Protein 4Z24 (pdb70)

Structure (mmCIF, N/CA/C/O backbone):
data_4Z24
#
_entry.id   4Z24
#
_cell.length_a   64.760
_cell.length_b   77.500
_cell.length_c   94.340
_cell.angle_alpha   111.22
_cell.angle_beta   109.64
_cell.angle_gamma   94.56
#
_symmetry.space_group_name_H-M   'P 1'
#
loop_
_entity.id
_entity.type
_entity.pdbx_description
1 polymer 'GMC-type oxidoreductase R135'
2 non-polymer 'FLAVIN-ADENINE DINUCLEOTIDE'
3 water water
#
loop_
_atom_site.group_PDB
_atom_site.id
_atom_site.type_symbol
_atom_site.label_atom_id
_atom_site.label_alt_id
_atom_site.label_comp_id
_atom_site.label_asym_id
_atom_site.label_entity_id
_atom_site.label_seq_id
_atom_site.pdbx_PDB_ins_code
_atom_site.Cartn_x
_atom_site.Cartn_y
_atom_site.Cartn_z
_atom_site.occupancy
_atom_site.B_iso_or_equiv
_atom_site.auth_seq_id
_atom_site.auth_comp_id
_atom_site.auth_asym_id
_atom_site.auth_atom_id
_atom_site.pdbx_PDB_model_num
ATOM 1 N N . ASN A 1 4 ? -5.771 2.256 49.404 1.00 35.20 4 ASN A N 1
ATOM 2 C CA . ASN A 1 4 ? -4.582 3.073 49.156 1.00 39.18 4 ASN A CA 1
ATOM 3 C C . ASN A 1 4 ? -4.499 3.617 47.738 1.00 37.39 4 ASN A C 1
ATOM 4 O O . ASN A 1 4 ? -5.008 3.012 46.794 1.00 43.72 4 ASN A O 1
ATOM 9 N N . LEU A 1 5 ? -3.870 4.782 47.615 1.00 43.75 5 LEU A N 1
ATOM 10 C CA . LEU A 1 5 ? -3.534 5.356 46.323 1.00 33.82 5 LEU A CA 1
ATOM 11 C C . LEU A 1 5 ? -2.550 4.429 45.611 1.00 29.35 5 LEU A C 1
ATOM 12 O O . LEU A 1 5 ? -1.626 3.908 46.233 1.00 29.45 5 LEU A O 1
ATOM 17 N N . THR A 1 6 ? -2.742 4.225 44.314 1.00 25.96 6 THR A N 1
ATOM 18 C CA . THR A 1 6 ? -1.843 3.383 43.542 1.00 27.99 6 THR A CA 1
ATOM 19 C C . THR A 1 6 ? -1.486 4.051 42.227 1.00 24.82 6 THR A C 1
ATOM 20 O O . THR A 1 6 ? -2.371 4.443 41.477 1.00 29.64 6 THR A O 1
ATOM 24 N N . GLY A 1 7 ? -0.194 4.172 41.947 1.00 21.30 7 GLY A N 1
ATOM 25 C CA . GLY A 1 7 ? 0.253 4.783 40.712 1.00 23.84 7 GLY A CA 1
ATOM 26 C C . GLY A 1 7 ? 1.358 4.002 40.034 1.00 27.44 7 GLY A C 1
ATOM 27 O O . GLY A 1 7 ? 2.053 3.203 40.668 1.00 25.06 7 GLY A O 1
ATOM 28 N N . ASP A 1 8 ? 1.509 4.225 38.731 1.00 18.70 8 ASP A N 1
ATOM 29 C CA . ASP A 1 8 ? 2.616 3.651 37.975 1.00 19.08 8 ASP A CA 1
ATOM 30 C C . ASP A 1 8 ? 3.903 4.443 38.225 1.00 18.13 8 ASP A C 1
ATOM 31 O O . ASP A 1 8 ? 4.924 3.892 38.613 1.00 23.90 8 ASP A O 1
ATOM 36 N N . ILE A 1 9 ? 3.839 5.745 37.994 1.00 17.73 9 ILE A N 1
ATOM 37 C CA . ILE A 1 9 ? 4.947 6.629 38.295 1.00 16.37 9 ILE A CA 1
ATOM 38 C C . ILE A 1 9 ? 4.501 7.521 39.440 1.00 19.10 9 ILE A C 1
ATOM 39 O O . ILE A 1 9 ? 3.473 8.202 39.348 1.00 17.08 9 ILE A O 1
ATOM 44 N N . VAL A 1 10 ? 5.251 7.507 40.529 1.00 15.15 10 VAL A N 1
ATOM 45 C CA . VAL A 1 10 ? 4.928 8.376 41.659 1.00 14.42 10 VAL A CA 1
ATOM 46 C C . VAL A 1 10 ? 6.023 9.403 41.742 1.00 14.32 10 VAL A C 1
ATOM 47 O O . VAL A 1 10 ? 7.200 9.050 41.794 1.00 14.72 10 VAL A O 1
ATOM 51 N N . ILE A 1 11 ? 5.633 10.675 41.692 1.00 12.99 11 ILE A N 1
ATOM 52 C CA . ILE A 1 11 ? 6.575 11.787 41.642 1.00 12.27 11 ILE A CA 1
ATOM 53 C C . ILE A 1 11 ? 6.510 12.570 42.952 1.00 13.61 11 ILE A C 1
ATOM 54 O O . ILE A 1 11 ? 5.404 12.907 43.401 1.00 12.57 11 ILE A O 1
ATOM 59 N N . ILE A 1 12 ? 7.667 12.828 43.571 1.00 11.77 12 ILE A N 1
ATOM 60 C CA . ILE A 1 12 ? 7.717 13.555 44.854 1.00 10.78 12 ILE A CA 1
ATOM 61 C C . ILE A 1 12 ? 8.253 14.999 44.726 1.00 13.97 12 ILE A C 1
ATOM 62 O O . ILE A 1 12 ? 9.475 15.236 44.621 1.00 12.48 12 ILE A O 1
ATOM 67 N N . GLY A 1 13 ? 7.343 15.966 44.759 1.00 9.92 13 GLY A N 1
ATOM 68 C CA . GLY A 1 13 ? 7.719 17.372 44.681 1.00 9.41 13 GLY A CA 1
ATOM 69 C C . GLY A 1 13 ? 7.257 18.008 43.378 1.00 19.29 13 GLY A C 1
ATOM 70 O O . GLY A 1 13 ? 7.762 17.668 42.292 1.00 11.79 13 GLY A O 1
ATOM 71 N N . ALA A 1 14 ? 6.280 18.908 43.481 1.00 15.86 14 ALA A N 1
ATOM 72 C CA . ALA A 1 14 ? 5.718 19.575 42.313 1.00 15.14 14 ALA A CA 1
ATOM 73 C C . ALA A 1 14 ? 6.432 20.890 41.996 1.00 18.50 14 ALA A C 1
ATOM 74 O O . ALA A 1 14 ? 5.781 21.918 41.842 1.00 9.05 14 ALA A O 1
ATOM 76 N N . GLY A 1 15 ? 7.752 20.852 41.857 1.00 8.88 15 GLY A N 1
ATOM 77 C CA . GLY A 1 15 ? 8.508 22.065 41.634 1.00 11.78 15 GLY A CA 1
ATOM 78 C C . GLY A 1 15 ? 8.711 22.329 40.148 1.00 16.94 15 GLY A C 1
ATOM 79 O O . GLY A 1 15 ? 7.879 21.952 39.314 1.00 9.08 15 GLY A O 1
ATOM 80 N N . ALA A 1 16 ? 9.799 23.010 39.822 1.00 13.59 16 ALA A N 1
ATOM 81 C CA . ALA A 1 16 ? 10.111 23.308 38.419 1.00 13.11 16 ALA A CA 1
ATOM 82 C C . ALA A 1 16 ? 10.136 22.052 37.565 1.00 12.80 16 ALA A C 1
ATOM 83 O O . ALA A 1 16 ? 9.662 22.037 36.416 1.00 11.25 16 ALA A O 1
ATOM 85 N N . ALA A 1 17 ? 10.693 20.994 38.129 1.00 13.88 17 ALA A N 1
ATOM 86 C CA . ALA A 1 17 ? 10.835 19.755 37.398 1.00 9.63 17 ALA A CA 1
ATOM 87 C C . ALA A 1 17 ? 9.605 18.880 37.532 1.00 14.06 17 ALA A C 1
ATOM 88 O O . ALA A 1 17 ? 9.103 18.357 36.541 1.00 10.54 17 ALA A O 1
ATOM 90 N N . GLY A 1 18 ? 9.127 18.701 38.757 1.00 16.81 18 GLY A N 1
ATOM 91 C CA . GLY A 1 18 ? 8.045 17.763 39.002 1.00 14.60 18 GLY A CA 1
ATOM 92 C C . GLY A 1 18 ? 6.738 18.133 38.328 1.00 15.58 18 GLY A C 1
ATOM 93 O O . GLY A 1 18 ? 6.004 17.256 37.869 1.00 15.23 18 GLY A O 1
ATOM 94 N N . SER A 1 19 ? 6.435 19.432 38.280 1.00 12.31 19 SER A N 1
ATOM 95 C CA . SER A 1 19 ? 5.196 19.886 37.681 1.00 11.75 19 SER A CA 1
ATOM 96 C C . SER A 1 19 ? 5.206 19.555 36.201 1.00 16.32 19 SER A C 1
ATOM 97 O O . SER A 1 19 ? 4.256 18.973 35.672 1.00 12.27 19 SER A O 1
ATOM 100 N N . LEU A 1 20 ? 6.309 19.894 35.545 1.00 15.65 20 LEU A N 1
ATOM 101 C CA . LEU A 1 20 ? 6.444 19.645 34.117 1.00 15.67 20 LEU A CA 1
ATOM 102 C C . LEU A 1 20 ? 6.370 18.158 33.841 1.00 18.21 20 LEU A C 1
ATOM 103 O O . LEU A 1 20 ? 5.636 17.716 32.942 1.00 12.33 20 LEU A O 1
ATOM 108 N N . LEU A 1 21 ? 7.135 17.394 34.614 1.00 11.61 21 LEU A N 1
ATOM 109 C CA . LEU A 1 21 ? 7.237 15.957 34.405 1.00 14.21 21 LEU A CA 1
ATOM 110 C C . LEU A 1 21 ? 5.870 15.287 34.491 1.00 15.85 21 LEU A C 1
ATOM 111 O O . LEU A 1 21 ? 5.518 14.464 33.642 1.00 14.66 21 LEU A O 1
ATOM 116 N N . ALA A 1 22 ? 5.105 15.649 35.518 1.00 16.17 22 ALA A N 1
ATOM 117 C CA . ALA A 1 22 ? 3.799 15.018 35.770 1.00 15.50 22 ALA A CA 1
ATOM 118 C C . ALA A 1 22 ? 2.834 15.236 34.621 1.00 15.92 22 ALA A C 1
ATOM 119 O O . ALA A 1 22 ? 2.163 14.315 34.152 1.00 14.33 22 ALA A O 1
ATOM 121 N N . HIS A 1 23 ? 2.791 16.490 34.190 1.00 17.38 23 HIS A N 1
ATOM 122 C CA . HIS A 1 23 ? 1.916 16.977 33.149 1.00 17.23 23 HIS A CA 1
ATOM 123 C C . HIS A 1 23 ? 2.133 16.199 31.843 1.00 14.11 23 HIS A C 1
ATOM 124 O O . HIS A 1 23 ? 1.195 15.666 31.265 1.00 14.80 23 HIS A O 1
ATOM 131 N N . TYR A 1 24 ? 3.379 16.133 31.393 1.00 16.57 24 TYR A N 1
ATOM 132 C CA . TYR A 1 24 ? 3.658 15.496 30.113 1.00 20.81 24 TYR A CA 1
ATOM 133 C C . TYR A 1 24 ? 3.632 13.958 30.169 1.00 19.71 24 TYR A C 1
ATOM 134 O O . TYR A 1 24 ? 3.320 13.306 29.172 1.00 16.19 24 TYR A O 1
ATOM 143 N N . LEU A 1 25 ? 3.928 13.372 31.326 1.00 17.25 25 LEU A N 1
ATOM 144 C CA . LEU A 1 25 ? 3.810 11.923 31.454 1.00 15.81 25 LEU A CA 1
ATOM 145 C C . LEU A 1 25 ? 2.357 11.509 31.285 1.00 24.44 25 LEU A C 1
ATOM 146 O O . LEU A 1 25 ? 2.039 10.512 30.618 1.00 20.29 25 LEU A O 1
ATOM 151 N N . ALA A 1 26 ? 1.472 12.311 31.856 1.00 19.32 26 ALA A N 1
ATOM 152 C CA . ALA A 1 26 ? 0.055 12.037 31.766 1.00 16.62 26 ALA A CA 1
ATOM 153 C C . ALA A 1 26 ? -0.425 12.209 30.330 1.00 17.28 26 ALA A C 1
ATOM 154 O O . ALA A 1 26 ? -1.199 11.394 29.825 1.00 24.76 26 ALA A O 1
ATOM 156 N N . ARG A 1 27 ? 0.053 13.260 29.671 1.00 19.00 27 ARG A N 1
ATOM 157 C CA . ARG A 1 27 ? -0.405 13.573 28.322 1.00 17.62 27 ARG A CA 1
ATOM 158 C C . ARG A 1 27 ? -0.002 12.490 27.337 1.00 18.79 27 ARG A C 1
ATOM 159 O O . ARG A 1 27 ? -0.788 12.111 26.464 1.00 19.41 27 ARG A O 1
ATOM 167 N N . PHE A 1 28 ? 1.228 12.007 27.491 1.00 18.20 28 PHE A N 1
ATOM 168 C CA . PHE A 1 28 ? 1.861 11.116 26.511 1.00 21.03 28 PHE A CA 1
ATOM 169 C C . PHE A 1 28 ? 1.792 9.619 26.865 1.00 25.70 28 PHE A C 1
ATOM 170 O O . PHE A 1 28 ? 2.366 8.797 26.150 1.00 20.94 28 PHE A O 1
ATOM 178 N N . SER A 1 29 ? 1.125 9.253 27.961 1.00 19.61 29 SER A N 1
ATOM 179 C CA . SER A 1 29 ? 1.025 7.835 28.323 1.00 20.37 29 SER A CA 1
ATOM 180 C C . SER A 1 29 ? -0.384 7.458 28.748 1.00 21.76 29 SER A C 1
ATOM 181 O O . SER A 1 29 ? -1.224 8.326 28.959 1.00 20.94 29 SER A O 1
ATOM 184 N N . ASN A 1 30 ? -0.643 6.166 28.905 1.00 21.73 30 ASN A N 1
ATOM 185 C CA . ASN A 1 30 ? -1.929 5.731 29.440 1.00 22.20 30 ASN A CA 1
ATOM 186 C C . ASN A 1 30 ? -1.761 5.308 30.883 1.00 24.04 30 ASN A C 1
ATOM 187 O O . ASN A 1 30 ? -2.610 4.600 31.430 1.00 26.86 30 ASN A O 1
ATOM 192 N N . MET A 1 31 ? -0.657 5.742 31.487 1.00 20.85 31 MET A N 1
ATOM 193 C CA . MET A 1 31 ? -0.318 5.354 32.856 1.00 23.21 31 MET A CA 1
ATOM 194 C C . MET A 1 31 ? -0.976 6.222 33.922 1.00 22.04 31 MET A C 1
ATOM 195 O O . MET A 1 31 ? -1.384 7.363 33.672 1.00 19.48 31 MET A O 1
ATOM 200 N N . LYS A 1 32 ? -1.070 5.652 35.118 1.00 19.60 32 LYS A N 1
ATOM 201 C CA . LYS A 1 32 ? -1.499 6.379 36.296 1.00 18.83 32 LYS A CA 1
ATOM 202 C C . LYS A 1 32 ? -0.293 7.125 36.845 1.00 23.58 32 LYS A C 1
ATOM 203 O O . LYS A 1 32 ? 0.687 6.504 37.252 1.00 19.26 32 LYS A O 1
ATOM 209 N N . ILE A 1 33 ? -0.367 8.453 36.835 1.00 23.27 33 ILE A N 1
ATOM 210 C CA . ILE A 1 33 ? 0.690 9.301 37.353 1.00 16.00 33 ILE A CA 1
ATOM 211 C C . ILE A 1 33 ? 0.236 9.957 38.654 1.00 15.40 33 ILE A C 1
ATOM 212 O O . ILE A 1 33 ? -0.830 10.572 38.698 1.00 17.16 33 ILE A O 1
ATOM 217 N N . ILE A 1 34 ? 1.040 9.823 39.707 1.00 18.54 34 ILE A N 1
ATOM 218 C CA . ILE A 1 34 ? 0.744 10.457 40.996 1.00 17.38 34 ILE A CA 1
ATOM 219 C C . ILE A 1 34 ? 1.831 11.453 41.388 1.00 20.16 34 ILE A C 1
ATOM 220 O O . ILE A 1 34 ? 3.028 11.121 41.471 1.00 15.89 34 ILE A O 1
ATOM 225 N N . LEU A 1 35 ? 1.405 12.696 41.583 1.00 13.75 35 LEU A N 1
ATOM 226 C CA . LEU A 1 35 ? 2.309 13.749 42.005 1.00 12.24 35 LEU A CA 1
ATOM 227 C C . LEU A 1 35 ? 1.986 14.148 43.448 1.00 13.31 35 LEU A C 1
ATOM 228 O O . LEU A 1 35 ? 0.861 14.557 43.748 1.00 12.06 35 LEU A O 1
ATOM 233 N N . LEU A 1 36 ? 2.969 13.996 44.331 1.00 15.79 36 LEU A N 1
ATOM 234 C CA . LEU A 1 36 ? 2.830 14.348 45.753 1.00 14.23 36 LEU A CA 1
ATOM 235 C C . LEU A 1 36 ? 3.580 15.634 46.032 1.00 15.81 36 LEU A C 1
ATOM 236 O O . LEU A 1 36 ? 4.770 15.717 45.762 1.00 16.66 36 LEU A O 1
ATOM 241 N N . GLU A 1 37 ? 2.873 16.631 46.567 1.00 10.50 37 GLU A N 1
ATOM 242 C CA . GLU A 1 37 ? 3.449 17.938 46.841 1.00 11.32 37 GLU A CA 1
ATOM 243 C C . GLU A 1 37 ? 3.164 18.365 48.289 1.00 13.88 37 GLU A C 1
ATOM 244 O O . GLU A 1 37 ? 2.027 18.277 48.743 1.00 12.57 37 GLU A O 1
ATOM 250 N N . ALA A 1 38 ? 4.189 18.849 48.988 1.00 13.47 38 ALA A N 1
ATOM 251 C CA . ALA A 1 38 ? 4.073 19.223 50.411 1.00 13.99 38 ALA A CA 1
ATOM 252 C C . ALA A 1 38 ? 3.142 20.406 50.626 1.00 18.40 38 ALA A C 1
ATOM 253 O O . ALA A 1 38 ? 2.426 20.460 51.617 1.00 12.63 38 ALA A O 1
ATOM 255 N N . GLY A 1 39 ? 3.155 21.357 49.698 1.00 9.32 39 GLY A N 1
ATOM 256 C CA . GLY A 1 39 ? 2.256 22.492 49.781 1.00 12.63 39 GLY A CA 1
ATOM 257 C C . GLY A 1 39 ? 1.032 22.311 48.882 1.00 15.02 39 GLY A C 1
ATOM 258 O O . GLY A 1 39 ? 0.642 21.192 48.549 1.00 11.59 39 GLY A O 1
ATOM 259 N N . HIS A 1 40 ? 0.421 23.424 48.494 1.00 16.04 40 HIS A N 1
ATOM 260 C CA . HIS A 1 40 ? -0.787 23.396 47.691 1.00 20.47 40 HIS A CA 1
ATOM 261 C C . HIS A 1 40 ? -0.746 24.490 46.629 1.00 19.07 40 HIS A C 1
ATOM 262 O O . HIS A 1 40 ? 0.272 25.173 46.478 1.00 12.27 40 HIS A O 1
ATOM 269 N N . SER A 1 41 ? -1.824 24.637 45.871 1.00 10.68 41 SER A N 1
ATOM 270 C CA . SER A 1 41 ? -1.863 25.644 44.812 1.00 11.45 41 SER A CA 1
ATOM 271 C C . SER A 1 41 ? -2.174 27.039 45.377 1.00 19.63 41 SER A C 1
ATOM 272 O O . SER A 1 41 ? -2.883 27.179 46.384 1.00 17.04 41 SER A O 1
ATOM 275 N N . HIS A 1 42 ? -1.625 28.060 44.726 1.00 12.36 42 HIS A N 1
ATOM 276 C CA . HIS A 1 42 ? -1.854 29.447 45.101 1.00 13.84 42 HIS A CA 1
ATOM 277 C C . HIS A 1 42 ? -2.416 30.252 43.931 1.00 15.06 42 HIS A C 1
ATOM 278 O O . HIS A 1 42 ? -1.946 31.359 43.644 1.00 16.61 42 HIS A O 1
ATOM 285 N N . PHE A 1 43 ? -3.418 29.689 43.261 1.00 13.67 43 PHE A N 1
ATOM 286 C CA . PHE A 1 43 ? -3.953 30.271 42.039 1.00 15.89 43 PHE A CA 1
ATOM 287 C C . PHE A 1 43 ? -4.797 31.512 42.302 1.00 18.31 43 PHE A C 1
ATOM 288 O O . PHE A 1 43 ? -5.101 32.263 41.368 1.00 15.63 43 PHE A O 1
ATOM 296 N N . ASN A 1 44 ? -5.199 31.715 43.556 1.00 12.74 44 ASN A N 1
ATOM 297 C CA . ASN A 1 44 ? -5.959 32.911 43.933 1.00 13.33 44 ASN A CA 1
ATOM 298 C C . ASN A 1 44 ? -5.238 33.789 44.960 1.00 21.17 44 ASN A C 1
ATOM 299 O O . ASN A 1 44 ? -5.844 34.631 45.635 1.00 16.90 44 ASN A O 1
ATOM 304 N N . ASP A 1 45 ? -3.928 33.605 45.058 1.00 22.58 45 ASP A N 1
ATOM 305 C CA . ASP A 1 45 ? -3.110 34.294 46.053 1.00 13.12 45 ASP A CA 1
ATOM 306 C C . ASP A 1 45 ? -2.256 35.367 45.378 1.00 15.47 45 ASP A C 1
ATOM 307 O O . ASP A 1 45 ? -1.238 35.049 44.768 1.00 12.76 45 ASP A O 1
ATOM 312 N N . PRO A 1 46 ? -2.644 36.647 45.531 1.00 12.82 46 PRO A N 1
ATOM 313 C CA . PRO A 1 46 ? -1.980 37.761 44.841 1.00 12.92 46 PRO A CA 1
ATOM 314 C C . PRO A 1 46 ? -0.486 37.868 45.172 1.00 12.36 46 PRO A C 1
ATOM 315 O O . PRO A 1 46 ? 0.272 38.412 44.372 1.00 16.60 46 PRO A O 1
ATOM 319 N N . VAL A 1 47 ? -0.091 37.362 46.334 1.00 12.05 47 VAL A N 1
ATOM 320 C CA . VAL A 1 47 ? 1.308 37.294 46.742 1.00 11.53 47 VAL A CA 1
ATOM 321 C C . VAL A 1 47 ? 2.090 36.506 45.706 1.00 10.96 47 VAL A C 1
ATOM 322 O O . VAL A 1 47 ? 3.244 36.820 45.427 1.00 10.97 47 VAL A O 1
ATOM 326 N N . VAL A 1 48 ? 1.444 35.479 45.154 1.00 10.86 48 VAL A N 1
ATOM 327 C CA . VAL A 1 48 ? 2.020 34.630 44.102 1.00 13.12 48 VAL A CA 1
ATOM 328 C C . VAL A 1 48 ? 1.641 35.085 42.675 1.00 18.76 48 VAL A C 1
ATOM 329 O O . VAL A 1 48 ? 2.494 35.175 41.792 1.00 10.55 48 VAL A O 1
ATOM 333 N N . THR A 1 49 ? 0.359 35.360 42.444 1.00 11.29 49 THR A N 1
ATOM 334 C CA . THR A 1 49 ? -0.130 35.578 41.088 1.00 14.65 49 THR A CA 1
ATOM 335 C C . THR A 1 49 ? 0.305 36.923 40.524 1.00 16.55 49 THR A C 1
ATOM 336 O O . THR A 1 49 ? 0.505 37.051 39.326 1.00 13.97 49 THR A O 1
ATOM 340 N N . ASP A 1 50 ? 0.426 37.933 41.381 1.00 16.80 50 ASP A N 1
ATOM 341 C CA . ASP A 1 50 ? 0.979 39.202 40.938 1.00 14.26 50 ASP A CA 1
ATOM 342 C C . ASP A 1 50 ? 2.493 39.123 41.091 1.00 12.46 50 ASP A C 1
ATOM 343 O O . ASP A 1 50 ? 3.000 38.946 42.196 1.00 16.50 50 ASP A O 1
ATOM 348 N N . PRO A 1 51 ? 3.225 39.249 39.974 1.00 13.29 51 PRO A N 1
ATOM 349 C CA . PRO A 1 51 ? 4.688 39.170 40.036 1.00 13.62 51 PRO A CA 1
ATOM 350 C C . PRO A 1 51 ? 5.281 40.141 41.058 1.00 11.47 51 PRO A C 1
ATOM 351 O O . PRO A 1 51 ? 6.309 39.835 41.637 1.00 13.54 51 PRO A O 1
ATOM 355 N N . MET A 1 52 ? 4.639 41.283 41.274 1.00 12.13 52 MET A N 1
ATOM 356 C CA . MET A 1 52 ? 5.139 42.254 42.222 1.00 17.30 52 MET A CA 1
ATOM 357 C C . MET A 1 52 ? 4.967 41.779 43.681 1.00 19.23 52 MET A C 1
ATOM 358 O O . MET A 1 52 ? 5.595 42.324 44.587 1.00 14.09 52 MET A O 1
ATOM 363 N N . GLY A 1 53 ? 4.152 40.744 43.898 1.00 15.46 53 GLY A N 1
ATOM 364 C CA . GLY A 1 53 ? 3.989 40.168 45.225 1.00 16.91 53 GLY A CA 1
ATOM 365 C C . GLY A 1 53 ? 5.314 39.681 45.782 1.00 19.47 53 GLY A C 1
ATOM 366 O O . GLY A 1 53 ? 5.548 39.650 47.003 1.00 15.37 53 GLY A O 1
ATOM 367 N N . PHE A 1 54 ? 6.190 39.297 44.866 1.00 16.67 54 PHE A N 1
ATOM 368 C CA . PHE A 1 54 ? 7.552 38.915 45.212 1.00 16.90 54 PHE A CA 1
ATOM 369 C C . PHE A 1 54 ? 8.258 40.013 46.022 1.00 16.01 54 PHE A C 1
ATOM 370 O O . PHE A 1 54 ? 8.937 39.722 47.000 1.00 20.61 54 PHE A O 1
ATOM 378 N N . PHE A 1 55 ? 8.069 41.273 45.634 1.00 14.42 55 PHE A N 1
ATOM 379 C CA . PHE A 1 55 ? 8.727 42.380 46.311 1.00 13.69 55 PHE A CA 1
ATOM 380 C C . PHE A 1 55 ? 8.009 42.867 47.575 1.00 22.83 55 PHE A C 1
ATOM 381 O O . PHE A 1 55 ? 8.442 43.837 48.198 1.00 23.56 55 PHE A O 1
ATOM 389 N N . GLY A 1 56 ? 6.923 42.202 47.959 1.00 19.26 56 GLY A N 1
ATOM 390 C CA . GLY A 1 56 ? 6.296 42.495 49.233 1.00 16.27 56 GLY A CA 1
ATOM 391 C C . GLY A 1 56 ? 5.041 43.324 49.110 1.00 17.90 56 GLY A C 1
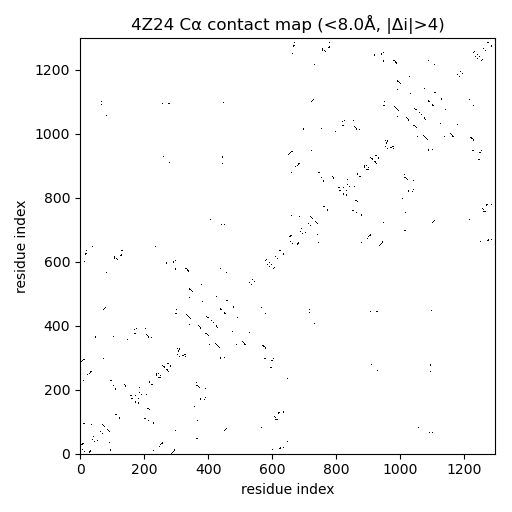ATOM 392 O O . GLY A 1 56 ? 4.540 43.844 50.101 1.00 18.53 56 GLY A O 1
ATOM 393 N N . LYS A 1 57 ? 4.526 43.434 47.889 1.00 23.00 57 LYS A N 1
ATOM 394 C CA . LYS A 1 57 ? 3.353 44.260 47.598 1.00 22.54 57 LYS A CA 1
ATOM 395 C C . LYS A 1 57 ? 2.153 43.934 48.490 1.00 21.84 57 LYS A C 1
ATOM 396 O O . LYS A 1 57 ? 1.395 44.830 48.879 1.00 16.81 57 LYS A O 1
ATOM 402 N N . TYR A 1 58 ? 1.989 42.661 48.838 1.00 19.37 58 TYR A N 1
ATOM 403 C CA . TYR A 1 58 ? 0.808 42.278 49.603 1.00 22.54 58 TYR A CA 1
ATOM 404 C C . TYR A 1 58 ? 1.167 41.774 50.984 1.00 24.57 58 TYR A C 1
ATOM 405 O O . TYR A 1 58 ? 0.363 41.115 51.641 1.00 26.22 58 TYR A O 1
ATOM 414 N N . ASN A 1 59 ? 2.377 42.099 51.425 1.00 21.29 59 ASN A N 1
ATOM 415 C CA . ASN A 1 59 ? 2.794 41.755 52.776 1.00 23.34 59 ASN A CA 1
ATOM 416 C C . ASN A 1 59 ? 2.005 42.538 53.826 1.00 25.26 59 ASN A C 1
ATOM 417 O O . ASN A 1 59 ? 1.852 43.753 53.716 1.00 24.03 59 ASN A O 1
ATOM 422 N N . PRO A 1 60 ? 1.468 41.842 54.834 1.00 29.94 60 PRO A N 1
ATOM 423 C CA . PRO A 1 60 ? 0.950 42.582 55.988 1.00 27.19 60 PRO A CA 1
ATOM 424 C C . PRO A 1 60 ? 2.089 43.345 56.659 1.00 27.49 60 PRO A C 1
ATOM 425 O O . PRO A 1 60 ? 3.184 42.794 56.812 1.00 28.48 60 PRO A O 1
ATOM 429 N N . PRO A 1 61 ? 1.847 44.610 57.016 1.00 28.07 61 PRO A N 1
ATOM 430 C CA . PRO A 1 61 ? 2.863 45.502 57.589 1.00 30.14 61 PRO A CA 1
ATOM 431 C C . PRO A 1 61 ? 3.513 44.969 58.875 1.00 32.09 61 PRO A C 1
ATOM 432 O O . PRO A 1 61 ? 4.690 45.255 59.119 1.00 28.48 61 PRO A O 1
ATOM 436 N N . ASN A 1 62 ? 2.780 44.179 59.655 1.00 29.26 62 ASN A N 1
ATOM 437 C CA . ASN A 1 62 ? 3.305 43.670 60.923 1.00 30.60 62 ASN A CA 1
ATOM 438 C C . ASN A 1 62 ? 4.048 42.356 60.756 1.00 26.97 62 ASN A C 1
ATOM 439 O O . ASN A 1 62 ? 4.782 41.940 61.656 1.00 22.43 62 ASN A O 1
ATOM 444 N N . GLU A 1 63 ? 3.849 41.708 59.606 1.00 21.90 63 GLU A N 1
ATOM 445 C CA . GLU A 1 63 ? 4.590 40.494 59.255 1.00 21.74 63 GLU A CA 1
ATOM 446 C C . GLU A 1 63 ? 5.156 40.644 57.847 1.00 20.55 63 GLU A C 1
ATOM 447 O O . GLU A 1 63 ? 4.793 39.922 56.920 1.00 19.40 63 GLU A O 1
ATOM 453 N N . ASN A 1 64 ? 6.061 41.606 57.712 1.00 23.44 64 ASN A N 1
ATOM 454 C CA . ASN A 1 64 ? 6.592 41.995 56.425 1.00 18.10 64 ASN A CA 1
ATOM 455 C C . ASN A 1 64 ? 7.785 41.137 56.064 1.00 12.75 64 ASN A C 1
ATOM 456 O O . ASN A 1 64 ? 8.935 41.539 56.265 1.00 17.02 64 ASN A O 1
ATOM 461 N N . ILE A 1 65 ? 7.498 39.931 55.583 1.00 15.41 65 ILE A N 1
ATOM 462 C CA . ILE A 1 65 ? 8.522 38.954 55.227 1.00 11.36 65 ILE A CA 1
ATOM 463 C C . ILE A 1 65 ? 8.232 38.431 53.838 1.00 10.90 65 ILE A C 1
ATOM 464 O O . ILE A 1 65 ? 7.081 38.354 53.427 1.00 15.19 65 ILE A O 1
ATOM 469 N N . SER A 1 66 ? 9.285 38.095 53.110 1.00 15.35 66 SER A N 1
ATOM 470 C CA . SER A 1 66 ? 9.149 37.583 51.754 1.00 13.56 66 SER A CA 1
ATOM 471 C C . SER A 1 66 ? 8.707 36.128 51.805 1.00 17.09 66 SER A C 1
ATOM 472 O O . SER A 1 66 ? 8.816 35.487 52.857 1.00 12.59 66 SER A O 1
ATOM 475 N N . MET A 1 67 ? 8.214 35.617 50.676 1.00 15.91 67 MET A N 1
ATOM 476 C CA . MET A 1 67 ? 7.826 34.211 50.549 1.00 14.12 67 MET A CA 1
ATOM 477 C C . MET A 1 67 ? 8.976 33.292 50.909 1.00 15.25 67 MET A C 1
ATOM 478 O O . MET A 1 67 ? 8.775 32.238 51.522 1.00 12.33 67 MET A O 1
ATOM 483 N N . SER A 1 68 ? 10.190 33.681 50.520 1.00 9.43 68 SER A N 1
ATOM 484 C CA . SER A 1 68 ? 11.343 32.841 50.807 1.00 8.21 68 SER A CA 1
ATOM 485 C C . SER A 1 68 ? 11.710 32.874 52.314 1.00 12.29 68 SER A C 1
ATOM 486 O O . SER A 1 68 ? 12.532 32.086 52.781 1.00 15.24 68 SER A O 1
ATOM 489 N N . GLN A 1 69 ? 11.097 33.777 53.069 1.00 14.74 69 GLN A N 1
ATOM 490 C CA . GLN A 1 69 ? 11.309 33.818 54.526 1.00 17.32 69 GLN A CA 1
ATOM 491 C C . GLN A 1 69 ? 10.111 33.254 55.298 1.00 13.86 69 GLN A C 1
ATOM 492 O O . GLN A 1 69 ? 10.117 33.217 56.528 1.00 12.78 69 GLN A O 1
ATOM 498 N N . ASN A 1 70 ? 9.082 32.831 54.569 1.00 13.28 70 ASN A N 1
ATOM 499 C CA . ASN A 1 70 ? 7.797 32.470 55.169 1.00 9.33 70 ASN A CA 1
ATOM 500 C C . ASN A 1 70 ? 7.514 30.964 55.037 1.00 11.07 70 ASN A C 1
ATOM 501 O O . ASN A 1 70 ? 7.321 30.451 53.933 1.00 17.20 70 ASN A O 1
ATOM 506 N N . PRO A 1 71 ? 7.476 30.261 56.175 1.00 11.19 71 PRO A N 1
ATOM 507 C CA . PRO A 1 71 ? 7.320 28.807 56.307 1.00 9.01 71 PRO A CA 1
ATOM 508 C C . PRO A 1 71 ? 6.016 28.272 55.724 1.00 11.75 71 PRO A C 1
ATOM 509 O O . PRO A 1 71 ? 5.947 27.090 55.440 1.00 18.44 71 PRO A O 1
ATOM 513 N N . SER A 1 72 ? 5.006 29.122 55.578 1.00 9.43 72 SER A N 1
ATOM 514 C CA . SER A 1 72 ? 3.780 28.760 54.897 1.00 9.59 72 SER A CA 1
ATOM 515 C C . SER A 1 72 ? 3.993 28.690 53.378 1.00 15.40 72 SER A C 1
ATOM 516 O O . SER A 1 72 ? 3.178 28.104 52.676 1.00 17.16 72 SER A O 1
ATOM 519 N N . TYR A 1 73 ? 5.065 29.315 52.879 1.00 9.01 73 TYR A N 1
ATOM 520 C CA . TYR A 1 73 ? 5.336 29.383 51.437 1.00 17.29 73 TYR A CA 1
ATOM 521 C C . TYR A 1 73 ? 6.581 28.567 51.050 1.00 9.98 73 TYR A C 1
ATOM 522 O O . TYR A 1 73 ? 6.827 28.285 49.880 1.00 8.22 73 TYR A O 1
ATOM 531 N N . SER A 1 74 ? 7.360 28.168 52.042 1.00 12.05 74 SER A N 1
ATOM 532 C CA . SER A 1 74 ? 8.635 27.539 51.720 1.00 9.53 74 SER A CA 1
ATOM 533 C C . SER A 1 74 ? 9.210 26.725 52.837 1.00 17.22 74 SER A C 1
ATOM 534 O O . SER A 1 74 ? 8.897 26.915 54.022 1.00 18.89 74 SER A O 1
ATOM 537 N N . TRP A 1 75 ? 10.109 25.847 52.422 1.00 15.32 75 TRP A N 1
ATOM 538 C CA . TRP A 1 75 ? 11.020 25.176 53.310 1.00 13.03 75 TRP A CA 1
ATOM 539 C C . TRP A 1 75 ? 12.087 26.178 53.723 1.00 15.21 75 TRP A C 1
ATOM 540 O O . TRP A 1 75 ? 12.495 26.986 52.900 1.00 12.40 75 TRP A O 1
ATOM 551 N N . GLN A 1 76 ? 12.522 26.140 54.989 1.00 11.66 76 GLN A N 1
ATOM 552 C CA . GLN A 1 76 ? 13.526 27.065 55.511 1.00 12.11 76 GLN A CA 1
ATOM 553 C C . GLN A 1 76 ? 14.846 26.339 55.734 1.00 10.60 76 GLN A C 1
ATOM 554 O O . GLN A 1 76 ? 15.136 25.835 56.836 1.00 10.72 76 GLN A O 1
ATOM 560 N N . GLY A 1 77 ? 15.636 26.276 54.675 1.00 9.87 77 GLY A N 1
ATOM 561 C CA . GLY A 1 77 ? 16.896 25.570 54.685 1.00 7.71 77 GLY A CA 1
ATOM 562 C C . GLY A 1 77 ? 17.995 26.348 55.361 1.00 16.91 77 GLY A C 1
ATOM 563 O O . GLY A 1 77 ? 18.823 26.956 54.690 1.00 12.94 77 GLY A O 1
ATOM 564 N N . ALA A 1 78 ? 18.010 26.313 56.693 1.00 16.56 78 ALA A N 1
ATOM 565 C CA . ALA A 1 78 ? 19.060 26.964 57.479 1.00 13.84 78 ALA A CA 1
ATOM 566 C C . ALA A 1 78 ? 20.362 26.176 57.424 1.00 16.43 78 ALA A C 1
ATOM 567 O O . ALA A 1 78 ? 20.427 25.061 57.926 1.00 20.24 78 ALA A O 1
ATOM 569 N N . GLN A 1 79 ? 21.409 26.745 56.829 1.00 14.16 79 GLN A N 1
ATOM 570 C CA . GLN A 1 79 ? 22.664 26.003 56.729 1.00 10.79 79 GLN A CA 1
ATOM 571 C C . GLN A 1 79 ? 23.536 26.124 57.972 1.00 11.22 79 GLN A C 1
ATOM 572 O O . GLN A 1 79 ? 23.278 26.915 58.879 1.00 9.75 79 GLN A O 1
ATOM 578 N N . GLU A 1 80 ? 24.559 25.283 58.013 1.00 11.37 80 GLU A N 1
ATOM 579 C CA . GLU A 1 80 ? 25.515 25.287 59.098 1.00 9.56 80 GLU A CA 1
ATOM 580 C C . GLU A 1 80 ? 26.409 26.516 58.966 1.00 11.68 80 GLU A C 1
ATOM 581 O O . GLU A 1 80 ? 26.525 27.071 57.867 1.00 9.52 80 GLU A O 1
ATOM 587 N N . PRO A 1 81 ? 27.024 26.944 60.087 1.00 11.63 81 PRO A N 1
ATOM 588 C CA . PRO A 1 81 ? 27.926 28.099 60.118 1.00 14.15 81 PRO A CA 1
ATOM 589 C C . PRO A 1 81 ? 28.891 28.116 58.938 1.00 13.68 81 PRO A C 1
ATOM 590 O O . PRO A 1 81 ? 29.566 27.128 58.652 1.00 10.50 81 PRO A O 1
ATOM 594 N N . ASN A 1 82 ? 28.935 29.252 58.255 1.00 17.62 82 ASN A N 1
ATOM 595 C CA . ASN A 1 82 ? 29.791 29.392 57.096 1.00 11.75 82 ASN A CA 1
ATOM 596 C C . ASN A 1 82 ? 31.160 29.843 57.545 1.00 10.93 82 ASN A C 1
ATOM 597 O O . ASN A 1 82 ? 31.354 30.997 57.938 1.00 14.16 82 ASN A O 1
ATOM 602 N N . THR A 1 83 ? 32.117 28.930 57.469 1.00 11.16 83 THR A N 1
ATOM 603 C CA . THR A 1 83 ? 33.475 29.224 57.909 1.00 11.78 83 THR A CA 1
ATOM 604 C C . THR A 1 83 ? 34.141 30.271 57.013 1.00 11.94 83 THR A C 1
ATOM 605 O O . THR A 1 83 ? 35.193 30.832 57.372 1.00 16.85 83 THR A O 1
ATOM 609 N N . GLY A 1 84 ? 33.557 30.495 55.837 1.00 14.79 84 GLY A N 1
ATOM 610 C CA . GLY A 1 84 ? 34.062 31.477 54.891 1.00 11.66 84 GLY A CA 1
ATOM 611 C C . GLY A 1 84 ? 33.408 32.838 55.008 1.00 19.63 84 GLY A C 1
ATOM 612 O O . GLY A 1 84 ? 33.736 33.763 54.251 1.00 20.08 84 GLY A O 1
ATOM 613 N N . ALA A 1 85 ? 32.473 32.961 55.953 1.00 13.70 85 ALA A N 1
ATOM 614 C CA . ALA A 1 85 ? 31.769 34.222 56.183 1.00 14.52 85 ALA A CA 1
ATOM 615 C C . ALA A 1 85 ? 31.388 34.405 57.651 1.00 13.28 85 ALA A C 1
ATOM 616 O O . ALA A 1 85 ? 30.204 34.562 57.969 1.00 13.86 85 ALA A O 1
ATOM 618 N N . TYR A 1 86 ? 32.398 34.366 58.525 1.00 12.93 86 TYR A N 1
ATOM 619 C CA . TYR A 1 86 ? 32.275 34.721 59.944 1.00 15.32 86 TYR A CA 1
ATOM 620 C C . TYR A 1 86 ? 31.242 33.883 60.701 1.00 18.50 86 TYR A C 1
ATOM 621 O O . TYR A 1 86 ? 30.713 34.328 61.722 1.00 17.00 86 TYR A O 1
ATOM 630 N N . GLY A 1 87 ? 30.983 32.669 60.220 1.00 19.19 87 GLY A N 1
ATOM 631 C CA . GLY A 1 87 ? 30.084 31.750 60.909 1.00 14.70 87 GLY A CA 1
ATOM 632 C C . GLY A 1 87 ? 28.620 32.001 60.606 1.00 15.39 87 GLY A C 1
ATOM 633 O O . GLY A 1 87 ? 27.748 31.373 61.198 1.00 13.94 87 GLY A O 1
ATOM 634 N N . ASN A 1 88 ? 28.345 32.911 59.671 1.00 17.31 88 ASN A N 1
ATOM 635 C CA . ASN A 1 88 ? 26.972 33.208 59.254 1.00 12.97 88 ASN A CA 1
ATOM 636 C C . ASN A 1 88 ? 26.193 31.979 58.821 1.00 13.24 88 ASN A C 1
ATOM 637 O O . ASN A 1 88 ? 26.769 31.015 58.320 1.00 13.96 88 ASN A O 1
ATOM 642 N N . ARG A 1 89 ? 24.878 32.024 59.008 1.00 9.99 89 ARG A N 1
ATOM 643 C CA . ARG A 1 89 ? 24.043 30.880 58.691 1.00 9.56 89 ARG A CA 1
ATOM 644 C C . ARG A 1 89 ? 22.888 31.314 57.822 1.00 11.43 89 ARG A C 1
ATOM 645 O O . ARG A 1 89 ? 21.762 31.489 58.311 1.00 11.06 89 ARG A O 1
ATOM 653 N N . PRO A 1 90 ? 23.160 31.527 56.531 1.00 10.36 90 PRO A N 1
ATOM 654 C CA . PRO A 1 90 ? 22.047 31.951 55.676 1.00 9.88 90 PRO A CA 1
ATOM 655 C C . PRO A 1 90 ? 20.967 30.874 55.571 1.00 8.47 90 PRO A C 1
ATOM 656 O O . PRO A 1 90 ? 21.248 29.679 55.547 1.00 13.72 90 PRO A O 1
ATOM 660 N N . ILE A 1 91 ? 19.726 31.328 55.535 1.00 10.97 91 ILE A N 1
ATOM 661 C CA . ILE A 1 91 ? 18.584 30.442 55.419 1.00 11.51 91 ILE A CA 1
ATOM 662 C C . ILE A 1 91 ? 18.036 30.564 53.995 1.00 10.92 91 ILE A C 1
ATOM 663 O O . ILE A 1 91 ? 17.482 31.602 53.617 1.00 8.98 91 ILE A O 1
ATOM 668 N N . ILE A 1 92 ? 18.211 29.495 53.219 1.00 12.97 92 ILE A N 1
ATOM 669 C CA . ILE A 1 92 ? 17.840 29.452 51.805 1.00 7.54 92 ILE A CA 1
ATOM 670 C C . ILE A 1 92 ? 16.589 28.593 51.594 1.00 7.42 92 ILE A C 1
ATOM 671 O O . ILE A 1 92 ? 16.471 27.512 52.161 1.00 13.81 92 ILE A O 1
ATOM 676 N N . ALA A 1 93 ? 15.667 29.073 50.764 1.00 9.92 93 ALA A N 1
ATOM 677 C CA . ALA A 1 93 ? 14.368 28.416 50.591 1.00 11.94 93 ALA A CA 1
ATOM 678 C C . ALA A 1 93 ? 14.282 27.481 49.405 1.00 14.30 93 ALA A C 1
ATOM 679 O O . ALA A 1 93 ? 14.969 27.645 48.391 1.00 8.15 93 ALA A O 1
ATOM 681 N N . HIS A 1 94 ? 13.403 26.504 49.545 1.00 15.73 94 HIS A N 1
ATOM 682 C CA . HIS A 1 94 ? 12.744 25.898 48.402 1.00 14.01 94 HIS A CA 1
ATOM 683 C C . HIS A 1 94 ? 11.280 26.303 48.548 1.00 10.35 94 HIS A C 1
ATOM 684 O O . HIS A 1 94 ? 10.733 26.182 49.646 1.00 10.97 94 HIS A O 1
ATOM 691 N N . GLY A 1 95 ? 10.656 26.792 47.478 1.00 8.38 95 GLY A N 1
ATOM 692 C CA . GLY A 1 95 ? 9.224 27.061 47.487 1.00 7.66 95 GLY A CA 1
ATOM 693 C C . GLY A 1 95 ? 8.422 25.823 47.869 1.00 9.13 95 GLY A C 1
ATOM 694 O O . GLY A 1 95 ? 8.837 24.701 47.611 1.00 7.77 95 GLY A O 1
ATOM 695 N N . MET A 1 96 ? 7.263 26.015 48.492 1.00 9.44 96 MET A N 1
ATOM 696 C CA . MET A 1 96 ? 6.464 24.891 48.939 1.00 8.19 96 MET A CA 1
ATOM 697 C C . MET A 1 96 ? 5.034 25.046 48.427 1.00 8.49 96 MET A C 1
ATOM 698 O O . MET A 1 96 ? 4.213 25.713 49.065 1.00 11.91 96 MET A O 1
ATOM 703 N N . GLY A 1 97 ? 4.731 24.430 47.289 1.00 8.59 97 GLY A N 1
ATOM 704 C CA . GLY A 1 97 ? 3.409 24.537 46.709 1.00 16.44 97 GLY A CA 1
ATOM 705 C C . GLY A 1 97 ? 3.472 24.092 45.262 1.00 12.04 97 GLY A C 1
ATOM 706 O O . GLY A 1 97 ? 4.499 23.570 44.820 1.00 10.58 97 GLY A O 1
ATOM 707 N N . PHE A 1 98 ? 2.368 24.236 44.543 1.00 10.03 98 PHE A N 1
ATOM 708 C CA . PHE A 1 98 ? 2.360 23.903 43.115 1.00 13.61 98 PHE A CA 1
ATOM 709 C C . PHE A 1 98 ? 3.376 24.801 42.437 1.00 12.96 98 PHE A C 1
ATOM 710 O O . PHE A 1 98 ? 3.259 26.027 42.515 1.00 12.43 98 PHE A O 1
ATOM 718 N N . GLY A 1 99 ? 4.401 24.203 41.831 1.00 10.61 99 GLY A N 1
ATOM 719 C CA . GLY A 1 99 ? 5.423 24.975 41.145 1.00 8.86 99 GLY A CA 1
ATOM 720 C C . GLY A 1 99 ? 6.716 25.115 41.923 1.00 11.28 99 GLY A C 1
ATOM 721 O O . GLY A 1 99 ? 7.713 25.598 41.390 1.00 8.33 99 GLY A O 1
ATOM 722 N N . GLY A 1 100 ? 6.701 24.701 43.189 1.00 10.16 100 GLY A N 1
ATOM 723 C CA . GLY A 1 100 ? 7.882 24.778 44.024 1.00 8.07 100 GLY A CA 1
ATOM 724 C C . GLY A 1 100 ? 8.506 26.154 44.094 1.00 7.90 100 GLY A C 1
ATOM 725 O O . GLY A 1 100 ? 7.850 27.165 44.357 1.00 7.98 100 GLY A O 1
ATOM 726 N N . SER A 1 101 ? 9.797 26.211 43.836 1.00 7.73 101 SER A N 1
ATOM 727 C CA . SER A 1 101 ? 10.475 27.481 43.942 1.00 8.94 101 SER A CA 1
ATOM 728 C C . SER A 1 101 ? 10.065 28.473 42.852 1.00 7.78 101 SER A C 1
ATOM 729 O O . SER A 1 101 ? 10.167 29.677 43.082 1.00 11.35 101 SER A O 1
ATOM 732 N N . THR A 1 102 ? 9.533 27.999 41.714 1.00 13.08 102 THR A N 1
ATOM 733 C CA . THR A 1 102 ? 9.084 28.938 40.670 1.00 8.18 102 THR A CA 1
ATOM 734 C C . THR A 1 102 ? 7.823 29.676 41.126 1.00 15.97 102 THR A C 1
ATOM 735 O O . THR A 1 102 ? 7.476 30.709 40.571 1.00 14.55 102 THR A O 1
ATOM 739 N N . MET A 1 103 ? 7.168 29.160 42.163 1.00 13.64 103 MET A N 1
ATOM 740 C CA . MET A 1 103 ? 6.054 29.858 42.804 1.00 8.58 103 MET A CA 1
ATOM 741 C C . MET A 1 103 ? 6.490 31.149 43.516 1.00 8.58 103 MET A C 1
ATOM 742 O O . MET A 1 103 ? 5.704 32.092 43.649 1.00 8.89 103 MET A O 1
ATOM 747 N N . ILE A 1 104 ? 7.745 31.187 43.965 1.00 8.30 104 ILE A N 1
ATOM 748 C CA . ILE A 1 104 ? 8.211 32.244 44.843 1.00 15.08 104 ILE A CA 1
ATOM 749 C C . ILE A 1 104 ? 9.480 32.936 44.348 1.00 16.01 104 ILE A C 1
ATOM 750 O O . ILE A 1 104 ? 9.994 33.822 45.035 1.00 8.36 104 ILE A O 1
ATOM 755 N N . ASN A 1 105 ? 9.968 32.555 43.163 1.00 12.35 105 ASN A N 1
ATOM 756 C CA . ASN A 1 105 ? 11.259 33.058 42.702 1.00 16.46 105 ASN A CA 1
ATOM 757 C C . ASN A 1 105 ? 11.125 34.406 41.997 1.00 15.71 105 ASN A C 1
ATOM 758 O O . ASN A 1 105 ? 10.015 34.953 41.902 1.00 16.59 105 ASN A O 1
ATOM 763 N N . ARG A 1 106 ? 12.248 34.945 41.521 1.00 11.61 106 ARG A N 1
ATOM 764 C CA . ARG A 1 106 ? 12.248 36.270 40.900 1.00 8.91 106 ARG A CA 1
ATOM 765 C C . ARG A 1 106 ? 12.030 36.177 39.363 1.00 11.99 106 ARG A C 1
ATOM 766 O O . ARG A 1 106 ? 12.080 37.192 38.646 1.00 11.73 106 ARG A O 1
ATOM 774 N N . LEU A 1 107 ? 11.806 34.959 38.876 1.00 9.28 107 LEU A N 1
ATOM 775 C CA . LEU A 1 107 ? 11.271 34.718 37.516 1.00 9.80 107 LEU A CA 1
ATOM 776 C C . LEU A 1 107 ? 12.213 35.074 36.352 1.00 13.90 107 LEU A C 1
ATOM 777 O O . LEU A 1 107 ? 11.773 35.181 35.203 1.00 15.17 107 LEU A O 1
ATOM 782 N N . ASN A 1 108 ? 13.496 35.276 36.635 1.00 12.94 108 ASN A N 1
ATOM 783 C CA . ASN A 1 108 ? 14.460 35.519 35.570 1.00 9.38 108 ASN A CA 1
ATOM 784 C C . ASN A 1 108 ? 14.770 34.200 34.867 1.00 15.85 108 ASN A C 1
ATOM 785 O O . ASN A 1 108 ? 15.406 33.310 35.433 1.00 17.12 108 ASN A O 1
ATOM 790 N N . LEU A 1 109 ? 14.332 34.075 33.619 1.00 18.16 109 LEU A N 1
ATOM 791 C CA . LEU A 1 109 ? 14.409 32.789 32.945 1.00 9.58 109 LEU A CA 1
ATOM 792 C C . LEU A 1 109 ? 15.591 32.732 31.998 1.00 18.19 109 LEU A C 1
ATOM 793 O O . LEU A 1 109 ? 15.584 33.348 30.914 1.00 14.02 109 LEU A O 1
ATOM 798 N N . VAL A 1 110 ? 16.597 31.964 32.413 1.00 17.40 110 VAL A N 1
ATOM 799 C CA . VAL A 1 110 ? 17.877 31.864 31.714 1.00 17.96 110 VAL A CA 1
ATOM 800 C C . VAL A 1 110 ? 18.239 30.400 31.430 1.00 15.81 110 VAL A C 1
ATOM 801 O O . VAL A 1 110 ? 18.250 29.565 32.331 1.00 11.67 110 VAL A O 1
ATOM 805 N N . VAL A 1 111 ? 18.523 30.088 30.174 1.00 10.35 111 VAL A N 1
ATOM 806 C CA . VAL A 1 111 ? 18.902 28.730 29.801 1.00 13.14 111 VAL A CA 1
ATOM 807 C C . VAL A 1 111 ? 20.241 28.311 30.412 1.00 17.08 111 VAL A C 1
ATOM 808 O O . VAL A 1 111 ? 20.327 27.264 31.060 1.00 13.05 111 VAL A O 1
ATOM 812 N N . GLY A 1 112 ? 21.282 29.123 30.214 1.00 14.24 112 GLY A N 1
ATOM 813 C CA . GLY A 1 112 ? 22.556 28.855 30.855 1.00 10.58 112 GLY A CA 1
ATOM 814 C C . GLY A 1 112 ? 23.738 28.663 29.926 1.00 16.14 112 GLY A C 1
ATOM 815 O O . GLY A 1 112 ? 24.868 28.457 30.383 1.00 18.31 112 GLY A O 1
ATOM 816 N N . GLY A 1 113 ? 23.474 28.710 28.622 1.00 11.58 113 GLY A N 1
ATOM 817 C CA . GLY A 1 113 ? 24.519 28.673 27.628 1.00 12.19 113 GLY A CA 1
ATOM 818 C C . GLY A 1 113 ? 24.939 27.302 27.145 1.00 17.32 113 GLY A C 1
ATOM 819 O O . GLY A 1 113 ? 24.854 26.303 27.864 1.00 14.31 113 GLY A O 1
ATOM 820 N N . ARG A 1 114 ? 25.390 27.269 25.899 1.00 18.08 114 ARG A N 1
ATOM 821 C CA . ARG A 1 114 ? 25.909 26.064 25.273 1.00 15.97 114 ARG A CA 1
ATOM 822 C C . ARG A 1 114 ? 27.172 25.524 25.919 1.00 16.70 114 ARG A C 1
ATOM 823 O O . ARG A 1 114 ? 27.332 24.306 26.053 1.00 18.48 114 ARG A O 1
ATOM 831 N N . THR A 1 115 ? 28.089 26.418 26.279 1.00 13.91 115 THR A N 1
ATOM 832 C CA . THR A 1 115 ? 29.446 25.991 26.653 1.00 14.22 115 THR A CA 1
ATOM 833 C C . THR A 1 115 ? 29.468 25.045 27.856 1.00 13.86 115 THR A C 1
ATOM 834 O O . THR A 1 115 ? 30.149 24.020 27.847 1.00 18.53 115 THR A O 1
ATOM 838 N N . VAL A 1 116 ? 28.690 25.379 28.876 1.00 13.12 116 VAL A N 1
ATOM 839 C CA . VAL A 1 116 ? 28.687 24.604 30.113 1.00 12.77 116 VAL A CA 1
ATOM 840 C C . VAL A 1 116 ? 28.176 23.180 29.864 1.00 13.02 116 VAL A C 1
ATOM 841 O O . VAL A 1 116 ? 28.772 22.228 30.328 1.00 13.26 116 VAL A O 1
ATOM 845 N N . PHE A 1 117 ? 27.132 23.020 29.056 1.00 18.14 117 PHE A N 1
ATOM 846 C CA . PHE A 1 117 ? 26.645 21.684 28.735 1.00 13.45 117 PHE A CA 1
ATOM 847 C C . PHE A 1 117 ? 27.614 20.908 27.840 1.00 16.21 117 PHE A C 1
ATOM 848 O O . PHE A 1 117 ? 27.793 19.704 28.012 1.00 18.23 117 PHE A O 1
ATOM 856 N N . ASP A 1 118 ? 28.262 21.600 26.912 1.00 14.77 118 ASP A N 1
ATOM 857 C CA . ASP A 1 118 ? 29.221 20.943 26.036 1.00 17.70 118 ASP A CA 1
ATOM 858 C C . ASP A 1 118 ? 30.460 20.459 26.774 1.00 18.88 118 ASP A C 1
ATOM 859 O O . ASP A 1 118 ? 31.092 19.482 26.370 1.00 21.45 118 ASP A O 1
ATOM 864 N N . ASN A 1 119 ? 30.829 21.148 27.846 1.00 20.39 119 ASN A N 1
ATOM 865 C CA . ASN A 1 119 ? 32.094 20.839 28.513 1.00 15.61 119 ASN A CA 1
ATOM 866 C C . ASN A 1 119 ? 31.962 20.210 29.904 1.00 15.17 119 ASN A C 1
ATOM 867 O O . ASN A 1 119 ? 32.737 19.331 30.261 1.00 17.66 119 ASN A O 1
ATOM 872 N N . ASP A 1 120 ? 30.982 20.652 30.681 1.00 14.33 120 ASP A N 1
ATOM 873 C CA . ASP A 1 120 ? 30.918 20.275 32.096 1.00 14.93 120 ASP A CA 1
ATOM 874 C C . ASP A 1 120 ? 29.869 19.201 32.374 1.00 20.65 120 ASP A C 1
ATOM 875 O O . ASP A 1 120 ? 29.759 18.704 33.490 1.00 17.73 120 ASP A O 1
ATOM 880 N N . TRP A 1 121 ? 29.076 18.882 31.359 1.00 18.15 121 TRP A N 1
ATOM 881 C CA . TRP A 1 121 ? 28.099 17.815 31.456 1.00 20.22 121 TRP A CA 1
ATOM 882 C C . TRP A 1 121 ? 28.575 16.639 30.598 1.00 27.56 121 TRP A C 1
ATOM 883 O O . TRP A 1 121 ? 29.286 16.851 29.617 1.00 25.46 121 TRP A O 1
ATOM 894 N N . PRO A 1 122 ? 28.205 15.399 30.979 1.00 15.38 122 PRO A N 1
ATOM 895 C CA . PRO A 1 122 ? 28.692 14.181 30.323 1.00 16.43 122 PRO A CA 1
ATOM 896 C C . PRO A 1 122 ? 28.085 13.931 28.930 1.00 24.25 122 PRO A C 1
ATOM 897 O O . PRO A 1 122 ? 27.158 14.628 28.502 1.00 16.54 122 PRO A O 1
ATOM 901 N N . VAL A 1 123 ? 28.606 12.921 28.243 1.00 20.85 123 VAL A N 1
ATOM 902 C CA . VAL A 1 123 ? 28.019 12.466 26.987 1.00 27.79 123 VAL A CA 1
ATOM 903 C C . VAL A 1 123 ? 26.519 12.203 27.176 1.00 26.94 123 VAL A C 1
ATOM 904 O O . VAL A 1 123 ? 26.097 11.680 28.223 1.00 18.03 123 VAL A O 1
ATOM 908 N N . GLY A 1 124 ? 25.724 12.602 26.181 1.00 21.61 124 GLY A N 1
ATOM 909 C CA . GLY A 1 124 ? 24.276 12.458 26.226 1.00 24.02 124 GLY A CA 1
ATOM 910 C C . GLY A 1 124 ? 23.581 13.664 26.838 1.00 24.68 124 GLY A C 1
ATOM 911 O O . GLY A 1 124 ? 22.350 13.802 26.743 1.00 19.25 124 GLY A O 1
ATOM 912 N N . TRP A 1 125 ? 24.369 14.539 27.465 1.00 22.61 125 TRP A N 1
ATOM 913 C CA . TRP A 1 125 ? 23.836 15.738 28.124 1.00 18.19 125 TRP A CA 1
ATOM 914 C C . TRP A 1 125 ? 24.540 16.984 27.580 1.00 18.37 125 TRP A C 1
ATOM 915 O O . TRP A 1 125 ? 24.537 18.038 28.224 1.00 17.24 125 TRP A O 1
ATOM 926 N N . LYS A 1 126 ? 25.134 16.864 26.390 1.00 23.59 126 LYS A N 1
ATOM 927 C CA . LYS A 1 126 ? 25.783 18.003 25.733 1.00 15.95 126 LYS A CA 1
ATOM 928 C C . LYS A 1 126 ? 24.722 18.974 25.267 1.00 22.17 126 LYS A C 1
ATOM 929 O O . LYS A 1 126 ? 23.531 18.648 25.295 1.00 22.43 126 LYS A O 1
ATOM 935 N N . TYR A 1 127 ? 25.128 20.160 24.823 1.00 15.43 127 TYR A N 1
ATOM 936 C CA . TYR A 1 127 ? 24.126 21.178 24.529 1.00 22.64 127 TYR A CA 1
ATOM 937 C C . TYR A 1 127 ? 23.171 20.750 23.393 1.00 22.06 127 TYR A C 1
ATOM 938 O O . TYR A 1 127 ? 21.961 20.976 23.480 1.00 15.22 127 TYR A O 1
ATOM 947 N N . ASP A 1 128 ? 23.691 20.125 22.342 1.00 17.69 128 ASP A N 1
ATOM 948 C CA . ASP A 1 128 ? 22.809 19.674 21.259 1.00 17.11 128 ASP A CA 1
ATOM 949 C C . ASP A 1 128 ? 21.835 18.582 21.713 1.00 19.26 128 ASP A C 1
ATOM 950 O O . ASP A 1 128 ? 20.797 18.375 21.087 1.00 17.43 128 ASP A O 1
ATOM 955 N N . ASP A 1 129 ? 22.157 17.902 22.811 1.00 16.79 129 ASP A N 1
ATOM 956 C CA . ASP A 1 129 ? 21.236 16.932 23.400 1.00 19.52 129 ASP A CA 1
ATOM 957 C C . ASP A 1 129 ? 20.089 17.622 24.153 1.00 21.64 129 ASP A C 1
ATOM 958 O O . ASP A 1 129 ? 18.981 17.096 24.231 1.00 21.25 129 ASP A O 1
ATOM 963 N N . VAL A 1 130 ? 20.337 18.802 24.706 1.00 19.17 130 VAL A N 1
ATOM 964 C CA . VAL A 1 130 ? 19.320 19.397 25.563 1.00 14.30 130 VAL A CA 1
ATOM 965 C C . VAL A 1 130 ? 18.631 20.631 25.007 1.00 14.10 130 VAL A C 1
ATOM 966 O O . VAL A 1 130 ? 17.605 21.044 25.549 1.00 19.36 130 VAL A O 1
ATOM 970 N N . LYS A 1 131 ? 19.157 21.207 23.922 1.00 19.36 131 LYS A N 1
ATOM 971 C CA . LYS A 1 131 ? 18.655 22.493 23.445 1.00 19.31 131 LYS A CA 1
ATOM 972 C C . LYS A 1 131 ? 17.154 22.464 23.111 1.00 16.92 131 LYS A C 1
ATOM 973 O O . LYS A 1 131 ? 16.459 23.460 23.301 1.00 17.82 131 LYS A O 1
ATOM 979 N N . ASN A 1 132 ? 16.640 21.341 22.625 1.00 16.28 132 ASN A N 1
ATOM 980 C CA . ASN A 1 132 ? 15.204 21.281 22.324 1.00 16.42 132 ASN A CA 1
ATOM 981 C C . ASN A 1 132 ? 14.335 21.163 23.579 1.00 20.33 132 ASN A C 1
ATOM 982 O O . ASN A 1 132 ? 13.185 21.604 23.599 1.00 22.21 132 ASN A O 1
ATOM 987 N N . TYR A 1 133 ? 14.881 20.572 24.630 1.00 14.12 133 TYR A N 1
ATOM 988 C CA . TYR A 1 133 ? 14.166 20.537 25.899 1.00 13.49 133 TYR A CA 1
ATOM 989 C C . TYR A 1 133 ? 14.150 21.942 26.512 1.00 16.45 133 TYR A C 1
ATOM 990 O O . TYR A 1 133 ? 13.124 22.394 27.029 1.00 13.10 133 TYR A O 1
ATOM 999 N N . PHE A 1 134 ? 15.275 22.649 26.427 1.00 14.01 134 PHE A N 1
ATOM 1000 C CA . PHE A 1 134 ? 15.306 24.050 26.821 1.00 12.17 134 PHE A CA 1
ATOM 1001 C C . PHE A 1 134 ? 14.316 24.892 26.033 1.00 14.99 134 PHE A C 1
ATOM 1002 O O . PHE A 1 134 ? 13.603 25.719 26.602 1.00 15.37 134 PHE A O 1
ATOM 1010 N N . ARG A 1 135 ? 14.257 24.674 24.722 1.00 15.00 135 ARG A N 1
ATOM 1011 C CA . ARG A 1 135 ? 13.317 25.396 23.891 1.00 15.06 135 ARG A CA 1
ATOM 1012 C C . ARG A 1 135 ? 11.892 25.141 24.369 1.00 15.40 135 ARG A C 1
ATOM 1013 O O . ARG A 1 135 ? 11.085 26.067 24.498 1.00 15.30 135 ARG A O 1
ATOM 1021 N N . ARG A 1 136 ? 11.598 23.876 24.639 1.00 13.37 136 ARG A N 1
ATOM 1022 C CA . ARG A 1 136 ? 10.310 23.491 25.192 1.00 16.54 136 ARG A CA 1
ATOM 1023 C C . ARG A 1 136 ? 10.009 24.216 26.497 1.00 12.56 136 ARG A C 1
ATOM 1024 O O . ARG A 1 136 ? 8.922 24.769 26.660 1.00 18.08 136 ARG A O 1
ATOM 1032 N N . VAL A 1 137 ? 10.971 24.238 27.410 1.00 12.05 137 VAL A N 1
ATOM 1033 C CA . VAL A 1 137 ? 10.772 24.907 28.685 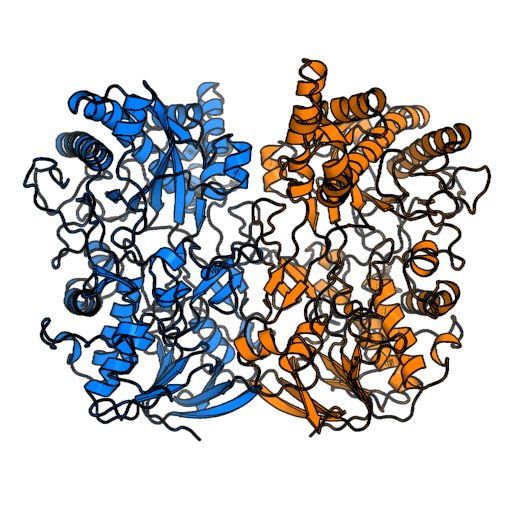1.00 11.42 137 VAL A CA 1
ATOM 1034 C C . VAL A 1 137 ? 10.410 26.374 28.485 1.00 21.65 137 VAL A C 1
ATOM 1035 O O . VAL A 1 137 ? 9.463 26.866 29.098 1.00 16.04 137 VAL A O 1
ATOM 1039 N N . LEU A 1 138 ? 11.142 27.058 27.606 1.00 18.69 138 LEU A N 1
ATOM 1040 C CA . LEU A 1 138 ? 10.910 28.477 27.349 1.00 16.75 138 LEU A CA 1
ATOM 1041 C C . LEU A 1 138 ? 9.552 28.774 26.681 1.00 19.84 138 LEU A C 1
ATOM 1042 O O . LEU A 1 138 ? 8.853 29.706 27.098 1.00 15.52 138 LEU A O 1
ATOM 1047 N N . VAL A 1 139 ? 9.186 28.018 25.637 1.00 12.60 139 VAL A N 1
ATOM 1048 C CA . VAL A 1 139 ? 7.957 28.323 24.911 1.00 16.48 139 VAL A CA 1
ATOM 1049 C C . VAL A 1 139 ? 6.710 28.038 25.767 1.00 14.91 139 VAL A C 1
ATOM 1050 O O . VAL A 1 139 ? 5.669 28.681 25.588 1.00 13.48 139 VAL A O 1
ATOM 1054 N N . ASP A 1 140 ? 6.806 27.076 26.683 1.00 16.89 140 ASP A N 1
ATOM 1055 C CA . ASP A 1 140 ? 5.699 26.775 27.595 1.00 20.06 140 ASP A CA 1
ATOM 1056 C C . ASP A 1 140 ? 5.406 27.976 28.496 1.00 15.86 140 ASP A C 1
ATOM 1057 O O . ASP A 1 140 ? 4.253 28.283 28.786 1.00 12.86 140 ASP A O 1
ATOM 1062 N N . ILE A 1 141 ? 6.463 28.658 28.917 1.00 13.68 141 ILE A N 1
ATOM 1063 C CA . ILE A 1 141 ? 6.328 29.848 29.751 1.00 16.39 141 ILE A CA 1
ATOM 1064 C C . ILE A 1 141 ? 5.990 31.053 28.872 1.00 17.55 141 ILE A C 1
ATOM 1065 O O . ILE A 1 141 ? 5.012 31.765 29.125 1.00 14.69 141 ILE A O 1
ATOM 1070 N N . ASN A 1 142 ? 6.789 31.245 27.821 1.00 12.07 142 ASN A N 1
ATOM 1071 C CA . ASN A 1 142 ? 6.691 32.399 26.909 1.00 14.78 142 ASN A CA 1
ATOM 1072 C C . ASN A 1 142 ? 6.972 33.706 27.659 1.00 14.05 142 ASN A C 1
ATOM 1073 O O . ASN A 1 142 ? 6.082 34.537 27.850 1.00 13.29 142 ASN A O 1
ATOM 1078 N N . PRO A 1 143 ? 8.223 33.877 28.096 1.00 11.96 143 PRO A N 1
ATOM 1079 C CA . PRO A 1 143 ? 8.607 35.021 28.921 1.00 13.76 143 PRO A CA 1
ATOM 1080 C C . PRO A 1 143 ? 8.654 36.298 28.097 1.00 15.06 143 PRO A C 1
ATOM 1081 O O . PRO A 1 143 ? 8.668 36.243 26.877 1.00 12.76 143 PRO A O 1
ATOM 1085 N N . VAL A 1 144 ? 8.655 37.438 28.770 1.00 18.95 144 VAL A N 1
ATOM 1086 C CA . VAL A 1 144 ? 8.606 38.719 28.081 1.00 12.95 144 VAL A CA 1
ATOM 1087 C C . VAL A 1 144 ? 9.879 39.514 28.329 1.00 14.94 144 VAL A C 1
ATOM 1088 O O . VAL A 1 144 ? 10.619 39.248 29.277 1.00 14.23 144 VAL A O 1
ATOM 1092 N N . ARG A 1 145 ? 10.136 40.490 27.470 1.00 14.58 145 ARG A N 1
ATOM 1093 C CA . ARG A 1 145 ? 11.246 41.401 27.673 1.00 15.90 145 ARG A CA 1
ATOM 1094 C C . ARG A 1 145 ? 10.792 42.615 28.475 1.00 16.14 145 ARG A C 1
ATOM 1095 O O . ARG A 1 145 ? 9.606 42.891 28.579 1.00 15.25 145 ARG A O 1
ATOM 1103 N N . ASP A 1 146 ? 11.758 43.336 29.028 1.00 19.54 146 ASP A N 1
ATOM 1104 C CA . ASP A 1 146 ? 11.513 44.591 29.732 1.00 18.98 146 ASP A CA 1
ATOM 1105 C C . ASP A 1 146 ? 10.682 45.524 28.848 1.00 23.14 146 ASP A C 1
ATOM 1106 O O . ASP A 1 146 ? 11.020 45.730 27.685 1.00 15.52 146 ASP A O 1
ATOM 1111 N N . ASN A 1 147 ? 9.582 46.058 29.382 1.00 22.35 147 ASN A N 1
ATOM 1112 C CA . ASN A 1 147 ? 8.722 46.945 28.607 1.00 16.26 147 ASN A CA 1
ATOM 1113 C C . ASN A 1 147 ? 9.150 48.416 28.646 1.00 20.12 147 ASN A C 1
ATOM 1114 O O . ASN A 1 147 ? 8.456 49.277 28.112 1.00 22.71 147 ASN A O 1
ATOM 1119 N N . THR A 1 148 ? 10.270 48.707 29.301 1.00 22.41 148 THR A N 1
ATOM 1120 C CA . THR A 1 148 ? 10.676 50.095 29.530 1.00 22.60 148 THR A CA 1
ATOM 1121 C C . THR A 1 148 ? 12.165 50.326 29.312 1.00 23.48 148 THR A C 1
ATOM 1122 O O . THR A 1 148 ? 13.002 49.801 30.050 1.00 22.77 148 THR A O 1
ATOM 1126 N N . LYS A 1 149 ? 12.488 51.131 28.304 1.00 18.56 149 LYS A N 1
ATOM 1127 C CA . LYS A 1 149 ? 13.876 51.443 28.003 1.00 25.32 149 LYS A CA 1
ATOM 1128 C C . LYS A 1 149 ? 14.385 52.525 28.930 1.00 22.87 149 LYS A C 1
ATOM 1129 O O . LYS A 1 149 ? 13.746 53.557 29.097 1.00 26.51 149 LYS A O 1
ATOM 1135 N N . ALA A 1 150 ? 15.546 52.282 29.529 1.00 25.48 150 ALA A N 1
ATOM 1136 C CA . ALA A 1 150 ? 16.191 53.263 30.390 1.00 28.21 150 ALA A CA 1
ATOM 1137 C C . ALA A 1 150 ? 17.492 53.725 29.758 1.00 31.33 150 ALA A C 1
ATOM 1138 O O . ALA A 1 150 ? 18.247 52.911 29.229 1.00 31.45 150 ALA A O 1
ATOM 1140 N N . SER A 1 151 ? 17.743 55.031 29.799 1.00 20.53 151 SER A N 1
ATOM 1141 C CA . SER A 1 151 ? 18.944 55.590 29.195 1.00 29.78 151 SER A CA 1
ATOM 1142 C C . SER A 1 151 ? 20.206 54.952 29.775 1.00 29.90 151 SER A C 1
ATOM 1143 O O . SER A 1 151 ? 21.172 54.687 29.039 1.00 21.24 151 SER A O 1
ATOM 1146 N N . ILE A 1 152 ? 20.186 54.694 31.086 1.00 30.21 152 ILE A N 1
ATOM 1147 C CA . ILE A 1 152 ? 21.371 54.188 31.757 1.00 20.40 152 ILE A CA 1
ATOM 1148 C C . ILE A 1 152 ? 21.782 52.846 31.172 1.00 24.58 152 ILE A C 1
ATOM 1149 O O . ILE A 1 152 ? 22.974 52.532 31.111 1.00 27.73 152 ILE A O 1
ATOM 1154 N N . THR A 1 153 ? 20.802 52.067 30.726 1.00 22.26 153 THR A N 1
ATOM 1155 C CA . THR A 1 153 ? 21.074 50.794 30.062 1.00 23.50 153 THR A CA 1
ATOM 1156 C C . THR A 1 153 ? 21.873 50.996 28.767 1.00 23.73 153 THR A C 1
ATOM 1157 O O . THR A 1 153 ? 22.773 50.219 28.455 1.00 23.78 153 THR A O 1
ATOM 1161 N N . SER A 1 154 ? 21.528 52.019 27.999 1.00 20.16 154 SER A N 1
ATOM 1162 C CA . SER A 1 154 ? 22.252 52.294 26.760 1.00 24.46 154 SER A CA 1
ATOM 1163 C C . SER A 1 154 ? 23.646 52.826 27.057 1.00 28.19 154 SER A C 1
ATOM 1164 O O . SER A 1 154 ? 24.606 52.484 26.367 1.00 23.27 154 SER A O 1
ATOM 1167 N N . VAL A 1 155 ? 23.753 53.642 28.103 1.00 27.18 155 VAL A N 1
ATOM 1168 C CA . VAL A 1 155 ? 25.046 54.162 28.531 1.00 30.90 155 VAL A CA 1
ATOM 1169 C C . VAL A 1 155 ? 25.969 53.015 28.950 1.00 31.75 155 VAL A C 1
ATOM 1170 O O . VAL A 1 155 ? 27.164 53.005 28.616 1.00 29.74 155 VAL A O 1
ATOM 1174 N N . ALA A 1 156 ? 25.409 52.049 29.679 1.00 26.81 156 ALA A N 1
ATOM 1175 C CA . ALA A 1 156 ? 26.174 50.898 30.137 1.00 20.44 156 ALA A CA 1
ATOM 1176 C C . ALA A 1 156 ? 26.596 50.018 28.964 1.00 20.46 156 ALA A C 1
ATOM 1177 O O . ALA A 1 156 ? 27.729 49.551 28.907 1.00 20.65 156 ALA A O 1
ATOM 1179 N N . LEU A 1 157 ? 25.669 49.761 28.050 1.00 25.56 157 LEU A N 1
ATOM 1180 C CA . LEU A 1 157 ? 25.972 48.959 26.870 1.00 26.69 157 LEU A CA 1
ATOM 1181 C C . LEU A 1 157 ? 27.098 49.586 26.052 1.00 23.68 157 LEU A C 1
ATOM 1182 O O . LEU A 1 157 ? 28.070 48.914 25.699 1.00 22.76 157 LEU A O 1
ATOM 1187 N N . ASP A 1 158 ? 26.998 50.882 25.805 1.00 21.98 158 ASP A N 1
ATOM 1188 C CA . ASP A 1 158 ? 28.024 51.562 25.015 1.00 23.36 158 ASP A CA 1
ATOM 1189 C C . ASP A 1 158 ? 29.381 51.509 25.730 1.00 25.77 158 ASP A C 1
ATOM 1190 O O . ASP A 1 158 ? 30.429 51.455 25.083 1.00 26.63 158 ASP A O 1
ATOM 1195 N N . ALA A 1 159 ? 29.361 51.501 27.063 1.00 24.29 159 ALA A N 1
ATOM 1196 C CA . ALA A 1 159 ? 30.598 51.388 27.839 1.00 22.96 159 ALA A CA 1
ATOM 1197 C C . ALA A 1 159 ? 31.228 50.005 27.674 1.00 22.60 159 ALA A C 1
ATOM 1198 O O . ALA A 1 159 ? 32.445 49.870 27.507 1.00 23.11 159 ALA A O 1
ATOM 1200 N N . LEU A 1 160 ? 30.385 48.981 27.726 1.00 21.76 160 LEU A N 1
ATOM 1201 C CA . LEU A 1 160 ? 30.811 47.604 27.517 1.00 24.83 160 LEU A CA 1
ATOM 1202 C C . LEU A 1 160 ? 31.287 47.388 26.069 1.00 21.97 160 LEU A C 1
ATOM 1203 O O . LEU A 1 160 ? 32.221 46.619 25.820 1.00 22.97 160 LEU A O 1
ATOM 1208 N N . ARG A 1 161 ? 30.649 48.066 25.122 1.00 22.48 161 ARG A N 1
ATOM 1209 C CA . ARG A 1 161 ? 31.089 48.017 23.716 1.00 24.36 161 ARG A CA 1
ATOM 1210 C C . ARG A 1 161 ? 32.550 48.439 23.623 1.00 25.54 161 ARG A C 1
ATOM 1211 O O . ARG A 1 161 ? 33.362 47.761 22.991 1.00 24.22 161 ARG A O 1
ATOM 1219 N N . ILE A 1 162 ? 32.878 49.551 24.275 1.00 24.30 162 ILE A N 1
ATOM 1220 C CA . ILE A 1 162 ? 34.250 50.075 24.280 1.00 25.19 162 ILE A CA 1
ATOM 1221 C C . ILE A 1 162 ? 35.264 49.087 24.859 1.00 24.99 162 ILE A C 1
ATOM 1222 O O . ILE A 1 162 ? 36.304 48.817 24.246 1.00 25.63 162 ILE A O 1
ATOM 1227 N N . ILE A 1 163 ? 34.953 48.551 26.045 1.00 24.16 163 ILE A N 1
ATOM 1228 C CA . ILE A 1 163 ? 35.832 47.603 26.714 1.00 23.93 163 ILE A CA 1
ATOM 1229 C C . ILE A 1 163 ? 36.001 46.343 25.861 1.00 26.90 163 ILE A C 1
ATOM 1230 O O . ILE A 1 163 ? 37.118 45.849 25.676 1.00 27.08 163 ILE A O 1
ATOM 1235 N N . ALA A 1 164 ? 34.882 45.831 25.351 1.00 23.21 164 ALA A N 1
ATOM 1236 C CA . ALA A 1 164 ? 34.894 44.673 24.461 1.00 26.25 164 ALA A CA 1
ATOM 1237 C C . ALA A 1 164 ? 35.834 44.929 23.280 1.00 25.00 164 ALA A C 1
ATOM 1238 O O . ALA A 1 164 ? 36.646 44.071 22.909 1.00 24.36 164 ALA A O 1
ATOM 1240 N N . GLU A 1 165 ? 35.721 46.118 22.701 1.00 24.79 165 GLU A N 1
ATOM 1241 C CA . GLU A 1 165 ? 36.594 46.508 21.613 1.00 25.88 165 GLU A CA 1
ATOM 1242 C C . GLU A 1 165 ? 38.061 46.468 22.061 1.00 26.51 165 GLU A C 1
ATOM 1243 O O . GLU A 1 165 ? 38.910 45.926 21.352 1.00 27.00 165 GLU A O 1
ATOM 1249 N N . GLN A 1 166 ? 38.333 46.975 23.268 1.00 26.27 166 GLN A N 1
ATOM 1250 C CA . GLN A 1 166 ? 39.692 46.997 23.819 1.00 26.80 166 GLN A CA 1
ATOM 1251 C C . GLN A 1 166 ? 40.245 45.583 23.923 1.00 32.80 166 GLN A C 1
ATOM 1252 O O . GLN A 1 166 ? 41.355 45.305 23.474 1.00 29.18 166 GLN A O 1
ATOM 1258 N N . GLN A 1 167 ? 39.440 44.685 24.488 1.00 25.44 167 GLN A N 1
ATOM 1259 C CA . GLN A 1 167 ? 39.814 43.287 24.659 1.00 31.89 167 GLN A CA 1
ATOM 1260 C C . GLN A 1 167 ? 40.028 42.552 23.331 1.00 25.45 167 GLN A C 1
ATOM 1261 O O . GLN A 1 167 ? 41.030 41.868 23.154 1.00 25.85 167 GLN A O 1
ATOM 1267 N N . ILE A 1 168 ? 39.059 42.652 22.426 1.00 25.33 168 ILE A N 1
ATOM 1268 C CA . ILE A 1 168 ? 39.208 42.067 21.084 1.00 30.37 168 ILE A CA 1
ATOM 1269 C C . ILE A 1 168 ? 40.497 42.536 20.396 1.00 27.03 168 ILE A C 1
ATOM 1270 O O . ILE A 1 168 ? 41.304 41.723 19.943 1.00 29.37 168 ILE A O 1
ATOM 1275 N N . ALA A 1 169 ? 40.706 43.845 20.370 1.00 27.66 169 ALA A N 1
ATOM 1276 C CA . ALA A 1 169 ? 41.874 44.429 19.702 1.00 28.91 169 ALA A CA 1
ATOM 1277 C C . ALA A 1 169 ? 43.202 43.950 20.283 1.00 29.25 169 ALA A C 1
ATOM 1278 O O . ALA A 1 169 ? 44.191 43.821 19.564 1.00 30.18 169 ALA A O 1
ATOM 1280 N N . SER A 1 170 ? 43.219 43.685 21.587 1.00 33.80 170 SER A N 1
ATOM 1281 C CA . SER A 1 170 ? 44.448 43.349 22.289 1.00 28.84 170 SER A CA 1
ATOM 1282 C C . SER A 1 170 ? 44.980 41.966 21.923 1.00 33.06 170 SER A C 1
ATOM 1283 O O . SER A 1 170 ? 46.144 41.657 22.173 1.00 29.38 170 SER A O 1
ATOM 1286 N N . GLY A 1 171 ? 44.114 41.116 21.381 1.00 30.25 171 GLY A N 1
ATOM 1287 C CA . GLY A 1 171 ? 44.495 39.764 21.009 1.00 28.23 171 GLY A CA 1
ATOM 1288 C C . GLY A 1 171 ? 44.644 38.824 22.198 1.00 29.87 171 GLY A C 1
ATOM 1289 O O . GLY A 1 171 ? 45.021 37.658 22.038 1.00 28.55 171 GLY A O 1
ATOM 1290 N N . GLU A 1 172 ? 44.327 39.327 23.387 1.00 26.91 172 GLU A N 1
ATOM 1291 C CA . GLU A 1 172 ? 44.362 38.528 24.609 1.00 28.76 172 GLU A CA 1
ATOM 1292 C C . GLU A 1 172 ? 43.383 37.378 24.487 1.00 27.96 172 GLU A C 1
ATOM 1293 O O . GLU A 1 172 ? 42.249 37.586 24.095 1.00 33.36 172 GLU A O 1
ATOM 1299 N N . PRO A 1 173 ? 43.829 36.159 24.804 1.00 26.94 173 PRO A N 1
ATOM 1300 C CA . PRO A 1 173 ? 43.049 34.932 24.577 1.00 24.47 173 PRO A CA 1
ATOM 1301 C C . PRO A 1 173 ? 41.756 34.838 25.391 1.00 23.39 173 PRO A C 1
ATOM 1302 O O . PRO A 1 173 ? 40.746 34.330 24.887 1.00 23.03 173 PRO A O 1
ATOM 1306 N N . VAL A 1 174 ? 41.795 35.264 26.651 1.00 25.40 174 VAL A N 1
ATOM 1307 C CA . VAL A 1 174 ? 40.610 35.225 27.502 1.00 22.10 174 VAL A CA 1
ATOM 1308 C C . VAL A 1 174 ? 40.447 36.512 28.310 1.00 23.63 174 VAL A C 1
ATOM 1309 O O . VAL A 1 174 ? 41.374 36.952 28.982 1.00 26.25 174 VAL A O 1
ATOM 1313 N N . ASP A 1 175 ? 39.260 37.106 28.234 1.00 21.59 175 ASP A N 1
ATOM 1314 C CA . ASP A 1 175 ? 38.906 38.268 29.041 1.00 21.46 175 ASP A CA 1
ATOM 1315 C C . ASP A 1 175 ? 37.380 38.378 29.032 1.00 20.71 175 ASP A C 1
ATOM 1316 O O . ASP A 1 175 ? 36.717 37.709 28.236 1.00 20.44 175 ASP A O 1
ATOM 1321 N N . PHE A 1 176 ? 36.818 39.181 29.930 1.00 26.31 176 PHE A N 1
ATOM 1322 C CA . PHE A 1 176 ? 35.427 38.954 30.325 1.00 22.06 176 PHE A CA 1
ATOM 1323 C C . PHE A 1 176 ? 34.359 39.371 29.324 1.00 24.75 176 PHE A C 1
ATOM 1324 O O . PHE A 1 176 ? 33.179 39.039 29.523 1.00 18.78 176 PHE A O 1
ATOM 1332 N N . LEU A 1 177 ? 34.745 40.038 28.239 1.00 20.14 177 LEU A N 1
ATOM 1333 C CA . LEU A 1 177 ? 33.756 40.422 27.223 1.00 20.10 177 LEU A CA 1
ATOM 1334 C C . LEU A 1 177 ? 34.001 39.759 25.870 1.00 20.45 177 LEU A C 1
ATOM 1335 O O . LEU A 1 177 ? 33.318 40.066 24.898 1.00 20.57 177 LEU A O 1
ATOM 1340 N N . LEU A 1 178 ? 34.948 38.828 25.822 1.00 23.74 178 LEU A N 1
ATOM 1341 C CA . LEU A 1 178 ? 35.258 38.092 24.597 1.00 21.77 178 LEU A CA 1
ATOM 1342 C C . LEU A 1 178 ? 34.233 36.983 24.336 1.00 20.33 178 LEU A C 1
ATOM 1343 O O . LEU A 1 178 ? 33.820 36.290 25.257 1.00 19.63 178 LEU A O 1
ATOM 1348 N N . ASN A 1 179 ? 33.821 36.823 23.079 1.00 18.38 179 ASN A N 1
ATOM 1349 C CA . ASN A 1 179 ? 32.903 35.748 22.715 1.00 17.98 179 ASN A CA 1
ATOM 1350 C C . ASN A 1 179 ? 33.302 35.098 21.405 1.00 20.06 179 ASN A C 1
ATOM 1351 O O . ASN A 1 179 ? 33.274 35.741 20.354 1.00 24.73 179 ASN A O 1
ATOM 1356 N N . LYS A 1 180 ? 33.673 33.822 21.466 1.00 19.10 180 LYS A N 1
ATOM 1357 C CA . LYS A 1 180 ? 34.313 33.169 20.331 1.00 22.53 180 LYS A CA 1
ATOM 1358 C C . LYS A 1 180 ? 33.434 33.143 19.095 1.00 21.83 180 LYS A C 1
ATOM 1359 O O . LYS A 1 180 ? 33.916 33.379 17.984 1.00 21.46 180 LYS A O 1
ATOM 1361 N N . ALA A 1 181 ? 32.143 32.909 19.281 1.00 19.66 181 ALA A N 1
ATOM 1362 C CA . ALA A 1 181 ? 31.275 32.638 18.141 1.00 24.23 181 ALA A CA 1
ATOM 1363 C C . ALA A 1 181 ? 30.904 33.868 17.311 1.00 24.15 181 ALA A C 1
ATOM 1364 O O . ALA A 1 181 ? 30.335 33.727 16.232 1.00 24.49 181 ALA A O 1
ATOM 1366 N N . THR A 1 182 ? 31.218 35.069 17.786 1.00 21.12 182 THR A N 1
ATOM 1367 C CA . THR A 1 182 ? 30.746 36.251 17.070 1.00 20.41 182 THR A CA 1
ATOM 1368 C C . THR A 1 182 ? 31.872 37.033 16.369 1.00 26.15 182 THR A C 1
ATOM 1369 O O . THR A 1 182 ? 31.716 38.206 16.031 1.00 24.31 182 THR A O 1
ATOM 1373 N N . GLY A 1 183 ? 33.008 36.377 16.162 1.00 22.15 183 GLY A N 1
ATOM 1374 C CA . GLY A 1 183 ? 34.054 36.915 15.312 1.00 31.25 183 GLY A CA 1
ATOM 1375 C C . GLY A 1 183 ? 34.676 38.220 15.774 1.00 23.44 183 GLY A C 1
ATOM 1376 O O . GLY A 1 183 ? 35.016 38.340 16.940 1.00 22.79 183 GLY A O 1
ATOM 1377 N N . ASN A 1 184 ? 34.793 39.195 14.861 1.00 24.34 184 ASN A N 1
ATOM 1378 C CA . ASN A 1 184 ? 35.538 40.451 15.106 1.00 24.77 184 ASN A CA 1
ATOM 1379 C C . ASN A 1 184 ? 34.785 41.539 15.883 1.00 28.69 184 ASN A C 1
ATOM 1380 O O . ASN A 1 184 ? 35.372 42.545 16.278 1.00 28.85 184 ASN A O 1
ATOM 1385 N N . VAL A 1 185 ? 33.484 41.357 16.066 1.00 23.21 185 VAL A N 1
ATOM 1386 C CA . VAL A 1 185 ? 32.623 42.424 16.559 1.00 26.90 185 VAL A CA 1
ATOM 1387 C C . VAL A 1 185 ? 32.282 42.222 18.052 1.00 21.56 185 VAL A C 1
ATOM 1388 O O . VAL A 1 185 ? 32.065 41.094 18.500 1.00 25.93 185 VAL A O 1
ATOM 1392 N N . PRO A 1 186 ? 32.280 43.315 18.835 1.00 21.48 186 PRO A N 1
ATOM 1393 C CA . PRO A 1 186 ? 31.841 43.189 20.234 1.00 24.86 186 PRO A CA 1
ATOM 1394 C C . PRO A 1 186 ? 30.437 42.596 20.297 1.00 22.79 186 PRO A C 1
ATOM 1395 O O . PRO A 1 186 ? 29.563 43.057 19.576 1.00 22.11 186 PRO A O 1
ATOM 1399 N N . ASN A 1 187 ? 30.220 41.576 21.118 1.00 18.70 187 ASN A N 1
ATOM 1400 C CA . ASN A 1 187 ? 28.894 40.989 21.166 1.00 22.11 187 ASN A CA 1
ATOM 1401 C C . ASN A 1 187 ? 28.044 41.755 22.167 1.00 20.11 187 ASN A C 1
ATOM 1402 O O . ASN A 1 187 ? 27.588 41.203 23.166 1.00 22.41 187 ASN A O 1
ATOM 1407 N N . VAL A 1 188 ? 27.867 43.040 21.883 1.00 20.19 188 VAL A N 1
ATOM 1408 C CA . VAL A 1 188 ? 27.128 43.971 22.724 1.00 17.98 188 VAL A CA 1
ATOM 1409 C C . VAL A 1 188 ? 25.984 44.565 21.916 1.00 27.74 188 VAL A C 1
ATOM 1410 O O . VAL A 1 188 ? 26.186 44.994 20.766 1.00 23.54 188 VAL A O 1
ATOM 1414 N N . GLU A 1 189 ? 24.786 44.563 22.501 1.00 27.24 189 GLU A N 1
ATOM 1415 C CA . GLU A 1 189 ? 23.589 45.080 21.837 1.00 21.82 189 GLU A CA 1
ATOM 1416 C C . GLU A 1 189 ? 23.772 46.542 21.484 1.00 22.82 189 GLU A C 1
ATOM 1417 O O . GLU A 1 189 ? 24.318 47.318 22.278 1.00 19.76 189 GLU A O 1
ATOM 1423 N N . LYS A 1 190 ? 23.313 46.911 20.293 1.00 20.42 190 LYS A N 1
ATOM 1424 C CA . LYS A 1 190 ? 23.453 48.278 19.813 1.00 23.49 190 LYS A CA 1
ATOM 1425 C C . LYS A 1 190 ? 22.426 49.169 20.478 1.00 22.00 190 LYS A C 1
ATOM 1426 O O . LYS A 1 190 ? 21.436 48.682 21.018 1.00 21.31 190 LYS A O 1
ATOM 1432 N N . THR A 1 191 ? 22.681 50.471 20.463 1.00 23.12 191 THR A N 1
ATOM 1433 C CA . THR A 1 191 ? 21.835 51.409 21.185 1.00 31.55 191 THR A CA 1
ATOM 1434 C C . THR A 1 191 ? 21.188 52.442 20.250 1.00 35.14 191 THR A C 1
ATOM 1435 O O . THR A 1 191 ? 20.614 53.436 20.690 1.00 37.79 191 THR A O 1
ATOM 1439 N N . THR A 1 192 ? 21.271 52.174 18.953 1.00 39.24 192 THR A N 1
ATOM 1440 C CA . THR A 1 192 ? 20.603 52.972 17.931 1.00 41.83 192 THR A CA 1
ATOM 1441 C C . THR A 1 192 ? 19.078 52.779 18.049 1.00 43.93 192 THR A C 1
ATOM 1442 O O . THR A 1 192 ? 18.635 51.828 18.694 1.00 41.50 192 THR A O 1
ATOM 1446 N N . PRO A 1 193 ? 18.271 53.672 17.432 1.00 47.83 193 PRO A N 1
ATOM 1447 C CA . PRO A 1 193 ? 16.804 53.631 17.557 1.00 50.22 193 PRO A CA 1
ATOM 1448 C C . PRO A 1 193 ? 16.142 52.263 17.340 1.00 54.78 193 PRO A C 1
ATOM 1449 O O . PRO A 1 193 ? 15.390 51.799 18.206 1.00 53.75 193 PRO A O 1
ATOM 1453 N N . ASP A 1 194 ? 16.412 51.631 16.205 1.00 53.81 194 ASP A N 1
ATOM 1454 C CA . ASP A 1 194 ? 15.754 50.373 15.879 1.00 57.40 194 ASP A CA 1
ATOM 1455 C C . ASP A 1 194 ? 16.642 49.169 16.170 1.00 55.87 194 ASP A C 1
ATOM 1456 O O . ASP A 1 194 ? 16.656 48.205 15.399 1.00 54.30 194 ASP A O 1
ATOM 1461 N N . ALA A 1 195 ? 17.383 49.229 17.275 1.00 46.57 195 ALA A N 1
ATOM 1462 C CA . ALA A 1 195 ? 18.359 48.189 17.585 1.00 36.38 195 ALA A CA 1
ATOM 1463 C C . ALA A 1 195 ? 17.659 46.854 17.789 1.00 31.47 195 ALA A C 1
ATOM 1464 O O . ALA A 1 195 ? 16.592 46.792 18.388 1.00 35.82 195 ALA A O 1
ATOM 1466 N N . VAL A 1 196 ? 18.268 45.788 17.288 1.00 24.43 196 VAL A N 1
ATOM 1467 C CA . VAL A 1 196 ? 17.751 44.441 17.493 1.00 25.34 196 VAL A CA 1
ATOM 1468 C C . VAL A 1 196 ? 18.238 43.881 18.835 1.00 25.68 196 VAL A C 1
ATOM 1469 O O . VAL A 1 196 ? 19.431 43.961 19.150 1.00 26.23 196 VAL A O 1
ATOM 1473 N N . PRO A 1 197 ? 17.320 43.326 19.641 1.00 23.33 197 PRO A N 1
ATOM 1474 C CA . PRO A 1 197 ? 17.749 42.774 20.931 1.00 21.67 197 PRO A CA 1
ATOM 1475 C C . PRO A 1 197 ? 18.688 41.594 20.757 1.00 20.58 197 PRO A C 1
ATOM 1476 O O . PRO A 1 197 ? 18.480 40.784 19.854 1.00 18.01 197 PRO A O 1
ATOM 1480 N N . LEU A 1 198 ? 19.722 41.511 21.584 1.00 16.45 198 LEU A N 1
ATOM 1481 C CA . LEU A 1 198 ? 20.508 40.290 21.637 1.00 22.66 198 LEU A CA 1
ATOM 1482 C C . LEU A 1 198 ? 19.865 39.391 22.696 1.00 17.78 198 LEU A C 1
ATOM 1483 O O . LEU A 1 198 ? 19.422 39.870 23.738 1.00 18.60 198 LEU A O 1
ATOM 1488 N N . ASN A 1 199 ? 19.794 38.101 22.391 1.00 16.41 199 ASN A N 1
ATOM 1489 C CA . ASN A 1 199 ? 19.056 37.128 23.179 1.00 16.05 199 ASN A CA 1
ATOM 1490 C C . ASN A 1 199 ? 20.024 36.173 23.853 1.00 16.63 199 ASN A C 1
ATOM 1491 O O . ASN A 1 199 ? 20.609 35.292 23.198 1.00 13.73 199 ASN A O 1
ATOM 1496 N N . LEU A 1 200 ? 20.183 36.318 25.165 1.00 13.58 200 LEU A N 1
ATOM 1497 C CA . LEU A 1 200 ? 21.146 35.487 25.859 1.00 12.56 200 LEU A CA 1
ATOM 1498 C C . LEU A 1 200 ? 20.723 34.015 25.798 1.00 14.98 200 LEU A C 1
ATOM 1499 O O . LEU A 1 200 ? 21.556 33.125 25.952 1.00 12.89 200 LEU A O 1
ATOM 1504 N N . ASN A 1 201 ? 19.443 33.765 25.527 1.00 14.35 201 ASN A N 1
ATOM 1505 C CA . ASN A 1 201 ? 18.930 32.398 25.403 1.00 18.69 201 ASN A CA 1
ATOM 1506 C C . ASN A 1 201 ? 18.843 31.902 23.949 1.00 16.96 201 ASN A C 1
ATOM 1507 O O . ASN A 1 201 ? 18.050 31.007 23.647 1.00 19.60 201 ASN A O 1
ATOM 1512 N N . ASP A 1 202 ? 19.643 32.480 23.052 1.00 18.04 202 ASP A N 1
ATOM 1513 C CA . ASP A 1 202 ? 19.560 32.127 21.629 1.00 18.95 202 ASP A CA 1
ATOM 1514 C C . ASP A 1 202 ? 19.702 30.612 21.437 1.00 16.23 202 ASP A C 1
ATOM 1515 O O . ASP A 1 202 ? 20.543 29.970 22.066 1.00 18.22 202 ASP A O 1
ATOM 1520 N N . TYR A 1 203 ? 18.851 30.054 20.584 1.00 18.98 203 TYR A N 1
ATOM 1521 C CA . TYR A 1 203 ? 18.689 28.601 20.449 1.00 20.12 203 TYR A CA 1
ATOM 1522 C C . TYR A 1 203 ? 20.004 27.824 20.259 1.00 23.04 203 TYR A C 1
ATOM 1523 O O . TYR A 1 203 ? 20.229 26.814 20.931 1.00 21.97 203 TYR A O 1
ATOM 1532 N N . GLU A 1 204 ? 20.879 28.292 19.370 1.00 21.23 204 GLU A N 1
ATOM 1533 C CA . GLU A 1 204 ? 22.114 27.551 19.091 1.00 22.39 204 GLU A CA 1
ATOM 1534 C C . GLU A 1 204 ? 23.265 27.879 20.033 1.00 18.80 204 GLU A C 1
ATOM 1535 O O . GLU A 1 204 ? 24.354 27.321 19.883 1.00 21.50 204 GLU A O 1
ATOM 1541 N N . GLY A 1 205 ? 23.017 28.745 21.015 1.00 15.73 205 GLY A N 1
ATOM 1542 C CA . GLY A 1 205 ? 24.012 29.103 22.013 1.00 21.12 205 GLY A CA 1
ATOM 1543 C C . GLY A 1 205 ? 25.176 29.967 21.539 1.00 22.34 205 GLY A C 1
ATOM 1544 O O . GLY A 1 205 ? 26.253 29.935 22.128 1.00 17.52 205 GLY A O 1
ATOM 1545 N N . VAL A 1 206 ? 24.965 30.731 20.469 1.00 25.85 206 VAL A N 1
ATOM 1546 C CA . VAL A 1 206 ? 25.979 31.659 19.966 1.00 23.01 206 VAL A CA 1
ATOM 1547 C C . VAL A 1 206 ? 26.396 32.670 21.017 1.00 19.49 206 VAL A C 1
ATOM 1548 O O . VAL A 1 206 ? 27.576 32.974 21.195 1.00 19.29 206 VAL A O 1
ATOM 1552 N N . ASN A 1 207 ? 25.411 33.185 21.730 1.00 15.36 207 ASN A N 1
ATOM 1553 C CA . ASN A 1 207 ? 25.667 34.228 22.697 1.00 15.55 207 ASN A CA 1
ATOM 1554 C C . ASN A 1 207 ? 26.090 33.699 24.073 1.00 19.35 207 ASN A C 1
ATOM 1555 O O . ASN A 1 207 ? 25.352 33.828 25.032 1.00 15.47 207 ASN A O 1
ATOM 1560 N N . SER A 1 208 ? 27.276 33.104 24.151 1.00 22.29 208 SER A N 1
ATOM 1561 C CA . SER A 1 208 ? 27.854 32.666 25.421 1.00 16.99 208 SER A CA 1
ATOM 1562 C C . SER A 1 208 ? 28.174 33.878 26.289 1.00 15.23 208 SER A C 1
ATOM 1563 O O . SER A 1 208 ? 27.642 34.033 27.386 1.00 23.47 208 SER A O 1
ATOM 1566 N N . VAL A 1 209 ? 29.068 34.727 25.803 1.00 16.47 209 VAL A N 1
ATOM 1567 C CA . VAL A 1 209 ? 29.277 36.029 26.421 1.00 16.38 209 VAL A CA 1
ATOM 1568 C C . VAL A 1 209 ? 28.570 37.077 25.573 1.00 17.72 209 VAL A C 1
ATOM 1569 O O . VAL A 1 209 ? 28.701 37.096 24.343 1.00 18.51 209 VAL A O 1
ATOM 1573 N N . VAL A 1 210 ? 27.791 37.936 26.221 1.00 14.52 210 VAL A N 1
ATOM 1574 C CA . VAL A 1 210 ? 26.886 38.823 25.492 1.00 14.70 210 VAL A CA 1
ATOM 1575 C C . VAL A 1 210 ? 26.346 39.937 26.396 1.00 19.08 210 VAL A C 1
ATOM 1576 O O . VAL A 1 210 ? 26.061 39.717 27.579 1.00 15.12 210 VAL A O 1
ATOM 1580 N N . ALA A 1 211 ? 26.232 41.149 25.864 1.00 16.66 211 ALA A N 1
ATOM 1581 C CA . ALA A 1 211 ? 25.581 42.201 26.636 1.00 16.37 211 ALA A CA 1
ATOM 1582 C C . ALA A 1 211 ? 24.305 42.609 25.917 1.00 20.74 211 ALA A C 1
ATOM 1583 O O . ALA A 1 211 ? 24.257 42.670 24.678 1.00 17.40 211 ALA A O 1
ATOM 1585 N N . PHE A 1 212 ? 23.272 42.872 26.712 1.00 17.49 212 PHE A N 1
ATOM 1586 C CA . PHE A 1 212 ? 21.911 43.029 26.220 1.00 15.20 212 PHE A CA 1
ATOM 1587 C C . PHE A 1 212 ? 21.165 44.025 27.102 1.00 15.44 212 PHE A C 1
ATOM 1588 O O . PHE A 1 212 ? 21.572 44.262 28.243 1.00 15.35 212 PHE A O 1
ATOM 1596 N N . SER A 1 213 ? 20.058 44.573 26.608 1.00 23.59 213 SER A N 1
ATOM 1597 C CA . SER A 1 213 ? 19.284 45.524 27.401 1.00 16.32 213 SER A CA 1
ATOM 1598 C C . SER A 1 213 ? 18.268 44.828 28.317 1.00 23.22 213 SER A C 1
ATOM 1599 O O . SER A 1 213 ? 17.824 45.424 29.307 1.00 18.15 213 SER A O 1
ATOM 1602 N N . SER A 1 214 ? 17.899 43.584 27.983 1.00 16.07 214 SER A N 1
ATOM 1603 C CA . SER A 1 214 ? 16.822 42.894 28.685 1.00 14.37 214 SER A CA 1
ATOM 1604 C C . SER A 1 214 ? 17.007 41.382 28.879 1.00 13.44 214 SER A C 1
ATOM 1605 O O . SER A 1 214 ? 17.368 40.657 27.955 1.00 16.89 214 SER A O 1
ATOM 1608 N N . PHE A 1 215 ? 16.748 40.922 30.102 1.00 14.44 215 PHE A N 1
ATOM 1609 C CA . PHE A 1 215 ? 16.521 39.506 30.397 1.00 12.19 215 PHE A CA 1
ATOM 1610 C C . PHE A 1 215 ? 15.087 39.150 29.987 1.00 12.24 215 PHE A C 1
ATOM 1611 O O . PHE A 1 215 ? 14.348 40.000 29.479 1.00 12.85 215 PHE A O 1
ATOM 1619 N N . TYR A 1 216 ? 14.697 37.894 30.199 1.00 22.41 216 TYR A N 1
ATOM 1620 C CA . TYR A 1 216 ? 13.327 37.450 29.940 1.00 16.12 216 TYR A CA 1
ATOM 1621 C C . TYR A 1 216 ? 12.646 37.032 31.248 1.00 14.96 216 TYR A C 1
ATOM 1622 O O . TYR A 1 216 ? 13.153 36.177 31.957 1.00 12.31 216 TYR A O 1
ATOM 1631 N N . MET A 1 217 ? 11.507 37.639 31.562 1.00 13.86 217 MET A N 1
ATOM 1632 C CA . MET A 1 217 ? 10.813 37.341 32.813 1.00 18.95 217 MET A CA 1
ATOM 1633 C C . MET A 1 217 ? 9.672 36.347 32.597 1.00 15.96 217 MET A C 1
ATOM 1634 O O . MET A 1 217 ? 8.935 36.467 31.631 1.00 14.89 217 MET A O 1
ATOM 1639 N N . GLY A 1 218 ? 9.525 35.388 33.506 1.00 12.90 218 GLY A N 1
ATOM 1640 C CA . GLY A 1 218 ? 8.414 34.449 33.460 1.00 14.91 218 GLY A CA 1
ATOM 1641 C C . GLY A 1 218 ? 7.092 35.074 33.902 1.00 18.67 218 GLY A C 1
ATOM 1642 O O . GLY A 1 218 ? 6.540 34.728 34.953 1.00 15.08 218 GLY A O 1
ATOM 1643 N N . VAL A 1 219 ? 6.605 36.026 33.114 1.00 12.27 219 VAL A N 1
ATOM 1644 C CA . VAL A 1 219 ? 5.285 36.599 33.306 1.00 19.64 219 VAL A CA 1
ATOM 1645 C C . VAL A 1 219 ? 4.536 36.615 31.970 1.00 23.66 219 VAL A C 1
ATOM 1646 O O . VAL A 1 219 ? 5.152 36.594 30.909 1.00 22.27 219 VAL A O 1
ATOM 1650 N N . ASN A 1 220 ? 3.207 36.606 32.025 1.00 14.20 220 ASN A N 1
ATOM 1651 C CA . ASN A 1 220 ? 2.406 36.830 30.835 1.00 15.02 220 ASN A CA 1
ATOM 1652 C C . ASN A 1 220 ? 1.493 38.015 31.087 1.00 28.15 220 ASN A C 1
ATOM 1653 O O . ASN A 1 220 ? 1.033 38.226 32.216 1.00 29.18 220 ASN A O 1
ATOM 1658 N N . GLN A 1 221 ? 1.201 38.771 30.037 1.00 19.40 221 GLN A N 1
ATOM 1659 C CA . GLN A 1 221 ? 0.248 39.856 30.147 1.00 19.57 221 GLN A CA 1
ATOM 1660 C C . GLN A 1 221 ? -1.135 39.305 29.841 1.00 24.57 221 GLN A C 1
ATOM 1661 O O . GLN A 1 221 ? -1.299 38.495 28.937 1.00 30.58 221 GLN A O 1
ATOM 1667 N N . LEU A 1 222 ? -2.109 39.680 30.657 1.00 25.94 222 LEU A N 1
ATOM 1668 C CA . LEU A 1 222 ? -3.490 39.251 30.467 1.00 25.71 222 LEU A CA 1
ATOM 1669 C C . LEU A 1 222 ? -4.228 40.251 29.586 1.00 29.81 222 LEU A C 1
ATOM 1670 O O . LEU A 1 222 ? -3.730 41.347 29.349 1.00 29.40 222 LEU A O 1
ATOM 1675 N N . SER A 1 223 ? -5.426 39.894 29.127 1.00 34.41 223 SER A N 1
ATOM 1676 C CA . SER A 1 223 ? -6.146 40.732 28.170 1.00 37.92 223 SER A CA 1
ATOM 1677 C C . SER A 1 223 ? -6.571 42.069 28.778 1.00 40.19 223 SER A C 1
ATOM 1678 O O . SER A 1 223 ? -6.867 43.015 28.050 1.00 38.87 223 SER A O 1
ATOM 1681 N N . ASP A 1 224 ? -6.600 42.154 30.106 1.00 37.05 224 ASP A N 1
ATOM 1682 C CA . ASP A 1 224 ? -6.945 43.417 30.755 1.00 37.96 224 ASP A CA 1
ATOM 1683 C C . ASP A 1 224 ? -5.707 44.288 30.948 1.00 33.29 224 ASP A C 1
ATOM 1684 O O . ASP A 1 224 ? -5.798 45.409 31.442 1.00 34.12 224 ASP A O 1
ATOM 1689 N N . GLY A 1 225 ? -4.549 43.765 30.563 1.00 26.30 225 GLY A N 1
ATOM 1690 C CA . GLY A 1 225 ? -3.320 44.534 30.634 1.00 27.67 225 GLY A CA 1
ATOM 1691 C C . GLY A 1 225 ? -2.489 44.229 31.867 1.00 33.40 225 GLY A C 1
ATOM 1692 O O . GLY A 1 225 ? -1.336 44.645 31.961 1.00 38.55 225 GLY A O 1
ATOM 1693 N N . ASN A 1 226 ? -3.081 43.511 32.819 1.00 30.22 226 ASN A N 1
ATOM 1694 C CA . ASN A 1 226 ? -2.363 43.074 34.013 1.00 30.08 226 ASN A CA 1
ATOM 1695 C C . ASN A 1 226 ? -1.400 41.940 33.707 1.00 29.25 226 ASN A C 1
ATOM 1696 O O . ASN A 1 226 ? -1.523 41.245 32.693 1.00 26.14 226 ASN A O 1
ATOM 1701 N N . TYR A 1 227 ? -0.432 41.761 34.590 1.00 19.03 227 TYR A N 1
ATOM 1702 C CA . TYR A 1 227 ? 0.532 40.699 34.425 1.00 19.25 227 TYR A CA 1
ATOM 1703 C C . TYR A 1 227 ? 0.310 39.589 35.448 1.00 22.53 227 TYR A C 1
ATOM 1704 O O . TYR A 1 227 ? -0.098 39.850 36.577 1.00 21.66 227 TYR A O 1
ATOM 1713 N N . ILE A 1 228 ? 0.595 38.353 35.053 1.00 16.03 228 ILE A N 1
ATOM 1714 C CA . ILE A 1 228 ? 0.508 37.231 35.959 1.00 17.70 228 ILE A CA 1
ATOM 1715 C C . ILE A 1 228 ? 1.852 36.511 35.950 1.00 15.07 228 ILE A C 1
ATOM 1716 O O . ILE A 1 228 ? 2.528 36.440 34.917 1.00 13.97 228 ILE A O 1
ATOM 1721 N N . ARG A 1 229 ? 2.253 36.022 37.117 1.00 13.78 229 ARG A N 1
ATOM 1722 C CA . ARG A 1 229 ? 3.385 35.126 37.237 1.00 12.85 229 ARG A CA 1
ATOM 1723 C C . ARG A 1 229 ? 3.073 33.901 36.387 1.00 20.80 229 ARG A C 1
ATOM 1724 O O . ARG A 1 229 ? 2.003 33.308 36.524 1.00 12.86 229 ARG A O 1
ATOM 1732 N N . LYS A 1 230 ? 3.994 33.554 35.491 1.00 13.68 230 LYS A N 1
ATOM 1733 C CA . LYS A 1 230 ? 3.849 32.388 34.627 1.00 11.97 230 LYS A CA 1
ATOM 1734 C C . LYS A 1 230 ? 4.938 31.424 35.030 1.00 16.93 230 LYS A C 1
ATOM 1735 O O . LYS A 1 230 ? 6.117 31.616 34.698 1.00 10.95 230 LYS A O 1
ATOM 1741 N N . TYR A 1 231 ? 4.556 30.404 35.795 1.00 12.85 231 TYR A N 1
ATOM 1742 C CA . TYR A 1 231 ? 5.548 29.575 36.464 1.00 12.25 231 TYR A CA 1
ATOM 1743 C C . TYR A 1 231 ? 5.140 28.124 36.325 1.00 10.74 231 TYR A C 1
ATOM 1744 O O . TYR A 1 231 ? 4.125 27.830 35.688 1.00 13.49 231 TYR A O 1
ATOM 1753 N N . ALA A 1 232 ? 5.914 27.209 36.887 1.00 10.47 232 ALA A N 1
ATOM 1754 C CA . ALA A 1 232 ? 5.670 25.804 36.575 1.00 13.51 232 ALA A CA 1
ATOM 1755 C C . ALA A 1 232 ? 4.319 25.339 37.117 1.00 17.18 232 ALA A C 1
ATOM 1756 O O . ALA A 1 232 ? 3.680 24.466 36.524 1.00 14.65 232 ALA A O 1
ATOM 1758 N N . GLY A 1 233 ? 3.875 25.964 38.211 1.00 16.00 233 GLY A N 1
ATOM 1759 C CA . GLY A 1 233 ? 2.629 25.609 38.874 1.00 14.15 233 GLY A CA 1
ATOM 1760 C C . GLY A 1 233 ? 1.387 25.879 38.043 1.00 14.66 233 GLY A C 1
ATOM 1761 O O . GLY A 1 233 ? 0.596 24.976 37.791 1.00 17.81 233 GLY A O 1
ATOM 1762 N N . ASN A 1 234 ? 1.194 27.123 37.618 1.00 13.38 234 ASN A N 1
ATOM 1763 C CA . ASN A 1 234 ? -0.006 27.441 36.883 1.00 12.76 234 ASN A CA 1
ATOM 1764 C C . ASN A 1 234 ? 0.134 27.050 35.402 1.00 12.88 234 ASN A C 1
ATOM 1765 O O . ASN A 1 234 ? -0.856 26.883 34.717 1.00 13.51 234 ASN A O 1
ATOM 1770 N N . THR A 1 235 ? 1.359 26.866 34.924 1.00 13.13 235 THR A N 1
ATOM 1771 C CA . THR A 1 235 ? 1.548 26.451 33.529 1.00 15.16 235 THR A CA 1
ATOM 1772 C C . THR A 1 235 ? 1.121 24.992 33.377 1.00 18.25 235 THR A C 1
ATOM 1773 O O . THR A 1 235 ? 0.470 24.630 32.396 1.00 13.93 235 THR A O 1
ATOM 1777 N N . TYR A 1 236 ? 1.477 24.148 34.347 1.00 18.14 236 TYR A N 1
ATOM 1778 C CA . TYR A 1 236 ? 1.266 22.713 34.151 1.00 18.63 236 TYR A CA 1
ATOM 1779 C C . TYR A 1 236 ? 0.124 22.091 34.955 1.00 16.97 236 TYR A C 1
ATOM 1780 O O . TYR A 1 236 ? -0.411 21.047 34.571 1.00 15.56 236 TYR A O 1
ATOM 1789 N N . LEU A 1 237 ? -0.279 22.747 36.036 1.00 13.84 237 LEU A N 1
ATOM 1790 C CA . LEU A 1 237 ? -1.217 22.132 36.969 1.00 13.82 237 LEU A CA 1
ATOM 1791 C C . LEU A 1 237 ? -2.459 22.987 37.163 1.00 16.56 237 LEU A C 1
ATOM 1792 O O . LEU A 1 237 ? -3.139 22.864 38.176 1.00 14.79 237 LEU A O 1
ATOM 1797 N N . ASN A 1 238 ? -2.746 23.851 36.193 1.00 14.84 238 ASN A N 1
ATOM 1798 C CA . ASN A 1 238 ? -3.920 24.711 36.254 1.00 15.05 238 ASN A CA 1
ATOM 1799 C C . ASN A 1 238 ? -5.211 23.936 35.994 1.00 15.97 238 ASN A C 1
ATOM 1800 O O . ASN A 1 238 ? -5.179 22.751 35.664 1.00 16.16 238 ASN A O 1
ATOM 1805 N N . ARG A 1 239 ? -6.341 24.628 36.110 1.00 19.95 239 ARG A N 1
ATOM 1806 C CA . ARG A 1 239 ? -7.655 23.986 36.060 1.00 17.66 239 ARG A CA 1
ATOM 1807 C C . ARG A 1 239 ? -8.089 23.435 34.704 1.00 22.37 239 ARG A C 1
ATOM 1808 O O . ARG A 1 239 ? -9.157 22.816 34.621 1.00 22.40 239 ARG A O 1
ATOM 1816 N N . ASN A 1 240 ? -7.318 23.668 33.642 1.00 18.15 240 ASN A N 1
ATOM 1817 C CA . ASN A 1 240 ? -7.611 23.000 32.377 1.00 19.27 240 ASN A CA 1
ATOM 1818 C C . ASN A 1 240 ? -7.139 21.555 32.437 1.00 22.64 240 ASN A C 1
ATOM 1819 O O . ASN A 1 240 ? -7.626 20.716 31.682 1.00 19.47 240 ASN A O 1
ATOM 1824 N N . TYR A 1 241 ? -6.182 21.281 33.329 1.00 17.72 241 TYR A N 1
ATOM 1825 C CA . TYR A 1 241 ? -5.491 19.988 33.376 1.00 20.30 241 TYR A CA 1
ATOM 1826 C C . TYR A 1 241 ? -5.771 19.205 34.660 1.00 19.80 241 TYR A C 1
ATOM 1827 O O . TYR A 1 241 ? -5.855 17.981 34.632 1.00 18.16 241 TYR A O 1
ATOM 1836 N N . VAL A 1 242 ? -5.892 19.913 35.779 1.00 17.42 242 VAL A N 1
ATOM 1837 C CA . VAL A 1 242 ? -6.119 19.286 37.084 1.00 17.76 242 VAL A CA 1
ATOM 1838 C C . VAL A 1 242 ? -7.264 20.012 37.792 1.00 21.19 242 VAL A C 1
ATOM 1839 O O . VAL A 1 242 ? -7.240 21.240 37.887 1.00 17.42 242 VAL A O 1
ATOM 1843 N N . ASP A 1 243 ? -8.266 19.290 38.294 1.00 18.56 243 ASP A N 1
ATOM 1844 C CA . ASP A 1 243 ? -9.384 19.996 38.924 1.00 19.11 243 ASP A CA 1
ATOM 1845 C C . ASP A 1 243 ? -9.016 20.402 40.363 1.00 18.65 243 ASP A C 1
ATOM 1846 O O . ASP A 1 243 ? -7.912 20.117 40.831 1.00 17.92 243 ASP A O 1
ATOM 1851 N N . GLU A 1 244 ? -9.934 21.067 41.051 1.00 19.20 244 GLU A N 1
ATOM 1852 C CA . GLU A 1 244 ? -9.652 21.617 42.376 1.00 19.19 244 GLU A CA 1
ATOM 1853 C C . GLU A 1 244 ? -9.407 20.549 43.444 1.00 19.00 244 GLU A C 1
ATOM 1854 O O . GLU A 1 244 ? -8.893 20.851 44.520 1.00 29.18 244 GLU A O 1
ATOM 1860 N N . ASN A 1 245 ? -9.806 19.317 43.147 1.00 19.52 245 ASN A N 1
ATOM 1861 C CA . ASN A 1 245 ? -9.601 18.174 44.035 1.00 22.60 245 ASN A CA 1
ATOM 1862 C C . ASN A 1 245 ? -8.395 17.343 43.635 1.00 22.96 245 ASN A C 1
ATOM 1863 O O . ASN A 1 245 ? -8.153 16.264 44.194 1.00 20.79 245 ASN A O 1
ATOM 1868 N N . GLY A 1 246 ? -7.663 17.827 42.641 1.00 18.44 246 GLY A N 1
ATOM 1869 C CA . GLY A 1 246 ? -6.422 17.187 42.245 1.00 20.08 246 GLY A CA 1
ATOM 1870 C C . GLY A 1 246 ? -6.518 16.099 41.197 1.00 21.27 246 GLY A C 1
ATOM 1871 O O . GLY A 1 246 ? -5.511 15.472 40.857 1.00 18.11 246 GLY A O 1
ATOM 1872 N N . ARG A 1 247 ? -7.716 15.886 40.662 1.00 19.23 247 ARG A N 1
ATOM 1873 C CA . ARG A 1 247 ? -7.903 14.848 39.657 1.00 27.38 247 ARG A CA 1
ATOM 1874 C C . ARG A 1 247 ? -7.736 15.433 38.265 1.00 23.17 247 ARG A C 1
ATOM 1875 O O . ARG A 1 247 ? -8.378 16.417 37.926 1.00 20.53 247 ARG A O 1
ATOM 1883 N N . GLY A 1 248 ? -6.842 14.832 37.488 1.00 19.57 248 GLY A N 1
ATOM 1884 C CA . GLY A 1 248 ? -6.625 15.214 36.105 1.00 26.39 248 GLY A CA 1
ATOM 1885 C C . GLY A 1 248 ? -7.876 15.154 35.252 1.00 25.78 248 GLY A C 1
ATOM 1886 O O . GLY A 1 248 ? -8.778 14.351 35.503 1.00 26.47 248 GLY A O 1
ATOM 1887 N N . ILE A 1 249 ? -7.894 15.993 34.222 1.00 25.78 249 ILE A N 1
ATOM 1888 C CA . ILE A 1 249 ? -9.046 16.212 33.364 1.00 26.21 249 ILE A CA 1
ATOM 1889 C C . ILE A 1 249 ? -8.798 15.707 31.935 1.00 22.96 249 ILE A C 1
ATOM 1890 O O . ILE A 1 249 ? -7.709 15.888 31.384 1.00 21.51 249 ILE A O 1
ATOM 1895 N N . GLY A 1 250 ? -9.809 15.040 31.376 1.00 23.47 250 GLY A N 1
ATOM 1896 C CA . GLY A 1 250 ? -9.792 14.545 30.006 1.00 31.76 250 GLY A CA 1
ATOM 1897 C C . GLY A 1 250 ? -8.608 13.659 29.675 1.00 28.38 250 GLY A C 1
ATOM 1898 O O . GLY A 1 250 ? -8.393 12.607 30.278 1.00 28.83 250 GLY A O 1
ATOM 1899 N N . LYS A 1 251 ? -7.834 14.113 28.703 1.00 26.25 251 LYS A N 1
ATOM 1900 C CA . LYS A 1 251 ? -6.602 13.463 28.270 1.00 30.29 251 LYS A CA 1
ATOM 1901 C C . LYS A 1 251 ? -5.584 13.323 29.420 1.00 29.87 251 LYS A C 1
ATOM 1902 O O . LYS A 1 251 ? -4.669 12.494 29.370 1.00 26.38 251 LYS A O 1
ATOM 1908 N N . PHE A 1 252 ? -5.755 14.135 30.460 1.00 26.97 252 PHE A N 1
ATOM 1909 C CA . PHE A 1 252 ? -4.852 14.125 31.611 1.00 21.46 252 PHE A CA 1
ATOM 1910 C C . PHE A 1 252 ? -5.473 13.379 32.806 1.00 20.97 252 PHE A C 1
ATOM 1911 O O . PHE A 1 252 ? -5.007 13.512 33.942 1.00 23.76 252 PHE A O 1
ATOM 1919 N N . SER A 1 253 ? -6.530 12.608 32.559 1.00 22.21 253 SER A N 1
ATOM 1920 C CA . SER A 1 253 ? -7.290 12.003 33.658 1.00 28.52 253 SER A CA 1
ATOM 1921 C C . SER A 1 253 ? -6.479 10.919 34.396 1.00 23.74 253 SER A C 1
ATOM 1922 O O . SER A 1 253 ? -6.847 10.493 35.494 1.00 22.89 253 SER A O 1
ATOM 1925 N N . GLY A 1 254 ? -5.378 10.487 33.781 1.00 24.69 254 GLY A N 1
ATOM 1926 C CA . GLY A 1 254 ? -4.434 9.580 34.406 1.00 24.31 254 GLY A CA 1
ATOM 1927 C C . GLY A 1 254 ? -3.603 10.240 35.499 1.00 23.08 254 GLY A C 1
ATOM 1928 O O . GLY A 1 254 ? -2.898 9.561 36.243 1.00 21.47 254 GLY A O 1
ATOM 1929 N N . LEU A 1 255 ? -3.652 11.568 35.565 1.00 21.03 255 LEU A N 1
ATOM 1930 C CA . LEU A 1 255 ? -2.920 12.327 36.573 1.00 21.74 255 LEU A CA 1
ATOM 1931 C C . LEU A 1 255 ? -3.699 12.536 37.877 1.00 19.20 255 LEU A C 1
ATOM 1932 O O . LEU A 1 255 ? -4.874 12.898 37.852 1.00 20.30 255 LEU A O 1
ATOM 1937 N N . ARG A 1 256 ? -3.019 12.356 39.007 1.00 21.74 256 ARG A N 1
ATOM 1938 C CA . ARG A 1 256 ? -3.569 12.720 40.319 1.00 20.23 256 ARG A CA 1
ATOM 1939 C C . ARG A 1 256 ? -2.554 13.551 41.103 1.00 18.45 256 ARG A C 1
ATOM 1940 O O . ARG A 1 256 ? -1.429 13.105 41.336 1.00 17.98 256 ARG A O 1
ATOM 1942 N N . VAL A 1 257 ? -2.936 14.767 41.483 1.00 13.80 257 VAL A N 1
ATOM 1943 C CA . VAL A 1 257 ? -2.047 15.624 42.263 1.00 13.02 257 VAL A CA 1
ATOM 1944 C C . VAL A 1 257 ? -2.559 15.692 43.702 1.00 17.33 257 VAL A C 1
ATOM 1945 O O . VAL A 1 257 ? -3.667 16.162 43.949 1.00 13.32 257 VAL A O 1
ATOM 1949 N N . VAL A 1 258 ? -1.741 15.256 44.651 1.00 17.82 258 VAL A N 1
ATOM 1950 C CA . VAL A 1 258 ? -2.140 15.302 46.059 1.00 12.80 258 VAL A CA 1
ATOM 1951 C C . VAL A 1 258 ? -1.526 16.508 46.741 1.00 14.42 258 VAL A C 1
ATOM 1952 O O . VAL A 1 258 ? -0.301 16.647 46.832 1.00 13.84 258 VAL A O 1
ATOM 1956 N N . SER A 1 259 ? -2.390 17.413 47.178 1.00 13.87 259 SER A N 1
ATOM 1957 C CA . SER A 1 259 ? -1.932 18.631 47.818 1.00 11.70 259 SER A CA 1
ATOM 1958 C C . SER A 1 259 ? -1.634 18.360 49.282 1.00 13.16 259 SER A C 1
ATOM 1959 O O . SER A 1 259 ? -2.195 17.424 49.857 1.00 12.11 259 SER A O 1
ATOM 1962 N N . ASP A 1 260 ? -0.730 19.161 49.844 1.00 15.84 260 ASP A N 1
ATOM 1963 C CA . ASP A 1 260 ? -0.359 19.120 51.265 1.00 15.57 260 ASP A CA 1
ATOM 1964 C C . ASP A 1 260 ? -0.030 17.708 51.717 1.00 18.21 260 ASP A C 1
ATOM 1965 O O . ASP A 1 260 ? -0.508 17.247 52.751 1.00 17.71 260 ASP A O 1
ATOM 1970 N N . ALA A 1 261 ? 0.810 17.046 50.924 1.00 14.13 261 ALA A N 1
ATOM 1971 C CA . ALA A 1 261 ? 1.227 15.669 51.161 1.00 12.42 261 ALA A CA 1
ATOM 1972 C C . ALA A 1 261 ? 2.723 15.686 51.420 1.00 14.33 261 ALA A C 1
ATOM 1973 O O . ALA A 1 261 ? 3.511 15.800 50.479 1.00 13.20 261 ALA A O 1
ATOM 1975 N N . VAL A 1 262 ? 3.114 15.635 52.694 1.00 10.97 262 VAL A N 1
ATOM 1976 C CA . VAL A 1 262 ? 4.521 15.725 53.052 1.00 10.62 262 VAL A CA 1
ATOM 1977 C C . VAL A 1 262 ? 5.122 14.336 53.030 1.00 12.42 262 VAL A C 1
ATOM 1978 O O . VAL A 1 262 ? 4.883 13.519 53.936 1.00 11.53 262 VAL A O 1
ATOM 1982 N N . 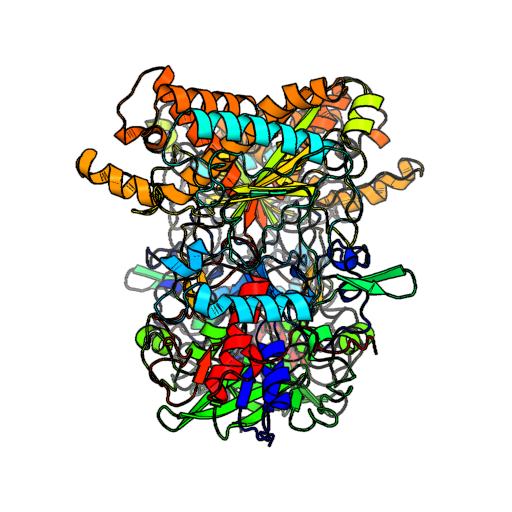VAL A 1 263 ? 5.892 14.049 51.990 1.00 10.84 263 VAL A N 1
ATOM 1983 C CA . VAL A 1 263 ? 6.474 12.716 51.843 1.00 16.12 263 VAL A CA 1
ATOM 1984 C C . VAL A 1 263 ? 7.624 12.508 52.817 1.00 18.22 263 VAL A C 1
ATOM 1985 O O . VAL A 1 263 ? 8.468 13.383 52.997 1.00 10.74 263 VAL A O 1
ATOM 1989 N N . ASP A 1 264 ? 7.645 11.331 53.438 1.00 11.76 264 ASP A N 1
ATOM 1990 C CA . ASP A 1 264 ? 8.707 10.950 54.340 1.00 16.01 264 ASP A CA 1
ATOM 1991 C C . ASP A 1 264 ? 9.783 10.166 53.585 1.00 18.81 264 ASP A C 1
ATOM 1992 O O . ASP A 1 264 ? 10.890 10.653 53.384 1.00 24.11 264 ASP A O 1
ATOM 1997 N N . ARG A 1 265 ? 9.463 8.952 53.170 1.00 21.82 265 ARG A N 1
ATOM 1998 C CA . ARG A 1 265 ? 10.470 8.099 52.546 1.00 20.65 265 ARG A CA 1
ATOM 1999 C C . ARG A 1 265 ? 9.894 7.198 51.472 1.00 22.89 265 ARG A C 1
ATOM 2000 O O . ARG A 1 265 ? 8.675 7.150 51.265 1.00 13.77 265 ARG A O 1
ATOM 2008 N N . ILE A 1 266 ? 10.798 6.499 50.788 1.00 18.21 266 ILE A N 1
ATOM 2009 C CA . ILE A 1 266 ? 10.437 5.509 49.794 1.00 14.68 266 ILE A CA 1
ATOM 2010 C C . ILE A 1 266 ? 10.587 4.112 50.404 1.00 15.61 266 ILE A C 1
ATOM 2011 O O . ILE A 1 266 ? 11.599 3.809 51.027 1.00 15.77 266 ILE A O 1
ATOM 2016 N N . ILE A 1 267 ? 9.578 3.272 50.221 1.00 16.29 267 ILE A N 1
ATOM 2017 C CA . ILE A 1 267 ? 9.608 1.904 50.726 1.00 17.30 267 ILE A CA 1
ATOM 2018 C C . ILE A 1 267 ? 10.084 0.931 49.643 1.00 21.36 267 ILE A C 1
ATOM 2019 O O . ILE A 1 267 ? 9.617 0.988 48.496 1.00 22.26 267 ILE A O 1
ATOM 2024 N N . PHE A 1 268 ? 10.997 0.038 50.032 1.00 22.73 268 PHE A N 1
ATOM 2025 C CA . PHE A 1 268 ? 11.671 -0.888 49.126 1.00 20.89 268 PHE A CA 1
ATOM 2026 C C . PHE A 1 268 ? 11.403 -2.358 49.442 1.00 28.17 268 PHE A C 1
ATOM 2027 O O . PHE A 1 268 ? 11.202 -2.744 50.598 1.00 26.59 268 PHE A O 1
ATOM 2035 N N . LYS A 1 269 ? 11.412 -3.169 48.388 1.00 22.68 269 LYS A N 1
ATOM 2036 C CA . LYS A 1 269 ? 11.541 -4.606 48.499 1.00 23.10 269 LYS A CA 1
ATOM 2037 C C . LYS A 1 269 ? 12.830 -4.948 47.777 1.00 28.16 269 LYS A C 1
ATOM 2038 O O . LYS A 1 269 ? 12.899 -4.840 46.555 1.00 31.22 269 LYS A O 1
ATOM 2044 N N . GLY A 1 270 ? 13.860 -5.327 48.527 1.00 26.55 270 GLY A N 1
ATOM 2045 C CA . GLY A 1 270 ? 15.202 -5.404 47.975 1.00 28.65 270 GLY A CA 1
ATOM 2046 C C . GLY A 1 270 ? 15.597 -4.025 47.472 1.00 28.13 270 GLY A C 1
ATOM 2047 O O . GLY A 1 270 ? 15.497 -3.047 48.212 1.00 26.67 270 GLY A O 1
ATOM 2048 N N . ASN A 1 271 ? 16.026 -3.930 46.213 1.00 28.02 271 ASN A N 1
ATOM 2049 C CA . ASN A 1 271 ? 16.404 -2.623 45.668 1.00 31.73 271 ASN A CA 1
ATOM 2050 C C . ASN A 1 271 ? 15.354 -2.068 44.703 1.00 30.63 271 ASN A C 1
ATOM 2051 O O . ASN A 1 271 ? 15.637 -1.188 43.889 1.00 20.62 271 ASN A O 1
ATOM 2056 N N . ARG A 1 272 ? 14.130 -2.567 44.836 1.00 28.99 272 ARG A N 1
ATOM 2057 C CA . ARG A 1 272 ? 13.001 -2.072 44.069 1.00 21.27 272 ARG A CA 1
ATOM 2058 C C . ARG A 1 272 ? 12.066 -1.254 44.956 1.00 23.55 272 ARG A C 1
ATOM 2059 O O . ARG A 1 272 ? 11.590 -1.736 45.982 1.00 22.43 272 ARG A O 1
ATOM 2067 N N . ALA A 1 273 ? 11.801 -0.021 44.552 1.00 19.34 273 ALA A N 1
ATOM 2068 C CA . ALA A 1 273 ? 10.844 0.822 45.249 1.00 19.87 273 ALA A CA 1
ATOM 2069 C C . ALA A 1 273 ? 9.425 0.289 45.021 1.00 26.50 273 ALA A C 1
ATOM 2070 O O . ALA A 1 273 ? 9.028 0.049 43.875 1.00 19.53 273 ALA A O 1
ATOM 2072 N N . VAL A 1 274 ? 8.654 0.104 46.093 1.00 19.19 274 VAL A N 1
ATOM 2073 C CA . VAL A 1 274 ? 7.298 -0.425 45.932 1.00 19.82 274 VAL A CA 1
ATOM 2074 C C . VAL A 1 274 ? 6.231 0.504 46.503 1.00 20.99 274 VAL A C 1
ATOM 2075 O O . VAL A 1 274 ? 5.035 0.350 46.247 1.00 20.23 274 VAL A O 1
ATOM 2079 N N . GLY A 1 275 ? 6.666 1.489 47.267 1.00 18.34 275 GLY A N 1
ATOM 2080 C CA . GLY A 1 275 ? 5.726 2.386 47.903 1.00 18.67 275 GLY A CA 1
ATOM 2081 C C . GLY A 1 275 ? 6.379 3.674 48.337 1.00 16.47 275 GLY A C 1
ATOM 2082 O O . GLY A 1 275 ? 7.598 3.759 48.414 1.00 17.97 275 GLY A O 1
ATOM 2083 N N . VAL A 1 276 ? 5.542 4.667 48.616 1.00 15.90 276 VAL A N 1
ATOM 2084 C CA . VAL A 1 276 ? 5.952 5.959 49.144 1.00 14.94 276 VAL A CA 1
ATOM 2085 C C . VAL A 1 276 ? 5.012 6.322 50.297 1.00 20.22 276 VAL A C 1
ATOM 2086 O O . VAL A 1 276 ? 3.800 6.184 50.164 1.00 21.08 276 VAL A O 1
ATOM 2090 N N . ASN A 1 277 ? 5.571 6.760 51.425 1.00 18.68 277 ASN A N 1
ATOM 2091 C CA . ASN A 1 277 ? 4.781 7.246 52.562 1.00 19.56 277 ASN A CA 1
ATOM 2092 C C . ASN A 1 277 ? 4.668 8.759 52.602 1.00 16.41 277 ASN A C 1
ATOM 2093 O O . ASN A 1 277 ? 5.641 9.462 52.352 1.00 13.98 277 ASN A O 1
ATOM 2098 N N . TYR A 1 278 ? 3.503 9.275 52.967 1.00 17.14 278 TYR A N 1
ATOM 2099 C CA . TYR A 1 278 ? 3.408 10.708 53.239 1.00 19.17 278 TYR A CA 1
ATOM 2100 C C . TYR A 1 278 ? 2.409 10.957 54.378 1.00 17.75 278 TYR A C 1
ATOM 2101 O O . TYR A 1 278 ? 1.628 10.072 54.740 1.00 23.39 278 TYR A O 1
ATOM 2110 N N . ILE A 1 279 ? 2.429 12.170 54.925 1.00 17.50 279 ILE A N 1
ATOM 2111 C CA . ILE A 1 279 ? 1.541 12.559 56.020 1.00 12.83 279 ILE A CA 1
ATOM 2112 C C . ILE A 1 279 ? 0.672 13.728 55.590 1.00 18.72 279 ILE A C 1
ATOM 2113 O O . ILE A 1 279 ? 1.200 14.748 55.139 1.00 15.34 279 ILE A O 1
ATOM 2118 N N . ASP A 1 280 ? -0.648 13.601 55.732 1.00 14.83 280 ASP A N 1
ATOM 2119 C CA . ASP A 1 280 ? -1.554 14.634 55.230 1.00 13.04 280 ASP A CA 1
ATOM 2120 C C . ASP A 1 280 ? -1.692 15.756 56.249 1.00 15.65 280 ASP A C 1
ATOM 2121 O O . ASP A 1 280 ? -1.022 15.755 57.282 1.00 13.66 280 ASP A O 1
ATOM 2126 N N . ARG A 1 281 ? -2.536 16.737 55.976 1.00 18.85 281 ARG A N 1
ATOM 2127 C CA . ARG A 1 281 ? -2.548 17.898 56.868 1.00 21.09 281 ARG A CA 1
ATOM 2128 C C . ARG A 1 281 ? -3.234 17.621 58.212 1.00 19.76 281 ARG A C 1
ATOM 2129 O O . ARG A 1 281 ? -3.158 18.428 59.142 1.00 14.70 281 ARG A O 1
ATOM 2137 N N . GLU A 1 282 ? -3.862 16.456 58.321 1.00 19.10 282 GLU A N 1
ATOM 2138 C CA . GLU A 1 282 ? -4.503 16.026 59.558 1.00 20.85 282 GLU A CA 1
ATOM 2139 C C . GLU A 1 282 ? -3.536 15.207 60.413 1.00 17.42 282 GLU A C 1
ATOM 2140 O O . GLU A 1 282 ? -3.873 14.742 61.496 1.00 21.35 282 GLU A O 1
ATOM 2146 N N . GLY A 1 283 ? -2.318 15.044 59.917 1.00 20.73 283 GLY A N 1
ATOM 2147 C CA . GLY A 1 283 ? -1.297 14.289 60.619 1.00 13.94 283 GLY A CA 1
ATOM 2148 C C . GLY A 1 283 ? -1.487 12.800 60.414 1.00 19.30 283 GLY A C 1
ATOM 2149 O O . GLY A 1 283 ? -0.943 11.988 61.155 1.00 18.04 283 GLY A O 1
ATOM 2150 N N . ILE A 1 284 ? -2.258 12.431 59.396 1.00 20.11 284 ILE A N 1
ATOM 2151 C CA . ILE A 1 284 ? -2.544 11.023 59.140 1.00 23.08 284 ILE A CA 1
ATOM 2152 C C . ILE A 1 284 ? -1.611 10.513 58.061 1.00 21.50 284 ILE A C 1
ATOM 2153 O O . ILE A 1 284 ? -1.412 11.177 57.029 1.00 16.41 284 ILE A O 1
ATOM 2158 N N . MET A 1 285 ? -1.015 9.349 58.313 1.00 16.62 285 MET A N 1
ATOM 2159 C CA . MET A 1 285 ? -0.040 8.781 57.383 1.00 21.21 285 MET A CA 1
ATOM 2160 C C . MET A 1 285 ? -0.698 7.916 56.323 1.00 18.98 285 MET A C 1
ATOM 2161 O O . MET A 1 285 ? -1.629 7.163 56.612 1.00 18.60 285 MET A O 1
ATOM 2166 N N . HIS A 1 286 ? -0.208 8.037 55.095 1.00 16.38 286 HIS A N 1
ATOM 2167 C CA . HIS A 1 286 ? -0.740 7.271 53.976 1.00 20.26 286 HIS A CA 1
ATOM 2168 C C . HIS A 1 286 ? 0.362 6.558 53.206 1.00 23.63 286 HIS A C 1
ATOM 2169 O O . HIS A 1 286 ? 1.498 7.032 53.133 1.00 21.46 286 HIS A O 1
ATOM 2176 N N . TYR A 1 287 ? 0.023 5.407 52.639 1.00 19.20 287 TYR A N 1
ATOM 2177 C CA . TYR A 1 287 ? 0.958 4.679 51.800 1.00 19.82 287 TYR A CA 1
ATOM 2178 C C . TYR A 1 287 ? 0.487 4.733 50.353 1.00 20.61 287 TYR A C 1
ATOM 2179 O O . TYR A 1 287 ? -0.682 4.453 50.057 1.00 19.14 287 TYR A O 1
ATOM 2188 N N . VAL A 1 288 ? 1.382 5.128 49.450 1.00 20.31 288 VAL A N 1
ATOM 2189 C CA . VAL A 1 288 ? 1.069 5.108 48.021 1.00 16.70 288 VAL A CA 1
ATOM 2190 C C . VAL A 1 288 ? 1.807 3.952 47.349 1.00 17.34 288 VAL A C 1
ATOM 2191 O O . VAL A 1 288 ? 3.032 3.898 47.377 1.00 17.65 288 VAL A O 1
ATOM 2195 N N . LYS A 1 289 ? 1.060 3.022 46.763 1.00 18.27 289 LYS A N 1
ATOM 2196 C CA . LYS A 1 289 ? 1.668 1.878 46.078 1.00 24.24 289 LYS A CA 1
ATOM 2197 C C . LYS A 1 289 ? 2.240 2.328 44.742 1.00 25.46 289 LYS A C 1
ATOM 2198 O O . LYS A 1 289 ? 1.627 3.120 44.021 1.00 21.51 289 LYS A O 1
ATOM 2200 N N . VAL A 1 290 ? 3.430 1.826 44.437 1.00 23.84 290 VAL A N 1
ATOM 2201 C CA . VAL A 1 290 ? 4.124 2.154 43.204 1.00 24.76 290 VAL A CA 1
ATOM 2202 C C . VAL A 1 290 ? 4.210 0.931 42.307 1.00 26.12 290 VAL A C 1
ATOM 2203 O O . VAL A 1 290 ? 4.784 -0.083 42.707 1.00 22.76 290 VAL A O 1
ATOM 2207 N N . ASN A 1 291 ? 3.653 1.024 41.099 1.00 25.65 291 ASN A N 1
ATOM 2208 C CA . ASN A 1 291 ? 3.700 -0.081 40.147 1.00 24.93 291 ASN A CA 1
ATOM 2209 C C . ASN A 1 291 ? 5.009 -0.113 39.365 1.00 25.10 291 ASN A C 1
ATOM 2210 O O . ASN A 1 291 ? 5.545 -1.183 39.109 1.00 24.34 291 ASN A O 1
ATOM 2215 N N . LYS A 1 292 ? 5.530 1.051 38.990 1.00 21.48 292 LYS A N 1
ATOM 2216 C CA . LYS A 1 292 ? 6.694 1.081 38.100 1.00 28.01 292 LYS A CA 1
ATOM 2217 C C . LYS A 1 292 ? 7.908 1.842 38.630 1.00 26.07 292 LYS A C 1
ATOM 2218 O O . LYS A 1 292 ? 8.979 1.258 38.754 1.00 19.61 292 LYS A O 1
ATOM 2224 N N . GLU A 1 293 ? 7.758 3.140 38.898 1.00 18.18 293 GLU A N 1
ATOM 2225 C CA . GLU A 1 293 ? 8.908 3.976 39.251 1.00 17.33 293 GLU A CA 1
ATOM 2226 C C . GLU A 1 293 ? 8.562 5.061 40.245 1.00 19.42 293 GLU A C 1
ATOM 2227 O O . GLU A 1 293 ? 7.451 5.588 40.239 1.00 16.10 293 GLU A O 1
ATOM 2233 N N . VAL A 1 294 ? 9.543 5.435 41.059 1.00 18.21 294 VAL A N 1
ATOM 2234 C CA . VAL A 1 294 ? 9.432 6.627 41.872 1.00 14.86 294 VAL A CA 1
ATOM 2235 C C . VAL A 1 294 ? 10.368 7.679 41.282 1.00 14.21 294 VAL A C 1
ATOM 2236 O O . VAL A 1 294 ? 11.489 7.370 40.893 1.00 14.43 294 V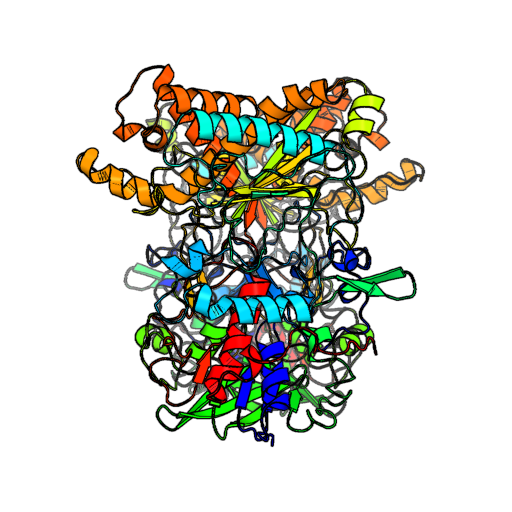AL A O 1
ATOM 2240 N N . VAL A 1 295 ? 9.906 8.914 41.179 1.00 13.51 295 VAL A N 1
ATOM 2241 C CA . VAL A 1 295 ? 10.795 9.983 40.738 1.00 15.15 295 VAL A CA 1
ATOM 2242 C C . VAL A 1 295 ? 10.872 11.072 41.798 1.00 17.26 295 VAL A C 1
ATOM 2243 O O . VAL A 1 295 ? 9.853 11.621 42.215 1.00 18.59 295 VAL A O 1
ATOM 2247 N N . VAL A 1 296 ? 12.083 11.373 42.248 1.00 16.01 296 VAL A N 1
ATOM 2248 C CA . VAL A 1 296 ? 12.233 12.349 43.318 1.00 15.83 296 VAL A CA 1
ATOM 2249 C C . VAL A 1 296 ? 12.586 13.697 42.724 1.00 18.68 296 VAL A C 1
ATOM 2250 O O . VAL A 1 296 ? 13.565 13.820 41.992 1.00 16.15 296 VAL A O 1
ATOM 2254 N N . THR A 1 297 ? 11.756 14.697 43.009 1.00 17.70 297 THR A N 1
ATOM 2255 C CA . THR A 1 297 ? 11.966 16.043 42.487 1.00 9.78 297 THR A CA 1
ATOM 2256 C C . THR A 1 297 ? 11.681 17.066 43.599 1.00 9.32 297 THR A C 1
ATOM 2257 O O . THR A 1 297 ? 10.899 18.003 43.428 1.00 10.91 297 THR A O 1
ATOM 2261 N N . SER A 1 298 ? 12.314 16.871 44.754 1.00 13.17 298 SER A N 1
ATOM 2262 C CA . SER A 1 298 ? 12.034 17.704 45.928 1.00 11.35 298 SER A CA 1
ATOM 2263 C C . SER A 1 298 ? 13.056 18.821 46.162 1.00 16.42 298 SER A C 1
ATOM 2264 O O . SER A 1 298 ? 13.056 19.448 47.242 1.00 8.79 298 SER A O 1
ATOM 2267 N N . GLY A 1 299 ? 13.909 19.070 45.163 1.00 8.53 299 GLY A N 1
ATOM 2268 C CA . GLY A 1 299 ? 14.859 20.172 45.223 1.00 8.27 299 GLY A CA 1
ATOM 2269 C C . GLY A 1 299 ? 16.220 19.756 45.768 1.00 9.61 299 GLY A C 1
ATOM 2270 O O . GLY A 1 299 ? 16.340 18.738 46.441 1.00 9.90 299 GLY A O 1
ATOM 2271 N N . ALA A 1 300 ? 17.246 20.552 45.486 1.00 9.07 300 ALA A N 1
ATOM 2272 C CA . ALA A 1 300 ? 18.618 20.201 45.844 1.00 8.47 300 ALA A CA 1
ATOM 2273 C C . ALA A 1 300 ? 18.831 19.892 47.343 1.00 9.44 300 ALA A C 1
ATOM 2274 O O . ALA A 1 300 ? 19.649 19.038 47.681 1.00 8.83 300 ALA A O 1
ATOM 2276 N N . PHE A 1 301 ? 18.143 20.608 48.228 1.00 8.80 301 PHE A N 1
ATOM 2277 C CA . PHE A 1 301 ? 18.310 20.367 49.660 1.00 13.27 301 PHE A CA 1
ATOM 2278 C C . PHE A 1 301 ? 17.617 19.075 50.114 1.00 15.99 301 PHE A C 1
ATOM 2279 O O . PHE A 1 301 ? 18.089 18.419 51.039 1.00 11.79 301 PHE A O 1
ATOM 2287 N N . TYR A 1 302 ? 16.478 18.735 49.502 1.00 13.17 302 TYR A N 1
ATOM 2288 C CA . TYR A 1 302 ? 15.581 17.749 50.132 1.00 8.82 302 TYR A CA 1
ATOM 2289 C C . TYR A 1 302 ? 15.536 16.411 49.416 1.00 10.22 302 TYR A C 1
ATOM 2290 O O . TYR A 1 302 ? 15.367 15.368 50.062 1.00 13.31 302 TYR A O 1
ATOM 2299 N N . THR A 1 303 ? 15.718 16.421 48.100 1.00 10.91 303 THR A N 1
ATOM 2300 C CA . THR A 1 303 ? 15.835 15.160 47.375 1.00 9.71 303 THR A CA 1
ATOM 2301 C C . THR A 1 303 ? 16.880 14.229 48.025 1.00 14.18 303 THR A C 1
ATOM 2302 O O . THR A 1 303 ? 16.575 13.063 48.270 1.00 12.52 303 THR A O 1
ATOM 2306 N N . PRO A 1 304 ? 18.101 14.732 48.339 1.00 14.98 304 PRO A N 1
ATOM 2307 C CA . PRO A 1 304 ? 19.028 13.817 49.018 1.00 10.50 304 PRO A CA 1
ATOM 2308 C C . PRO A 1 304 ? 18.561 13.362 50.411 1.00 10.63 304 PRO A C 1
ATOM 2309 O O . PRO A 1 304 ? 18.912 12.257 50.829 1.00 12.69 304 PRO A O 1
ATOM 2313 N N . THR A 1 305 ? 17.785 14.186 51.115 1.00 10.22 305 THR A N 1
ATOM 2314 C CA . THR A 1 305 ? 17.325 13.796 52.449 1.00 10.38 305 THR A CA 1
ATOM 2315 C C . THR A 1 305 ? 16.257 12.696 52.381 1.00 12.15 305 THR A C 1
ATOM 2316 O O . THR A 1 305 ? 16.175 11.859 53.265 1.00 11.22 305 THR A O 1
ATOM 2320 N N . ILE A 1 306 ? 15.458 12.681 51.315 1.00 13.60 306 ILE A N 1
ATOM 2321 C CA . ILE A 1 306 ? 14.484 11.618 51.124 1.00 14.94 306 ILE A CA 1
ATOM 2322 C C . ILE A 1 306 ? 15.212 10.297 50.840 1.00 22.94 306 ILE A C 1
ATOM 2323 O O . ILE A 1 306 ? 14.883 9.242 51.416 1.00 12.36 306 ILE A O 1
ATOM 2328 N N . LEU A 1 307 ? 16.218 10.361 49.971 1.00 19.37 307 LEU A N 1
ATOM 2329 C CA . LEU A 1 307 ? 16.998 9.175 49.640 1.00 17.02 307 LEU A CA 1
ATOM 2330 C C . LEU A 1 307 ? 17.699 8.633 50.905 1.00 15.23 307 LEU A C 1
ATOM 2331 O O . LEU A 1 307 ? 17.665 7.435 51.182 1.00 15.32 307 LEU A O 1
ATOM 2336 N N . GLN A 1 308 ? 18.305 9.526 51.677 1.00 15.33 308 GLN A N 1
ATOM 2337 C CA . GLN A 1 308 ? 18.992 9.133 52.914 1.00 18.69 308 GLN A CA 1
ATOM 2338 C C . GLN A 1 308 ? 18.068 8.475 53.928 1.00 16.42 308 GLN A C 1
ATOM 2339 O O . GLN A 1 308 ? 18.374 7.400 54.409 1.00 15.73 308 GLN A O 1
ATOM 2345 N N . ARG A 1 309 ? 16.932 9.089 54.241 1.00 17.00 309 ARG A N 1
ATOM 2346 C CA . ARG A 1 309 ? 15.997 8.466 55.188 1.00 20.85 309 ARG A CA 1
ATOM 2347 C C . ARG A 1 309 ? 15.510 7.123 54.671 1.00 21.20 309 ARG A C 1
ATOM 2348 O O . ARG A 1 309 ? 15.198 6.219 55.456 1.00 19.33 309 ARG A O 1
ATOM 2356 N N . SER A 1 310 ? 15.437 7.007 53.347 1.00 19.86 310 SER A N 1
ATOM 2357 C CA . SER A 1 310 ? 14.999 5.777 52.683 1.00 14.47 310 SER A CA 1
ATOM 2358 C C . SER A 1 310 ? 16.082 4.704 52.662 1.00 22.19 310 SER A C 1
ATOM 2359 O O . SER A 1 310 ? 15.833 3.605 52.205 1.00 21.84 310 SER A O 1
ATOM 2362 N N . GLY A 1 311 ? 17.287 5.016 53.126 1.00 15.17 311 GLY A N 1
ATOM 2363 C CA . GLY A 1 311 ? 18.316 3.992 53.198 1.00 16.01 311 GLY A CA 1
ATOM 2364 C C . GLY A 1 311 ? 19.322 3.992 52.063 1.00 18.13 311 GLY A C 1
ATOM 2365 O O . GLY A 1 311 ? 20.053 3.017 51.879 1.00 22.45 311 GLY A O 1
ATOM 2366 N N . ILE A 1 312 ? 19.362 5.092 51.315 1.00 17.40 312 ILE A N 1
ATOM 2367 C CA . ILE A 1 312 ? 20.302 5.256 50.214 1.00 24.19 312 ILE A CA 1
ATOM 2368 C C . ILE A 1 312 ? 21.261 6.404 50.519 1.00 14.85 312 ILE A C 1
ATOM 2369 O O . ILE A 1 312 ? 20.864 7.569 50.575 1.00 14.03 312 ILE A O 1
ATOM 2374 N N . GLY A 1 313 ? 22.522 6.062 50.745 1.00 15.95 313 GLY A N 1
ATOM 2375 C CA . GLY A 1 313 ? 23.503 7.044 51.160 1.00 20.34 313 GLY A CA 1
ATOM 2376 C C . GLY A 1 313 ? 24.658 6.407 51.900 1.00 18.29 313 GLY A C 1
ATOM 2377 O O . GLY A 1 313 ? 24.954 5.229 51.714 1.00 21.38 313 GLY A O 1
ATOM 2378 N N . ASP A 1 314 ? 25.312 7.187 52.751 1.00 15.39 314 ASP A N 1
ATOM 2379 C CA . ASP A 1 314 ? 26.438 6.686 53.532 1.00 22.43 314 ASP A CA 1
ATOM 2380 C C . ASP A 1 314 ? 25.955 5.796 54.685 1.00 19.72 314 ASP A C 1
ATOM 2381 O O . ASP A 1 314 ? 25.527 6.308 55.722 1.00 22.44 314 ASP A O 1
ATOM 2386 N N . PHE A 1 315 ? 26.068 4.474 54.514 1.00 17.52 315 PHE A N 1
ATOM 2387 C CA . PHE A 1 315 ? 25.569 3.515 55.507 1.00 18.12 315 PHE A CA 1
ATOM 2388 C C . PHE A 1 315 ? 26.094 3.771 56.924 1.00 31.04 315 PHE A C 1
ATOM 2389 O O . PHE A 1 315 ? 25.331 3.710 57.895 1.00 29.62 315 PHE A O 1
ATOM 2397 N N . THR A 1 316 ? 27.388 4.065 57.039 1.00 24.95 316 THR A N 1
ATOM 2398 C CA . THR A 1 316 ? 28.001 4.277 58.339 1.00 26.94 316 THR A CA 1
ATOM 2399 C C . THR A 1 316 ? 27.384 5.474 59.054 1.00 23.64 316 THR A C 1
ATOM 2400 O O . THR A 1 316 ? 27.091 5.399 60.246 1.00 28.29 316 THR A O 1
ATOM 2404 N N . TYR A 1 317 ? 27.168 6.564 58.321 1.00 18.30 317 TYR A N 1
ATOM 2405 C CA . TYR A 1 317 ? 26.542 7.739 58.903 1.00 17.98 317 TYR A CA 1
ATOM 2406 C C . TYR A 1 317 ? 25.069 7.489 59.200 1.00 27.34 317 TYR A C 1
ATOM 2407 O O . TYR A 1 317 ? 24.585 7.836 60.277 1.00 30.07 317 TYR A O 1
ATOM 2416 N N . LEU A 1 318 ? 24.347 6.937 58.236 1.00 15.72 318 LEU A N 1
ATOM 2417 C CA . LEU A 1 318 ? 22.921 6.684 58.427 1.00 18.90 318 LEU A CA 1
ATOM 2418 C C . LEU A 1 318 ? 22.677 5.773 59.633 1.00 21.17 318 LEU A C 1
ATOM 2419 O O . LEU A 1 318 ? 21.777 6.014 60.445 1.00 18.13 318 LEU A O 1
ATOM 2424 N N . SER A 1 319 ? 23.486 4.730 59.756 1.00 17.13 319 SER A N 1
ATOM 2425 C CA . SER A 1 319 ? 23.337 3.827 60.890 1.00 26.27 319 SER A CA 1
ATOM 2426 C C . SER A 1 319 ? 23.587 4.578 62.185 1.00 22.54 319 SER A C 1
ATOM 2427 O O . SER A 1 319 ? 22.868 4.384 63.158 1.00 20.89 319 SER A O 1
ATOM 2430 N N . SER A 1 320 ? 24.569 5.478 62.164 1.00 20.70 320 SER A N 1
ATOM 2431 C CA . SER A 1 320 ? 25.001 6.163 63.373 1.00 20.79 320 SER A CA 1
ATOM 2432 C C . SER A 1 320 ? 23.915 7.068 63.933 1.00 22.33 320 SER A C 1
ATOM 2433 O O . SER A 1 320 ? 23.935 7.397 65.115 1.00 19.38 320 SER A O 1
ATOM 2436 N N . ILE A 1 321 ? 22.959 7.462 63.100 1.00 15.94 321 ILE A N 1
ATOM 2437 C CA . ILE A 1 321 ? 21.877 8.302 63.588 1.00 15.34 321 ILE A CA 1
ATOM 2438 C C . ILE A 1 321 ? 20.576 7.531 63.650 1.00 27.71 321 ILE A C 1
ATOM 2439 O O . ILE A 1 321 ? 19.503 8.109 63.845 1.00 25.01 321 ILE A O 1
ATOM 2444 N N . GLY A 1 322 ? 20.668 6.220 63.483 1.00 16.27 322 GLY A N 1
ATOM 2445 C CA . GLY A 1 322 ? 19.513 5.374 63.706 1.00 20.83 322 GLY A CA 1
ATOM 2446 C C . GLY A 1 322 ? 18.619 5.096 62.515 1.00 23.01 322 GLY A C 1
ATOM 2447 O O . GLY A 1 322 ? 17.470 4.703 62.710 1.00 20.06 322 GLY A O 1
ATOM 2448 N N . VAL A 1 323 ? 19.104 5.300 61.286 1.00 20.87 323 VAL A N 1
ATOM 2449 C CA . VAL A 1 323 ? 18.328 4.841 60.136 1.00 21.98 323 VAL A CA 1
ATOM 2450 C C . VAL A 1 323 ? 18.414 3.321 60.121 1.00 25.71 323 VAL A C 1
ATOM 2451 O O . VAL A 1 323 ? 19.509 2.763 60.060 1.00 25.26 323 VAL A O 1
ATOM 2455 N N . LYS A 1 324 ? 17.269 2.652 60.229 1.00 27.10 324 LYS A N 1
ATOM 2456 C CA . LYS A 1 324 ? 17.258 1.200 60.403 1.00 29.32 324 LYS A CA 1
ATOM 2457 C C . LYS A 1 324 ? 17.286 0.434 59.073 1.00 30.28 324 LYS A C 1
ATOM 2458 O O . LYS A 1 324 ? 18.061 -0.508 58.923 1.00 32.82 324 LYS A O 1
ATOM 2460 N N . ASN A 1 325 ? 16.469 0.834 58.102 1.00 28.15 325 ASN A N 1
ATOM 2461 C CA . ASN A 1 325 ? 16.389 0.067 56.860 1.00 27.28 325 ASN A CA 1
ATOM 2462 C C . ASN A 1 325 ? 17.300 0.647 55.783 1.00 30.21 325 ASN A C 1
ATOM 2463 O O . ASN A 1 325 ? 17.004 1.675 55.171 1.00 29.08 325 ASN A O 1
ATOM 2468 N N . LEU A 1 326 ? 18.417 -0.035 55.563 1.00 26.21 326 LEU A N 1
ATOM 2469 C CA . LEU A 1 326 ? 19.436 0.419 54.635 1.00 23.74 326 LEU A CA 1
ATOM 2470 C C . LEU A 1 326 ? 19.278 -0.299 53.288 1.00 28.05 326 LEU A C 1
ATOM 2471 O O . LEU A 1 326 ? 19.079 -1.517 53.241 1.00 20.55 326 LEU A O 1
ATOM 2476 N N . VAL A 1 327 ? 19.344 0.449 52.192 1.00 18.90 327 VAL A N 1
ATOM 2477 C CA . VAL A 1 327 ? 19.050 -0.144 50.885 1.00 22.40 327 VAL A CA 1
ATOM 2478 C C . VAL A 1 327 ? 20.276 -0.200 49.989 1.00 21.73 327 VAL A C 1
ATOM 2479 O O . VAL A 1 327 ? 20.621 -1.258 49.472 1.00 21.91 327 VAL A O 1
ATOM 2483 N N . TYR A 1 328 ? 20.929 0.935 49.800 1.00 18.87 328 TYR A N 1
ATOM 2484 C CA . TYR A 1 328 ? 22.131 0.960 48.984 1.00 21.08 328 TYR A CA 1
ATOM 2485 C C . TYR A 1 328 ? 23.128 1.979 49.514 1.00 18.55 328 TYR A C 1
ATOM 2486 O O . TYR A 1 328 ? 22.783 3.138 49.755 1.00 17.54 328 TYR A O 1
ATOM 2495 N N . ASN A 1 329 ? 24.362 1.528 49.699 1.00 19.24 329 ASN A N 1
ATOM 2496 C CA . ASN A 1 329 ? 25.445 2.376 50.183 1.00 22.24 329 ASN A CA 1
ATOM 2497 C C . ASN A 1 329 ? 26.041 3.230 49.067 1.00 21.43 329 ASN A C 1
ATOM 2498 O O . ASN A 1 329 ? 26.713 2.721 48.178 1.00 19.43 329 ASN A O 1
ATOM 2503 N N . ASN A 1 330 ? 25.756 4.520 49.097 1.00 20.36 330 ASN A N 1
ATOM 2504 C CA . ASN A 1 330 ? 26.407 5.470 48.207 1.00 23.49 330 ASN A CA 1
ATOM 2505 C C . ASN A 1 330 ? 26.711 6.747 48.965 1.00 16.16 330 ASN A C 1
ATOM 2506 O O . ASN A 1 330 ? 25.841 7.607 49.113 1.00 15.31 330 ASN A O 1
ATOM 2511 N N . PRO A 1 331 ? 27.957 6.883 49.433 1.00 20.44 331 PRO A N 1
ATOM 2512 C CA . PRO A 1 331 ? 28.360 8.035 50.252 1.00 18.45 331 PRO A CA 1
ATOM 2513 C C . PRO A 1 331 ? 28.335 9.367 49.494 1.00 21.85 331 PRO A C 1
ATOM 2514 O O . PRO A 1 331 ? 28.530 10.406 50.126 1.00 22.43 331 PRO A O 1
ATOM 2518 N N . LEU A 1 332 ? 28.108 9.345 48.177 1.00 15.07 332 LEU A N 1
ATOM 2519 C CA . LEU A 1 332 ? 28.061 10.592 47.405 1.00 14.53 332 LEU A CA 1
ATOM 2520 C C . LEU A 1 332 ? 26.688 11.267 47.495 1.00 16.20 332 LEU A C 1
ATOM 2521 O O . LEU A 1 332 ? 26.541 12.441 47.130 1.00 14.25 332 LEU A O 1
ATOM 2526 N N . VAL A 1 333 ? 25.680 10.527 47.957 1.00 13.59 333 VAL A N 1
ATOM 2527 C CA . VAL A 1 333 ? 24.328 11.073 48.021 1.00 12.91 333 VAL A CA 1
ATOM 2528 C C . VAL A 1 333 ? 24.331 12.334 48.873 1.00 15.63 333 VAL A C 1
ATOM 2529 O O . VAL A 1 333 ? 24.765 12.304 50.026 1.00 15.33 333 VAL A O 1
ATOM 2533 N N . GLY A 1 334 ? 23.897 13.448 48.284 1.00 15.12 334 GLY A N 1
ATOM 2534 C CA . GLY A 1 334 ? 23.824 14.716 48.993 1.00 16.33 334 GLY A CA 1
ATOM 2535 C C . GLY A 1 334 ? 25.102 15.535 48.916 1.00 15.52 334 GLY A C 1
ATOM 2536 O O . GLY A 1 334 ? 25.146 16.659 49.391 1.00 12.59 334 GLY A O 1
ATOM 2537 N N . THR A 1 335 ? 26.155 14.981 48.329 1.00 11.62 335 THR A N 1
ATOM 2538 C CA . THR A 1 335 ? 27.390 15.731 48.196 1.00 11.81 335 THR A CA 1
ATOM 2539 C C . THR A 1 335 ? 27.411 16.505 46.862 1.00 12.82 335 THR A C 1
ATOM 2540 O O . THR A 1 335 ? 26.535 16.328 46.024 1.00 12.25 335 THR A O 1
ATOM 2544 N N . GLY A 1 336 ? 28.391 17.385 46.683 1.00 14.02 336 GLY A N 1
ATOM 2545 C CA . GLY A 1 336 ? 28.510 18.122 45.432 1.00 13.13 336 GLY A CA 1
ATOM 2546 C C . GLY A 1 336 ? 27.527 19.265 45.284 1.00 14.82 336 GLY A C 1
ATOM 2547 O O . GLY A 1 336 ? 27.270 19.745 44.176 1.00 18.01 336 GLY A O 1
ATOM 2548 N N . LEU A 1 337 ? 26.982 19.708 46.414 1.00 11.69 337 LEU A N 1
ATOM 2549 C CA . LEU A 1 337 ? 26.089 20.862 46.464 1.00 9.82 337 LEU A CA 1
ATOM 2550 C C . LEU A 1 337 ? 26.780 22.096 45.886 1.00 10.48 337 LEU A C 1
ATOM 2551 O O . LEU A 1 337 ? 27.910 22.416 46.271 1.00 11.14 337 LEU A O 1
ATOM 2556 N N . LYS A 1 338 ? 26.101 22.773 44.967 1.00 11.56 338 LYS A N 1
ATOM 2557 C CA . LYS A 1 338 ? 26.627 23.958 44.300 1.00 9.54 338 LYS A CA 1
ATOM 2558 C C . LYS A 1 338 ? 25.612 25.077 44.375 1.00 15.81 338 LYS A C 1
ATOM 2559 O O . LYS A 1 338 ? 24.432 24.827 44.597 1.00 14.52 338 LYS A O 1
ATOM 2565 N N . ASN A 1 339 ? 26.055 26.309 44.153 1.00 9.16 339 ASN A N 1
ATOM 2566 C CA . ASN A 1 339 ? 25.126 27.430 44.098 1.00 8.86 339 ASN A CA 1
ATOM 2567 C C . ASN A 1 339 ? 25.794 28.529 43.283 1.00 9.08 339 ASN A C 1
ATOM 2568 O O . ASN A 1 339 ? 26.950 28.379 42.881 1.00 9.44 339 ASN A O 1
ATOM 2573 N N . HIS A 1 340 ? 25.081 29.617 43.025 1.00 8.94 340 HIS A N 1
ATOM 2574 C CA . HIS A 1 340 ? 25.725 30.822 42.500 1.00 12.42 340 HIS A CA 1
ATOM 2575 C C . HIS A 1 340 ? 25.867 31.819 43.661 1.00 15.50 340 HIS A C 1
ATOM 2576 O O . HIS A 1 340 ? 25.331 31.590 44.735 1.00 11.08 340 HIS A O 1
ATOM 2583 N N . TYR A 1 341 ? 26.567 32.929 43.452 1.00 16.39 341 TYR A N 1
ATOM 2584 C CA . TYR A 1 341 ? 26.785 33.863 44.541 1.00 15.39 341 TYR A CA 1
ATOM 2585 C C . TYR A 1 341 ? 26.959 35.294 44.049 1.00 18.74 341 TYR A C 1
ATOM 2586 O O . TYR A 1 341 ? 27.729 35.552 43.117 1.00 13.24 341 TYR A O 1
ATOM 2595 N N . SER A 1 342 ? 26.258 36.213 44.711 1.00 11.17 342 SER A N 1
ATOM 2596 C CA . SER A 1 342 ? 26.107 37.581 44.245 1.00 12.45 342 SER A CA 1
ATOM 2597 C C . SER A 1 342 ? 26.630 38.655 45.191 1.00 15.29 342 SER A C 1
ATOM 2598 O O . SER A 1 342 ? 25.879 39.180 46.012 1.00 20.33 342 SER A O 1
ATOM 2601 N N . PRO A 1 343 ? 27.917 39.012 45.068 1.00 16.87 343 PRO A N 1
ATOM 2602 C CA . PRO A 1 343 ? 28.372 40.232 45.737 1.00 12.09 343 PRO A CA 1
ATOM 2603 C C . PRO A 1 343 ? 27.711 41.458 45.134 1.00 17.55 343 PRO A C 1
ATOM 2604 O O . PRO A 1 343 ? 27.458 41.489 43.930 1.00 17.24 343 PRO A O 1
ATOM 2608 N N . VAL A 1 344 ? 27.475 42.472 45.951 1.00 12.78 344 VAL A N 1
ATOM 2609 C CA . VAL A 1 344 ? 26.776 43.673 45.511 1.00 13.14 344 VAL A CA 1
ATOM 2610 C C . VAL A 1 344 ? 27.721 44.882 45.448 1.00 14.02 344 VAL A C 1
ATOM 2611 O O . VAL A 1 344 ? 28.593 45.034 46.303 1.00 18.48 344 VAL A O 1
ATOM 2615 N N . THR A 1 345 ? 27.573 45.718 44.423 1.00 14.40 345 THR A N 1
ATOM 2616 C CA . THR A 1 345 ? 28.250 47.009 44.406 1.00 15.34 345 THR A CA 1
ATOM 2617 C C . THR A 1 345 ? 27.260 48.150 44.280 1.00 15.76 345 THR A C 1
ATOM 2618 O O . THR A 1 345 ? 26.216 48.006 43.673 1.00 17.36 345 THR A O 1
ATOM 2622 N N . ILE A 1 346 ? 27.610 49.295 44.846 1.00 16.73 346 ILE A N 1
ATOM 2623 C CA . ILE A 1 346 ? 26.759 50.479 44.791 1.00 17.21 346 ILE A CA 1
ATOM 2624 C C . ILE A 1 346 ? 27.487 51.645 44.128 1.00 19.01 346 ILE A C 1
ATOM 2625 O O . ILE A 1 346 ? 28.661 51.916 44.417 1.00 21.12 346 ILE A O 1
ATOM 2630 N N . THR A 1 347 ? 26.796 52.351 43.239 1.00 20.63 347 THR A N 1
ATOM 2631 C CA . THR A 1 347 ? 27.421 53.495 42.573 1.00 19.57 347 THR A CA 1
ATOM 2632 C C . THR A 1 347 ? 26.691 54.785 42.918 1.00 25.20 347 THR A C 1
ATOM 2633 O O . THR A 1 347 ? 25.459 54.803 42.987 1.00 20.28 347 THR A O 1
ATOM 2637 N N . ARG A 1 348 ? 27.442 55.860 43.143 1.00 21.57 348 ARG A N 1
ATOM 2638 C CA . ARG A 1 348 ? 26.822 57.173 43.291 1.00 26.97 348 ARG A CA 1
ATOM 2639 C C . ARG A 1 348 ? 26.964 57.981 42.005 1.00 27.63 348 ARG A C 1
ATOM 2640 O O . ARG A 1 348 ? 28.040 58.042 41.403 1.00 30.47 348 ARG A O 1
ATOM 2648 N N . VAL A 1 349 ? 25.861 58.583 41.583 1.00 26.27 349 VAL A N 1
ATOM 2649 C CA . VAL A 1 349 ? 25.864 59.424 40.398 1.00 26.65 349 VAL A CA 1
ATOM 2650 C C . VAL A 1 349 ? 25.918 60.893 40.821 1.00 32.12 349 VAL A C 1
ATOM 2651 O O . VAL A 1 349 ? 25.026 61.395 41.508 1.00 31.59 349 VAL A O 1
ATOM 2655 N N . HIS A 1 350 ? 27.006 61.556 40.439 1.00 34.20 350 HIS A N 1
ATOM 2656 C CA . HIS A 1 350 ? 27.229 62.959 40.749 1.00 29.00 350 HIS A CA 1
ATOM 2657 C C . HIS A 1 350 ? 26.753 63.859 39.609 1.00 31.25 350 HIS A C 1
ATOM 2658 O O . HIS A 1 350 ? 26.732 63.446 38.452 1.00 30.29 350 HIS A O 1
ATOM 2665 N N . GLY A 1 351 ? 26.412 65.100 39.941 1.00 30.60 351 GLY A N 1
ATOM 2666 C CA . GLY A 1 351 ? 25.954 66.075 38.965 1.00 38.26 351 GLY A CA 1
ATOM 2667 C C . GLY A 1 351 ? 24.782 66.864 39.515 1.00 40.17 351 GLY A C 1
ATOM 2668 O O . GLY A 1 351 ? 24.409 66.693 40.679 1.00 37.65 351 GLY A O 1
ATOM 2669 N N . GLU A 1 352 ? 24.216 67.745 38.696 1.00 42.53 352 GLU A N 1
ATOM 2670 C CA . GLU A 1 352 ? 22.998 68.460 39.072 1.00 45.40 352 GLU A CA 1
ATOM 2671 C C . GLU A 1 352 ? 21.860 67.464 39.285 1.00 40.45 352 GLU A C 1
ATOM 2672 O O . GLU A 1 352 ? 21.755 66.490 38.548 1.00 41.50 352 GLU A O 1
ATOM 2678 N N . PRO A 1 353 ? 21.016 67.702 40.304 1.00 42.14 353 PRO A N 1
ATOM 2679 C CA . PRO A 1 353 ? 19.896 66.826 40.674 1.00 41.14 353 PRO A CA 1
ATOM 2680 C C . PRO A 1 353 ? 19.002 66.454 39.494 1.00 42.93 353 PRO A C 1
ATOM 2681 O O . PRO A 1 353 ? 18.688 65.280 39.328 1.00 42.98 353 PRO A O 1
ATOM 2685 N N . SER A 1 354 ? 18.590 67.440 38.703 1.00 37.93 354 SER A N 1
ATOM 2686 C CA . SER A 1 354 ? 17.731 67.182 37.554 1.00 40.95 354 SER A CA 1
ATOM 2687 C C . SER A 1 354 ? 18.408 66.264 36.543 1.00 43.92 354 SER A C 1
ATOM 2688 O O . SER A 1 354 ? 17.753 65.468 35.859 1.00 45.27 354 SER A O 1
ATOM 2691 N N . GLU A 1 355 ? 19.730 66.383 36.462 1.00 37.07 355 GLU A N 1
ATOM 2692 C CA . GLU A 1 355 ? 20.527 65.611 35.519 1.00 32.36 355 GLU A CA 1
ATOM 2693 C C . GLU A 1 355 ? 20.766 64.197 36.047 1.00 34.21 355 GLU A C 1
ATOM 2694 O O . GLU A 1 355 ? 20.717 63.229 35.292 1.00 32.52 355 GLU A O 1
ATOM 2700 N N . VAL A 1 356 ? 21.033 64.089 37.347 1.00 31.61 356 VAL A N 1
ATOM 2701 C CA . VAL A 1 356 ? 21.117 62.788 38.001 1.00 29.11 356 VAL A CA 1
ATOM 2702 C C . VAL A 1 356 ? 19.788 62.066 37.867 1.00 27.35 356 VAL A C 1
ATOM 2703 O O . VAL A 1 356 ? 19.736 60.880 37.548 1.00 30.45 356 VAL A O 1
ATOM 2707 N N . SER A 1 357 ? 18.709 62.795 38.109 1.00 29.58 357 SER A N 1
ATOM 2708 C CA . SER A 1 357 ? 17.374 62.222 38.033 1.00 32.07 357 SER A CA 1
ATOM 2709 C C . SER A 1 357 ? 17.069 61.682 36.641 1.00 32.03 357 SER A C 1
ATOM 2710 O O . SER A 1 357 ? 16.568 60.566 36.490 1.00 28.87 357 SER A O 1
ATOM 2713 N N . ARG A 1 358 ? 17.382 62.482 35.625 1.00 28.36 358 ARG A N 1
ATOM 2714 C CA . ARG A 1 358 ? 17.155 62.100 34.239 1.00 26.58 358 ARG A CA 1
ATOM 2715 C C . ARG A 1 358 ? 17.964 60.851 33.907 1.00 26.81 358 ARG A C 1
ATOM 2716 O O . ARG A 1 358 ? 17.484 59.930 33.243 1.00 24.49 358 ARG A O 1
ATOM 2724 N N . PHE A 1 359 ? 19.193 60.819 34.403 1.00 26.53 359 PHE A N 1
ATOM 2725 C CA . PHE A 1 359 ? 20.103 59.720 34.120 1.00 24.27 359 PHE A CA 1
ATOM 2726 C C . PHE A 1 359 ? 19.637 58.414 34.777 1.00 29.30 359 PHE A C 1
ATOM 2727 O O . PHE A 1 359 ? 19.858 57.321 34.239 1.00 31.59 359 PHE A O 1
ATOM 2735 N N . LEU A 1 360 ? 18.985 58.525 35.931 1.00 26.75 360 LEU A N 1
ATOM 2736 C CA . LEU A 1 360 ? 18.525 57.344 36.655 1.00 28.17 360 LEU A CA 1
ATOM 2737 C C . LEU A 1 360 ? 17.045 57.058 36.413 1.00 27.22 360 LEU A C 1
ATOM 2738 O O . LEU A 1 360 ? 16.441 56.272 37.130 1.00 24.85 360 LEU A O 1
ATOM 2743 N N . SER A 1 361 ? 16.457 57.693 35.406 1.00 29.34 361 SER A N 1
ATOM 2744 C CA . SER A 1 361 ? 15.032 57.516 35.166 1.00 25.51 361 SER A CA 1
ATOM 2745 C C . SER A 1 361 ? 14.730 56.162 34.523 1.00 24.54 361 SER A C 1
ATOM 2746 O O . SER A 1 361 ? 15.626 55.489 33.990 1.00 21.37 361 SER A O 1
ATOM 2749 N N . ASN A 1 362 ? 13.464 55.762 34.627 1.00 22.76 362 ASN A N 1
ATOM 2750 C CA . ASN A 1 362 ? 12.942 54.559 33.988 1.00 21.70 362 ASN A CA 1
ATOM 2751 C C . ASN A 1 362 ? 13.596 53.253 34.445 1.00 21.76 362 ASN A C 1
ATOM 2752 O O . ASN A 1 362 ? 13.704 52.319 33.664 1.00 25.49 362 ASN A O 1
ATOM 2757 N N . MET A 1 363 ? 14.003 53.181 35.714 1.00 21.73 363 MET A N 1
ATOM 2758 C CA . MET A 1 363 ? 14.632 51.980 36.262 1.00 17.49 363 MET A CA 1
ATOM 2759 C C . MET A 1 363 ? 13.723 51.181 37.195 1.00 17.92 363 MET A C 1
ATOM 2760 O O . MET A 1 363 ? 14.075 50.087 37.595 1.00 15.86 363 MET A O 1
ATOM 2765 N N . ALA A 1 364 ? 12.572 51.735 37.553 1.00 21.18 364 ALA A N 1
ATOM 2766 C CA . ALA A 1 364 ? 11.691 51.093 38.530 1.00 24.80 364 ALA A CA 1
ATOM 2767 C C . ALA A 1 364 ? 11.256 49.681 38.133 1.00 23.25 364 ALA A C 1
ATOM 2768 O O . ALA A 1 364 ? 10.961 49.406 36.968 1.00 26.44 364 ALA A O 1
ATOM 2770 N N . ALA A 1 365 ? 11.202 48.796 39.123 1.00 17.25 365 ALA A N 1
ATOM 2771 C CA . ALA A 1 365 ? 10.792 47.416 38.900 1.00 16.90 365 ALA A CA 1
ATOM 2772 C C . ALA A 1 365 ? 9.327 47.342 38.481 1.00 18.02 365 ALA A C 1
ATOM 2773 O O . ALA A 1 365 ? 8.481 48.066 39.011 1.00 16.36 365 ALA A O 1
ATOM 2775 N N . ASN A 1 366 ? 9.048 46.522 37.472 1.00 17.07 366 ASN A N 1
ATOM 2776 C CA . ASN A 1 366 ? 7.676 46.159 37.141 1.00 16.20 366 ASN A CA 1
ATOM 2777 C C . ASN A 1 366 ? 7.726 44.691 36.701 1.00 13.50 366 ASN A C 1
ATOM 2778 O O . ASN A 1 366 ? 8.818 44.127 36.624 1.00 18.14 366 ASN A O 1
ATOM 2783 N N . PRO A 1 367 ? 6.561 44.045 36.491 1.00 14.15 367 PRO A N 1
ATOM 2784 C CA . PRO A 1 367 ? 6.574 42.620 36.147 1.00 12.79 367 PRO A CA 1
ATOM 2785 C C . PRO A 1 367 ? 7.444 42.235 34.930 1.00 20.64 367 PRO A C 1
ATOM 2786 O O . PRO A 1 367 ? 8.001 41.132 34.910 1.00 16.09 367 PRO A O 1
ATOM 2790 N N . THR A 1 368 ? 7.576 43.116 33.942 1.00 18.91 368 THR A N 1
ATOM 2791 C CA . THR A 1 368 ? 8.251 42.708 32.708 1.00 16.65 368 THR A CA 1
ATOM 2792 C C . THR A 1 368 ? 9.768 42.674 32.864 1.00 19.49 368 THR A C 1
ATOM 2793 O O . THR A 1 368 ? 10.478 42.226 31.954 1.00 19.54 368 THR A O 1
ATOM 2797 N N . ASN A 1 369 ? 10.277 43.179 33.987 1.00 12.72 369 ASN A N 1
ATOM 2798 C CA . ASN A 1 369 ? 11.722 43.189 34.170 1.00 12.51 369 ASN A CA 1
ATOM 2799 C C . ASN A 1 369 ? 12.181 42.737 35.560 1.00 17.71 369 ASN A C 1
ATOM 2800 O O . ASN A 1 369 ? 13.358 42.440 35.751 1.00 14.88 369 ASN A O 1
ATOM 2805 N N . MET A 1 370 ? 11.246 42.666 36.505 1.00 17.49 370 MET A N 1
ATOM 2806 C CA . MET A 1 370 ? 11.535 42.333 37.908 1.00 18.06 370 MET A CA 1
ATOM 2807 C C . MET A 1 370 ? 12.760 43.098 38.455 1.00 11.77 370 MET A C 1
ATOM 2808 O O . MET A 1 370 ? 13.560 42.555 39.217 1.00 15.65 370 MET A O 1
ATOM 2813 N N . GLY A 1 371 ? 12.897 44.354 38.043 1.00 14.47 371 GLY A N 1
ATOM 2814 C CA . GLY A 1 371 ? 13.948 45.213 38.542 1.00 12.76 371 GLY A CA 1
ATOM 2815 C C . GLY A 1 371 ? 15.221 45.220 37.726 1.00 21.16 371 GLY A C 1
ATOM 2816 O O . GLY A 1 371 ? 16.090 46.060 37.956 1.00 18.98 371 GLY A O 1
ATOM 2817 N N . PHE A 1 372 ? 15.355 44.277 36.794 1.00 19.51 372 PHE A N 1
ATOM 2818 C CA . PHE A 1 372 ? 16.597 44.144 36.030 1.00 22.32 372 PHE A CA 1
ATOM 2819 C C . PHE A 1 372 ? 16.620 45.016 34.778 1.00 18.24 372 PHE A C 1
ATOM 2820 O O . PHE A 1 372 ? 15.770 44.870 33.903 1.00 18.01 372 PHE A O 1
ATOM 2828 N N . LYS A 1 373 ? 17.622 45.887 34.671 1.00 15.00 373 LYS A N 1
ATOM 2829 C CA . LYS A 1 373 ? 17.728 46.783 33.522 1.00 15.47 373 LYS A CA 1
ATOM 2830 C C . LYS A 1 373 ? 18.932 46.430 32.632 1.00 14.31 373 LYS A C 1
ATOM 2831 O O . LYS A 1 373 ? 19.558 47.314 32.050 1.00 15.43 373 LYS A O 1
ATOM 2837 N N . GLY A 1 374 ? 19.255 45.141 32.543 1.00 20.14 374 GLY A N 1
ATOM 2838 C CA . GLY A 1 374 ? 20.482 44.679 31.902 1.00 18.21 374 GLY A CA 1
ATOM 2839 C C . GLY A 1 374 ? 21.237 43.789 32.879 1.00 21.06 374 GLY A C 1
ATOM 2840 O O . GLY A 1 374 ? 20.786 43.619 34.022 1.00 16.46 374 GLY A O 1
ATOM 2841 N N . LEU A 1 375 ? 22.412 43.285 32.492 1.00 13.19 375 LEU A N 1
ATOM 2842 C CA . LEU A 1 375 ? 23.160 43.789 31.345 1.00 16.06 375 LEU A CA 1
ATOM 2843 C C . LEU A 1 375 ? 23.871 42.700 30.533 1.00 19.07 375 LEU A C 1
ATOM 2844 O O . LEU A 1 375 ? 23.975 42.804 29.314 1.00 24.04 375 LEU A O 1
ATOM 2849 N N . ALA A 1 376 ? 24.387 41.671 31.193 1.00 16.36 376 ALA A N 1
ATOM 2850 C CA . ALA A 1 376 ? 25.276 40.757 30.481 1.00 16.13 376 ALA A CA 1
ATOM 2851 C C . ALA A 1 376 ? 25.484 39.378 31.110 1.00 14.73 376 ALA A C 1
ATOM 2852 O O . ALA A 1 376 ? 25.252 39.165 32.307 1.00 16.70 376 ALA A O 1
ATOM 2854 N N . GLU A 1 377 ? 25.915 38.449 30.264 1.00 15.23 377 GLU A N 1
ATOM 2855 C CA . GLU A 1 377 ? 26.618 37.250 30.693 1.00 12.53 377 GLU A CA 1
ATOM 2856 C C . GLU A 1 377 ? 28.091 37.443 30.305 1.00 13.12 377 GLU A C 1
ATOM 2857 O O . GLU A 1 377 ? 28.425 37.591 29.112 1.00 13.61 377 GLU A O 1
ATOM 2863 N N . LEU A 1 378 ? 28.962 37.489 31.309 1.00 20.35 378 LEU A N 1
ATOM 2864 C CA . LEU A 1 378 ? 30.373 37.800 31.086 1.00 14.89 378 LEU A CA 1
ATOM 2865 C C . LEU A 1 378 ? 31.260 36.573 31.240 1.00 17.47 378 LEU A C 1
ATOM 2866 O O . LEU A 1 378 ? 30.849 35.570 31.835 1.00 13.28 378 LEU A O 1
ATOM 2871 N N . GLY A 1 379 ? 32.465 36.653 30.679 1.00 18.90 379 GLY A N 1
ATOM 2872 C CA . GLY A 1 379 ? 33.440 35.586 30.789 1.00 15.97 379 GLY A CA 1
ATOM 2873 C C . GLY A 1 379 ? 34.426 35.785 31.928 1.00 16.49 379 GLY A C 1
ATOM 2874 O O . GLY A 1 379 ? 34.245 36.637 32.806 1.00 14.70 379 GLY A O 1
ATOM 2875 N N . PHE A 1 380 ? 35.473 34.975 31.920 1.00 17.35 380 PHE A N 1
ATOM 2876 C CA . PHE A 1 380 ? 36.552 35.105 32.882 1.00 15.56 380 PHE A CA 1
ATOM 2877 C C . PHE A 1 380 ? 37.302 36.418 32.708 1.00 16.23 380 PHE A C 1
ATOM 2878 O O . PHE A 1 380 ? 37.586 36.847 31.575 1.00 16.76 380 PHE A O 1
ATOM 2886 N N . HIS A 1 381 ? 37.617 37.050 33.838 1.00 16.27 381 HIS A N 1
ATOM 2887 C CA . HIS A 1 381 ? 38.566 38.157 33.880 1.00 17.06 381 HIS A CA 1
ATOM 2888 C C . HIS A 1 381 ? 39.933 37.625 33.463 1.00 29.68 381 HIS A C 1
ATOM 2889 O O . HIS A 1 381 ? 40.295 36.494 33.814 1.00 17.73 381 HIS A O 1
ATOM 2896 N N . ARG A 1 382 ? 40.687 38.410 32.692 1.00 26.21 382 ARG A N 1
ATOM 2897 C CA . ARG A 1 382 ? 41.988 37.932 32.226 1.00 24.90 382 ARG A CA 1
ATOM 2898 C C . ARG A 1 382 ? 42.899 37.524 33.392 1.00 24.35 382 ARG A C 1
ATOM 2899 O O . ARG A 1 382 ? 43.736 36.633 33.240 1.00 20.94 382 ARG A O 1
ATOM 2907 N N . LEU A 1 383 ? 42.740 38.152 34.555 1.00 19.53 383 LEU A N 1
ATOM 2908 C CA . LEU A 1 383 ? 43.636 37.851 35.664 1.00 19.86 383 LEU A CA 1
ATOM 2909 C C . LEU A 1 383 ? 43.097 36.796 36.639 1.00 21.40 383 LEU A C 1
ATOM 2910 O O . LEU A 1 383 ? 43.634 36.637 37.741 1.00 19.70 383 LEU A O 1
ATOM 2915 N N . ASP A 1 384 ? 42.054 36.069 36.238 1.00 20.43 384 ASP A N 1
ATOM 2916 C CA . ASP A 1 384 ? 41.605 34.917 37.020 1.00 19.55 384 ASP A CA 1
ATOM 2917 C C . ASP A 1 384 ? 42.466 33.693 36.686 1.00 20.05 384 ASP A C 1
ATOM 2918 O O . ASP A 1 384 ? 42.458 33.201 35.551 1.00 18.31 384 ASP A O 1
ATOM 2923 N N . PRO A 1 385 ? 43.216 33.196 37.674 1.00 19.27 385 PRO A N 1
ATOM 2924 C CA . PRO A 1 385 ? 44.119 32.073 37.410 1.00 21.19 385 PRO A CA 1
ATOM 2925 C C . PRO A 1 385 ? 43.398 30.733 37.259 1.00 20.18 385 PRO A C 1
ATOM 2926 O O . PRO A 1 385 ? 44.034 29.770 36.847 1.00 19.48 385 PRO A O 1
ATOM 2930 N N . ASN A 1 386 ? 42.102 30.672 37.557 1.00 17.55 386 ASN A N 1
ATOM 2931 C CA . ASN A 1 386 ? 41.404 29.388 37.570 1.00 23.23 386 ASN A CA 1
ATOM 2932 C C . ASN A 1 386 ? 40.458 29.182 36.392 1.00 22.09 386 ASN A C 1
ATOM 2933 O O . ASN A 1 386 ? 39.310 28.828 36.577 1.00 27.11 386 ASN A O 1
ATOM 2938 N N . LYS A 1 387 ? 40.946 29.392 35.176 1.00 24.66 387 LYS A N 1
ATOM 2939 C CA . LYS A 1 387 ? 40.143 29.133 33.986 1.00 19.37 387 LYS A CA 1
ATOM 2940 C C . LYS A 1 387 ? 40.266 27.656 33.612 1.00 23.81 387 LYS A C 1
ATOM 2941 O O . LYS A 1 387 ? 41.312 27.040 33.865 1.00 22.44 387 LYS A O 1
ATOM 2947 N N . PRO A 1 388 ? 39.208 27.075 33.009 1.00 19.65 388 PRO A N 1
ATOM 2948 C CA . PRO A 1 388 ? 39.323 25.731 32.427 1.00 23.28 388 PRO A CA 1
ATOM 2949 C C . PRO A 1 388 ? 40.468 25.637 31.413 1.00 25.92 388 PRO A C 1
ATOM 2950 O O . PRO A 1 388 ? 40.859 26.644 30.822 1.00 21.43 388 PRO A O 1
ATOM 2954 N N . ALA A 1 389 ? 40.966 24.427 31.195 1.00 21.99 389 ALA A N 1
ATOM 2955 C CA . ALA A 1 389 ? 42.120 24.218 30.335 1.00 23.04 389 ALA A CA 1
ATOM 2956 C C . ALA A 1 389 ? 41.863 24.703 28.914 1.00 28.68 389 ALA A C 1
ATOM 2957 O O . ALA A 1 389 ? 42.775 25.193 28.250 1.00 21.04 389 ALA A O 1
ATOM 2959 N N . ASN A 1 390 ? 40.626 24.573 28.443 1.00 19.63 390 ASN A N 1
ATOM 2960 C CA . ASN A 1 390 ? 40.331 24.943 27.071 1.00 22.20 390 ASN A CA 1
ATOM 2961 C C . ASN A 1 390 ? 39.590 26.275 26.973 1.00 24.25 390 ASN A C 1
ATOM 2962 O O . ASN A 1 390 ? 38.915 26.546 25.980 1.00 24.96 390 ASN A O 1
ATOM 2967 N N . ALA A 1 391 ? 39.723 27.111 27.995 1.00 18.80 391 ALA A N 1
ATOM 2968 C CA . ALA A 1 391 ? 38.977 28.367 28.033 1.00 23.46 391 ALA A CA 1
ATOM 2969 C C . ALA A 1 391 ? 39.358 29.322 26.898 1.00 25.41 391 ALA A C 1
ATOM 2970 O O . ALA A 1 391 ? 38.599 30.236 26.578 1.00 18.40 391 ALA A O 1
ATOM 2972 N N . ASN A 1 392 ? 40.529 29.122 26.299 1.00 23.51 392 ASN A N 1
ATOM 2973 C CA . ASN A 1 392 ? 40.964 29.990 25.200 1.00 22.87 392 ASN A CA 1
ATOM 2974 C C . ASN A 1 392 ? 40.409 29.574 23.833 1.00 22.86 392 ASN A C 1
ATOM 2975 O O . ASN A 1 392 ? 40.558 30.298 22.846 1.00 31.45 392 ASN A O 1
ATOM 2980 N N . THR A 1 393 ? 39.780 28.405 23.771 1.00 23.42 393 THR A N 1
ATOM 2981 C CA . THR A 1 393 ? 39.269 27.873 22.512 1.00 23.58 393 THR A CA 1
ATOM 2982 C C . THR A 1 393 ? 37.742 27.772 22.514 1.00 23.48 393 THR A C 1
ATOM 2983 O O . THR A 1 393 ? 37.134 27.557 21.474 1.00 24.76 393 THR A O 1
ATOM 2987 N N . VAL A 1 394 ? 37.130 27.910 23.687 1.00 21.97 394 VAL A N 1
ATOM 2988 C CA . VAL A 1 394 ? 35.669 27.964 23.794 1.00 18.09 394 VAL A CA 1
ATOM 2989 C C . VAL A 1 394 ? 35.324 28.962 24.897 1.00 19.63 394 VAL A C 1
ATOM 2990 O O . VAL A 1 394 ? 36.072 29.094 25.862 1.00 21.74 394 VAL A O 1
ATOM 2994 N N . THR A 1 395 ? 34.213 29.678 24.753 1.00 18.29 395 THR A N 1
ATOM 2995 C CA . THR A 1 395 ? 33.931 30.780 25.670 1.00 19.85 395 THR A CA 1
ATOM 2996 C C . THR A 1 395 ? 33.027 30.405 26.852 1.00 17.82 395 THR A C 1
ATOM 2997 O O . THR A 1 395 ? 31.836 30.139 26.667 1.00 19.90 395 THR A O 1
ATOM 3001 N N . TYR A 1 396 ? 33.600 30.409 28.056 1.00 19.57 396 TYR A N 1
ATOM 3002 C CA . TYR A 1 396 ? 32.859 30.104 29.289 1.00 18.79 396 TYR A CA 1
ATOM 3003 C C . TYR A 1 396 ? 32.181 31.331 29.879 1.00 15.92 396 TYR A C 1
ATOM 3004 O O . TYR A 1 396 ? 32.746 32.432 29.872 1.00 14.34 396 TYR A O 1
ATOM 3013 N N . ARG A 1 397 ? 30.967 31.130 30.383 1.00 13.29 397 ARG A N 1
ATOM 3014 C CA . ARG A 1 397 ? 30.283 32.109 31.214 1.00 17.29 397 ARG A CA 1
ATOM 3015 C C . ARG A 1 397 ? 30.796 32.037 32.646 1.00 18.15 397 ARG A C 1
ATOM 3016 O O . ARG A 1 397 ? 30.916 30.939 33.205 1.00 12.47 397 ARG A O 1
ATOM 3024 N N . LYS A 1 398 ? 31.100 33.206 33.219 1.00 12.70 398 LYS A N 1
ATOM 3025 C CA . LYS A 1 398 ? 31.642 33.313 34.576 1.00 12.62 398 LYS A CA 1
ATOM 3026 C C . LYS A 1 398 ? 30.825 34.233 35.489 1.00 12.22 398 LYS A C 1
ATOM 3027 O O . LYS A 1 398 ? 30.694 33.969 36.705 1.00 12.83 398 LYS A O 1
ATOM 3033 N N . TYR A 1 399 ? 30.283 35.311 34.925 1.00 13.59 399 TYR A N 1
ATOM 3034 C CA . TYR A 1 399 ? 29.448 36.228 35.714 1.00 12.03 399 TYR A CA 1
ATOM 3035 C C . TYR A 1 399 ? 28.153 36.565 35.003 1.00 13.79 399 TYR A C 1
ATOM 3036 O O . TYR A 1 399 ? 28.128 36.742 33.781 1.00 17.49 399 TYR A O 1
ATOM 3045 N N . GLN A 1 400 ? 27.084 36.706 35.776 1.00 11.37 400 GLN A N 1
ATOM 3046 C CA . GLN A 1 400 ? 25.869 37.297 35.254 1.00 11.28 400 GLN A CA 1
ATOM 3047 C C . GLN A 1 400 ? 25.809 38.720 35.790 1.00 11.56 400 GLN A C 1
ATOM 3048 O O . GLN A 1 400 ? 25.731 38.932 36.995 1.00 14.83 400 GLN A O 1
ATOM 3054 N N . LEU A 1 401 ? 25.910 39.702 34.894 1.00 12.06 401 LEU A N 1
ATOM 3055 C CA . LEU A 1 401 ? 25.969 41.100 35.310 1.00 14.20 401 LEU A CA 1
ATOM 3056 C C . LEU A 1 401 ? 24.588 41.718 35.321 1.00 12.40 401 LEU A C 1
ATOM 3057 O O . LEU A 1 401 ? 23.960 41.855 34.270 1.00 13.96 401 LEU A O 1
ATOM 3062 N N . MET A 1 402 ? 24.140 42.137 36.498 1.00 12.29 402 MET A N 1
ATOM 3063 C CA . MET A 1 402 ? 22.806 42.717 36.646 1.00 16.30 402 MET A CA 1
ATOM 3064 C C . MET A 1 402 ? 22.851 44.153 37.155 1.00 14.79 402 MET A C 1
ATOM 3065 O O . MET A 1 402 ? 23.642 44.498 38.035 1.00 16.81 402 MET A O 1
ATOM 3070 N N . MET A 1 403 ? 21.988 44.981 36.585 1.00 15.60 403 MET A N 1
ATOM 3071 C CA . MET A 1 403 ? 21.826 46.367 37.005 1.00 16.93 403 MET A CA 1
ATOM 3072 C C . MET A 1 403 ? 20.429 46.584 37.544 1.00 19.72 403 MET A C 1
ATOM 3073 O O . MET A 1 403 ? 19.458 46.237 36.884 1.00 19.60 403 MET A O 1
ATOM 3078 N N . THR A 1 404 ? 20.320 47.130 38.752 1.00 18.91 404 THR A N 1
ATOM 3079 C CA . THR A 1 404 ? 19.007 47.481 39.286 1.00 15.66 404 THR A CA 1
ATOM 3080 C C . THR A 1 404 ? 19.026 48.847 39.913 1.00 14.87 404 THR A C 1
ATOM 3081 O O . THR A 1 404 ? 20.084 49.366 40.251 1.00 15.28 404 THR A O 1
ATOM 3085 N N . ALA A 1 405 ? 17.847 49.434 40.059 1.00 15.19 405 ALA A N 1
ATOM 3086 C CA . ALA A 1 405 ? 17.695 50.618 40.870 1.00 15.99 405 ALA A CA 1
ATOM 3087 C C . ALA A 1 405 ? 17.947 50.265 42.333 1.00 22.34 405 ALA A C 1
ATOM 3088 O O . ALA A 1 405 ? 17.983 49.087 42.703 1.00 17.72 405 ALA A O 1
ATOM 3090 N N . GLY A 1 406 ? 18.120 51.288 43.159 1.00 22.89 406 GLY A N 1
ATOM 3091 C CA . GLY A 1 406 ? 18.216 51.099 44.592 1.00 23.05 406 GLY A CA 1
ATOM 3092 C C . GLY A 1 406 ? 19.563 50.644 45.112 1.00 25.64 406 GLY A C 1
ATOM 3093 O O . GLY A 1 406 ? 20.579 50.700 44.417 1.00 25.11 406 GLY A O 1
ATOM 3094 N N . VAL A 1 407 ? 19.552 50.176 46.355 1.00 23.21 407 VAL A N 1
ATOM 3095 C CA . VAL A 1 407 ? 20.758 49.876 47.104 1.00 22.48 407 VAL A CA 1
ATOM 3096 C C . VAL A 1 407 ? 20.635 48.452 47.620 1.00 26.37 407 VAL A C 1
ATOM 3097 O O . VAL A 1 407 ? 20.101 48.219 48.709 1.00 28.12 407 VAL A O 1
ATOM 3101 N N . GLY A 1 408 ? 21.140 47.501 46.835 1.00 14.30 408 GLY A N 1
ATOM 3102 C CA . GLY A 1 408 ? 20.841 46.092 47.048 1.00 13.42 408 GLY A CA 1
ATOM 3103 C C . GLY A 1 408 ? 21.658 45.388 48.118 1.00 21.15 408 GLY A C 1
ATOM 3104 O O . GLY A 1 408 ? 21.606 44.176 48.218 1.00 25.97 408 GLY A O 1
ATOM 3105 N N . ILE A 1 409 ? 22.418 46.141 48.911 1.00 16.13 409 ILE A N 1
ATOM 3106 C CA . ILE A 1 409 ? 23.168 45.562 50.024 1.00 16.70 409 ILE A CA 1
ATOM 3107 C C . ILE A 1 409 ? 22.283 45.381 51.259 1.00 18.79 409 ILE A C 1
ATOM 3108 O O . ILE A 1 409 ? 21.280 46.084 51.418 1.00 14.79 409 ILE A O 1
ATOM 3113 N N . PRO A 1 410 ? 22.653 44.433 52.133 1.00 17.87 410 PRO A N 1
ATOM 3114 C CA . PRO A 1 410 ? 21.920 44.190 53.386 1.00 15.93 410 PRO A CA 1
ATOM 3115 C C . PRO A 1 410 ? 21.814 45.419 54.267 1.00 14.20 410 PRO A C 1
ATOM 3116 O O . PRO A 1 410 ? 22.654 46.310 54.190 1.00 17.67 410 PRO A O 1
ATOM 3120 N N . ALA A 1 411 ? 20.772 45.472 55.084 1.00 18.86 411 ALA A N 1
ATOM 3121 C CA . ALA A 1 411 ? 20.524 46.632 55.937 1.00 19.01 411 ALA A CA 1
ATOM 3122 C C . ALA A 1 411 ? 21.703 46.989 56.839 1.00 19.37 411 ALA A C 1
ATOM 3123 O O . ALA A 1 411 ? 21.945 48.172 57.091 1.00 17.17 411 ALA A O 1
ATOM 3125 N N . GLU A 1 412 ? 22.422 45.993 57.349 1.00 17.94 412 GLU A N 1
ATOM 3126 C CA . GLU A 1 412 ? 23.540 46.315 58.232 1.00 24.63 412 GLU A CA 1
ATOM 3127 C C . GLU A 1 412 ? 24.627 47.035 57.440 1.00 16.48 412 GLU A C 1
ATOM 3128 O O . GLU A 1 412 ? 25.301 47.928 57.958 1.00 21.07 412 GLU A O 1
ATOM 3134 N N . GLN A 1 413 ? 24.794 46.631 56.186 1.00 15.92 413 GLN A N 1
ATOM 3135 C CA . GLN A 1 413 ? 25.795 47.247 55.320 1.00 16.32 413 GLN A CA 1
ATOM 3136 C C . GLN A 1 413 ? 25.365 48.641 54.866 1.00 20.29 413 GLN A C 1
ATOM 3137 O O . GLN A 1 413 ? 26.203 49.512 54.657 1.00 17.81 413 GLN A O 1
ATOM 3143 N N . GLN A 1 414 ? 24.066 48.858 54.700 1.00 17.71 414 GLN A N 1
ATOM 3144 C CA . GLN A 1 414 ? 23.574 50.209 54.443 1.00 17.65 414 GLN A CA 1
ATOM 3145 C C . GLN A 1 414 ? 23.950 51.108 55.615 1.00 21.97 414 GLN A C 1
ATOM 3146 O O . GLN A 1 414 ? 24.401 52.241 55.434 1.00 24.50 414 GLN A O 1
ATOM 3152 N N . TYR A 1 415 ? 23.787 50.598 56.828 1.00 16.51 415 TYR A N 1
ATOM 3153 C CA . TYR A 1 415 ? 24.124 51.411 57.987 1.00 17.47 415 TYR A CA 1
ATOM 3154 C C . TYR A 1 415 ? 25.625 51.693 58.070 1.00 20.39 415 TYR A C 1
ATOM 3155 O O . TYR A 1 415 ? 26.046 52.851 58.196 1.00 23.02 415 TYR A O 1
ATOM 3164 N N . LEU A 1 416 ? 26.424 50.632 58.020 1.00 18.15 416 LEU A N 1
ATOM 3165 C CA . LEU A 1 416 ? 27.875 50.767 58.115 1.00 19.71 416 LEU A CA 1
ATOM 3166 C C . LEU A 1 416 ? 28.454 51.666 57.014 1.00 20.28 416 LEU A C 1
ATOM 3167 O O . LEU A 1 416 ? 29.385 52.434 57.262 1.00 25.23 416 LEU A O 1
ATOM 3172 N N . SER A 1 417 ? 27.895 51.577 55.807 1.00 20.37 417 SER A N 1
ATOM 3173 C CA . SER A 1 417 ? 28.392 52.342 54.652 1.00 21.79 417 SER A CA 1
ATOM 3174 C C . SER A 1 417 ? 27.831 53.770 54.556 1.00 27.31 417 SER A C 1
ATOM 3175 O O . SER A 1 417 ? 28.386 54.619 53.844 1.00 27.43 417 SER A O 1
ATOM 3178 N N . GLY A 1 418 ? 26.722 54.024 55.247 1.00 26.11 418 GLY A N 1
ATOM 3179 C CA . GLY A 1 418 ? 26.035 55.300 55.149 1.00 21.42 418 GLY A CA 1
ATOM 3180 C C . GLY A 1 418 ? 25.303 55.450 53.822 1.00 22.65 418 GLY A C 1
ATOM 3181 O O . GLY A 1 418 ? 24.923 56.557 53.430 1.00 27.20 418 GLY A O 1
ATOM 3182 N N . LEU A 1 419 ? 25.083 54.332 53.135 1.00 20.21 419 LEU A N 1
ATOM 3183 C CA . LEU A 1 419 ? 24.400 54.356 51.840 1.00 22.49 419 LEU A CA 1
ATOM 3184 C C . LEU A 1 419 ? 22.928 53.982 51.997 1.00 24.98 419 LEU A C 1
ATOM 3185 O O . LEU A 1 419 ? 22.588 52.821 52.217 1.00 25.69 419 LEU A O 1
ATOM 3190 N N . SER A 1 420 ? 22.062 54.979 51.878 1.00 26.14 420 SER A N 1
ATOM 3191 C CA . SER A 1 420 ? 20.651 54.810 52.195 1.00 27.42 420 SER A CA 1
ATOM 3192 C C . SER A 1 420 ? 19.823 54.390 50.995 1.00 31.65 420 SER A C 1
ATOM 3193 O O . SER A 1 420 ? 20.019 54.895 49.886 1.00 25.75 420 SER A O 1
ATOM 3196 N N . PRO A 1 421 ? 18.883 53.463 51.217 1.00 35.20 421 PRO A N 1
ATOM 3197 C CA . PRO A 1 421 ? 17.967 53.042 50.149 1.00 33.76 421 PRO A CA 1
ATOM 3198 C C . PRO A 1 421 ? 17.067 54.181 49.678 1.00 35.22 421 PRO A C 1
ATOM 3199 O O . PRO A 1 421 ? 16.443 54.069 48.625 1.00 40.40 421 PRO A O 1
ATOM 3203 N N . SER A 1 422 ? 17.014 55.269 50.440 1.00 31.52 422 SER A N 1
ATOM 3204 C CA . SER A 1 422 ? 16.169 56.403 50.093 1.00 38.57 422 SER A CA 1
ATOM 3205 C C . SER A 1 422 ? 16.947 57.491 49.364 1.00 43.90 422 SER A C 1
ATOM 3206 O O . SER A 1 422 ? 16.420 58.573 49.109 1.00 47.93 422 SER A O 1
ATOM 3209 N N . SER A 1 423 ? 18.201 57.205 49.028 1.00 48.10 423 SER A N 1
ATOM 3210 C CA . SER A 1 423 ? 19.019 58.155 48.275 1.00 45.76 423 SER A CA 1
ATOM 3211 C C . SER A 1 423 ? 18.838 57.924 46.780 1.00 42.74 423 SER A C 1
ATOM 3212 O O . SER A 1 423 ? 19.218 56.873 46.251 1.00 40.05 423 SER A O 1
ATOM 3215 N N . ASN A 1 424 ? 18.270 58.909 46.095 1.00 37.66 424 ASN A N 1
ATOM 3216 C CA . ASN A 1 424 ? 17.909 58.725 44.697 1.00 39.60 424 ASN A CA 1
ATOM 3217 C C . ASN A 1 424 ? 19.054 59.003 43.728 1.00 40.09 424 ASN A C 1
ATOM 3218 O O . ASN A 1 424 ? 18.822 59.260 42.547 1.00 44.20 424 ASN A O 1
ATOM 3223 N N . ASN A 1 425 ? 20.287 58.974 44.224 1.00 22.28 425 ASN A N 1
ATOM 3224 C CA . ASN A 1 425 ? 21.444 59.104 43.341 1.00 24.23 425 ASN A CA 1
ATOM 3225 C C . ASN A 1 425 ? 22.318 57.848 43.384 1.00 23.18 425 ASN A C 1
ATOM 3226 O O . ASN A 1 425 ? 23.488 57.874 43.006 1.00 30.05 425 ASN A O 1
ATOM 3231 N N . LEU A 1 426 ? 21.741 56.750 43.860 1.00 21.46 426 LEU A N 1
ATOM 3232 C CA . LEU A 1 426 ? 22.470 55.492 44.004 1.00 18.80 426 LEU A CA 1
ATOM 3233 C C . LEU A 1 426 ? 21.809 54.398 43.188 1.00 24.09 426 LEU A C 1
ATOM 3234 O O . LEU A 1 426 ? 20.588 54.393 43.043 1.00 18.04 426 LEU A O 1
ATOM 3239 N N . PHE A 1 427 ? 22.612 53.471 42.662 1.00 20.78 427 PHE A N 1
ATOM 3240 C CA . PHE A 1 427 ? 22.072 52.275 42.028 1.00 17.70 427 PHE A CA 1
ATOM 3241 C C . PHE A 1 427 ? 23.032 51.105 42.178 1.00 18.47 427 PHE A C 1
ATOM 3242 O O . PHE A 1 427 ? 24.187 51.270 42.599 1.00 19.78 427 PHE A O 1
ATOM 3250 N N . THR A 1 428 ? 22.540 49.921 41.824 1.00 14.62 428 THR A N 1
ATOM 3251 C CA . THR A 1 428 ? 23.218 48.668 42.125 1.00 18.21 428 THR A CA 1
ATOM 3252 C C . THR A 1 428 ? 23.717 47.960 40.872 1.00 13.47 428 THR A C 1
ATOM 3253 O O . THR A 1 428 ? 23.008 47.892 39.880 1.00 16.01 428 THR A O 1
ATOM 3257 N N . LEU A 1 429 ? 24.938 47.440 40.930 1.00 15.12 429 LEU A N 1
ATOM 3258 C CA . LEU A 1 429 ? 25.433 46.513 39.920 1.00 17.67 429 LEU A CA 1
ATOM 3259 C C . LEU A 1 429 ? 25.937 45.271 40.641 1.00 17.76 429 LEU A C 1
ATOM 3260 O O . LEU A 1 429 ? 26.615 45.376 41.665 1.00 18.83 429 LEU A O 1
ATOM 3265 N N . ILE A 1 430 ? 25.593 44.108 40.103 1.00 16.85 430 ILE A N 1
ATOM 3266 C CA . ILE A 1 430 ? 25.972 42.820 40.666 1.00 13.48 430 ILE A CA 1
ATOM 3267 C C . ILE A 1 430 ? 26.647 41.928 39.630 1.00 12.27 430 ILE A C 1
ATOM 3268 O O . ILE A 1 430 ? 26.051 41.603 38.620 1.00 12.95 430 ILE A O 1
ATOM 3273 N N . ALA A 1 431 ? 27.886 41.528 39.883 1.00 16.03 431 ALA A N 1
ATOM 3274 C CA . ALA A 1 431 ? 28.528 40.487 39.086 1.00 17.00 431 ALA A CA 1
ATOM 3275 C C . ALA A 1 431 ? 28.391 39.149 39.813 1.00 17.36 431 ALA A C 1
ATOM 3276 O O . ALA A 1 431 ? 29.227 38.805 40.646 1.00 14.20 431 ALA A O 1
ATOM 3278 N N . ASP A 1 432 ? 27.333 38.414 39.484 1.00 15.05 432 ASP A N 1
ATOM 3279 C CA . ASP A 1 432 ? 27.005 37.134 40.106 1.00 15.32 432 ASP A CA 1
ATOM 3280 C C . ASP A 1 432 ? 27.989 36.092 39.623 1.00 15.79 432 ASP A C 1
ATOM 3281 O O . ASP A 1 432 ? 28.120 35.916 38.420 1.00 18.70 432 ASP A O 1
ATOM 3286 N N . ASP A 1 433 ? 28.719 35.440 40.531 1.00 12.34 433 ASP A N 1
ATOM 3287 C CA . ASP A 1 433 ? 29.631 34.363 40.113 1.00 12.52 433 ASP A CA 1
ATOM 3288 C C . ASP A 1 433 ? 28.791 33.113 39.795 1.00 12.75 433 ASP A C 1
ATOM 3289 O O . ASP A 1 433 ? 28.232 32.466 40.696 1.00 9.53 433 ASP A O 1
ATOM 3294 N N . ILE A 1 434 ? 28.691 32.779 38.508 1.00 11.36 434 ILE A N 1
ATOM 3295 C CA . ILE A 1 434 ? 27.870 31.650 38.095 1.00 9.95 434 ILE A CA 1
ATOM 3296 C C . ILE A 1 434 ? 28.694 30.407 37.740 1.00 10.32 434 ILE A C 1
ATOM 3297 O O . ILE A 1 434 ? 28.139 29.412 37.254 1.00 17.07 434 ILE A O 1
ATOM 3302 N N . ARG A 1 435 ? 30.005 30.483 37.973 1.00 10.65 435 ARG A N 1
ATOM 3303 C CA . ARG A 1 435 ? 30.872 29.303 38.109 1.00 11.04 435 ARG A CA 1
ATOM 3304 C C . ARG A 1 435 ? 31.489 29.319 39.497 1.00 13.15 435 ARG A C 1
ATOM 3305 O O . ARG A 1 435 ? 32.721 29.226 39.642 1.00 14.46 435 ARG A O 1
ATOM 3313 N N . PHE A 1 436 ? 30.633 29.448 40.503 1.00 11.39 436 PHE A N 1
ATOM 3314 C CA . PHE A 1 436 ? 31.056 29.590 41.912 1.00 14.86 436 PHE A CA 1
ATOM 3315 C C . PHE A 1 436 ? 31.746 28.328 42.434 1.00 10.72 436 PHE A C 1
ATOM 3316 O O . PHE A 1 436 ? 31.132 27.276 42.516 1.00 10.63 436 PHE A O 1
ATOM 3324 N N . ALA A 1 437 ? 33.025 28.436 42.785 1.00 11.20 437 ALA A N 1
ATOM 3325 C CA . ALA A 1 437 ? 33.831 27.267 43.106 1.00 11.73 437 ALA A CA 1
ATOM 3326 C C . ALA A 1 437 ? 33.421 26.431 44.344 1.00 11.57 437 ALA A C 1
ATOM 3327 O O . ALA A 1 437 ? 33.618 25.209 44.323 1.00 11.95 437 ALA A O 1
ATOM 3329 N N . PRO A 1 438 ? 32.917 27.063 45.434 1.00 12.22 438 PRO A N 1
ATOM 3330 C CA . PRO A 1 438 ? 32.607 26.228 46.612 1.00 11.05 438 PRO A CA 1
ATOM 3331 C C . PRO A 1 438 ? 31.687 25.053 46.344 1.00 17.13 438 PRO A C 1
ATOM 3332 O O . PRO A 1 438 ? 30.831 25.074 45.448 1.00 19.46 438 PRO A O 1
ATOM 3336 N N . GLU A 1 439 ? 31.916 24.013 47.124 1.00 13.39 439 GLU A N 1
ATOM 3337 C CA . GLU A 1 439 ? 31.145 22.786 47.090 1.00 13.16 439 GLU A CA 1
ATOM 3338 C C . GLU A 1 439 ? 30.756 22.405 48.510 1.00 11.05 439 GLU A C 1
ATOM 3339 O O . GLU A 1 439 ? 31.567 22.512 49.427 1.00 15.64 439 GLU A O 1
ATOM 3345 N N . GLY A 1 440 ? 29.517 21.984 48.708 1.00 13.25 440 GLY A N 1
ATOM 3346 C CA . GLY A 1 440 ? 29.094 21.597 50.038 1.00 10.51 440 GLY A CA 1
ATOM 3347 C C . GLY A 1 440 ? 28.436 20.237 50.023 1.00 18.26 440 GLY A C 1
ATOM 3348 O O . GLY A 1 440 ? 28.604 19.487 49.060 1.00 12.19 440 GLY A O 1
ATOM 3349 N N . TYR A 1 441 ? 27.691 19.930 51.088 1.00 16.68 441 TYR A N 1
ATOM 3350 C CA . TYR A 1 441 ? 26.975 18.665 51.201 1.00 14.04 441 TYR A CA 1
ATOM 3351 C C . TYR A 1 441 ? 25.849 18.747 52.216 1.00 18.68 441 TYR A C 1
ATOM 3352 O O . TYR A 1 441 ? 25.834 19.626 53.091 1.00 15.33 441 TYR A O 1
ATOM 3361 N N . ILE A 1 442 ? 24.908 17.816 52.070 1.00 17.39 442 ILE A N 1
ATOM 3362 C CA . ILE A 1 442 ? 23.680 17.762 52.862 1.00 14.51 442 ILE A CA 1
ATOM 3363 C C . ILE A 1 442 ? 23.553 16.402 53.542 1.00 15.09 442 ILE A C 1
ATOM 3364 O O . ILE A 1 442 ? 23.739 15.358 52.886 1.00 14.79 442 ILE A O 1
ATOM 3369 N N . LYS A 1 443 ? 23.249 16.409 54.841 1.00 11.36 443 LYS A N 1
ATOM 3370 C CA . LYS A 1 443 ? 23.032 15.175 55.619 1.00 15.18 443 LYS A CA 1
ATOM 3371 C C . LYS A 1 443 ? 21.859 15.319 56.578 1.00 12.75 443 LYS A C 1
ATOM 3372 O O . LYS A 1 443 ? 21.843 16.254 57.371 1.00 18.46 443 LYS A O 1
ATOM 3378 N N . ILE A 1 444 ? 20.892 14.393 56.534 1.00 13.99 444 ILE A N 1
ATOM 3379 C CA . ILE A 1 444 ? 19.820 14.406 57.525 1.00 19.13 444 ILE A CA 1
ATOM 3380 C C . ILE A 1 444 ? 20.458 14.324 58.905 1.00 10.33 444 ILE A C 1
ATOM 3381 O O . ILE A 1 444 ? 21.464 13.633 59.087 1.00 12.43 444 ILE A O 1
ATOM 3386 N N . GLY A 1 445 ? 19.899 15.054 59.863 1.00 9.96 445 GLY A N 1
ATOM 3387 C CA . GLY A 1 445 ? 20.412 15.002 61.224 1.00 10.28 445 GLY A CA 1
ATOM 3388 C C . GLY A 1 445 ? 19.758 13.903 62.049 1.00 10.65 445 GLY A C 1
ATOM 3389 O O . GLY A 1 445 ? 20.348 13.418 63.012 1.00 11.18 445 GLY A O 1
ATOM 3390 N N . THR A 1 446 ? 18.527 13.543 61.675 1.00 10.85 446 THR A N 1
ATOM 3391 C CA . THR A 1 446 ? 17.717 12.553 62.378 1.00 10.73 446 THR A CA 1
ATOM 3392 C C . THR A 1 446 ? 16.957 11.679 61.377 1.00 10.84 446 THR A C 1
ATOM 3393 O O . THR A 1 446 ? 16.740 12.084 60.239 1.00 13.77 446 THR A O 1
ATOM 3397 N N . PRO A 1 447 ? 16.516 10.485 61.802 1.00 16.42 447 PRO A N 1
ATOM 3398 C CA . PRO A 1 447 ? 15.920 9.550 60.842 1.00 11.65 447 PRO A CA 1
ATOM 3399 C C . PRO A 1 447 ? 14.383 9.620 60.675 1.00 20.55 447 PRO A C 1
ATOM 3400 O O . PRO A 1 447 ? 13.868 9.068 59.698 1.00 16.10 447 PRO A O 1
ATOM 3404 N N . ASN A 1 448 ? 13.669 10.264 61.594 1.00 13.11 448 ASN A N 1
ATOM 3405 C CA . ASN A 1 448 ? 12.211 10.066 61.689 1.00 14.36 448 ASN A CA 1
ATOM 3406 C C . ASN A 1 448 ? 11.366 10.652 60.566 1.00 16.67 448 ASN A C 1
ATOM 3407 O O . ASN A 1 448 ? 10.481 9.982 60.033 1.00 17.99 448 ASN A O 1
ATOM 3412 N N . ILE A 1 449 ? 11.610 11.923 60.255 1.00 16.88 449 ILE A N 1
ATOM 3413 C CA . ILE A 1 449 ? 10.720 12.717 59.423 1.00 12.50 449 ILE A CA 1
ATOM 3414 C C . ILE A 1 449 ? 11.493 13.726 58.585 1.00 12.74 449 ILE A C 1
ATOM 3415 O O . ILE A 1 449 ? 12.636 14.084 58.928 1.00 13.98 449 ILE A O 1
ATOM 3420 N N . PRO A 1 450 ? 10.878 14.205 57.486 1.00 16.22 450 PRO A N 1
ATOM 3421 C CA . PRO A 1 450 ? 11.501 15.338 56.796 1.00 15.57 450 PRO A CA 1
ATOM 3422 C C . PRO A 1 450 ? 11.628 16.526 57.746 1.00 19.30 450 PRO A C 1
ATOM 3423 O O . PRO A 1 450 ? 10.704 16.750 58.528 1.00 12.67 450 PRO A O 1
ATOM 3427 N N . ARG A 1 451 ? 12.741 17.253 57.668 1.00 13.91 451 ARG A N 1
ATOM 3428 C CA . ARG A 1 451 ? 12.963 18.464 58.453 1.00 7.65 451 ARG A CA 1
ATOM 3429 C C . ARG A 1 451 ? 13.413 19.601 57.524 1.00 7.38 451 ARG A C 1
ATOM 3430 O O . ARG A 1 451 ? 14.077 19.361 56.514 1.00 10.35 451 ARG A O 1
ATOM 3438 N N . ASP A 1 452 ? 13.003 20.821 57.848 1.00 8.35 452 ASP A N 1
ATOM 3439 C CA . ASP A 1 452 ? 13.514 22.025 57.192 1.00 11.44 452 ASP A CA 1
ATOM 3440 C C . ASP A 1 452 ? 15.025 22.040 57.204 1.00 13.87 452 ASP A C 1
ATOM 3441 O O . ASP A 1 452 ? 15.658 22.529 56.274 1.00 10.45 452 ASP A O 1
ATOM 3446 N N . VAL A 1 453 ? 15.596 21.538 58.298 1.00 9.81 453 VAL A N 1
ATOM 3447 C CA . VAL A 1 453 ? 17.010 21.730 58.564 1.00 7.58 453 VAL A CA 1
ATOM 3448 C C . VAL A 1 453 ? 17.749 20.405 58.694 1.00 7.77 453 VAL A C 1
ATOM 3449 O O . VAL A 1 453 ? 18.054 19.962 59.806 1.00 11.86 453 VAL A O 1
ATOM 3453 N N . PRO A 1 454 ? 18.064 19.777 57.560 1.00 7.86 454 PRO A N 1
ATOM 3454 C CA . PRO A 1 454 ? 19.111 18.761 57.582 1.00 9.09 454 PRO A CA 1
ATOM 3455 C C . PRO A 1 454 ? 20.433 19.480 57.856 1.00 11.28 454 PRO A C 1
ATOM 3456 O O . PRO A 1 454 ? 20.435 20.708 57.941 1.00 13.06 454 PRO A O 1
ATOM 3460 N N . LYS A 1 455 ? 21.537 18.763 57.977 1.00 8.97 455 LYS A N 1
ATOM 3461 C CA . LYS A 1 455 ? 22.834 19.445 57.985 1.00 9.13 455 LYS A CA 1
ATOM 3462 C C . LYS A 1 455 ? 23.165 19.942 56.579 1.00 10.46 455 LYS A C 1
ATOM 3463 O O . LYS A 1 455 ? 23.266 19.142 55.665 1.00 11.63 455 LYS A O 1
ATOM 3469 N N . ILE A 1 456 ? 23.345 21.244 56.409 1.00 14.04 456 ILE A N 1
ATOM 3470 C CA . ILE A 1 456 ? 23.776 21.787 55.111 1.00 10.57 456 ILE A CA 1
ATOM 3471 C C . ILE A 1 456 ? 25.090 22.509 55.323 1.00 11.46 456 ILE A C 1
ATOM 3472 O O . ILE A 1 456 ? 25.140 23.575 55.941 1.00 8.73 456 ILE A O 1
ATOM 3477 N N . PHE A 1 457 ? 26.164 21.893 54.867 1.00 9.35 457 PHE A N 1
ATOM 3478 C CA . PHE A 1 457 ? 27.466 22.519 54.948 1.00 9.70 457 PHE A CA 1
ATOM 3479 C C . PHE A 1 457 ? 27.809 23.176 53.610 1.00 16.38 457 PHE A C 1
ATOM 3480 O O . PHE A 1 457 ? 27.828 22.506 52.584 1.00 16.29 457 PHE A O 1
ATOM 3488 N N . PHE A 1 458 ? 28.045 24.484 53.630 1.00 13.46 458 PHE A N 1
ATOM 3489 C CA . PHE A 1 458 ? 28.401 25.229 52.418 1.00 13.76 458 PHE A CA 1
ATOM 3490 C C . PHE A 1 458 ? 29.262 26.432 52.793 1.00 10.38 458 PHE A C 1
ATOM 3491 O O . PHE A 1 458 ? 28.757 27.520 53.068 1.00 12.12 458 PHE A O 1
ATOM 3499 N N . ASN A 1 459 ? 30.571 26.207 52.814 1.00 10.51 459 ASN A N 1
ATOM 3500 C CA . ASN A 1 459 ? 31.542 27.234 53.181 1.00 13.04 459 ASN A CA 1
ATOM 3501 C C . ASN A 1 459 ? 32.082 27.974 51.955 1.00 16.51 459 ASN A C 1
ATOM 3502 O O . ASN A 1 459 ? 32.505 27.352 50.981 1.00 15.09 459 ASN A O 1
ATOM 3507 N N . THR A 1 460 ? 32.070 29.303 51.998 1.00 14.03 460 THR A N 1
ATOM 3508 C CA . THR A 1 460 ? 32.415 30.063 50.791 1.00 16.51 460 THR A CA 1
ATOM 3509 C C . THR A 1 460 ? 33.837 30.630 50.826 1.00 14.74 460 THR A C 1
ATOM 3510 O O . THR A 1 460 ? 34.800 29.931 50.465 1.00 11.60 460 THR A O 1
ATOM 3514 N N . PHE A 1 461 ? 33.962 31.886 51.260 1.00 11.18 461 PHE A N 1
ATOM 3515 C CA . PHE A 1 461 ? 35.221 32.640 51.126 1.00 19.47 461 PHE A CA 1
ATOM 3516 C C . PHE A 1 461 ? 36.205 32.341 52.228 1.00 21.53 461 PHE A C 1
ATOM 3517 O O . PHE A 1 461 ? 36.554 33.218 53.025 1.00 22.83 461 PHE A O 1
ATOM 3525 N N . VAL A 1 462 ? 36.641 31.089 52.268 1.00 12.67 462 VAL A N 1
ATOM 3526 C CA . VAL A 1 462 ? 37.550 30.629 53.292 1.00 16.66 462 VAL A CA 1
ATOM 3527 C C . VAL A 1 462 ? 38.942 31.228 53.097 1.00 19.88 462 VAL A C 1
ATOM 3528 O O . VAL A 1 462 ? 39.290 31.693 52.003 1.00 16.85 462 VAL A O 1
ATOM 3532 N N . THR A 1 463 ? 39.721 31.239 54.173 1.00 21.63 463 THR A N 1
ATOM 3533 C CA . THR A 1 463 ? 41.091 31.738 54.131 1.00 21.82 463 THR A CA 1
ATOM 3534 C C . THR A 1 463 ? 42.010 30.584 53.774 1.00 23.60 463 THR A C 1
ATOM 3535 O O . THR A 1 463 ? 41.663 29.417 53.983 1.00 16.55 463 THR A O 1
ATOM 3539 N N . TYR A 1 464 ? 43.185 30.906 53.248 1.00 22.06 464 TYR A N 1
ATOM 3540 C CA . TYR A 1 464 ? 44.217 29.898 53.097 1.00 23.57 464 TYR A CA 1
ATOM 3541 C C . TYR A 1 464 ? 45.202 30.014 54.258 1.00 22.39 464 TYR A C 1
ATOM 3542 O O . TYR A 1 464 ? 45.774 31.079 54.500 1.00 24.47 464 TYR A O 1
ATOM 3551 N N . THR A 1 465 ? 45.401 28.915 54.976 1.00 21.27 465 THR A N 1
ATOM 3552 C CA . THR A 1 465 ? 46.351 28.898 56.071 1.00 20.70 465 THR A CA 1
ATOM 3553 C C . THR A 1 465 ? 47.648 28.254 55.605 1.00 23.29 465 THR A C 1
ATOM 3554 O O . THR A 1 465 ? 47.667 27.069 55.277 1.00 25.19 465 THR A O 1
ATOM 3558 N N . PRO A 1 466 ? 48.741 29.030 55.593 1.00 22.84 466 PRO A N 1
ATOM 3559 C CA . PRO A 1 466 ? 50.019 28.496 55.117 1.00 24.04 466 PRO A CA 1
ATOM 3560 C C . PRO A 1 466 ? 50.476 27.307 55.948 1.00 31.06 466 PRO A C 1
ATOM 3561 O O . PRO A 1 466 ? 50.228 27.247 57.156 1.00 26.41 466 PRO A O 1
ATOM 3565 N N . THR A 1 467 ? 51.116 26.358 55.275 1.00 30.73 467 THR A N 1
ATOM 3566 C CA . THR A 1 467 ? 51.709 25.209 55.920 1.00 22.93 467 THR A CA 1
ATOM 3567 C C . THR A 1 467 ? 53.214 25.463 56.006 1.00 24.59 467 THR A C 1
ATOM 3568 O O . THR A 1 467 ? 53.677 26.588 55.823 1.00 23.47 467 THR A O 1
ATOM 3572 N N . SER A 1 468 ? 53.972 24.414 56.284 1.00 24.52 468 SER A N 1
ATOM 3573 C CA . SER A 1 468 ? 55.405 24.546 56.439 1.00 26.58 468 SER A CA 1
ATOM 3574 C C . SER A 1 468 ? 56.103 24.111 55.153 1.00 20.60 468 SER A C 1
ATOM 3575 O O . SER A 1 468 ? 57.327 24.114 55.065 1.00 22.39 468 SER A O 1
ATOM 3578 N N . ALA A 1 469 ? 55.321 23.715 54.162 1.00 20.03 469 ALA A N 1
ATOM 3579 C CA . ALA A 1 469 ? 55.876 23.322 52.868 1.00 19.87 469 ALA A CA 1
ATOM 3580 C C . ALA A 1 469 ? 56.467 24.529 52.115 1.00 24.05 469 ALA A C 1
ATOM 3581 O O . ALA A 1 469 ? 56.055 25.670 52.341 1.00 19.54 469 ALA A O 1
ATOM 3583 N N . PRO A 1 470 ? 57.450 24.278 51.230 1.00 21.42 470 PRO A N 1
ATOM 3584 C CA . PRO A 1 470 ? 57.972 25.364 50.392 1.00 23.20 470 PRO A CA 1
ATOM 3585 C C . PRO A 1 470 ? 56.846 26.148 49.731 1.00 19.22 470 PRO A C 1
ATOM 3586 O O . PRO A 1 470 ? 55.846 25.566 49.335 1.00 18.79 470 PRO A O 1
ATOM 3590 N N . ALA A 1 471 ? 57.019 27.460 49.650 1.00 20.18 471 ALA A N 1
ATOM 3591 C CA . ALA A 1 471 ? 56.050 28.351 49.032 1.00 18.79 471 ALA A CA 1
ATOM 3592 C C . ALA A 1 471 ? 55.619 27.827 47.672 1.00 19.28 471 ALA A C 1
ATOM 3593 O O . ALA A 1 471 ? 54.439 27.771 47.377 1.00 17.91 471 ALA A O 1
ATOM 3595 N N . ASP A 1 472 ? 56.594 27.457 46.844 1.00 20.93 472 ASP A N 1
ATOM 3596 C CA . ASP A 1 472 ? 56.307 27.040 45.465 1.00 18.48 472 ASP A CA 1
ATOM 3597 C C . ASP A 1 472 ? 55.343 25.859 45.425 1.00 18.12 472 ASP A C 1
ATOM 3598 O O . ASP A 1 472 ? 54.581 25.706 44.481 1.00 22.77 472 ASP A O 1
ATOM 3603 N N . GLN A 1 473 ? 55.389 25.021 46.455 1.00 18.27 473 GLN A N 1
ATOM 3604 C CA . GLN A 1 473 ? 54.510 23.857 46.521 1.00 18.09 473 GLN A CA 1
ATOM 3605 C C . GLN A 1 473 ? 53.136 24.282 47.001 1.00 17.63 473 GLN A C 1
ATOM 3606 O O . GLN A 1 473 ? 52.128 23.681 46.640 1.00 30.78 473 GLN A O 1
ATOM 3612 N N . GLN A 1 474 ? 53.092 25.367 47.766 1.00 23.71 474 GLN A N 1
ATOM 3613 C CA . GLN A 1 474 ? 51.837 25.817 48.360 1.00 21.39 474 GLN A CA 1
ATOM 3614 C C . GLN A 1 474 ? 50.976 26.645 47.412 1.00 22.93 474 GLN A C 1
ATOM 3615 O O . GLN A 1 474 ? 49.746 26.538 47.442 1.00 21.82 474 GLN A O 1
ATOM 3621 N N . TRP A 1 475 ? 51.603 27.461 46.566 1.00 22.96 475 TRP A N 1
ATOM 3622 C CA . TRP A 1 475 ? 50.833 28.372 45.719 1.00 18.10 475 TRP A CA 1
ATOM 3623 C C . TRP A 1 475 ? 49.703 27.713 44.913 1.00 17.89 475 TRP A C 1
ATOM 3624 O O . TRP A 1 475 ? 48.612 28.274 44.856 1.00 15.78 475 TRP A O 1
ATOM 3635 N N . PRO A 1 476 ? 49.943 26.532 44.307 1.00 16.22 476 PRO A N 1
ATOM 3636 C CA . PRO A 1 476 ? 48.797 25.918 43.628 1.00 19.78 476 PRO A CA 1
ATOM 3637 C C . PRO A 1 476 ? 47.666 25.508 44.569 1.00 21.42 476 PRO A C 1
ATOM 3638 O O . PRO A 1 476 ? 46.527 25.466 44.116 1.00 15.78 476 PRO A O 1
ATOM 3642 N N . ILE A 1 477 ? 47.962 25.212 45.834 1.00 21.40 477 ILE A N 1
ATOM 3643 C CA . ILE A 1 477 ? 46.911 24.908 46.795 1.00 18.03 477 ILE A CA 1
ATOM 3644 C C . ILE A 1 477 ? 46.144 26.184 47.128 1.00 18.27 477 ILE A C 1
ATOM 3645 O O . ILE A 1 477 ? 44.912 26.208 47.102 1.00 17.00 477 ILE A O 1
ATOM 3650 N N . ALA A 1 478 ? 46.873 27.248 47.459 1.00 19.55 478 ALA A N 1
ATOM 3651 C CA . ALA A 1 478 ? 46.222 28.523 47.783 1.00 15.46 478 ALA A CA 1
ATOM 3652 C C . ALA A 1 478 ? 45.368 29.015 46.619 1.00 22.09 478 ALA A C 1
ATOM 3653 O O . ALA A 1 478 ? 44.284 29.573 46.821 1.00 20.75 478 ALA A O 1
ATOM 3655 N N . GLN A 1 479 ? 45.835 28.761 45.399 1.00 20.82 479 GLN A N 1
ATOM 3656 C CA . GLN A 1 479 ? 45.122 29.192 44.198 1.00 14.84 479 GLN A CA 1
ATOM 3657 C C . GLN A 1 479 ? 43.710 28.631 44.172 1.00 15.81 479 GLN A C 1
ATOM 3658 O O . GLN A 1 479 ? 42.763 29.347 43.873 1.00 19.99 479 GLN A O 1
ATOM 3664 N N . LYS A 1 480 ? 43.575 27.356 44.515 1.00 18.39 480 LYS A N 1
ATOM 3665 C CA . LYS A 1 480 ? 42.270 26.707 44.545 1.00 14.52 480 LYS A CA 1
ATOM 3666 C C . LYS A 1 480 ? 41.446 27.193 45.735 1.00 17.76 480 LYS A C 1
ATOM 3667 O O . LYS A 1 480 ? 40.258 27.494 45.602 1.00 15.10 480 LYS A O 1
ATOM 3669 N N . THR A 1 481 ? 42.075 27.251 46.903 1.00 14.65 481 THR A N 1
ATOM 3670 C CA . THR A 1 481 ? 41.367 27.652 48.117 1.00 18.43 481 THR A CA 1
ATOM 3671 C C . THR A 1 481 ? 40.773 29.037 47.954 1.00 19.12 481 THR A C 1
ATOM 3672 O O . THR A 1 481 ? 39.619 29.269 48.306 1.00 14.75 481 THR A O 1
ATOM 3676 N N . LEU A 1 482 ? 41.563 29.942 47.382 1.00 19.26 482 LEU A N 1
ATOM 3677 C CA . LEU A 1 482 ? 41.175 31.341 47.241 1.00 18.18 482 LEU A CA 1
ATOM 3678 C C . LEU A 1 482 ? 40.305 31.619 46.016 1.00 15.45 482 LEU A C 1
ATOM 3679 O O . LEU A 1 482 ? 39.881 32.754 45.822 1.00 15.52 482 LEU A O 1
ATOM 3684 N N . ALA A 1 483 ? 40.013 30.592 45.217 1.00 17.79 483 ALA A N 1
ATOM 3685 C CA . ALA A 1 483 ? 39.230 30.772 43.981 1.00 18.52 483 ALA A CA 1
ATOM 3686 C C . ALA A 1 483 ? 37.978 31.645 44.169 1.00 17.08 483 ALA A C 1
ATOM 3687 O O . ALA A 1 483 ? 37.746 32.553 43.376 1.00 13.75 483 ALA A O 1
ATOM 3689 N N . PRO A 1 484 ? 37.192 31.414 45.231 1.00 14.39 484 PRO A N 1
ATOM 3690 C CA . PRO A 1 484 ? 36.007 32.279 45.261 1.00 13.65 484 PRO A CA 1
ATOM 3691 C C . PRO A 1 484 ? 36.309 33.747 45.558 1.00 13.58 484 PRO A C 1
ATOM 3692 O O . PRO A 1 484 ? 35.655 34.624 44.979 1.00 14.88 484 PRO A O 1
ATOM 3696 N N . LEU A 1 485 ? 37.292 34.010 46.411 1.00 14.47 485 LEU A N 1
ATOM 3697 C CA . LEU A 1 485 ? 37.705 35.384 46.715 1.00 14.25 485 LEU A CA 1
ATOM 3698 C C . LEU A 1 485 ? 38.325 36.045 45.490 1.00 14.12 485 LEU A C 1
ATOM 3699 O O . LEU A 1 485 ? 38.058 37.202 45.190 1.00 16.04 485 LEU A O 1
ATOM 3704 N N . ILE A 1 486 ? 39.169 35.298 44.797 1.00 14.92 486 ILE A N 1
ATOM 3705 C CA . ILE A 1 486 ? 39.778 35.787 43.575 1.00 18.48 486 ILE A CA 1
ATOM 3706 C C . ILE A 1 486 ? 38.718 36.244 42.579 1.00 16.67 486 ILE A C 1
ATOM 3707 O O . ILE A 1 486 ? 38.772 37.370 42.086 1.00 14.34 486 ILE A O 1
ATOM 3712 N N . SER A 1 487 ? 37.739 35.383 42.320 1.00 14.33 487 SER A N 1
ATOM 3713 C CA . SER A 1 487 ? 36.710 35.674 41.316 1.00 17.16 487 SER A CA 1
ATOM 3714 C C . SER A 1 487 ? 35.813 36.826 41.705 1.00 13.75 487 SER A C 1
ATOM 3715 O O . SER A 1 487 ? 35.417 37.607 40.847 1.00 14.23 487 SER A O 1
ATOM 3718 N N . ALA A 1 488 ? 35.505 36.943 42.997 1.00 13.73 488 ALA A N 1
ATOM 3719 C CA . ALA A 1 488 ? 34.613 37.999 43.465 1.00 13.84 488 ALA A CA 1
ATOM 3720 C C . ALA A 1 488 ? 35.285 39.355 43.365 1.00 14.25 488 ALA A C 1
ATOM 3721 O O . ALA A 1 488 ? 34.656 40.342 43.006 1.00 21.76 488 ALA A O 1
ATOM 3723 N N . LEU A 1 489 ? 36.568 39.421 43.695 1.00 14.48 489 LEU A N 1
ATOM 3724 C CA . LEU A 1 489 ? 37.257 40.697 43.597 1.00 14.99 489 LEU A CA 1
ATOM 3725 C C . LEU A 1 489 ? 37.426 41.108 42.136 1.00 19.67 489 LEU A C 1
ATOM 3726 O O . LEU A 1 489 ? 37.352 42.295 41.793 1.00 16.56 489 LEU A O 1
ATOM 3731 N N . LEU A 1 490 ? 37.636 40.127 41.270 1.00 14.90 490 LEU A N 1
ATOM 3732 C CA . LEU A 1 490 ? 37.742 40.415 39.847 1.00 18.31 490 LEU A CA 1
ATOM 3733 C C . LEU A 1 490 ? 36.406 40.893 39.307 1.00 16.89 490 LEU A C 1
ATOM 3734 O O . LEU A 1 490 ? 36.356 41.717 38.397 1.00 20.80 490 LEU A O 1
ATOM 3739 N N . GLY A 1 491 ? 35.323 40.391 39.893 1.00 14.65 491 GLY A N 1
ATOM 3740 C CA . GLY A 1 491 ? 33.991 40.886 39.588 1.00 14.63 491 GLY A CA 1
ATOM 3741 C C . GLY A 1 491 ? 33.864 42.372 39.892 1.00 18.96 491 GLY A C 1
ATOM 3742 O O . GLY A 1 491 ? 33.293 43.125 39.094 1.00 21.08 491 GLY A O 1
ATOM 3743 N N . TYR A 1 492 ? 34.394 42.794 41.039 1.00 15.27 492 TYR A N 1
ATOM 3744 C CA . TYR A 1 492 ? 34.446 44.210 41.405 1.00 15.85 492 TYR A CA 1
ATOM 3745 C C . TYR A 1 492 ? 35.192 45.031 40.362 1.00 18.27 492 TYR A C 1
ATOM 3746 O O . TYR A 1 492 ? 34.788 46.143 40.044 1.00 19.85 492 TYR A O 1
ATOM 3755 N N . ASP A 1 493 ? 36.312 44.498 39.871 1.00 19.18 493 ASP A N 1
ATOM 3756 C CA . ASP A 1 493 ? 37.138 45.223 38.917 1.00 20.59 493 ASP A CA 1
ATOM 3757 C C . ASP A 1 493 ? 36.438 45.351 37.568 1.00 21.25 493 ASP A C 1
ATOM 3758 O O . ASP A 1 493 ? 36.552 46.378 36.887 1.00 17.88 493 ASP A O 1
ATOM 3763 N N . ILE A 1 494 ? 35.744 44.289 37.175 1.00 21.56 494 ILE A N 1
ATOM 3764 C CA . ILE A 1 494 ? 34.898 44.314 35.986 1.00 22.60 494 ILE A CA 1
ATOM 3765 C C . ILE A 1 494 ? 33.927 45.489 36.068 1.00 21.87 494 ILE A C 1
ATOM 3766 O O . ILE A 1 494 ? 33.796 46.270 35.128 1.00 17.58 494 ILE A O 1
ATOM 3771 N N . ILE A 1 495 ? 33.285 45.626 37.222 1.00 16.73 495 ILE A N 1
ATOM 3772 C CA . ILE A 1 495 ? 32.295 46.673 37.442 1.00 19.13 495 ILE A CA 1
ATOM 3773 C C . ILE A 1 495 ? 32.994 48.038 37.485 1.00 20.62 495 ILE A C 1
ATOM 3774 O O . ILE A 1 495 ? 32.512 49.004 36.894 1.00 18.49 495 ILE A O 1
ATOM 3779 N N . TYR A 1 496 ? 34.151 48.095 38.140 1.00 18.09 496 TYR A N 1
ATOM 3780 C CA . TYR A 1 496 ? 34.965 49.311 38.168 1.00 19.02 496 TYR A CA 1
ATOM 3781 C C . TYR A 1 496 ? 35.305 49.785 36.748 1.00 19.65 496 TYR A C 1
ATOM 3782 O O . TYR A 1 496 ? 35.082 50.941 36.404 1.00 20.45 496 TYR A O 1
ATOM 3791 N N . GLN A 1 497 ? 35.841 48.877 35.939 1.00 19.37 497 GLN A N 1
ATOM 3792 C CA . GLN A 1 497 ? 36.091 49.132 34.519 1.00 23.94 497 GLN A CA 1
ATOM 3793 C C . GLN A 1 497 ? 34.857 49.638 33.790 1.00 22.67 497 GLN A C 1
ATOM 3794 O O . GLN A 1 497 ? 34.924 50.623 33.057 1.00 21.05 497 GLN A O 1
ATOM 3800 N N . THR A 1 498 ? 33.733 48.958 33.977 1.00 19.39 498 THR A N 1
ATOM 3801 C CA . THR A 1 498 ? 32.499 49.357 33.308 1.00 19.56 498 THR A CA 1
ATOM 3802 C C . THR A 1 498 ? 32.105 50.792 33.654 1.00 20.31 498 THR A C 1
ATOM 3803 O O . THR A 1 498 ? 31.800 51.597 32.767 1.00 22.93 498 THR A O 1
ATOM 3807 N N . LEU A 1 499 ? 32.165 51.127 34.939 1.00 20.21 499 LEU A N 1
ATOM 3808 C CA . LEU A 1 499 ? 31.772 52.460 35.400 1.00 20.96 499 LEU A CA 1
ATOM 3809 C C . LEU A 1 499 ? 32.692 53.541 34.841 1.00 22.13 499 LEU A C 1
ATOM 3810 O O . LEU A 1 499 ? 32.239 54.629 34.477 1.00 23.59 499 LEU A O 1
ATOM 3815 N N . MET A 1 500 ? 33.985 53.239 34.779 1.00 22.24 500 MET A N 1
ATOM 3816 C CA . MET A 1 500 ? 34.953 54.183 34.244 1.00 23.64 500 MET A CA 1
ATOM 3817 C C . MET A 1 500 ? 34.603 54.533 32.789 1.00 26.11 500 MET A C 1
ATOM 3818 O O . MET A 1 500 ? 34.620 55.704 32.414 1.00 27.33 500 MET A O 1
ATOM 3823 N N . SER A 1 501 ? 34.258 53.528 31.988 1.00 23.38 501 SER A N 1
ATOM 3824 C CA . SER A 1 501 ? 33.832 53.772 30.609 1.00 29.37 501 SER A CA 1
ATOM 3825 C C . SER A 1 501 ? 32.475 54.453 30.563 1.00 25.71 501 SER A C 1
ATOM 3826 O O . SER A 1 501 ? 32.196 55.215 29.645 1.00 25.08 501 SER A O 1
ATOM 3829 N N . MET A 1 502 ? 31.623 54.178 31.545 1.00 23.36 502 MET A N 1
ATOM 3830 C CA . MET A 1 502 ? 30.319 54.840 31.574 1.00 23.57 502 MET A CA 1
ATOM 3831 C C . MET A 1 502 ? 30.507 56.329 31.825 1.00 24.78 502 MET A C 1
ATOM 3832 O O . MET A 1 502 ? 29.696 57.141 31.403 1.00 30.45 502 MET A O 1
ATOM 3837 N N . ASN A 1 503 ? 31.591 56.693 32.501 1.00 30.28 503 ASN A N 1
ATOM 3838 C CA . ASN A 1 503 ? 31.867 58.101 32.718 1.00 26.44 503 ASN A CA 1
ATOM 3839 C C . ASN A 1 503 ? 32.060 58.819 31.384 1.00 27.64 503 ASN A C 1
ATOM 3840 O O . ASN A 1 503 ? 31.686 59.979 31.238 1.00 28.85 503 ASN A O 1
ATOM 3845 N N . GLN A 1 504 ? 32.606 58.107 30.406 1.00 27.49 504 GLN A N 1
ATOM 3846 C CA . GLN A 1 504 ? 32.754 58.651 29.066 1.00 28.85 504 GLN A CA 1
ATOM 3847 C C . GLN A 1 504 ? 31.443 58.568 28.280 1.00 31.34 504 GLN A C 1
ATOM 3848 O O . GLN A 1 504 ? 31.024 59.558 27.681 1.00 33.67 504 GLN A O 1
ATOM 3854 N N . THR A 1 505 ? 30.778 57.408 28.296 1.00 28.05 505 THR A N 1
ATOM 3855 C CA . THR A 1 505 ? 29.606 57.234 27.433 1.00 27.17 505 THR A CA 1
ATOM 3856 C C . THR A 1 505 ? 28.403 58.004 27.947 1.00 27.34 505 THR A C 1
ATOM 3857 O O . THR A 1 505 ? 27.519 58.365 27.172 1.00 40.31 505 THR A O 1
ATOM 3861 N N . ALA A 1 506 ? 28.366 58.282 29.241 1.00 27.01 506 ALA A N 1
ATOM 3862 C CA . ALA A 1 506 ? 27.300 59.132 29.758 1.00 34.03 506 ALA A CA 1
ATOM 3863 C C . ALA A 1 506 ? 27.431 60.545 29.174 1.00 35.22 506 ALA A C 1
ATOM 3864 O O . ALA A 1 506 ? 26.439 61.159 28.760 1.00 29.57 506 ALA A O 1
ATOM 3866 N N . ARG A 1 507 ? 28.666 61.034 29.103 1.00 31.91 507 ARG A N 1
ATOM 3867 C CA . ARG A 1 507 ? 28.913 62.365 28.565 1.00 36.38 507 ARG A CA 1
ATOM 3868 C C . ARG A 1 507 ? 28.572 62.409 27.080 1.00 37.15 507 ARG A C 1
ATOM 3869 O O . ARG A 1 507 ? 27.910 63.338 26.620 1.00 40.82 507 ARG A O 1
ATOM 3877 N N . ASP A 1 508 ? 29.016 61.390 26.347 1.00 32.64 508 ASP A N 1
ATOM 3878 C CA . ASP A 1 508 ? 28.779 61.274 24.909 1.00 33.80 508 ASP A CA 1
ATOM 3879 C C . ASP A 1 508 ? 27.282 61.248 24.587 1.00 39.05 508 ASP A C 1
ATOM 3880 O O . ASP A 1 508 ? 26.866 61.637 23.496 1.00 42.57 508 ASP A O 1
ATOM 3885 N N . SER A 1 509 ? 26.480 60.764 25.531 1.00 36.47 509 SER A N 1
ATOM 3886 C CA . SER A 1 509 ? 25.031 60.699 25.352 1.00 35.45 509 SER A CA 1
ATOM 3887 C C . SER A 1 509 ? 24.330 61.926 25.931 1.00 35.20 509 SER A C 1
ATOM 3888 O O . SER A 1 509 ? 23.107 61.941 26.084 1.00 30.98 509 SER A O 1
ATOM 3891 N N . GLY A 1 510 ? 25.115 62.942 26.274 1.00 35.49 510 GLY A N 1
ATOM 3892 C CA . GLY A 1 510 ? 24.570 64.209 26.720 1.00 40.52 510 GLY A CA 1
ATOM 3893 C C . GLY A 1 510 ? 24.165 64.302 28.180 1.00 42.77 510 GLY A C 1
ATOM 3894 O O . GLY A 1 510 ? 23.443 65.222 28.562 1.00 43.84 510 GLY A O 1
ATOM 3895 N N . PHE A 1 511 ? 24.639 63.375 29.010 1.00 41.19 511 PHE A N 1
ATOM 3896 C CA . PHE A 1 511 ? 24.353 63.451 30.439 1.00 35.62 511 PHE A CA 1
ATOM 3897 C C . PHE A 1 511 ? 25.514 64.111 31.181 1.00 32.42 511 PHE A C 1
ATOM 3898 O O . PHE A 1 511 ? 26.642 63.638 31.126 1.00 33.46 511 PHE A O 1
ATOM 3906 N N . GLN A 1 512 ? 25.217 65.209 31.876 1.00 32.48 512 GLN A N 1
ATOM 3907 C CA . GLN A 1 512 ? 26.210 65.928 32.670 1.00 35.39 512 GLN A CA 1
ATOM 3908 C C . GLN A 1 512 ? 26.365 65.274 34.035 1.00 35.05 512 GLN A C 1
ATOM 3909 O O . GLN A 1 512 ? 26.045 65.876 35.057 1.00 34.69 512 GLN A O 1
ATOM 3915 N N . VAL A 1 513 ? 26.857 64.041 34.055 1.00 32.16 513 VAL A N 1
ATOM 3916 C CA . VAL A 1 513 ? 27.007 63.322 35.313 1.00 29.81 513 VAL A CA 1
ATOM 3917 C C . VAL A 1 513 ? 28.345 62.622 35.385 1.00 30.19 513 VAL A C 1
ATOM 3918 O O . VAL A 1 513 ? 29.021 62.435 34.369 1.00 29.58 513 VAL A O 1
ATOM 3922 N N . SER A 1 514 ? 28.727 62.244 36.597 1.00 28.79 514 SER A N 1
ATOM 3923 C CA . SER A 1 514 ? 29.870 61.372 36.797 1.00 28.12 514 SER A CA 1
ATOM 3924 C C . SER A 1 514 ? 29.446 60.253 37.731 1.00 34.68 514 SER A C 1
ATOM 3925 O O . SER A 1 514 ? 28.526 60.414 38.541 1.00 33.13 514 SER A O 1
ATOM 3928 N N . LEU A 1 515 ? 30.113 59.114 37.601 1.00 31.65 515 LEU A N 1
ATOM 3929 C CA . LEU A 1 515 ? 29.769 57.933 38.370 1.00 31.61 515 LEU A CA 1
ATOM 3930 C C . LEU A 1 515 ? 30.952 57.532 39.247 1.00 33.93 515 LEU A C 1
ATOM 3931 O O . LEU A 1 515 ? 32.109 57.572 38.816 1.00 30.06 515 LEU A O 1
ATOM 3936 N N . GLU A 1 516 ? 30.652 57.185 40.496 1.00 30.96 516 GLU A N 1
ATOM 3937 C CA . GLU A 1 516 ? 31.670 56.775 41.448 1.00 24.14 516 GLU A CA 1
ATOM 3938 C C . GLU A 1 516 ? 31.244 55.507 42.179 1.00 26.02 516 GLU A C 1
ATOM 3939 O O . GLU A 1 516 ? 30.196 55.469 42.827 1.00 24.14 516 GLU A O 1
ATOM 3945 N N . MET A 1 517 ? 32.049 54.461 42.055 1.00 23.07 517 MET A N 1
ATOM 3946 C CA . MET A 1 517 ? 31.821 53.240 42.805 1.00 22.44 517 MET A CA 1
ATOM 3947 C C . MET A 1 517 ? 32.038 53.553 44.286 1.00 27.05 517 MET A C 1
ATOM 3948 O O . MET A 1 517 ? 33.134 53.983 44.661 1.00 25.19 517 MET A O 1
ATOM 3953 N N . VAL A 1 518 ? 31.012 53.373 45.122 1.00 19.97 518 VAL A N 1
ATOM 3954 C CA . VAL A 1 518 ? 31.151 53.720 46.543 1.00 19.84 518 VAL A CA 1
ATOM 3955 C C . VAL A 1 518 ? 30.932 52.545 47.515 1.00 23.06 518 VAL A C 1
ATOM 3956 O O . VAL A 1 518 ? 31.146 52.683 48.721 1.00 21.79 518 VAL A O 1
ATOM 3960 N N . TYR A 1 519 ? 30.517 51.398 46.991 1.00 23.14 519 TYR A N 1
ATOM 3961 C CA . TYR A 1 519 ? 30.492 50.159 47.763 1.00 24.84 519 TYR A CA 1
ATOM 3962 C C . TYR A 1 519 ? 30.907 49.020 46.847 1.00 20.69 519 TYR A C 1
ATOM 3963 O O . TYR A 1 519 ? 30.283 48.808 45.821 1.00 25.67 519 TYR A O 1
ATOM 3972 N N . PRO A 1 520 ? 31.984 48.305 47.189 1.00 20.11 520 PRO A N 1
ATOM 3973 C CA . PRO A 1 520 ? 32.918 48.559 48.298 1.00 21.51 520 PRO A CA 1
ATOM 3974 C C . PRO A 1 520 ? 33.618 49.915 48.153 1.00 25.92 520 PRO A C 1
ATOM 3975 O O . PRO A 1 520 ? 33.531 50.521 47.077 1.00 25.41 520 PRO A O 1
ATOM 3979 N N . LEU A 1 521 ? 34.270 50.370 49.223 1.00 26.44 521 LEU A N 1
ATOM 3980 C CA . LEU A 1 521 ? 34.922 51.676 49.270 1.00 27.14 521 LEU A CA 1
ATOM 3981 C C . LEU A 1 521 ? 35.695 51.993 48.000 1.00 23.22 521 LEU A C 1
ATOM 3982 O O . LEU A 1 521 ? 36.494 51.185 47.520 1.00 22.50 521 LEU A O 1
ATOM 3987 N N . ASN A 1 522 ? 35.441 53.173 47.457 1.00 20.50 522 ASN A N 1
ATOM 3988 C CA . ASN A 1 522 ? 36.096 53.590 46.231 1.00 21.42 522 ASN A CA 1
ATOM 3989 C C . ASN A 1 522 ? 37.618 53.488 46.323 1.00 25.62 522 ASN A C 1
ATOM 3990 O O . ASN A 1 522 ? 38.275 52.988 45.402 1.00 20.87 522 ASN A O 1
ATOM 3995 N N . ASP A 1 523 ? 38.170 53.925 47.451 1.00 22.05 523 ASP A N 1
ATOM 3996 C CA . ASP A 1 523 ? 39.617 53.898 47.642 1.00 21.68 523 ASP A CA 1
ATOM 3997 C C . ASP A 1 523 ? 40.179 52.483 47.505 1.00 20.91 523 ASP A C 1
ATOM 3998 O O . ASP A 1 523 ? 41.230 52.282 46.895 1.00 25.06 523 ASP A O 1
ATOM 4003 N N . LEU A 1 524 ? 39.470 51.501 48.060 1.00 23.84 524 LEU A N 1
ATOM 4004 C CA . LEU A 1 524 ? 39.901 50.102 48.006 1.00 19.24 524 LEU A CA 1
ATOM 4005 C C . LEU A 1 524 ? 39.863 49.508 46.590 1.00 18.97 524 LEU A C 1
ATOM 4006 O O . LEU A 1 524 ? 40.767 48.773 46.189 1.00 25.47 524 LEU A O 1
ATOM 4011 N N . ILE A 1 525 ? 38.810 49.809 45.840 1.00 18.87 525 ILE A N 1
ATOM 4012 C CA . ILE A 1 525 ? 38.682 49.309 44.464 1.00 22.38 525 ILE A CA 1
ATOM 4013 C C . ILE A 1 525 ? 39.729 49.957 43.553 1.00 26.48 525 ILE A C 1
ATOM 4014 O O . ILE A 1 525 ? 40.326 49.310 42.686 1.00 19.78 525 ILE A O 1
ATOM 4019 N N . TYR A 1 526 ? 39.946 51.247 43.765 1.00 30.13 526 TYR A N 1
ATOM 4020 C CA . TYR A 1 526 ? 41.010 51.970 43.082 1.00 27.31 526 TYR A CA 1
ATOM 4021 C C . TYR A 1 526 ? 42.350 51.259 43.305 1.00 27.83 526 TYR A C 1
ATOM 4022 O O . TYR A 1 526 ? 43.103 50.998 42.359 1.00 22.07 526 TYR A O 1
ATOM 4031 N N . LYS A 1 527 ? 42.625 50.927 44.562 1.00 21.30 527 LYS A N 1
ATOM 4032 C CA . LYS A 1 527 ? 43.871 50.269 44.940 1.00 26.57 527 LYS A CA 1
ATOM 4033 C C . LYS A 1 527 ? 43.959 48.870 44.323 1.00 23.88 527 LYS A C 1
ATOM 4034 O O . LYS A 1 527 ? 45.019 48.467 43.834 1.00 21.12 527 LYS A O 1
ATOM 4040 N N . LEU A 1 528 ? 42.839 48.150 44.311 1.00 22.77 528 LEU A N 1
ATOM 4041 C CA . LEU A 1 528 ? 42.768 46.835 43.675 1.00 19.13 528 LEU A CA 1
ATOM 4042 C C . LEU A 1 528 ? 43.117 46.933 42.189 1.00 21.63 528 LEU A C 1
ATOM 4043 O O . LEU A 1 528 ? 43.937 46.168 41.665 1.00 20.17 528 LEU A O 1
ATOM 4048 N N . HIS A 1 529 ? 42.484 47.881 41.511 1.00 20.13 529 HIS A N 1
ATOM 4049 C CA . HIS A 1 529 ? 42.717 48.049 40.071 1.00 23.61 529 HIS A CA 1
ATOM 4050 C C . HIS A 1 529 ? 44.203 48.302 39.803 1.00 29.49 529 HIS A C 1
ATOM 4051 O O . HIS A 1 529 ? 44.801 47.719 3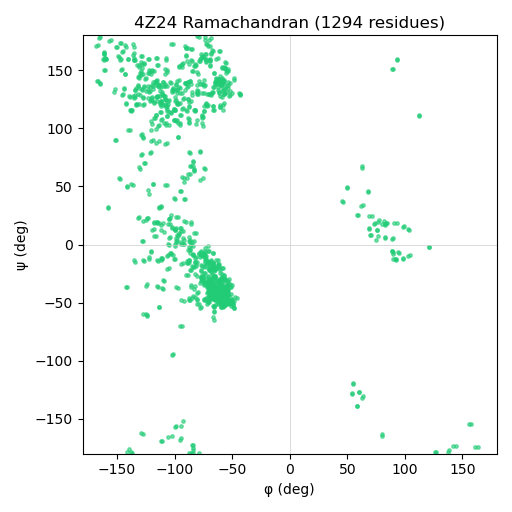8.886 1.00 23.34 529 HIS A O 1
ATOM 4058 N N . ASN A 1 530 ? 44.800 49.152 40.631 1.00 29.58 530 ASN A N 1
ATOM 4059 C CA . ASN A 1 530 ? 46.210 49.480 40.481 1.00 32.20 530 ASN A CA 1
ATOM 4060 C C . ASN A 1 530 ? 47.096 48.262 40.726 1.00 28.47 530 ASN A C 1
ATOM 4061 O O . ASN A 1 530 ? 48.087 48.052 40.014 1.00 27.90 530 ASN A O 1
ATOM 4066 N N . GLY A 1 531 ? 46.736 47.465 41.731 1.00 21.96 531 GLY A N 1
ATOM 4067 C CA . GLY A 1 531 ? 47.461 46.247 42.046 1.00 22.98 531 GLY A CA 1
ATOM 4068 C C . GLY A 1 531 ? 47.426 45.223 40.920 1.00 23.69 531 GLY A C 1
ATOM 4069 O O . GLY A 1 531 ? 48.421 44.554 40.634 1.00 23.50 531 GLY A O 1
ATOM 4070 N N . LEU A 1 532 ? 46.273 45.101 40.274 1.00 24.33 532 LEU A N 1
ATOM 4071 C CA . LEU A 1 532 ? 46.131 44.181 39.150 1.00 27.91 532 LEU A CA 1
ATOM 4072 C C . LEU A 1 532 ? 47.129 44.530 38.056 1.00 25.48 532 LEU A C 1
ATOM 4073 O O . LEU A 1 532 ? 47.759 43.647 37.467 1.00 23.63 532 LEU A O 1
ATOM 4078 N N . ALA A 1 533 ? 47.263 45.824 37.795 1.00 22.70 533 ALA A N 1
ATOM 4079 C CA . ALA A 1 533 ? 48.199 46.312 36.789 1.00 31.15 533 ALA A CA 1
ATOM 4080 C C . ALA A 1 533 ? 49.638 46.109 37.246 1.00 31.73 533 ALA A C 1
ATOM 4081 O O . ALA A 1 533 ? 50.506 45.778 36.440 1.00 26.29 533 ALA A O 1
ATOM 4083 N N . THR A 1 534 ? 49.884 46.300 38.544 1.00 27.81 534 THR A N 1
ATOM 4084 C CA . THR A 1 534 ? 51.243 46.227 39.080 1.00 27.55 534 THR A CA 1
ATOM 4085 C C . THR A 1 534 ? 51.754 44.792 39.165 1.00 27.38 534 THR A C 1
ATOM 4086 O O . THR A 1 534 ? 52.869 44.502 38.731 1.00 26.86 534 THR A O 1
ATOM 4090 N N . TYR A 1 535 ? 50.944 43.891 39.711 1.00 23.41 535 TYR A N 1
ATOM 4091 C CA . TYR A 1 535 ? 51.428 42.542 40.004 1.00 30.51 535 TYR A CA 1
ATOM 4092 C C . TYR A 1 535 ? 51.026 41.511 38.955 1.00 27.18 535 TYR A C 1
ATOM 4093 O O . TYR A 1 535 ? 51.567 40.403 38.936 1.00 26.32 535 TYR A O 1
ATOM 4102 N N . GLY A 1 536 ? 50.102 41.880 38.070 1.00 30.88 536 GLY A N 1
ATOM 4103 C CA . GLY A 1 536 ? 49.667 40.992 36.999 1.00 26.80 536 GLY A CA 1
ATOM 4104 C C . GLY A 1 536 ? 49.091 39.681 37.515 1.00 28.76 536 GLY A C 1
ATOM 4105 O O . GLY A 1 536 ? 48.369 39.675 38.517 1.00 23.59 536 GLY A O 1
ATOM 4106 N N . ALA A 1 537 ? 49.430 38.577 36.842 1.00 25.62 537 ALA A N 1
ATOM 4107 C CA . ALA A 1 537 ? 48.839 37.258 37.118 1.00 23.57 537 ALA A CA 1
ATOM 4108 C C . ALA A 1 537 ? 48.949 36.785 38.570 1.00 22.54 537 ALA A C 1
ATOM 4109 O O . ALA A 1 537 ? 48.012 36.191 39.087 1.00 23.29 537 ALA A O 1
ATOM 4111 N N . ASN A 1 538 ? 50.084 37.009 39.224 1.00 23.86 538 ASN A N 1
ATOM 4112 C CA . ASN A 1 538 ? 50.229 36.500 40.591 1.00 23.41 538 ASN A CA 1
ATOM 4113 C C . ASN A 1 538 ? 49.767 37.506 41.645 1.00 25.14 538 ASN A C 1
ATOM 4114 O O . ASN A 1 538 ? 50.095 37.359 42.819 1.00 26.67 538 ASN A O 1
ATOM 4119 N N . TRP A 1 539 ? 48.957 38.483 41.241 1.00 19.77 539 TRP A N 1
ATOM 4120 C CA . TRP A 1 539 ? 48.429 39.487 42.177 1.00 26.62 539 TRP A CA 1
ATOM 4121 C C . TRP A 1 539 ? 47.795 38.873 43.422 1.00 24.87 539 TRP A C 1
ATOM 4122 O O . TRP A 1 539 ? 47.905 39.420 44.528 1.00 23.14 539 TRP A O 1
ATOM 4133 N N . TRP A 1 540 ? 47.154 37.725 43.228 1.00 18.14 540 TRP A N 1
ATOM 4134 C CA . TRP A 1 540 ? 46.349 37.089 44.265 1.00 20.25 540 TRP A CA 1
ATOM 4135 C C . TRP A 1 540 ? 47.218 36.457 45.354 1.00 26.31 540 TRP A C 1
ATOM 4136 O O . TRP A 1 540 ? 46.714 36.043 46.406 1.00 22.15 540 TRP A O 1
ATOM 4147 N N . HIS A 1 541 ? 48.525 36.397 45.108 1.00 22.66 541 HIS A N 1
ATOM 4148 C CA . HIS A 1 541 ? 49.455 35.926 46.120 1.00 20.02 541 HIS A CA 1
ATOM 4149 C C . HIS A 1 541 ? 49.334 36.786 47.358 1.00 22.26 541 HIS A C 1
ATOM 4150 O O . HIS A 1 541 ? 49.507 36.309 48.480 1.00 19.64 541 HIS A O 1
ATOM 4157 N N . TYR A 1 542 ? 48.990 38.051 47.153 1.00 20.18 542 TYR A N 1
ATOM 4158 C CA . TYR A 1 542 ? 48.932 38.991 48.257 1.00 19.70 542 TYR A CA 1
ATOM 4159 C C . TYR A 1 542 ? 47.747 38.730 49.195 1.00 18.93 542 TYR A C 1
ATOM 4160 O O . TYR A 1 542 ? 47.592 39.436 50.183 1.00 20.62 542 TYR A O 1
ATOM 4169 N N . PHE A 1 543 ? 46.918 37.729 48.879 1.00 18.10 543 PHE A N 1
ATOM 4170 C CA . PHE A 1 543 ? 45.929 37.204 49.834 1.00 19.80 543 PHE A CA 1
ATOM 4171 C C . PHE A 1 543 ? 46.631 36.463 50.960 1.00 22.26 543 PHE A C 1
ATOM 4172 O O . PHE A 1 543 ? 46.045 36.223 52.006 1.00 19.51 543 PHE A O 1
ATOM 4180 N N . VAL A 1 544 ? 47.861 36.021 50.705 1.00 25.70 544 VAL A N 1
ATOM 4181 C CA . VAL A 1 544 ? 48.629 35.281 51.702 1.00 19.66 544 VAL A CA 1
ATOM 4182 C C . VAL A 1 544 ? 50.001 35.914 51.924 1.00 22.14 544 VAL A C 1
ATOM 4183 O O . VAL A 1 544 ? 51.022 35.335 51.552 1.00 22.30 544 VAL A O 1
ATOM 4187 N N . PRO A 1 545 ? 50.025 37.102 52.550 1.00 27.31 545 PRO A N 1
ATOM 4188 C CA . PRO A 1 545 ? 51.246 37.903 52.726 1.00 27.48 545 PRO A CA 1
ATOM 4189 C C . PRO A 1 545 ? 52.410 37.174 53.402 1.00 25.49 545 PRO A C 1
ATOM 4190 O O . PRO A 1 545 ? 53.557 37.436 53.028 1.00 30.70 545 PRO A O 1
ATOM 4194 N N . THR A 1 546 ? 52.149 36.293 54.367 1.00 28.51 546 THR A N 1
ATOM 4195 C CA . THR A 1 546 ? 53.253 35.624 55.063 1.00 29.21 546 THR A CA 1
ATOM 4196 C C . THR A 1 546 ? 54.050 34.699 54.127 1.00 29.32 546 THR A C 1
ATOM 4197 O O . THR A 1 546 ? 55.207 34.399 54.396 1.00 34.19 546 THR A O 1
ATOM 4201 N N . LEU A 1 547 ? 53.431 34.258 53.033 1.00 31.71 547 LEU A N 1
ATOM 4202 C CA . LEU A 1 547 ? 54.122 33.454 52.017 1.00 32.08 547 LEU A CA 1
ATOM 4203 C C . LEU A 1 547 ? 54.789 34.291 50.925 1.00 33.60 547 LEU A C 1
ATOM 4204 O O . LEU A 1 547 ? 55.600 33.769 50.147 1.00 29.97 547 LEU A O 1
ATOM 4209 N N . VAL A 1 548 ? 54.440 35.576 50.851 1.00 34.32 548 VAL A N 1
ATOM 4210 C CA . VAL A 1 548 ? 54.906 36.424 49.753 1.00 34.20 548 VAL A CA 1
ATOM 4211 C C . VAL A 1 548 ? 56.305 36.969 49.988 1.00 41.18 548 VAL A C 1
ATOM 4212 O O . VAL A 1 548 ? 57.148 36.939 49.087 1.00 48.14 548 VAL A O 1
ATOM 4216 N N . GLY A 1 549 ? 56.563 37.462 51.191 1.00 42.13 549 GLY A N 1
ATOM 4217 C CA . GLY A 1 549 ? 57.873 38.009 51.487 1.00 46.61 549 GLY A CA 1
ATOM 4218 C C . GLY A 1 549 ? 58.167 39.287 50.718 1.00 46.49 549 GLY A C 1
ATOM 4219 O O . GLY A 1 549 ? 59.229 39.435 50.114 1.00 51.46 549 GLY A O 1
ATOM 4220 N N . ASP A 1 550 ? 57.192 40.189 50.700 1.00 39.00 550 ASP A N 1
ATOM 4221 C CA . ASP A 1 550 ? 57.377 41.535 50.177 1.00 36.94 550 ASP A CA 1
ATOM 4222 C C . ASP A 1 550 ? 57.172 42.513 51.334 1.00 35.81 550 ASP A C 1
ATOM 4223 O O . ASP A 1 550 ? 56.066 43.006 51.545 1.00 36.78 550 ASP A O 1
ATOM 4228 N N . ASP A 1 551 ? 58.224 42.804 52.087 1.00 35.06 551 ASP A N 1
ATOM 4229 C CA . ASP A 1 551 ? 58.043 43.642 53.269 1.00 44.45 551 ASP A CA 1
ATOM 4230 C C . ASP A 1 551 ? 58.246 45.116 52.938 1.00 45.17 551 ASP A C 1
ATOM 4231 O O . ASP A 1 551 ? 58.815 45.869 53.722 1.00 52.59 551 ASP A O 1
ATOM 4236 N N . THR A 1 552 ? 57.764 45.519 51.769 1.00 41.00 552 THR A N 1
ATOM 4237 C CA . THR A 1 552 ? 57.795 46.910 51.360 1.00 35.57 552 THR A CA 1
ATOM 4238 C C . THR A 1 552 ? 56.502 47.618 51.741 1.00 36.87 552 THR A C 1
ATOM 4239 O O . THR A 1 552 ? 55.457 46.971 51.884 1.00 34.80 552 THR A O 1
ATOM 4243 N N . PRO A 1 553 ? 56.561 48.953 51.890 1.00 31.54 553 PRO A N 1
ATOM 4244 C CA . PRO A 1 553 ? 55.328 49.699 52.161 1.00 33.99 553 PRO A CA 1
ATOM 4245 C C . PRO A 1 553 ? 54.250 49.432 51.109 1.00 36.91 553 PRO A C 1
ATOM 4246 O O . PRO A 1 553 ? 53.074 49.328 51.463 1.00 36.52 553 PRO A O 1
ATOM 4250 N N . ALA A 1 554 ? 54.650 49.314 49.843 1.00 33.36 554 ALA A N 1
ATOM 4251 C CA . ALA A 1 554 ? 53.704 49.039 48.764 1.00 29.70 554 ALA A CA 1
ATOM 4252 C C . ALA A 1 554 ? 53.074 47.639 48.896 1.00 26.94 554 ALA A C 1
ATOM 4253 O O . ALA A 1 554 ? 51.854 47.472 48.794 1.00 25.35 554 ALA A O 1
ATOM 4255 N N . GLY A 1 555 ? 53.919 46.643 49.148 1.00 28.79 555 GLY A N 1
ATOM 4256 C CA . GLY A 1 555 ? 53.462 45.282 49.340 1.00 25.83 555 GLY A CA 1
ATOM 4257 C C . GLY A 1 555 ? 52.498 45.165 50.508 1.00 25.19 555 GLY A C 1
ATOM 4258 O O . GLY A 1 555 ? 51.430 44.572 50.366 1.00 23.95 555 GLY A O 1
ATOM 4259 N N . ARG A 1 556 ? 52.863 45.740 51.655 1.00 26.12 556 ARG A N 1
ATOM 4260 C CA . ARG A 1 556 ? 51.992 45.685 52.828 1.00 33.36 556 ARG A CA 1
ATOM 4261 C C . ARG A 1 556 ? 50.657 46.363 52.541 1.00 29.47 556 ARG A C 1
ATOM 4262 O O . ARG A 1 556 ? 49.598 45.848 52.900 1.00 26.16 556 ARG A O 1
ATOM 4270 N N . GLU A 1 557 ? 50.704 47.498 51.852 1.00 33.57 557 GLU A N 1
ATOM 4271 C CA . GLU A 1 557 ? 49.477 48.212 51.538 1.00 30.32 557 GLU A CA 1
ATOM 4272 C C . GLU A 1 557 ? 48.578 47.386 50.625 1.00 28.55 557 GLU A C 1
ATOM 4273 O O . GLU A 1 557 ? 47.361 47.363 50.815 1.00 22.13 557 GLU A O 1
ATOM 4279 N N . PHE A 1 558 ? 49.158 46.682 49.656 1.00 26.82 558 PHE A N 1
ATOM 4280 C CA . PHE A 1 558 ? 48.318 45.904 48.749 1.00 24.35 558 PHE A CA 1
ATOM 4281 C C . PHE A 1 558 ? 47.747 44.678 49.471 1.00 22.15 558 PHE A C 1
ATOM 4282 O O . PHE A 1 558 ? 46.602 44.295 49.236 1.00 19.93 558 PHE A O 1
ATOM 4290 N N . ALA A 1 559 ? 48.521 44.096 50.382 1.00 21.41 559 ALA A N 1
ATOM 4291 C CA . ALA A 1 559 ? 48.011 42.981 51.182 1.00 25.89 559 ALA A CA 1
ATOM 4292 C C . ALA A 1 559 ? 46.823 43.447 52.015 1.00 25.17 559 ALA A C 1
ATOM 4293 O O . ALA A 1 559 ? 45.765 42.795 52.071 1.00 19.39 559 ALA A O 1
ATOM 4295 N N . ASP A 1 560 ? 47.013 44.605 52.631 1.00 21.10 560 ASP A N 1
ATOM 4296 C CA . ASP A 1 560 ? 45.976 45.261 53.412 1.00 25.25 560 ASP A CA 1
ATOM 4297 C C . ASP A 1 560 ? 44.737 45.538 52.559 1.00 25.45 560 ASP A C 1
ATOM 4298 O O . ASP A 1 560 ? 43.607 45.362 53.012 1.00 26.89 560 ASP A O 1
ATOM 4303 N N . THR A 1 561 ? 44.947 45.968 51.318 1.00 24.48 561 THR A N 1
ATOM 4304 C CA . THR A 1 561 ? 43.823 46.268 50.449 1.00 19.24 561 THR A CA 1
ATOM 4305 C C . THR A 1 561 ? 43.004 44.996 50.186 1.00 18.18 561 THR A C 1
ATOM 4306 O O . THR A 1 561 ? 41.773 45.008 50.305 1.00 21.13 561 THR A O 1
ATOM 4310 N N . LEU A 1 562 ? 43.680 43.899 49.854 1.00 18.06 562 LEU A N 1
ATOM 4311 C CA . LEU A 1 562 ? 42.985 42.626 49.629 1.00 17.17 562 LEU A CA 1
ATOM 4312 C C . LEU A 1 562 ? 42.334 42.080 50.912 1.00 18.27 562 LEU A C 1
ATOM 4313 O O . LEU A 1 562 ? 41.234 41.498 50.877 1.00 19.36 562 LEU A O 1
ATOM 4318 N N . SER A 1 563 ? 43.016 42.261 52.040 1.00 17.50 563 SER A N 1
ATOM 4319 C CA . SER A 1 563 ? 42.482 41.833 53.323 1.00 17.42 563 SER A CA 1
ATOM 4320 C C . SER A 1 563 ? 41.163 42.538 53.603 1.00 20.18 563 SER A C 1
ATOM 4321 O O . SER A 1 563 ? 40.160 41.900 53.921 1.00 18.88 563 SER A O 1
ATOM 4324 N N . LYS A 1 564 ? 41.171 43.861 53.494 1.00 19.69 564 LYS A N 1
ATOM 4325 C CA . LYS A 1 564 ? 39.964 44.649 53.716 1.00 23.16 564 LYS A CA 1
ATOM 4326 C C . LYS A 1 564 ? 38.855 44.340 52.703 1.00 26.88 564 LYS A C 1
ATOM 4327 O O . LYS A 1 564 ? 37.668 44.333 53.051 1.00 21.39 564 LYS A O 1
ATOM 4333 N N . LEU A 1 565 ? 39.237 44.098 51.449 1.00 16.19 565 LEU A N 1
ATOM 4334 C CA . LEU A 1 565 ? 38.245 43.843 50.409 1.00 15.58 565 LEU A CA 1
ATOM 4335 C C . LEU A 1 565 ? 37.583 42.483 50.594 1.00 14.87 565 LEU A C 1
ATOM 4336 O O . LEU A 1 565 ? 36.437 42.295 50.186 1.00 17.77 565 LEU A O 1
ATOM 4341 N N . SER A 1 566 ? 38.295 41.539 51.212 1.00 18.60 566 SER A N 1
ATOM 4342 C CA . SER A 1 566 ? 37.751 40.189 51.411 1.00 14.35 566 SER A CA 1
ATOM 4343 C C . SER A 1 566 ? 36.493 40.175 52.287 1.00 17.17 566 SER A C 1
ATOM 4344 O O . SER A 1 566 ? 35.742 39.200 52.297 1.00 18.15 566 SER A O 1
ATOM 4347 N N . TYR A 1 567 ? 36.283 41.255 53.027 1.00 18.10 567 TYR A N 1
ATOM 4348 C CA . TYR A 1 567 ? 35.118 41.414 53.883 1.00 18.47 567 TYR A CA 1
ATOM 4349 C C . TYR A 1 567 ? 33.840 41.504 53.074 1.00 18.93 567 TYR A C 1
ATOM 4350 O O . TYR A 1 567 ? 32.816 40.948 53.445 1.00 19.66 567 TYR A O 1
ATOM 4359 N N . TYR A 1 568 ? 33.919 42.206 51.952 1.00 19.04 568 TYR A N 1
ATOM 4360 C CA . TYR A 1 568 ? 32.732 42.564 51.193 1.00 13.72 568 TYR A CA 1
ATOM 4361 C C . TYR A 1 568 ? 32.004 41.413 50.503 1.00 13.21 568 TYR A C 1
ATOM 4362 O O . TYR A 1 568 ? 30.782 41.373 50.545 1.00 13.34 568 TYR A O 1
ATOM 4371 N N . PRO A 1 569 ? 32.726 40.471 49.871 1.00 13.03 569 PRO A N 1
ATOM 4372 C CA . PRO A 1 569 ? 31.940 39.391 49.274 1.00 12.65 569 PRO A CA 1
ATOM 4373 C C . PRO A 1 569 ? 31.295 38.502 50.344 1.00 17.49 569 PRO A C 1
ATOM 4374 O O . PRO A 1 569 ? 30.328 37.784 50.071 1.00 17.48 569 PRO A O 1
ATOM 4378 N N . ARG A 1 570 ? 31.838 38.560 51.554 1.00 15.29 570 ARG A N 1
ATOM 4379 C CA . ARG A 1 570 ? 31.322 37.779 52.667 1.00 15.38 570 ARG A CA 1
ATOM 4380 C C . ARG A 1 570 ? 29.970 38.294 53.170 1.00 14.36 570 ARG A C 1
ATOM 4381 O O . ARG A 1 570 ? 29.042 37.501 53.385 1.00 12.35 570 ARG A O 1
ATOM 4389 N N . VAL A 1 571 ? 29.843 39.610 53.333 1.00 14.55 571 VAL A N 1
ATOM 4390 C CA . VAL A 1 571 ? 28.630 40.172 53.932 1.00 15.02 571 VAL A CA 1
ATOM 4391 C C . VAL A 1 571 ? 27.932 41.268 53.107 1.00 17.12 571 VAL A C 1
ATOM 4392 O O . VAL A 1 571 ? 26.786 41.614 53.396 1.00 15.55 571 VAL A O 1
ATOM 4396 N N . GLY A 1 572 ? 28.619 41.812 52.099 1.00 23.34 572 GLY A N 1
ATOM 4397 C CA . GLY A 1 572 ? 28.030 42.775 51.172 1.00 13.43 572 GLY A CA 1
ATOM 4398 C C . GLY A 1 572 ? 27.491 42.037 49.950 1.00 18.86 572 GLY A C 1
ATOM 4399 O O . GLY A 1 572 ? 27.878 42.296 48.804 1.00 16.40 572 GLY A O 1
ATOM 4400 N N . ALA A 1 573 ? 26.587 41.101 50.203 1.00 17.96 573 ALA A N 1
ATOM 4401 C CA . ALA A 1 573 ? 26.273 40.079 49.225 1.00 14.65 573 ALA A CA 1
ATOM 4402 C C . ALA A 1 573 ? 25.026 39.297 49.592 1.00 20.00 573 ALA A C 1
ATOM 4403 O O . ALA A 1 573 ? 24.493 39.420 50.703 1.00 20.98 573 ALA A O 1
ATOM 4405 N N . HIS A 1 574 ? 24.569 38.481 48.655 1.00 25.21 574 HIS A N 1
ATOM 4406 C CA . HIS A 1 574 ? 23.561 37.478 48.965 1.00 24.20 574 HIS A CA 1
ATOM 4407 C C . HIS A 1 574 ? 23.986 36.157 48.347 1.00 22.81 574 HIS A C 1
ATOM 4408 O O . HIS A 1 574 ? 24.415 36.118 47.182 1.00 12.80 574 HIS A O 1
ATOM 4415 N N . LEU A 1 575 ? 23.868 35.081 49.124 1.00 18.94 575 LEU A N 1
ATOM 4416 C CA . LEU A 1 575 ? 23.951 33.732 48.578 1.00 20.13 575 LEU A CA 1
ATOM 4417 C C . LEU A 1 575 ? 22.720 33.565 47.681 1.00 20.96 575 LEU A C 1
ATOM 4418 O O . LEU A 1 575 ? 21.624 33.939 48.084 1.00 12.91 575 LEU A O 1
ATOM 4423 N N . ASP A 1 576 ? 22.901 33.073 46.452 1.00 14.97 576 ASP A N 1
ATOM 4424 C CA . ASP A 1 576 ? 21.778 32.869 45.539 1.00 18.14 576 ASP A CA 1
ATOM 4425 C C . ASP A 1 576 ? 20.895 31.718 46.043 1.00 17.12 576 ASP A C 1
ATOM 4426 O O . ASP A 1 576 ? 21.359 30.857 46.811 1.00 13.01 576 ASP A O 1
ATOM 4431 N N . SER A 1 577 ? 19.640 31.695 45.597 1.00 13.41 577 SER A N 1
ATOM 4432 C CA . SER A 1 577 ? 18.796 30.522 45.813 1.00 12.78 577 SER A CA 1
ATOM 4433 C C . SER A 1 577 ? 18.828 29.571 44.610 1.00 14.45 577 SER A C 1
ATOM 4434 O O . SER A 1 577 ? 17.793 29.062 44.164 1.00 14.06 577 SER A O 1
ATOM 4437 N N . HIS A 1 578 ? 20.027 29.308 44.114 1.00 14.29 578 HIS A N 1
ATOM 4438 C CA . HIS A 1 578 ? 20.202 28.492 42.921 1.00 12.66 578 HIS A CA 1
ATOM 4439 C C . HIS A 1 578 ? 20.863 27.164 43.260 1.00 9.44 578 HIS A C 1
ATOM 4440 O O . HIS A 1 578 ? 21.612 26.598 42.456 1.00 9.45 578 HIS A O 1
ATOM 4447 N N . GLN A 1 579 ? 20.571 26.661 44.459 1.00 11.69 579 GLN A N 1
ATOM 4448 C CA . GLN A 1 579 ? 21.195 25.427 44.927 1.00 9.16 579 GLN A CA 1
ATOM 4449 C C . GLN A 1 579 ? 20.883 24.244 44.008 1.00 10.40 579 GLN A C 1
ATOM 4450 O O . GLN A 1 579 ? 19.748 24.088 43.528 1.00 14.62 579 GLN A O 1
ATOM 4456 N N . GLY A 1 580 ? 21.900 23.417 43.764 1.00 11.90 580 GLY A N 1
ATOM 4457 C CA . GLY A 1 580 ? 21.768 22.283 42.867 1.00 9.64 580 GLY A CA 1
ATOM 4458 C C . GLY A 1 580 ? 22.907 21.295 42.997 1.00 14.12 580 GLY A C 1
ATOM 4459 O O . GLY A 1 580 ? 23.823 21.506 43.795 1.00 11.83 580 GLY A O 1
ATOM 4460 N N . CYS A 1 581 ? 22.817 20.210 42.224 1.00 10.42 581 CYS A N 1
ATOM 4461 C CA . CYS A 1 581 ? 23.906 19.238 42.007 1.00 11.10 581 CYS A CA 1
ATOM 4462 C C . CYS A 1 581 ? 24.170 18.270 43.171 1.00 13.03 581 CYS A C 1
ATOM 4463 O O . CYS A 1 581 ? 25.179 17.562 43.166 1.00 17.95 581 CYS A O 1
ATOM 4466 N N . SER A 1 582 ? 23.265 18.209 44.145 1.00 11.79 582 SER A N 1
ATOM 4467 C CA . SER A 1 582 ? 23.504 17.409 45.339 1.00 14.05 582 SER A CA 1
ATOM 4468 C C . SER A 1 582 ? 23.255 15.911 45.123 1.00 15.65 582 SER A C 1
ATOM 4469 O O . SER A 1 582 ? 23.569 15.101 45.978 1.00 15.12 582 SER A O 1
ATOM 4472 N N . CYS A 1 583 ? 22.710 15.547 43.972 1.00 14.57 583 CYS A N 1
ATOM 4473 C CA . CYS A 1 583 ? 22.481 14.142 43.628 1.00 19.84 583 CYS A CA 1
ATOM 4474 C C . CYS A 1 583 ? 22.778 13.919 42.149 1.00 21.42 583 CYS A C 1
ATOM 4475 O O . CYS A 1 583 ? 21.976 13.342 41.414 1.00 15.24 583 CYS A O 1
ATOM 4478 N N . SER A 1 584 ? 23.937 14.391 41.719 1.00 19.08 584 SER A N 1
ATOM 4479 C CA . SER A 1 584 ? 24.140 14.658 40.308 1.00 20.57 584 SER A CA 1
ATOM 4480 C C . SER A 1 584 ? 24.434 13.419 39.445 1.00 20.27 584 SER A C 1
ATOM 4481 O O . SER A 1 584 ? 24.863 12.366 39.933 1.00 19.71 584 SER A O 1
ATOM 4484 N N . ILE A 1 585 ? 24.168 13.566 38.153 1.00 20.03 585 ILE A N 1
ATOM 4485 C CA . ILE A 1 585 ? 24.526 12.569 37.150 1.00 14.72 585 ILE A CA 1
ATOM 4486 C C . ILE A 1 585 ? 25.990 12.188 37.307 1.00 15.84 585 ILE A C 1
ATOM 4487 O O . ILE A 1 585 ? 26.862 13.060 37.415 1.00 16.03 585 ILE A O 1
ATOM 4492 N N . GLY A 1 586 ? 26.251 10.885 37.342 1.00 16.33 586 GLY A N 1
ATOM 4493 C CA . GLY A 1 586 ? 27.601 10.383 37.493 1.00 17.26 586 GLY A CA 1
ATOM 4494 C C . GLY A 1 586 ? 27.998 10.192 38.951 1.00 27.26 586 GLY A C 1
ATOM 4495 O O . GLY A 1 586 ? 29.064 9.635 39.243 1.00 18.07 586 GLY A O 1
ATOM 4496 N N . ARG A 1 587 ? 27.156 10.644 39.878 1.00 16.31 587 ARG A N 1
ATOM 4497 C CA . ARG A 1 587 ? 27.480 10.486 41.307 1.00 16.32 587 ARG A CA 1
ATOM 4498 C C . ARG A 1 587 ? 26.385 9.776 42.085 1.00 20.95 587 ARG A C 1
ATOM 4499 O O . ARG A 1 587 ? 26.627 8.719 42.650 1.00 27.61 587 ARG A O 1
ATOM 4507 N N . THR A 1 588 ? 25.185 10.340 42.107 1.00 15.15 588 THR A N 1
ATOM 4508 C CA . THR A 1 588 ? 24.056 9.665 42.733 1.00 21.00 588 THR A CA 1
ATOM 4509 C C . THR A 1 588 ? 23.178 8.944 41.701 1.00 20.41 588 THR A C 1
ATOM 4510 O O . THR A 1 588 ? 22.644 7.872 41.977 1.00 22.19 588 THR A O 1
ATOM 4514 N N . VAL A 1 589 ? 23.017 9.538 40.522 1.00 14.94 589 VAL A N 1
ATOM 4515 C CA . VAL A 1 589 ? 22.251 8.912 39.448 1.00 20.41 589 VAL A CA 1
ATOM 4516 C C . VAL A 1 589 ? 23.070 8.737 38.163 1.00 23.18 589 VAL A C 1
ATOM 4517 O O . VAL A 1 589 ? 24.086 9.406 37.967 1.00 21.22 589 VAL A O 1
ATOM 4521 N N . ASP A 1 590 ? 22.636 7.825 37.292 1.00 16.64 590 ASP A N 1
ATOM 4522 C CA . ASP A 1 590 ? 23.308 7.656 36.005 1.00 24.74 590 ASP A CA 1
ATOM 4523 C C . ASP A 1 590 ? 22.762 8.670 34.982 1.00 23.60 590 ASP A C 1
ATOM 4524 O O . ASP A 1 590 ? 21.976 9.562 35.335 1.00 16.00 590 ASP A O 1
ATOM 4529 N N . SER A 1 591 ? 23.180 8.529 33.723 1.00 22.52 591 SER A N 1
ATOM 4530 C CA . SER A 1 591 ? 22.796 9.468 32.661 1.00 20.60 591 SER A CA 1
ATOM 4531 C C . SER A 1 591 ? 21.348 9.277 32.220 1.00 21.99 591 SER A C 1
ATOM 4532 O O . SER A 1 591 ? 20.811 10.078 31.464 1.00 17.66 591 SER A O 1
ATOM 4535 N N . ASN A 1 592 ? 20.722 8.211 32.695 1.00 22.16 592 ASN A N 1
ATOM 4536 C CA . ASN A 1 592 ? 19.295 8.022 32.495 1.00 17.31 592 ASN A CA 1
ATOM 4537 C C . ASN A 1 592 ? 18.511 8.520 33.705 1.00 18.59 592 ASN A C 1
ATOM 4538 O O . ASN A 1 592 ? 17.297 8.300 33.806 1.00 20.01 592 ASN A O 1
ATOM 4543 N N . LEU A 1 593 ? 19.233 9.185 34.608 1.00 17.69 593 LEU A N 1
ATOM 4544 C CA . LEU A 1 593 ? 18.691 9.779 35.838 1.00 18.50 593 LEU A CA 1
ATOM 4545 C C . LEU A 1 593 ? 18.261 8.741 36.876 1.00 18.44 593 LEU A C 1
ATOM 4546 O O . LEU A 1 593 ? 17.661 9.100 37.877 1.00 14.24 593 LEU A O 1
ATOM 4551 N N . LYS A 1 594 ? 18.567 7.468 36.640 1.00 15.87 594 LYS A N 1
ATOM 4552 C CA . LYS A 1 594 ? 18.233 6.412 37.590 1.00 16.25 594 LYS A CA 1
ATOM 4553 C C . LYS A 1 594 ? 19.189 6.415 38.789 1.00 26.57 594 LYS A C 1
ATOM 4554 O O . LYS A 1 594 ? 20.417 6.432 38.626 1.00 20.83 594 LYS A O 1
ATOM 4560 N N . VAL A 1 595 ? 18.623 6.393 39.992 1.00 22.49 595 VAL A N 1
ATOM 4561 C CA . VAL A 1 595 ? 19.432 6.297 41.198 1.00 19.22 595 VAL A CA 1
ATOM 4562 C C . VAL A 1 595 ? 20.252 4.998 41.189 1.00 16.99 595 VAL A C 1
ATOM 4563 O O . VAL A 1 595 ? 19.703 3.887 41.116 1.00 21.61 595 VAL A O 1
ATOM 4567 N N . ILE A 1 596 ? 21.573 5.145 41.229 1.00 17.27 596 ILE A N 1
ATOM 4568 C CA . ILE A 1 596 ? 22.472 3.995 41.244 1.00 18.47 596 ILE A CA 1
ATOM 4569 C C . ILE A 1 596 ? 22.199 3.085 42.454 1.00 21.22 596 ILE A C 1
ATOM 4570 O O . ILE A 1 596 ? 22.072 3.555 43.588 1.00 22.60 596 ILE A O 1
ATOM 4575 N N . GLY A 1 597 ? 22.098 1.785 42.199 1.00 20.06 597 GLY A N 1
ATOM 4576 C CA . GLY A 1 597 ? 21.784 0.817 43.233 1.00 26.25 597 GLY A CA 1
ATOM 4577 C C . GLY A 1 597 ? 20.300 0.488 43.328 1.00 30.13 597 GLY A C 1
ATOM 4578 O O . GLY A 1 597 ? 19.915 -0.425 44.062 1.00 34.48 597 GLY A O 1
ATOM 4579 N N . THR A 1 598 ? 19.462 1.210 42.584 1.00 19.75 598 THR A N 1
ATOM 4580 C CA . THR A 1 598 ? 18.021 0.942 42.593 1.00 23.90 598 THR A CA 1
ATOM 4581 C C . THR A 1 598 ? 17.529 0.444 41.260 1.00 25.26 598 THR A C 1
ATOM 4582 O O . THR A 1 598 ? 18.132 0.736 40.230 1.00 23.70 598 THR A O 1
ATOM 4586 N N . GLN A 1 599 ? 16.421 -0.299 41.284 1.00 24.26 599 GLN A N 1
ATOM 4587 C CA . GLN A 1 599 ? 15.826 -0.804 40.057 1.00 23.56 599 GLN A CA 1
ATOM 4588 C C . GLN A 1 599 ? 15.057 0.281 39.348 1.00 21.57 599 GLN A C 1
ATOM 4589 O O . GLN A 1 599 ? 15.004 0.317 38.123 1.00 22.31 599 GLN A O 1
ATOM 4595 N N . ASN A 1 600 ? 14.459 1.175 40.120 1.00 19.37 600 ASN A N 1
ATOM 4596 C CA . ASN A 1 600 ? 13.363 1.935 39.569 1.00 18.73 600 ASN A CA 1
ATOM 4597 C C . ASN A 1 600 ? 13.088 3.236 40.259 1.00 17.44 600 ASN A C 1
ATOM 4598 O O . ASN A 1 600 ? 11.939 3.661 40.305 1.00 17.06 600 ASN A O 1
ATOM 4603 N N . VAL A 1 601 ? 14.132 3.874 40.786 1.00 16.87 601 VAL A N 1
ATOM 4604 C CA . VAL A 1 601 ? 14.000 5.216 41.326 1.00 15.70 601 VAL A CA 1
ATOM 4605 C C . VAL A 1 601 ? 14.825 6.161 40.473 1.00 19.85 601 VAL A C 1
ATOM 4606 O O . VAL A 1 601 ? 15.940 5.832 40.074 1.00 15.66 601 VAL A O 1
ATOM 4610 N N . ARG A 1 602 ? 14.273 7.332 40.187 1.00 18.44 602 ARG A N 1
ATOM 4611 C CA . ARG A 1 602 ? 15.006 8.348 39.450 1.00 19.67 602 ARG A CA 1
ATOM 4612 C C . ARG A 1 602 ? 14.991 9.658 40.222 1.00 21.07 602 ARG A C 1
ATOM 4613 O O . ARG A 1 602 ? 14.100 9.894 41.045 1.00 18.28 602 ARG A O 1
ATOM 4621 N N . VAL A 1 603 ? 15.994 10.491 39.957 1.00 13.85 603 VAL A N 1
ATOM 4622 C CA . VAL A 1 603 ? 15.991 11.873 40.391 1.00 14.76 603 VAL A CA 1
ATOM 4623 C C . VAL A 1 603 ? 15.957 12.767 39.150 1.00 14.29 603 VAL A C 1
ATOM 4624 O O . VAL A 1 603 ? 16.780 12.614 38.267 1.00 12.89 603 VAL A O 1
ATOM 4628 N N . ALA A 1 604 ? 15.013 13.700 39.083 1.00 13.32 604 ALA A N 1
ATOM 4629 C CA . ALA A 1 604 ? 14.821 14.472 37.859 1.00 21.34 604 ALA A CA 1
ATOM 4630 C C . ALA A 1 604 ? 14.732 15.977 38.090 1.00 17.81 604 ALA A C 1
ATOM 4631 O O . ALA A 1 604 ? 14.183 16.691 37.262 1.00 10.22 604 ALA A O 1
ATOM 4633 N N . ASP A 1 605 ? 15.273 16.455 39.204 1.00 13.59 605 ASP A N 1
ATOM 4634 C CA . ASP A 1 605 ? 15.243 17.885 39.518 1.00 15.06 605 ASP A CA 1
ATOM 4635 C C . ASP A 1 605 ? 16.655 18.446 39.426 1.00 14.68 605 ASP A C 1
ATOM 4636 O O . ASP A 1 605 ? 17.570 17.736 38.991 1.00 12.04 605 ASP A O 1
ATOM 4641 N N . LEU A 1 606 ? 16.854 19.680 39.899 1.00 16.92 606 LEU A N 1
ATOM 4642 C CA . LEU A 1 606 ? 18.173 20.320 39.814 1.00 13.06 606 LEU A CA 1
ATOM 4643 C C . LEU A 1 606 ? 19.247 19.583 40.600 1.00 12.80 606 LEU A C 1
ATOM 4644 O O . LEU A 1 606 ? 20.437 19.803 40.372 1.00 11.16 606 LEU A O 1
ATOM 4649 N N . SER A 1 607 ? 18.858 18.700 41.517 1.00 9.54 607 SER A N 1
ATOM 4650 C CA . SER A 1 607 ? 19.892 17.988 42.272 1.00 9.93 607 SER A CA 1
ATOM 4651 C C . SER A 1 607 ? 20.619 17.008 41.343 1.00 16.30 607 SER A C 1
ATOM 4652 O O . SER A 1 607 ? 21.723 16.556 41.657 1.00 19.27 607 SER A O 1
ATOM 4655 N N . ALA A 1 608 ? 20.013 16.695 40.197 1.00 12.87 608 ALA A N 1
ATOM 4656 C CA . ALA A 1 608 ? 20.643 15.795 39.221 1.00 17.87 608 ALA A CA 1
ATOM 4657 C C . ALA A 1 608 ? 21.652 16.518 38.330 1.00 13.97 608 ALA A C 1
ATOM 4658 O O . ALA A 1 608 ? 22.452 15.880 37.639 1.00 16.46 608 ALA A O 1
ATOM 4660 N N . ALA A 1 609 ? 21.601 17.843 38.329 1.00 12.20 609 ALA A N 1
ATOM 4661 C CA . ALA A 1 609 ? 22.447 18.626 37.425 1.00 17.17 609 ALA A CA 1
ATOM 4662 C C . ALA A 1 609 ? 23.937 18.298 37.612 1.00 12.26 609 ALA A C 1
ATOM 4663 O O . ALA A 1 609 ? 24.423 18.232 38.739 1.00 17.26 609 ALA A O 1
ATOM 4665 N N . ALA A 1 610 ? 24.665 18.099 36.510 1.00 12.88 610 ALA A N 1
ATOM 4666 C CA . ALA A 1 610 ? 26.065 17.700 36.624 1.00 17.88 610 ALA A CA 1
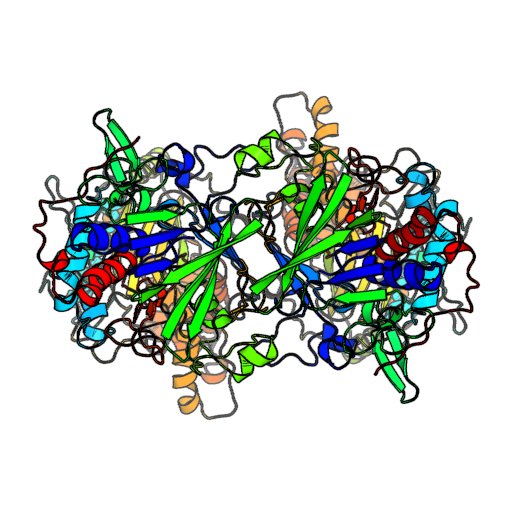ATOM 4667 C C . ALA A 1 610 ? 26.942 18.885 37.010 1.00 17.21 610 ALA A C 1
ATOM 4668 O O . ALA A 1 610 ? 28.008 18.716 37.598 1.00 20.65 610 ALA A O 1
ATOM 4670 N N . PHE A 1 611 ? 26.492 20.083 36.658 1.00 15.44 611 PHE A N 1
ATOM 4671 C CA . PHE A 1 611 ? 27.284 21.294 36.861 1.00 16.73 611 PHE A CA 1
ATOM 4672 C C . PHE A 1 611 ? 26.331 22.469 36.718 1.00 15.01 611 PHE A C 1
ATOM 4673 O O . PHE A 1 611 ? 25.459 22.433 35.863 1.00 17.06 611 PHE A O 1
ATOM 4681 N N . PRO A 1 612 ? 26.451 23.487 37.587 1.00 16.07 612 PRO A N 1
ATOM 4682 C CA . PRO A 1 612 ? 25.473 24.584 37.532 1.00 13.75 612 PRO A CA 1
ATOM 4683 C C . PRO A 1 612 ? 25.487 25.280 36.168 1.00 16.72 612 PRO A C 1
ATOM 4684 O O . PRO A 1 612 ? 26.565 25.527 35.630 1.00 16.36 612 PRO A O 1
ATOM 4688 N N . PRO A 1 613 ? 24.304 25.582 35.618 1.00 11.97 613 PRO A N 1
ATOM 4689 C CA . PRO A 1 613 ? 24.168 26.312 34.359 1.00 13.80 613 PRO A CA 1
ATOM 4690 C C . PRO A 1 613 ? 24.754 27.717 34.486 1.00 15.20 613 PRO A C 1
ATOM 4691 O O . PRO A 1 613 ? 24.922 28.213 35.612 1.00 13.55 613 PRO A O 1
ATOM 4695 N N . GLY A 1 614 ? 25.066 28.337 33.354 1.00 13.30 614 GLY A N 1
ATOM 4696 C CA . GLY A 1 614 ? 25.637 29.670 33.347 1.00 19.19 614 GLY A CA 1
ATOM 4697 C C . GLY A 1 614 ? 24.570 30.741 33.430 1.00 13.38 614 GLY A C 1
ATOM 4698 O O . GLY A 1 614 ? 24.305 31.448 32.448 1.00 19.99 614 GLY A O 1
ATOM 4699 N N . GLY A 1 615 ? 23.960 30.860 34.602 1.00 12.67 615 GLY A N 1
ATOM 4700 C CA . GLY A 1 615 ? 22.831 31.752 34.808 1.00 12.30 615 GLY A CA 1
ATOM 4701 C C . GLY A 1 615 ? 21.798 31.121 35.731 1.00 19.20 615 GLY A C 1
ATOM 4702 O O . GLY A 1 615 ? 22.024 30.040 36.280 1.00 12.99 615 GLY A O 1
ATOM 4703 N N . ASN A 1 616 ? 20.651 31.776 35.896 1.00 17.11 616 ASN A N 1
ATOM 4704 C CA . ASN A 1 616 ? 19.621 31.273 36.806 1.00 16.80 616 ASN A CA 1
ATOM 4705 C C . ASN A 1 616 ? 19.137 29.859 36.447 1.00 11.57 616 ASN A C 1
ATOM 4706 O O . ASN A 1 616 ? 19.152 29.461 35.278 1.00 14.70 616 ASN A O 1
ATOM 4711 N N . THR A 1 617 ? 18.681 29.122 37.454 1.00 9.60 617 THR A N 1
ATOM 4712 C CA . THR A 1 617 ? 18.621 27.669 37.370 1.00 17.30 617 THR A CA 1
ATOM 4713 C C . THR A 1 617 ? 17.247 27.045 37.067 1.00 9.19 617 THR A C 1
ATOM 4714 O O . THR A 1 617 ? 17.166 25.844 36.815 1.00 9.91 617 THR A O 1
ATOM 4718 N N . TRP A 1 618 ? 16.191 27.847 37.088 1.00 9.01 618 TRP A N 1
ATOM 4719 C CA . TRP A 1 618 ? 14.831 27.357 36.816 1.00 8.84 618 TRP A CA 1
ATOM 4720 C C . TRP A 1 618 ? 14.764 26.564 35.510 1.00 11.14 618 TRP A C 1
ATOM 4721 O O . TRP A 1 618 ? 14.237 25.440 35.485 1.00 16.67 618 TRP A O 1
ATOM 4732 N N . ALA A 1 619 ? 15.290 27.151 34.436 1.00 9.70 619 ALA A N 1
ATOM 4733 C CA . ALA A 1 619 ? 15.218 26.549 33.108 1.00 10.20 619 ALA A CA 1
ATOM 4734 C C . ALA A 1 619 ? 15.839 25.170 33.107 1.00 10.31 619 ALA A C 1
ATOM 4735 O O . ALA A 1 619 ? 15.231 24.206 32.648 1.00 10.47 619 ALA A O 1
ATOM 4737 N N . THR A 1 620 ? 17.056 25.083 33.630 1.00 10.32 620 THR A N 1
ATOM 4738 C CA . THR A 1 620 ? 17.753 23.809 33.732 1.00 11.65 620 THR A CA 1
ATOM 4739 C C . THR A 1 620 ? 16.980 22.795 34.589 1.00 12.42 620 THR A C 1
ATOM 4740 O O . THR A 1 620 ? 16.970 21.607 34.290 1.00 11.53 620 THR A O 1
ATOM 4744 N N . ALA A 1 621 ? 16.365 23.254 35.673 1.00 14.49 621 ALA A N 1
ATOM 4745 C CA . ALA A 1 621 ? 15.591 22.338 36.514 1.00 19.55 621 ALA A CA 1
ATOM 4746 C C . ALA A 1 621 ? 14.427 21.751 35.727 1.00 16.58 621 ALA A C 1
ATOM 4747 O O . ALA A 1 621 ? 14.188 20.543 35.762 1.00 12.25 621 ALA A O 1
ATOM 4749 N N . SER A 1 622 ? 13.683 22.604 35.032 1.00 19.22 622 SER A N 1
ATOM 4750 C CA . SER A 1 622 ? 12.581 22.103 34.211 1.00 16.21 622 SER A CA 1
ATOM 4751 C C . SER A 1 622 ? 13.090 21.256 33.045 1.00 17.32 622 SER A C 1
ATOM 4752 O O . SER A 1 622 ? 12.441 20.284 32.641 1.00 13.65 622 SER A O 1
ATOM 4755 N N . MET A 1 623 ? 14.257 21.612 32.516 1.00 10.72 623 MET A N 1
ATOM 4756 C CA . MET A 1 623 ? 14.808 20.872 31.388 1.00 11.46 623 MET A CA 1
ATOM 4757 C C . MET A 1 623 ? 15.061 19.418 31.766 1.00 14.22 623 MET A C 1
ATOM 4758 O O . MET A 1 623 ? 14.802 18.515 30.979 1.00 14.48 623 MET A O 1
ATOM 4763 N N . ILE A 1 624 ? 15.603 19.202 32.963 1.00 13.96 624 ILE A N 1
ATOM 4764 C CA . ILE A 1 624 ? 15.886 17.857 33.443 1.00 11.42 624 ILE A CA 1
ATOM 4765 C C . ILE A 1 624 ? 14.571 17.077 33.591 1.00 14.39 624 ILE A C 1
ATOM 4766 O O . ILE A 1 624 ? 14.468 15.939 33.131 1.00 14.79 624 ILE A O 1
ATOM 4771 N N . GLY A 1 625 ? 13.556 17.704 34.178 1.00 10.90 625 GLY A N 1
ATOM 4772 C CA . GLY A 1 625 ? 12.237 17.092 34.245 1.00 11.01 625 GLY A CA 1
ATOM 4773 C C . GLY A 1 625 ? 11.726 16.750 32.843 1.00 15.21 625 GLY A C 1
ATOM 4774 O O . GLY A 1 625 ? 11.173 15.674 32.637 1.00 18.62 625 GLY A O 1
ATOM 4775 N N . ALA A 1 626 ? 11.923 17.656 31.884 1.00 11.85 626 ALA A N 1
ATOM 4776 C CA . ALA A 1 626 ? 11.483 17.439 30.503 1.00 12.62 626 ALA A CA 1
ATOM 4777 C C . ALA A 1 626 ? 12.119 16.185 29.912 1.00 15.55 626 ALA A C 1
ATOM 4778 O O . ALA A 1 626 ? 11.443 15.343 29.330 1.00 17.53 626 ALA A O 1
ATOM 4780 N N . ARG A 1 627 ? 13.429 16.065 30.067 1.00 13.41 627 ARG A N 1
ATOM 4781 C CA . ARG A 1 627 ? 14.132 14.906 29.548 1.00 20.85 627 ARG A CA 1
ATOM 4782 C C . ARG A 1 627 ? 13.661 13.618 30.219 1.00 18.58 627 ARG A C 1
ATOM 4783 O O . ARG A 1 627 ? 13.570 12.577 29.567 1.00 18.87 627 ARG A O 1
ATOM 4791 N N . ALA A 1 628 ? 13.370 13.695 31.517 1.00 20.80 628 ALA A N 1
ATOM 4792 C CA . ALA A 1 628 ? 12.887 12.544 32.270 1.00 20.48 628 ALA A CA 1
ATOM 4793 C C . ALA A 1 628 ? 11.589 11.977 31.671 1.00 14.39 628 ALA A C 1
ATOM 4794 O O . ALA A 1 628 ? 11.399 10.751 31.630 1.00 15.46 628 ALA A O 1
ATOM 4796 N N . VAL A 1 629 ? 10.705 12.864 31.214 1.00 14.85 629 VAL A N 1
ATOM 4797 C CA . VAL A 1 629 ? 9.499 12.440 30.500 1.00 20.32 629 VAL A CA 1
ATOM 4798 C C . VAL A 1 629 ? 9.862 11.447 29.395 1.00 25.23 629 VAL A C 1
ATOM 4799 O O . VAL A 1 629 ? 9.349 10.323 29.339 1.00 16.69 629 VAL A O 1
ATOM 4803 N N . ASP A 1 630 ? 10.798 11.847 28.548 1.00 16.21 630 ASP A N 1
ATOM 4804 C CA . ASP A 1 630 ? 11.135 11.038 27.388 1.00 22.43 630 ASP A CA 1
ATOM 4805 C C . ASP A 1 630 ? 11.979 9.828 27.777 1.00 20.74 630 ASP A C 1
ATOM 4806 O O . ASP A 1 630 ? 11.890 8.784 27.140 1.00 18.93 630 ASP A O 1
ATOM 4811 N N . LEU A 1 631 ? 12.775 9.956 28.835 1.00 18.57 631 LEU A N 1
ATOM 4812 C CA . LEU A 1 631 ? 13.563 8.819 29.309 1.00 18.51 631 LEU A CA 1
ATOM 4813 C C . LEU A 1 631 ? 12.642 7.727 29.867 1.00 22.31 631 LEU A C 1
ATOM 4814 O O . LEU A 1 631 ? 12.781 6.557 29.537 1.00 24.86 631 LEU A O 1
ATOM 4819 N N . ILE A 1 632 ? 11.670 8.123 30.680 1.00 20.59 632 ILE A N 1
ATOM 4820 C CA . ILE A 1 632 ? 10.744 7.167 31.270 1.00 18.95 632 ILE A CA 1
ATOM 4821 C C . ILE A 1 632 ? 9.860 6.487 30.212 1.00 19.91 632 ILE A C 1
ATOM 4822 O O . ILE A 1 632 ? 9.684 5.261 30.238 1.00 25.21 632 ILE A O 1
ATOM 4827 N N . LEU A 1 633 ? 9.324 7.262 29.273 1.00 19.98 633 LEU A N 1
ATOM 4828 C CA . LEU A 1 633 ? 8.438 6.707 28.239 1.00 19.89 633 LEU A CA 1
ATOM 4829 C C . LEU A 1 633 ? 9.183 5.958 27.129 1.00 26.58 633 LEU A C 1
ATOM 4830 O O . LEU A 1 633 ? 8.576 5.183 26.398 1.00 28.58 633 LEU A O 1
ATOM 4835 N N . GLY A 1 634 ? 10.490 6.187 27.009 1.00 20.90 634 GLY A N 1
ATOM 4836 C CA . GLY A 1 634 ? 11.316 5.414 26.094 1.00 22.09 634 GLY A CA 1
ATOM 4837 C C . GLY A 1 634 ? 11.325 5.911 24.654 1.00 24.67 634 GLY A C 1
ATOM 4838 O O . GLY A 1 634 ? 11.706 5.179 23.745 1.00 31.31 634 GLY A O 1
ATOM 4839 N N . PHE A 1 635 ? 10.918 7.157 24.447 1.00 25.18 635 PHE A N 1
ATOM 4840 C CA . PHE A 1 635 ? 10.878 7.762 23.112 1.00 25.85 635 PHE A CA 1
ATOM 4841 C C . PHE A 1 635 ? 10.837 9.279 23.303 1.00 25.70 635 PHE A C 1
ATOM 4842 O O . PHE A 1 635 ? 10.344 9.742 24.329 1.00 27.37 635 PHE A O 1
ATOM 4850 N N . PRO A 1 636 ? 11.390 10.055 22.343 1.00 23.10 636 PRO A N 1
ATOM 4851 C CA . PRO A 1 636 ? 11.458 11.516 22.503 1.00 22.92 636 PRO A CA 1
ATOM 4852 C C . PRO A 1 636 ? 10.152 12.235 22.241 1.00 21.58 636 PRO A C 1
ATOM 4853 O O . PRO A 1 636 ? 10.132 13.147 21.411 1.00 20.81 636 PRO A O 1
ATOM 4857 N N . TYR A 1 637 ? 9.092 11.851 22.940 1.00 22.39 637 TYR A N 1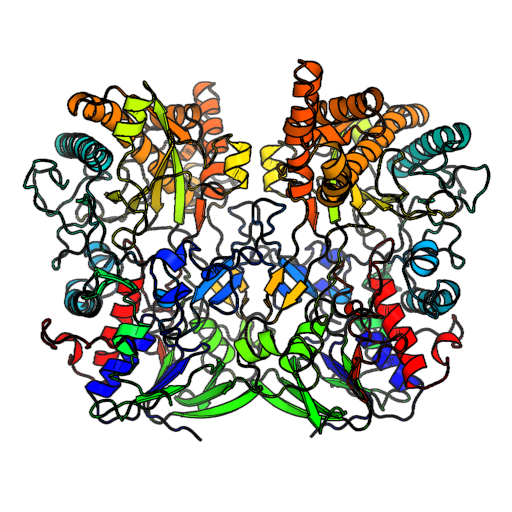
ATOM 4858 C CA . TYR A 1 637 ? 7.778 12.461 22.738 1.00 26.07 637 TYR A CA 1
ATOM 4859 C C . TYR A 1 637 ? 7.814 13.968 22.979 1.00 23.74 637 TYR A C 1
ATOM 4860 O O . TYR A 1 637 ? 7.404 14.746 22.122 1.00 19.72 637 TYR A O 1
ATOM 4869 N N . LEU A 1 638 ? 8.319 14.390 24.131 1.00 18.15 638 LEU A N 1
ATOM 4870 C CA . LEU A 1 638 ? 8.315 15.816 24.440 1.00 19.84 638 LEU A CA 1
ATOM 4871 C C . LEU A 1 638 ? 9.286 16.596 23.544 1.00 21.41 638 LEU A C 1
ATOM 4872 O O . LEU A 1 638 ? 9.006 17.729 23.137 1.00 19.78 638 LEU A O 1
ATOM 4877 N N . ARG A 1 639 ? 10.433 16.000 23.244 1.00 17.98 639 ARG A N 1
ATOM 4878 C CA . ARG A 1 639 ? 11.374 16.639 22.336 1.00 24.98 639 ARG A CA 1
ATOM 4879 C C . ARG A 1 639 ? 10.720 16.829 20.963 1.00 29.71 639 ARG A C 1
ATOM 4880 O O . ARG A 1 639 ? 10.968 17.815 20.279 1.00 35.35 639 ARG A O 1
ATOM 4888 N N . ASP A 1 640 ? 9.854 15.896 20.578 1.00 27.81 640 ASP A N 1
ATOM 4889 C CA . ASP A 1 640 ? 9.240 15.946 19.253 1.00 37.12 640 ASP A CA 1
ATOM 4890 C C . ASP A 1 640 ? 7.972 16.795 19.184 1.00 36.25 640 ASP A C 1
ATOM 4891 O O . ASP A 1 640 ? 7.406 16.973 18.103 1.00 31.85 640 ASP A O 1
ATOM 4896 N N . LEU A 1 641 ? 7.512 17.301 20.323 1.00 24.53 641 LEU A N 1
ATOM 4897 C CA . LEU A 1 641 ? 6.272 18.073 20.333 1.00 22.21 641 LEU A CA 1
ATOM 4898 C C . LEU A 1 641 ? 6.502 19.429 19.672 1.00 23.15 641 LEU A C 1
ATOM 4899 O O . LEU A 1 641 ? 7.462 20.112 20.000 1.00 23.28 641 LEU A O 1
ATOM 4904 N N . PRO A 1 642 ? 5.639 19.802 18.709 1.00 24.76 642 PRO A N 1
ATOM 4905 C CA . PRO A 1 642 ? 5.793 21.083 17.998 1.00 30.05 642 PRO A CA 1
ATOM 4906 C C . PRO A 1 642 ? 5.694 22.282 18.949 1.00 32.49 642 PRO A C 1
ATOM 4907 O O . PRO A 1 642 ? 4.889 22.252 19.888 1.00 19.75 642 PRO A O 1
ATOM 4911 N N . VAL A 1 643 ? 6.507 23.311 18.703 1.00 20.37 643 VAL A N 1
ATOM 4912 C CA . VAL A 1 643 ? 6.642 24.436 19.628 1.00 25.00 643 VAL A CA 1
ATOM 4913 C C . VAL A 1 643 ? 5.412 25.314 19.714 1.00 22.29 643 VAL A C 1
ATOM 4914 O O . VAL A 1 643 ? 5.312 26.150 20.606 1.00 22.99 643 VAL A O 1
ATOM 4918 N N . ASN A 1 644 ? 4.505 25.180 18.762 1.00 20.51 644 ASN A N 1
ATOM 4919 C CA . ASN A 1 644 ? 3.288 25.986 18.808 1.00 32.09 644 ASN A CA 1
ATOM 4920 C C . ASN A 1 644 ? 2.217 25.307 19.662 1.00 27.62 644 ASN A C 1
ATOM 4921 O O . ASN A 1 644 ? 1.159 25.883 19.923 1.00 25.07 644 ASN A O 1
ATOM 4926 N N . ASP A 1 645 ? 2.502 24.075 20.079 1.00 24.94 645 ASP A N 1
ATOM 4927 C CA . ASP A 1 645 ? 1.618 23.359 20.991 1.00 27.04 645 ASP A CA 1
ATOM 4928 C C . ASP A 1 645 ? 2.132 23.570 22.403 1.00 18.11 645 ASP A C 1
ATOM 4929 O O . ASP A 1 645 ? 3.079 22.919 22.823 1.00 20.69 645 ASP A O 1
ATOM 4934 N N . VAL A 1 646 ? 1.471 24.453 23.137 1.00 17.62 646 VAL A N 1
ATOM 4935 C CA . VAL A 1 646 ? 1.887 24.798 24.499 1.00 16.41 646 VAL A CA 1
ATOM 4936 C C . VAL A 1 646 ? 0.710 24.660 25.463 1.00 16.12 646 VAL A C 1
ATOM 4937 O O . VAL A 1 646 ? -0.432 24.764 25.040 1.00 16.84 646 VAL A O 1
ATOM 4941 N N . PRO A 1 647 ? 0.984 24.435 26.768 1.00 17.65 647 PRO A N 1
ATOM 4942 C CA . PRO A 1 647 ? -0.112 24.319 27.737 1.00 19.13 647 PRO A CA 1
ATOM 4943 C C . PRO A 1 647 ? -0.990 25.567 27.735 1.00 18.75 647 PRO A C 1
ATOM 4944 O O . PRO A 1 647 ? -0.470 26.674 27.656 1.00 22.74 647 PRO A O 1
ATOM 4948 N N . ILE A 1 648 ? -2.302 25.382 27.810 1.00 15.71 648 ILE A N 1
ATOM 4949 C CA . ILE A 1 648 ? -3.236 26.495 27.813 1.00 16.09 648 ILE A CA 1
ATOM 4950 C C . ILE A 1 648 ? -3.451 26.956 29.244 1.00 21.68 648 ILE A C 1
ATOM 4951 O O . ILE A 1 648 ? -3.823 26.159 30.114 1.00 17.01 648 ILE A O 1
ATOM 4956 N N . LEU A 1 649 ? -3.219 28.242 29.483 1.00 18.67 649 LEU A N 1
ATOM 4957 C CA . LEU A 1 649 ? -3.307 28.781 30.828 1.00 23.95 649 LEU A CA 1
ATOM 4958 C C . LEU A 1 649 ? -4.743 29.048 31.237 1.00 30.09 649 LEU A C 1
ATOM 4959 O O . LEU A 1 649 ? -5.500 29.709 30.524 1.00 33.15 649 LEU A O 1
ATOM 4964 N N . ASN A 1 650 ? -5.086 28.539 32.416 1.00 30.73 650 ASN A N 1
ATOM 4965 C CA . ASN A 1 650 ? -6.361 28.783 33.064 1.00 30.67 650 ASN A CA 1
ATOM 4966 C C . ASN A 1 650 ? -6.014 29.443 34.389 1.00 33.01 650 ASN A C 1
ATOM 4967 O O . ASN A 1 650 ? -5.232 28.887 35.164 1.00 30.42 650 ASN A O 1
ATOM 4972 N N . VAL A 1 651 ? -6.566 30.628 34.648 1.00 36.21 651 VAL A N 1
ATOM 4973 C CA . VAL A 1 651 ? -6.241 31.355 35.872 1.00 35.28 651 VAL A CA 1
ATOM 4974 C C . VAL A 1 651 ? -7.168 30.927 37.009 1.00 49.00 651 VAL A C 1
ATOM 4975 O O . VAL A 1 651 ? -6.922 31.272 38.176 1.00 42.35 651 VAL A O 1
ATOM 4979 N N . ASN A 1 652 ? -8.240 30.226 36.605 1.00 49.15 652 ASN A N 1
ATOM 4980 C CA . ASN A 1 652 ? -9.257 29.517 37.417 1.00 57.35 652 ASN A CA 1
ATOM 4981 C C . ASN A 1 652 ? -10.652 29.622 36.800 1.00 52.83 652 ASN A C 1
ATOM 4982 O O . ASN A 1 652 ? -11.390 30.573 37.069 1.00 47.59 652 ASN A O 1
ATOM 4987 N N . ASN B 1 4 ? 1.025 -0.140 70.636 1.00 49.28 4 ASN B N 1
ATOM 4988 C CA . ASN B 1 4 ? -0.262 -0.036 71.321 1.00 47.29 4 ASN B CA 1
ATOM 4989 C C . ASN B 1 4 ? -0.114 0.466 72.759 1.00 40.59 4 ASN B C 1
ATOM 4990 O O . ASN B 1 4 ? -0.804 0.002 73.672 1.00 41.81 4 ASN B O 1
ATOM 4995 N N . LEU B 1 5 ? 0.768 1.444 72.935 1.00 40.00 5 LEU B N 1
ATOM 4996 C CA . LEU B 1 5 ? 0.998 2.064 74.231 1.00 36.02 5 LEU B CA 1
ATOM 4997 C C . LEU B 1 5 ? -0.242 2.726 74.833 1.00 31.57 5 LEU B C 1
ATOM 4998 O O . LEU B 1 5 ? -1.008 3.403 74.145 1.00 26.79 5 LEU B O 1
ATOM 5003 N N . THR B 1 6 ? -0.413 2.524 76.136 1.00 23.55 6 THR B N 1
ATOM 5004 C CA . THR B 1 6 ? -1.498 3.129 76.878 1.00 22.61 6 THR B CA 1
ATOM 5005 C C . THR B 1 6 ? -0.947 3.684 78.184 1.00 23.59 6 THR B C 1
ATOM 5006 O O . THR B 1 6 ? -0.301 2.967 78.941 1.00 22.92 6 THR B O 1
ATOM 5010 N N . GLY B 1 7 ? -1.196 4.958 78.453 1.00 22.90 7 GLY B N 1
ATOM 5011 C CA . GLY B 1 7 ? -0.745 5.540 79.704 1.00 15.14 7 GLY B CA 1
ATOM 5012 C C . GLY B 1 7 ? -1.803 6.391 80.384 1.00 19.38 7 GLY B C 1
ATOM 5013 O O . GLY B 1 7 ? -2.733 6.880 79.736 1.00 19.90 7 GLY B O 1
ATOM 5014 N N . ASP B 1 8 ? -1.651 6.584 81.692 1.00 18.45 8 ASP B N 1
ATOM 5015 C CA . ASP B 1 8 ? -2.511 7.503 82.425 1.00 15.92 8 ASP B CA 1
ATOM 5016 C C . ASP B 1 8 ? -2.074 8.934 82.157 1.00 15.38 8 ASP B C 1
ATOM 5017 O O . ASP B 1 8 ? -2.878 9.773 81.736 1.00 22.17 8 ASP B O 1
ATOM 5022 N N . ILE B 1 9 ? -0.791 9.194 82.399 1.00 14.95 9 ILE B N 1
ATOM 5023 C CA . ILE B 1 9 ? -0.181 10.488 82.114 1.00 18.16 9 ILE B CA 1
ATOM 5024 C C . ILE B 1 9 ? 0.813 10.324 80.976 1.00 20.13 9 ILE B C 1
ATOM 5025 O O . ILE B 1 9 ? 1.758 9.549 81.086 1.00 18.02 9 ILE B O 1
ATOM 5030 N N . VAL B 1 10 ? 0.592 11.059 79.892 1.00 19.31 10 VAL B N 1
ATOM 5031 C CA . VAL B 1 10 ? 1.487 11.036 78.742 1.00 12.98 10 VAL B CA 1
ATOM 5032 C C . VAL B 1 10 ? 2.173 12.384 78.658 1.00 12.55 10 VAL B C 1
ATOM 5033 O O . VAL B 1 10 ? 1.514 13.422 78.601 1.00 12.56 10 VAL B O 1
ATOM 5037 N N . ILE B 1 11 ? 3.501 12.363 78.688 1.00 12.25 11 ILE B N 1
ATOM 5038 C CA . ILE B 1 11 ? 4.297 13.584 78.747 1.00 11.92 11 ILE B CA 1
ATOM 5039 C C . ILE B 1 11 ? 5.077 13.771 77.440 1.00 16.29 11 ILE B C 1
ATOM 5040 O O . ILE B 1 11 ? 5.799 12.866 77.009 1.00 16.46 11 ILE B O 1
ATOM 5045 N N . ILE B 1 12 ? 4.966 14.943 76.824 1.00 13.60 12 ILE B N 1
ATOM 5046 C CA . ILE B 1 12 ? 5.629 15.148 75.539 1.00 10.80 12 ILE B CA 1
ATOM 5047 C C . ILE B 1 12 ? 6.873 16.022 75.696 1.00 10.55 12 ILE B C 1
ATOM 5048 O O . ILE B 1 12 ? 6.769 17.245 75.844 1.00 10.47 12 ILE B O 1
ATOM 5053 N N . GLY B 1 13 ? 8.046 15.388 75.668 1.00 14.51 13 GLY B N 1
ATOM 5054 C CA . GLY B 1 13 ? 9.319 16.099 75.798 1.00 10.35 13 GLY B CA 1
ATOM 5055 C C . GLY B 1 13 ? 10.107 15.834 77.083 1.00 10.61 13 GLY B C 1
ATOM 5056 O O . GLY B 1 13 ? 9.693 16.252 78.164 1.00 12.78 13 GLY B O 1
ATOM 5057 N N . ALA B 1 14 ? 11.250 15.155 76.965 1.00 11.06 14 ALA B N 1
ATOM 5058 C CA . ALA B 1 14 ? 12.105 14.832 78.112 1.00 14.61 14 ALA B CA 1
ATOM 5059 C C . ALA B 1 14 ? 13.132 15.930 78.375 1.00 17.88 14 ALA B C 1
ATOM 5060 O O . ALA B 1 14 ? 14.348 15.683 78.345 1.00 11.07 14 ALA B O 1
ATOM 5062 N N . GLY B 1 15 ? 12.642 17.148 78.595 1.00 10.84 15 GLY B N 1
ATOM 5063 C CA . GLY B 1 15 ? 13.536 18.272 78.820 1.00 10.85 15 GLY B CA 1
ATOM 5064 C C . GLY B 1 15 ? 13.769 18.523 80.292 1.00 14.70 15 GLY B C 1
ATOM 5065 O O . GLY B 1 15 ? 13.577 17.622 81.113 1.00 18.44 15 GLY B O 1
ATOM 5066 N N . ALA B 1 16 ? 14.143 19.755 80.627 1.00 13.53 16 ALA B N 1
ATOM 5067 C CA . ALA B 1 16 ? 14.358 20.142 82.026 1.00 13.87 16 ALA B CA 1
ATOM 5068 C C . ALA B 1 16 ? 13.136 19.826 82.885 1.00 14.61 16 ALA B C 1
ATOM 5069 O O . ALA B 1 16 ? 13.251 19.357 84.022 1.00 12.46 16 ALA B O 1
ATOM 5071 N N . ALA B 1 17 ? 11.963 20.078 82.324 1.00 14.12 17 ALA B N 1
ATOM 5072 C CA . ALA B 1 17 ? 10.715 19.874 83.043 1.00 17.18 17 ALA B CA 1
ATOM 5073 C C . ALA B 1 17 ? 10.237 18.442 82.893 1.00 17.22 17 ALA B C 1
ATOM 5074 O O . ALA B 1 17 ? 9.881 17.794 83.870 1.00 12.41 17 ALA B O 1
ATOM 5076 N N . GLY B 1 18 ? 10.239 17.944 81.664 1.00 11.65 18 GLY B N 1
ATOM 5077 C CA . GLY B 1 18 ? 9.641 16.647 81.408 1.00 14.14 18 GLY B CA 1
ATOM 5078 C C . GLY B 1 18 ? 10.312 15.473 82.092 1.00 20.21 18 GLY B C 1
ATOM 5079 O O . GLY B 1 18 ? 9.632 14.540 82.525 1.00 12.22 18 GLY B O 1
ATOM 5080 N N . SER B 1 19 ? 11.640 15.507 82.162 1.00 11.97 19 SER B N 1
ATOM 5081 C CA . SER B 1 19 ? 12.416 14.425 82.767 1.00 12.31 19 SER B CA 1
ATOM 5082 C C . SER B 1 19 ? 12.126 14.329 84.253 1.00 15.78 19 SER B C 1
ATOM 5083 O O . SER B 1 19 ? 11.928 13.238 84.800 1.00 13.88 19 SER B O 1
ATOM 5086 N N . LEU B 1 20 ? 12.144 15.488 84.896 1.00 18.62 20 LEU B N 1
ATOM 5087 C CA . LEU B 1 20 ? 11.874 15.580 86.321 1.00 19.90 20 LEU B CA 1
ATOM 5088 C C . LEU B 1 20 ? 10.442 15.118 86.587 1.00 17.10 20 LEU B C 1
ATOM 5089 O O . LEU B 1 20 ? 10.191 14.334 87.517 1.00 15.99 20 LEU B O 1
ATOM 5094 N N . LEU B 1 21 ? 9.508 15.630 85.791 1.00 14.94 21 LEU B N 1
ATOM 5095 C CA . LEU B 1 21 ? 8.084 15.338 85.998 1.00 17.03 21 LEU B CA 1
ATOM 5096 C C . LEU B 1 21 ? 7.810 13.845 85.904 1.00 13.59 21 LEU B C 1
ATOM 5097 O O . LEU B 1 21 ? 7.144 13.269 86.751 1.00 14.05 21 LEU B O 1
ATOM 5102 N N . ALA B 1 22 ? 8.350 13.228 84.862 1.00 19.54 22 ALA B N 1
ATOM 5103 C CA . ALA B 1 22 ? 8.139 11.810 84.600 1.00 18.25 22 ALA B CA 1
ATOM 5104 C C . ALA B 1 22 ? 8.661 10.969 85.751 1.00 16.83 22 ALA B C 1
ATOM 5105 O O . ALA B 1 22 ? 8.006 10.032 86.208 1.00 15.95 22 ALA B O 1
ATOM 5107 N N . HIS B 1 23 ? 9.864 11.311 86.191 1.00 14.96 23 HIS B N 1
ATOM 5108 C CA . HIS B 1 23 ? 10.568 10.595 87.242 1.00 19.26 23 HIS B CA 1
ATOM 5109 C C . HIS B 1 23 ? 9.780 10.546 88.560 1.00 14.97 23 HIS B C 1
ATOM 5110 O O . HIS B 1 23 ? 9.522 9.476 89.091 1.00 15.39 23 HIS B O 1
ATOM 5117 N N . TYR B 1 24 ? 9.371 11.701 89.064 1.00 15.02 24 TYR B N 1
ATOM 5118 C CA . TYR B 1 24 ? 8.676 11.750 90.352 1.00 17.82 24 TYR B CA 1
ATOM 5119 C C . TYR B 1 24 ? 7.217 11.309 90.293 1.00 20.83 24 TYR B C 1
ATOM 5120 O O . TYR B 1 24 ? 6.693 10.812 91.300 1.00 16.74 24 TYR B O 1
ATOM 5129 N N . LEU B 1 25 ? 6.566 11.477 89.132 1.00 18.78 25 LEU B N 1
ATOM 5130 C CA . LEU B 1 25 ? 5.194 10.982 88.965 1.00 18.81 25 LEU B CA 1
ATOM 5131 C C . LEU B 1 25 ? 5.177 9.461 89.094 1.00 24.93 25 LEU B C 1
ATOM 5132 O O . LEU B 1 25 ? 4.246 8.888 89.671 1.00 16.31 25 LEU B O 1
ATOM 5137 N N . ALA B 1 26 ? 6.208 8.816 88.546 1.00 16.92 26 ALA B N 1
ATOM 5138 C CA . ALA B 1 26 ? 6.357 7.376 88.644 1.00 15.88 26 ALA B CA 1
ATOM 5139 C C . ALA B 1 26 ? 6.676 6.977 90.079 1.00 23.40 26 ALA B C 1
ATOM 5140 O O . ALA B 1 26 ? 6.162 5.968 90.574 1.00 20.60 26 ALA B O 1
ATOM 5142 N N . ARG B 1 27 ? 7.542 7.755 90.735 1.00 17.83 27 ARG B N 1
ATOM 5143 C CA . ARG B 1 27 ? 7.956 7.438 92.096 1.00 18.51 27 ARG B CA 1
ATOM 5144 C C . ARG B 1 27 ? 6.793 7.561 93.068 1.00 17.74 27 ARG B C 1
ATOM 5145 O O . ARG B 1 27 ? 6.614 6.714 93.931 1.00 19.49 27 ARG B O 1
ATOM 5153 N N . PHE B 1 28 ? 6.001 8.617 92.914 1.00 17.56 28 PHE B N 1
ATOM 5154 C CA . PHE B 1 28 ? 4.996 8.968 93.915 1.00 18.16 28 PHE B CA 1
ATOM 5155 C C . PHE B 1 28 ? 3.583 8.474 93.581 1.00 27.10 28 PHE B C 1
ATOM 5156 O O . PHE B 1 28 ? 2.648 8.793 94.304 1.00 26.76 28 PHE B O 1
ATOM 5164 N N . SER B 1 29 ? 3.412 7.721 92.494 1.00 21.78 29 SER B N 1
ATOM 5165 C CA . SER B 1 29 ? 2.082 7.216 92.148 1.00 18.20 29 SER B CA 1
ATOM 5166 C C . SER B 1 29 ? 2.119 5.741 91.725 1.00 24.53 29 SER B C 1
ATOM 5167 O O . SER B 1 29 ? 3.194 5.149 91.589 1.00 22.60 29 SER B O 1
ATOM 5170 N N . ASN B 1 30 ? 0.943 5.146 91.541 1.00 20.70 30 ASN B N 1
ATOM 5171 C CA . ASN B 1 30 ? 0.843 3.798 90.977 1.00 18.78 30 ASN B CA 1
ATOM 5172 C C . ASN B 1 30 ? 0.355 3.853 89.536 1.00 21.72 30 ASN B C 1
ATOM 5173 O O . ASN B 1 30 ? -0.129 2.857 88.999 1.00 26.74 30 ASN B O 1
ATOM 5178 N N . MET B 1 31 ? 0.454 5.028 88.927 1.00 17.73 31 MET B N 1
ATOM 5179 C CA . MET B 1 31 ? -0.061 5.248 87.569 1.00 22.59 31 MET B CA 1
ATOM 5180 C C . MET B 1 31 ? 0.936 4.864 86.494 1.00 20.96 31 MET B C 1
ATOM 5181 O O . MET B 1 31 ? 2.148 4.811 86.742 1.00 21.41 31 MET B O 1
ATOM 5186 N N . LYS B 1 32 ? 0.413 4.616 85.296 1.00 21.27 32 LYS B N 1
ATOM 5187 C CA . LYS B 1 32 ? 1.238 4.409 84.116 1.00 21.66 32 LYS B CA 1
ATOM 5188 C C . LYS B 1 32 ? 1.639 5.768 83.566 1.00 24.81 32 LYS B C 1
ATOM 5189 O O . LYS B 1 32 ? 0.785 6.536 83.104 1.00 19.51 32 LYS B O 1
ATOM 5195 N N . ILE B 1 33 ? 2.940 6.046 83.615 1.00 18.26 33 ILE B N 1
ATOM 5196 C CA . ILE B 1 33 ? 3.506 7.283 83.104 1.00 14.45 33 ILE B CA 1
ATOM 5197 C C . ILE B 1 33 ? 4.293 7.000 81.832 1.00 17.39 33 ILE B C 1
ATOM 5198 O O . ILE B 1 33 ? 5.201 6.162 81.828 1.00 18.79 33 ILE B O 1
ATOM 5203 N N . ILE B 1 34 ? 3.951 7.707 80.757 1.00 23.62 34 ILE B N 1
ATOM 5204 C CA . ILE B 1 34 ? 4.651 7.556 79.483 1.00 21.86 34 ILE B CA 1
ATOM 5205 C C . ILE B 1 34 ? 5.306 8.873 79.089 1.00 23.55 34 ILE B C 1
ATOM 5206 O O . ILE B 1 34 ? 4.630 9.909 78.996 1.00 20.19 34 ILE B O 1
ATOM 5211 N N . LEU B 1 35 ? 6.628 8.834 78.894 1.00 13.49 35 LEU B N 1
ATOM 5212 C CA . LEU B 1 35 ? 7.372 10.001 78.435 1.00 12.08 35 LEU B CA 1
ATOM 5213 C C . LEU B 1 35 ? 7.830 9.796 76.975 1.00 11.81 35 LEU B C 1
ATOM 5214 O O . LEU B 1 35 ? 8.515 8.825 76.650 1.00 14.14 35 LEU B O 1
ATOM 5219 N N . LEU B 1 36 ? 7.407 10.691 76.096 1.00 12.26 36 LEU B N 1
ATOM 5220 C CA . LEU B 1 36 ? 7.781 10.628 74.676 1.00 12.58 36 LEU B CA 1
ATOM 5221 C C . LEU B 1 36 ? 8.822 11.694 74.373 1.00 12.22 36 LEU B C 1
ATOM 5222 O O . LEU B 1 36 ? 8.598 12.876 74.653 1.00 12.97 36 LEU B O 1
ATOM 5227 N N . GLU B 1 37 ? 9.965 11.281 73.831 1.00 10.89 37 GLU B N 1
ATOM 5228 C CA . GLU B 1 37 ? 11.045 12.214 73.537 1.00 10.64 37 GLU B CA 1
ATOM 5229 C C . GLU B 1 37 ? 11.520 12.074 72.079 1.00 10.53 37 GLU B C 1
ATOM 5230 O O . GLU B 1 37 ? 11.751 10.963 71.594 1.00 10.79 37 GLU B O 1
ATOM 5236 N N . ALA B 1 38 ? 11.673 13.211 71.403 1.00 10.22 38 ALA B N 1
ATOM 5237 C CA . ALA B 1 38 ? 12.049 13.227 69.982 1.00 10.94 38 ALA B CA 1
ATOM 5238 C C . ALA B 1 38 ? 13.456 12.679 69.782 1.00 16.56 38 ALA B C 1
ATOM 5239 O O . ALA B 1 38 ? 13.746 12.052 68.767 1.00 11.72 38 ALA B O 1
ATOM 5241 N N . GLY B 1 39 ? 14.333 12.934 70.753 1.00 15.85 39 GLY B N 1
ATOM 5242 C CA . GLY B 1 39 ? 15.690 12.424 70.698 1.00 13.92 39 GLY B CA 1
ATOM 5243 C C . GLY B 1 39 ? 15.882 11.177 71.541 1.00 15.85 39 GLY B C 1
ATOM 5244 O O . GLY B 1 39 ? 14.925 10.459 71.823 1.00 14.21 39 GLY B O 1
ATOM 5245 N N . HIS B 1 40 ? 17.129 10.921 71.928 1.00 13.65 40 HIS B N 1
ATOM 5246 C CA . HIS B 1 40 ? 17.485 9.753 72.724 1.00 15.81 40 HIS B CA 1
ATOM 5247 C C . HIS B 1 40 ? 18.547 10.104 73.770 1.00 14.08 40 HIS B C 1
ATOM 5248 O O . HIS B 1 40 ? 18.971 11.256 73.877 1.00 14.31 40 HIS B O 1
ATOM 5255 N N . SER B 1 41 ? 18.985 9.118 74.539 1.00 15.72 41 SER B N 1
ATOM 5256 C CA . SER B 1 41 ? 19.973 9.389 75.572 1.00 16.94 41 SER B CA 1
ATOM 5257 C C . SER B 1 41 ? 21.372 9.472 74.982 1.00 19.16 41 SER B C 1
ATOM 5258 O O . SER B 1 41 ? 21.689 8.760 74.029 1.00 16.43 41 SER B O 1
ATOM 5261 N N . HIS B 1 42 ? 22.206 10.329 75.571 1.00 19.86 42 HIS B N 1
ATOM 5262 C CA . HIS B 1 42 ? 23.601 10.493 75.157 1.00 13.97 42 HIS B CA 1
ATOM 5263 C C . HIS B 1 42 ? 24.541 10.229 76.333 1.00 22.08 42 HIS B C 1
ATOM 5264 O O . HIS B 1 42 ? 25.529 10.959 76.543 1.00 17.24 42 HIS B O 1
ATOM 5271 N N . PHE B 1 43 ? 24.243 9.162 77.078 1.00 17.93 43 PHE B N 1
ATOM 5272 C CA . PHE B 1 43 ? 24.979 8.826 78.288 1.00 16.26 43 PHE B CA 1
ATOM 5273 C C . PHE B 1 43 ? 26.365 8.303 77.947 1.00 16.36 43 PHE B C 1
ATOM 5274 O O . PHE B 1 43 ? 27.231 8.255 78.810 1.00 17.04 43 PHE B O 1
ATOM 5282 N N . ASN B 1 44 ? 26.573 7.907 76.691 1.00 16.41 44 ASN B N 1
ATOM 5283 C CA . ASN B 1 44 ? 27.881 7.390 76.264 1.00 17.24 44 ASN B CA 1
ATOM 5284 C C . ASN B 1 44 ? 28.528 8.331 75.253 1.00 23.45 44 ASN B C 1
ATOM 5285 O O . ASN B 1 44 ? 29.454 7.959 74.531 1.00 17.71 44 ASN B O 1
ATOM 5290 N N . ASP B 1 45 ? 28.033 9.562 75.232 1.00 19.02 45 ASP B N 1
ATOM 5291 C CA . ASP B 1 45 ? 28.471 10.571 74.276 1.00 20.62 45 ASP B CA 1
ATOM 5292 C C . ASP B 1 45 ? 29.295 11.641 74.982 1.00 19.84 45 ASP B C 1
ATOM 5293 O O . ASP B 1 45 ? 28.745 12.481 75.689 1.00 19.37 45 ASP B O 1
ATOM 5298 N N . PRO B 1 46 ? 30.622 11.611 74.799 1.00 17.14 46 PRO B N 1
ATOM 5299 C CA . PRO B 1 46 ? 31.514 12.553 75.487 1.00 17.50 46 PRO B CA 1
ATOM 5300 C C . PRO B 1 46 ? 31.223 14.015 75.138 1.00 23.21 46 PRO B C 1
ATOM 5301 O O . PRO B 1 46 ? 31.538 14.889 75.939 1.00 16.97 46 PRO B O 1
ATOM 5305 N N . VAL B 1 47 ? 30.631 14.267 73.969 1.00 24.69 47 VAL B N 1
ATOM 5306 C CA . VAL B 1 47 ? 30.222 15.619 73.582 1.00 25.09 47 VAL B CA 1
ATOM 5307 C C . VAL B 1 47 ? 29.269 16.180 74.640 1.00 20.07 47 VAL B C 1
ATOM 5308 O O . VAL B 1 47 ? 29.321 17.354 75.004 1.00 17.93 47 VAL B O 1
ATOM 5312 N N . VAL B 1 48 ? 28.428 15.299 75.159 1.00 17.13 48 VAL B N 1
ATOM 5313 C CA . VAL B 1 48 ? 27.443 15.648 76.181 1.00 17.15 48 VAL B CA 1
ATOM 5314 C C . VAL B 1 48 ? 27.952 15.458 77.609 1.00 19.70 48 VAL B C 1
ATOM 5315 O O . VAL B 1 48 ? 27.846 16.359 78.442 1.00 21.88 48 VAL B O 1
ATOM 5319 N N . THR B 1 49 ? 28.535 14.297 77.874 1.00 17.85 49 THR B N 1
ATOM 5320 C CA . THR B 1 49 ? 28.828 13.895 79.240 1.00 23.24 49 THR B CA 1
ATOM 5321 C C . THR B 1 49 ? 30.003 14.657 79.795 1.00 26.31 49 THR B C 1
ATOM 5322 O O . THR B 1 49 ? 30.066 14.892 80.994 1.00 26.66 49 THR B O 1
ATOM 5326 N N . ASP B 1 50 ? 30.951 15.014 78.930 1.00 17.16 50 ASP B N 1
ATOM 5327 C CA . ASP B 1 50 ? 32.054 15.866 79.351 1.00 18.83 50 ASP B CA 1
ATOM 5328 C C . ASP B 1 50 ? 31.599 17.307 79.178 1.00 17.18 50 ASP B C 1
ATOM 5329 O O . ASP B 1 50 ? 31.246 17.727 78.071 1.00 19.58 50 ASP B O 1
ATOM 5334 N N . PRO B 1 51 ? 31.563 18.059 80.291 1.00 17.33 51 PRO B N 1
ATOM 5335 C CA . PRO B 1 51 ? 31.104 19.451 80.258 1.00 18.73 51 PRO B CA 1
ATOM 5336 C C . PRO B 1 51 ? 31.877 20.297 79.248 1.00 16.97 51 PRO B C 1
ATOM 5337 O O . PRO B 1 51 ? 31.326 21.217 78.665 1.00 18.48 51 PRO B O 1
ATOM 5341 N N . MET B 1 52 ? 33.152 19.985 79.057 1.00 19.28 52 MET B N 1
ATOM 5342 C CA . MET B 1 52 ? 33.964 20.737 78.125 1.00 17.98 52 MET B CA 1
ATOM 5343 C C . MET B 1 52 ? 33.569 20.429 76.680 1.00 25.63 52 MET B C 1
ATOM 5344 O O . MET B 1 52 ? 33.953 21.154 75.768 1.00 23.21 52 MET B O 1
ATOM 5349 N N . GLY B 1 53 ? 32.802 19.360 76.482 1.00 23.91 53 GLY B N 1
ATOM 5350 C CA . GLY B 1 53 ? 32.274 19.018 75.171 1.00 16.48 53 GLY B CA 1
ATOM 5351 C C . GLY B 1 53 ? 31.417 20.134 74.604 1.00 20.95 53 GLY B C 1
ATOM 5352 O O . GLY B 1 53 ? 31.315 20.312 73.385 1.00 15.42 53 GLY B O 1
ATOM 5353 N N . PHE B 1 54 ? 30.803 20.890 75.503 1.00 15.42 54 PHE B N 1
ATOM 5354 C CA . PHE B 1 54 ? 30.041 22.078 75.140 1.00 14.81 54 PHE B CA 1
ATOM 5355 C C . PHE B 1 54 ? 30.873 23.050 74.305 1.00 15.05 54 PHE B C 1
ATOM 5356 O O . PHE B 1 54 ? 30.368 23.655 73.362 1.00 23.78 54 PHE B O 1
ATOM 5364 N N . PHE B 1 55 ? 32.141 23.216 74.687 1.00 17.92 55 PHE B N 1
ATOM 5365 C CA . PHE B 1 55 ? 33.049 24.144 74.011 1.00 23.04 55 PHE B CA 1
ATOM 5366 C C . PHE B 1 55 ? 33.736 23.557 72.770 1.00 23.83 55 PHE B C 1
ATOM 5367 O O . PHE B 1 55 ? 34.552 24.220 72.131 1.00 20.36 55 PHE B O 1
ATOM 5375 N N . GLY B 1 56 ? 33.406 22.318 72.430 1.00 21.62 56 GLY B N 1
ATOM 5376 C CA . GLY B 1 56 ? 33.852 21.745 71.175 1.00 21.82 56 GLY B CA 1
ATOM 5377 C C . GLY B 1 56 ? 34.989 20.762 71.288 1.00 23.36 56 GLY B C 1
ATOM 5378 O O . GLY B 1 56 ? 35.549 20.360 70.272 1.00 19.37 56 GLY B O 1
ATOM 5379 N N . LYS B 1 57 ? 35.284 20.343 72.522 1.00 22.59 57 LYS B N 1
ATOM 5380 C CA . LYS B 1 57 ? 36.400 19.450 72.837 1.00 26.13 57 LYS B CA 1
ATOM 5381 C C . LYS B 1 57 ? 36.408 18.176 71.997 1.00 29.01 57 LYS B C 1
ATOM 5382 O O . LYS B 1 57 ? 37.476 17.656 71.664 1.00 28.02 57 LYS B O 1
ATOM 5388 N N . TYR B 1 58 ? 35.220 17.670 71.669 1.00 22.31 58 TYR B N 1
ATOM 5389 C CA . TYR B 1 58 ? 35.109 16.433 70.906 1.00 28.14 58 TYR B CA 1
ATOM 5390 C C . TYR B 1 58 ? 34.480 16.651 69.530 1.00 34.58 58 TYR B C 1
ATOM 5391 O O . TYR B 1 58 ? 33.978 15.707 68.925 1.00 39.25 58 TYR B O 1
ATOM 5400 N N . ASN B 1 59 ? 34.491 17.889 69.045 1.00 30.19 59 ASN B N 1
ATOM 5401 C CA . ASN B 1 59 ? 34.005 18.165 67.693 1.00 31.37 59 ASN B CA 1
ATOM 5402 C C . ASN B 1 59 ? 34.914 17.579 66.620 1.00 26.01 59 ASN B C 1
ATOM 5403 O O . ASN B 1 59 ? 36.113 17.828 66.627 1.00 26.59 59 ASN B O 1
ATOM 5408 N N . PRO B 1 60 ? 34.350 16.825 65.671 1.00 30.31 60 PRO B N 1
ATOM 5409 C CA . PRO B 1 60 ? 35.223 16.501 64.542 1.00 32.07 60 PRO B CA 1
ATOM 5410 C C . PRO B 1 60 ? 35.628 17.790 63.842 1.00 31.22 60 PRO B C 1
ATOM 5411 O O . PRO B 1 60 ? 34.771 18.630 63.604 1.00 37.51 60 PRO B O 1
ATOM 5415 N N . PRO B 1 61 ? 36.924 17.951 63.543 1.00 30.73 61 PRO B N 1
ATOM 5416 C CA . PRO B 1 61 ? 37.541 19.153 62.960 1.00 30.07 61 PRO B CA 1
ATOM 5417 C C . PRO B 1 61 ? 36.943 19.589 61.623 1.00 34.42 61 PRO B C 1
ATOM 5418 O O . PRO B 1 61 ? 37.031 20.769 61.270 1.00 29.36 61 PRO B O 1
ATOM 5422 N N . ASN B 1 62 ? 36.379 18.646 60.875 1.00 35.61 62 ASN B N 1
ATOM 5423 C CA . ASN B 1 62 ? 35.777 18.962 59.579 1.00 39.90 62 ASN B CA 1
ATOM 5424 C C . ASN B 1 62 ? 34.302 19.336 59.733 1.00 31.39 62 ASN B C 1
ATOM 5425 O O . ASN B 1 62 ? 33.701 19.900 58.829 1.00 23.53 62 ASN B O 1
ATOM 5430 N N . GLU B 1 63 ? 33.721 19.014 60.884 1.00 27.02 63 GLU B N 1
ATOM 5431 C CA . GLU B 1 63 ? 32.365 19.457 61.188 1.00 22.54 63 GLU B CA 1
ATOM 5432 C C . GLU B 1 63 ? 32.339 20.068 62.575 1.00 22.20 63 GLU B C 1
ATOM 5433 O O . GLU B 1 63 ? 31.712 19.539 63.506 1.00 23.22 63 GLU B O 1
ATOM 5439 N N . ASN B 1 64 ? 33.030 21.197 62.691 1.00 17.56 64 ASN B N 1
ATOM 5440 C CA . ASN B 1 64 ? 33.254 21.855 63.967 1.00 17.01 64 ASN B CA 1
ATOM 5441 C C . ASN B 1 64 ? 32.114 22.795 64.305 1.00 18.31 64 ASN B C 1
ATOM 5442 O O . ASN B 1 64 ? 32.202 24.017 64.127 1.00 17.93 64 ASN B O 1
ATOM 5447 N N . ILE B 1 65 ? 31.027 22.198 64.787 1.00 14.40 65 ILE B N 1
ATOM 5448 C CA . ILE B 1 65 ? 29.831 22.929 65.141 1.00 14.48 65 ILE B CA 1
ATOM 5449 C C . ILE B 1 65 ? 29.408 22.529 66.548 1.00 14.92 65 ILE B C 1
ATOM 5450 O O . ILE B 1 65 ? 29.617 21.394 66.991 1.00 15.75 65 ILE B O 1
ATOM 5455 N N . SER B 1 66 ? 28.817 23.475 67.254 1.00 13.09 66 SER B N 1
ATOM 5456 C CA . SER B 1 66 ? 28.343 23.217 68.605 1.00 12.95 66 SER B CA 1
ATOM 5457 C C . SER B 1 66 ? 27.053 22.404 68.554 1.00 21.85 66 SER B C 1
ATOM 5458 O O . SER B 1 66 ? 26.371 22.357 67.513 1.00 12.03 66 SER B O 1
ATOM 5461 N N . MET B 1 67 ? 26.710 21.783 69.680 1.00 14.08 67 MET B N 1
ATOM 5462 C CA . MET B 1 67 ? 25.477 21.031 69.796 1.00 12.13 67 MET B CA 1
ATOM 5463 C C . MET B 1 67 ? 24.275 21.870 69.428 1.00 13.10 67 MET B C 1
ATOM 5464 O O . MET B 1 67 ? 23.350 21.371 68.788 1.00 11.37 67 MET B O 1
ATOM 5469 N N . SER B 1 68 ? 24.290 23.141 69.816 1.00 11.29 68 SER B N 1
ATOM 5470 C CA . SER B 1 68 ? 23.156 24.011 69.536 1.00 10.81 68 SER B CA 1
ATOM 5471 C C . SER B 1 68 ? 23.109 24.399 68.042 1.00 17.86 68 SER B C 1
ATOM 5472 O O . SER B 1 68 ? 22.168 25.049 67.595 1.00 10.29 68 SER B O 1
ATOM 5475 N N . GLN B 1 69 ? 24.141 24.040 67.285 1.00 14.49 69 GLN B N 1
ATOM 5476 C CA . GLN B 1 69 ? 24.125 24.271 65.835 1.00 18.54 69 GLN B CA 1
ATOM 5477 C C . GLN B 1 69 ? 23.913 22.974 65.058 1.00 18.75 69 GLN B C 1
ATOM 5478 O O . GLN B 1 69 ? 23.890 22.974 63.830 1.00 15.77 69 GLN B O 1
ATOM 5484 N N . ASN B 1 70 ? 23.775 21.868 65.782 1.00 16.98 70 ASN B N 1
ATOM 5485 C CA . ASN B 1 70 ? 23.786 20.543 65.182 1.00 11.14 70 ASN B CA 1
ATOM 5486 C C . ASN B 1 70 ? 22.418 19.887 65.268 1.00 16.15 70 ASN B C 1
ATOM 5487 O O . ASN B 1 70 ? 21.960 19.565 66.357 1.00 20.01 70 ASN B O 1
ATOM 5492 N N . PRO B 1 71 ? 21.778 19.659 64.109 1.00 14.24 71 PRO B N 1
ATOM 5493 C CA . PRO B 1 71 ? 20.415 19.119 64.013 1.00 10.32 71 PRO B CA 1
ATOM 5494 C C . PRO B 1 71 ? 20.278 17.726 64.622 1.00 14.50 71 PRO B C 1
ATOM 5495 O O . PRO B 1 71 ? 19.155 17.320 64.912 1.00 15.30 71 PRO B O 1
ATOM 5499 N N . SER B 1 72 ? 21.381 16.992 64.790 1.00 12.10 72 SER B N 1
ATOM 5500 C CA . SER B 1 72 ? 21.309 15.705 65.472 1.00 11.20 72 SER B CA 1
ATOM 5501 C C . SER B 1 72 ? 21.144 15.872 66.981 1.00 16.95 72 SER B C 1
ATOM 5502 O O . SER B 1 72 ? 20.704 14.939 67.670 1.00 17.35 72 SER B O 1
ATOM 5505 N N . TYR B 1 73 ? 21.480 17.057 67.481 1.00 10.95 73 TYR B N 1
ATOM 5506 C CA . TYR B 1 73 ? 21.491 17.325 68.929 1.00 17.51 73 TYR B CA 1
ATOM 5507 C C . TYR B 1 73 ? 20.397 18.300 69.346 1.00 13.44 73 TYR B C 1
ATOM 5508 O O . TYR B 1 73 ? 20.144 18.509 70.531 1.00 12.78 73 TYR B O 1
ATOM 5517 N N . SER B 1 74 ? 19.765 18.931 68.375 1.00 12.69 74 SER B N 1
ATOM 5518 C CA . SER B 1 74 ? 18.864 20.013 68.721 1.00 11.34 74 SER B CA 1
ATOM 5519 C C . SER B 1 74 ? 17.862 20.315 67.638 1.00 16.27 74 SER B C 1
ATOM 5520 O O . SER B 1 74 ? 18.049 19.958 66.475 1.00 19.36 74 SER B O 1
ATOM 5523 N N . TRP B 1 75 ? 16.783 20.963 68.052 1.00 14.41 75 TRP B N 1
ATOM 5524 C CA . TRP B 1 75 ? 15.862 21.604 67.153 1.00 9.05 75 TRP B CA 1
ATOM 5525 C C . TRP B 1 75 ? 16.460 22.945 66.724 1.00 14.05 75 TRP B C 1
ATOM 5526 O O . TRP B 1 75 ? 17.034 23.659 67.534 1.00 12.10 75 TRP B O 1
ATOM 5537 N N . GLN B 1 76 ? 16.289 23.303 65.459 1.00 13.42 76 GLN B N 1
ATOM 5538 C CA . GLN B 1 76 ? 16.876 24.529 64.942 1.00 12.76 76 GLN B CA 1
ATOM 5539 C C . GLN B 1 76 ? 15.814 25.601 64.724 1.00 8.81 76 GLN B C 1
ATOM 5540 O O . GLN B 1 76 ? 15.255 25.735 63.632 1.00 8.82 76 GLN B O 1
ATOM 5546 N N . GLY B 1 77 ? 15.547 26.367 65.778 1.00 8.83 77 GLY B N 1
ATOM 5547 C CA . GLY B 1 77 ? 14.530 27.400 65.750 1.00 8.78 77 GLY B CA 1
ATOM 5548 C C . GLY B 1 77 ? 14.984 28.675 65.044 1.00 9.40 77 GLY B C 1
ATOM 5549 O O . GLY B 1 77 ? 15.323 29.655 65.691 1.00 9.01 77 GLY B O 1
ATOM 5550 N N . ALA B 1 78 ? 14.955 28.660 63.711 1.00 11.27 78 ALA B N 1
ATOM 5551 C CA . ALA B 1 78 ? 15.302 29.837 62.908 1.00 15.12 78 ALA B CA 1
ATOM 5552 C C . ALA B 1 78 ? 14.183 30.855 62.975 1.00 18.99 78 ALA B C 1
ATOM 5553 O O . ALA B 1 78 ? 13.093 30.577 62.499 1.00 23.65 78 ALA B O 1
ATOM 5555 N N . GLN B 1 79 ? 14.424 32.024 63.563 1.00 18.97 79 GLN B N 1
ATOM 5556 C CA . GLN B 1 79 ? 13.349 33.007 63.664 1.00 9.25 79 GLN B CA 1
ATOM 5557 C C . GLN B 1 79 ? 13.247 33.870 62.406 1.00 15.94 79 GLN B C 1
ATOM 5558 O O . GLN B 1 79 ? 14.119 33.835 61.537 1.00 16.46 79 GLN B O 1
ATOM 5564 N N . GLU B 1 80 ? 12.145 34.613 62.325 1.00 14.26 80 GLU B N 1
ATOM 5565 C CA . GLU B 1 80 ? 11.849 35.530 61.247 1.00 11.26 80 GLU B CA 1
ATOM 5566 C C . GLU B 1 80 ? 12.749 36.750 61.390 1.00 9.95 80 GLU B C 1
ATOM 5567 O O . GLU B 1 80 ? 13.244 37.025 62.481 1.00 13.28 80 GLU B O 1
ATOM 5573 N N . PRO B 1 81 ? 12.970 37.478 60.288 1.00 11.50 81 PRO B N 1
ATOM 5574 C CA . PRO B 1 81 ? 13.811 38.676 60.299 1.00 10.89 81 PRO B CA 1
ATOM 5575 C C . PRO B 1 81 ? 13.538 39.587 61.501 1.00 11.73 81 PRO B C 1
ATOM 5576 O O . PRO B 1 81 ? 12.395 39.897 61.816 1.00 10.86 81 PRO B O 1
ATOM 5580 N N . ASN B 1 82 ? 14.600 39.981 62.181 1.00 12.73 82 ASN B N 1
ATOM 5581 C CA . ASN B 1 82 ? 14.480 40.855 63.337 1.00 15.08 82 ASN B CA 1
ATOM 5582 C C . ASN B 1 82 ? 14.516 42.304 62.890 1.00 11.73 82 ASN B C 1
ATOM 5583 O O . ASN B 1 82 ? 15.568 42.809 62.510 1.00 12.85 82 ASN B O 1
ATOM 5588 N N . THR B 1 83 ? 13.371 42.979 62.978 1.00 17.01 83 THR B N 1
ATOM 5589 C CA . THR B 1 83 ? 13.245 44.357 62.528 1.00 12.53 83 THR B CA 1
ATOM 5590 C C . THR B 1 83 ? 14.083 45.297 63.394 1.00 13.00 83 THR B C 1
ATOM 5591 O O . THR B 1 83 ? 14.425 46.409 62.975 1.00 19.55 83 THR B O 1
ATOM 5595 N N . GLY B 1 84 ? 14.443 44.824 64.585 1.00 15.29 84 GLY B N 1
ATOM 5596 C CA . GLY B 1 84 ? 15.274 45.581 65.501 1.00 13.41 84 GLY B CA 1
ATOM 5597 C C . GLY B 1 84 ? 16.760 45.283 65.360 1.00 21.47 84 GLY B C 1
ATOM 5598 O O . GLY B 1 84 ? 17.568 45.855 66.083 1.00 22.14 84 GLY B O 1
ATOM 5599 N N . ALA B 1 85 ? 17.130 44.401 64.430 1.00 14.37 85 ALA B N 1
ATOM 5600 C CA . ALA B 1 85 ? 18.543 44.087 64.220 1.00 16.16 85 ALA B CA 1
ATOM 5601 C C . ALA B 1 85 ? 18.875 43.753 62.756 1.00 17.20 85 ALA B C 1
ATOM 5602 O O . ALA B 1 85 ? 19.444 42.698 62.464 1.00 17.69 85 ALA B O 1
ATOM 5604 N N . TYR B 1 86 ? 18.545 44.687 61.859 1.00 18.13 86 TYR B N 1
ATOM 5605 C CA . TYR B 1 86 ? 18.925 44.657 60.443 1.00 12.77 86 TYR B CA 1
ATOM 5606 C C . TYR B 1 86 ? 18.426 43.426 59.676 1.00 21.63 86 TYR B C 1
ATOM 5607 O O . TYR B 1 86 ? 18.990 43.047 58.646 1.00 23.13 86 TYR B O 1
ATOM 5616 N N . GLY B 1 87 ? 17.337 42.838 60.159 1.00 20.96 87 GLY B N 1
ATOM 5617 C CA . GLY B 1 87 ? 16.690 41.720 59.501 1.00 11.45 87 GLY B CA 1
ATOM 5618 C C . GLY B 1 87 ? 17.319 40.373 59.792 1.00 18.65 87 GLY B C 1
ATOM 5619 O O . GLY B 1 87 ? 16.927 39.346 59.219 1.00 16.03 87 GLY B O 1
ATOM 5620 N N . ASN B 1 88 ? 18.287 40.382 60.696 1.00 19.41 88 ASN B N 1
ATOM 5621 C CA . ASN B 1 88 ? 18.991 39.188 61.125 1.00 15.48 88 ASN B CA 1
ATOM 5622 C C . ASN B 1 88 ? 18.009 38.108 61.590 1.00 13.59 88 ASN B C 1
ATOM 5623 O O . ASN B 1 88 ? 16.924 38.422 62.079 1.00 10.56 88 ASN B O 1
ATOM 5628 N N . ARG B 1 89 ? 18.392 36.846 61.413 1.00 10.33 89 ARG B N 1
ATOM 5629 C CA . ARG B 1 89 ? 17.529 35.716 61.737 1.00 9.98 89 ARG B CA 1
ATOM 5630 C C . ARG B 1 89 ? 18.286 34.748 62.616 1.00 16.11 89 ARG B C 1
ATOM 5631 O O . ARG B 1 89 ? 18.773 33.724 62.128 1.00 16.20 89 ARG B O 1
ATOM 5639 N N . PRO B 1 90 ? 18.415 35.068 63.912 1.00 12.45 90 PRO B N 1
ATOM 5640 C CA . PRO B 1 90 ? 19.146 34.124 64.761 1.00 12.92 90 PRO B CA 1
ATOM 5641 C C . PRO B 1 90 ? 18.427 32.787 64.860 1.00 9.73 90 PRO B C 1
ATOM 5642 O O . PRO B 1 90 ? 17.200 32.742 64.844 1.00 10.28 90 PRO B O 1
ATOM 5646 N N . ILE B 1 91 ? 19.212 31.710 64.899 1.00 10.15 91 ILE B N 1
ATOM 5647 C CA . ILE B 1 91 ? 18.703 30.349 65.016 1.00 9.48 91 ILE B CA 1
ATOM 5648 C C . ILE B 1 91 ? 18.986 29.858 66.431 1.00 12.73 91 ILE B C 1
ATOM 5649 O O . ILE B 1 91 ? 20.137 29.663 66.800 1.00 12.42 91 ILE B O 1
ATOM 5654 N N . ILE B 1 92 ? 17.936 29.697 67.231 1.00 18.19 92 ILE B N 1
ATOM 5655 C CA . ILE B 1 92 ? 18.077 29.319 68.643 1.00 11.82 92 ILE B CA 1
ATOM 5656 C C . ILE B 1 92 ? 17.607 27.878 68.844 1.00 9.42 92 ILE B C 1
ATOM 5657 O O . ILE B 1 92 ? 16.599 27.470 68.287 1.00 15.49 92 ILE B O 1
ATOM 5662 N N . ALA B 1 93 ? 18.332 27.106 69.634 1.00 15.15 93 ALA B N 1
ATOM 5663 C CA . ALA B 1 93 ? 18.029 25.686 69.785 1.00 9.50 93 ALA B CA 1
ATOM 5664 C C . ALA B 1 93 ? 17.173 25.339 70.988 1.00 9.51 93 ALA B C 1
ATOM 5665 O O . ALA B 1 93 ? 17.151 26.046 72.006 1.00 14.25 93 ALA B O 1
ATOM 5667 N N . HIS B 1 94 ? 16.466 24.224 70.846 1.00 21.46 94 HIS B N 1
ATOM 5668 C CA . HIS B 1 94 ? 16.051 23.409 71.979 1.00 11.93 94 HIS B CA 1
ATOM 5669 C C . HIS B 1 94 ? 16.859 22.130 71.856 1.00 9.81 94 HIS B C 1
ATOM 5670 O O . HIS B 1 94 ? 16.919 21.560 70.784 1.00 10.23 94 HIS B O 1
ATOM 5677 N N . GLY B 1 95 ? 17.495 21.685 72.933 1.00 9.89 95 GLY B N 1
ATOM 5678 C CA . GLY B 1 95 ? 18.173 20.398 72.922 1.00 10.45 95 GLY B CA 1
ATOM 5679 C C . GLY B 1 95 ? 17.217 19.280 72.542 1.00 12.00 95 GLY B C 1
ATOM 5680 O O . GLY B 1 95 ? 16.023 19.402 72.765 1.00 11.74 95 GLY B O 1
ATOM 5681 N N . MET B 1 96 ? 17.731 18.209 71.939 1.00 12.66 96 MET B N 1
ATOM 5682 C CA . MET B 1 96 ? 16.896 17.090 71.492 1.00 10.92 96 MET B CA 1
ATOM 5683 C C . MET B 1 96 ? 17.452 15.762 71.987 1.00 10.44 96 MET B C 1
ATOM 5684 O O . MET B 1 96 ? 18.346 15.183 71.353 1.00 11.99 96 MET B O 1
ATOM 5689 N N . GLY B 1 97 ? 16.943 15.292 73.122 1.00 10.56 97 GLY B N 1
ATOM 5690 C CA . GLY B 1 97 ? 17.386 14.040 73.702 1.00 17.38 97 GLY B CA 1
ATOM 5691 C C . GLY B 1 97 ? 17.017 13.981 75.177 1.00 17.22 97 GLY B C 1
ATOM 5692 O O . GLY B 1 97 ? 16.339 14.875 75.675 1.00 16.61 97 GLY B O 1
ATOM 5693 N N . PHE B 1 98 ? 17.462 12.949 75.881 1.00 11.55 98 PHE B N 1
ATOM 5694 C CA . PHE B 1 98 ? 17.198 12.885 77.319 1.00 11.77 98 PHE B CA 1
ATOM 5695 C C . PHE B 1 98 ? 17.790 14.130 77.971 1.00 15.27 98 PHE B C 1
ATOM 5696 O O . PHE B 1 98 ? 19.012 14.342 77.947 1.00 14.37 98 PHE B O 1
ATOM 5704 N N . GLY B 1 99 ? 16.915 14.955 78.539 1.00 11.58 99 GLY B N 1
ATOM 5705 C CA . GLY B 1 99 ? 17.340 16.173 79.203 1.00 11.64 99 GLY B CA 1
ATOM 5706 C C . GLY B 1 99 ? 17.074 17.442 78.412 1.00 23.09 99 GLY B C 1
ATOM 5707 O O . GLY B 1 99 ? 17.241 18.547 78.932 1.00 11.31 99 GLY B O 1
ATOM 5708 N N . GLY B 1 100 ? 16.661 17.293 77.153 1.00 10.90 100 GLY B N 1
ATOM 5709 C CA . GLY B 1 100 ? 16.349 18.447 76.330 1.00 10.56 100 GLY B CA 1
ATOM 5710 C C . GLY B 1 100 ? 17.500 19.429 76.272 1.00 10.65 100 GLY B C 1
ATOM 5711 O O . GLY B 1 100 ? 18.633 19.057 75.992 1.00 14.03 100 GLY B O 1
ATOM 5712 N N . SER B 1 101 ? 17.218 20.687 76.559 1.00 13.78 101 SER B N 1
ATOM 5713 C CA . SER B 1 101 ? 18.248 21.708 76.463 1.00 13.11 101 SER B CA 1
ATOM 5714 C C . SER B 1 101 ? 19.315 21.580 77.559 1.00 13.96 101 SER B C 1
ATOM 5715 O O . SER B 1 101 ? 20.442 22.060 77.379 1.00 13.60 101 SER B O 1
ATOM 5718 N N . THR B 1 102 ? 19.006 20.913 78.680 1.00 11.45 102 THR B N 1
ATOM 5719 C CA . THR B 1 102 ? 20.047 20.742 79.681 1.00 11.98 102 THR B CA 1
ATOM 5720 C C . THR B 1 102 ? 21.094 19.742 79.180 1.00 12.89 102 THR B C 1
ATOM 5721 O O . THR B 1 102 ? 22.205 19.682 79.698 1.00 16.57 102 THR B O 1
ATOM 5725 N N . MET B 1 103 ? 20.757 18.988 78.146 1.00 15.15 103 MET B N 1
ATOM 5726 C CA . MET B 1 103 ? 21.735 18.120 77.487 1.00 14.84 103 MET B CA 1
ATOM 5727 C C . MET B 1 103 ? 22.832 18.933 76.751 1.00 18.35 103 MET B C 1
ATOM 5728 O O . MET B 1 103 ? 23.941 18.446 76.541 1.00 12.62 103 MET B O 1
ATOM 5733 N N . ILE B 1 104 ? 22.523 20.164 76.359 1.00 11.90 104 ILE B N 1
ATOM 5734 C CA . ILE B 1 104 ? 23.422 20.908 75.468 1.00 17.79 104 ILE B CA 1
ATOM 5735 C C . ILE B 1 104 ? 23.776 22.293 75.963 1.00 19.53 104 ILE B C 1
ATOM 5736 O O . ILE B 1 104 ? 24.459 23.049 75.258 1.00 17.16 104 ILE B O 1
ATOM 5741 N N . ASN B 1 105 ? 23.298 22.642 77.154 1.00 16.47 105 ASN B N 1
ATOM 5742 C CA . ASN B 1 105 ? 23.469 24.010 77.632 1.00 18.11 105 ASN B CA 1
ATOM 5743 C C . ASN B 1 105 ? 24.799 24.237 78.376 1.00 19.64 105 ASN B C 1
ATOM 5744 O O . ASN B 1 105 ? 25.616 23.322 78.489 1.00 13.42 105 ASN B O 1
ATOM 5749 N N . ARG B 1 106 ? 25.012 25.463 78.847 1.00 13.32 106 ARG B N 1
ATOM 5750 C CA . ARG B 1 106 ? 26.281 25.846 79.455 1.00 14.02 106 ARG B CA 1
ATOM 5751 C C . ARG B 1 106 ? 26.274 25.647 80.985 1.00 15.73 106 ARG B C 1
ATOM 5752 O O . ARG B 1 106 ? 27.213 26.037 81.672 1.00 16.70 106 ARG B O 1
ATOM 5760 N N . LEU B 1 107 ? 25.191 25.065 81.498 1.00 15.93 107 LEU B N 1
ATOM 5761 C CA . LEU B 1 107 ? 25.130 24.527 82.863 1.00 14.65 107 LEU B CA 1
ATOM 5762 C C . LEU B 1 107 ? 25.163 25.526 84.017 1.00 15.23 107 LEU B C 1
ATOM 5763 O O . LEU B 1 107 ? 25.363 25.132 85.163 1.00 15.67 107 LEU B O 1
ATOM 5768 N N . ASN B 1 108 ? 24.964 26.807 83.737 1.00 17.60 108 ASN B N 1
ATOM 5769 C CA . ASN B 1 108 ? 24.892 27.795 84.811 1.00 18.08 108 ASN B CA 1
ATOM 5770 C C . ASN B 1 108 ? 23.537 27.710 85.521 1.00 19.60 108 ASN B C 1
ATOM 5771 O O . ASN B 1 108 ? 22.512 28.076 84.950 1.00 23.50 108 ASN B O 1
ATOM 5776 N N . LEU B 1 109 ? 23.522 27.242 86.767 1.00 25.62 109 LEU B N 1
ATOM 5777 C CA . LEU B 1 109 ? 22.251 26.948 87.428 1.00 15.83 109 LEU B CA 1
ATOM 5778 C C . LEU B 1 109 ? 21.856 28.081 88.365 1.00 17.68 109 LEU B C 1
ATOM 5779 O O . LEU B 1 109 ? 22.451 28.261 89.442 1.00 17.39 109 LEU B O 1
ATOM 5784 N N . VAL B 1 110 ? 20.841 28.836 87.944 1.00 16.03 110 VAL B N 1
ATOM 5785 C CA . VAL B 1 110 ? 20.408 30.044 88.643 1.00 17.34 110 VAL B CA 1
ATOM 5786 C C . VAL B 1 110 ? 18.905 29.988 88.916 1.00 21.67 110 VAL B C 1
ATOM 5787 O O . VAL B 1 110 ? 18.112 29.760 88.001 1.00 15.73 110 VAL B O 1
ATOM 5791 N N . VAL B 1 111 ? 18.524 30.184 90.175 1.00 17.04 111 VAL B N 1
ATOM 5792 C CA . VAL B 1 111 ? 17.116 30.148 90.569 1.00 22.37 111 VAL B CA 1
ATOM 5793 C C . VAL B 1 111 ? 16.325 31.298 89.953 1.00 20.14 111 VAL B C 1
ATOM 5794 O O . VAL B 1 111 ? 15.296 31.074 89.325 1.00 24.04 111 VAL B O 1
ATOM 5798 N N . GLY B 1 112 ? 16.805 32.526 90.144 1.00 20.29 112 GLY B N 1
ATOM 5799 C CA . GLY B 1 112 ? 16.187 33.682 89.528 1.00 17.42 112 GLY B CA 1
ATOM 5800 C C . GLY B 1 112 ? 15.685 34.741 90.491 1.00 22.37 112 GLY B C 1
ATOM 5801 O O . GLY B 1 112 ? 15.156 35.764 90.057 1.00 24.23 112 GLY B O 1
ATOM 5802 N N . GLY B 1 113 ? 15.818 34.496 91.796 1.00 20.47 113 GLY B N 1
ATOM 5803 C CA . GLY B 1 113 ? 15.484 35.503 92.787 1.00 19.99 113 GLY B CA 1
ATOM 5804 C C . GLY B 1 113 ? 14.042 35.538 93.271 1.00 20.29 113 GLY B C 1
ATOM 5805 O O . GLY B 1 113 ? 13.102 35.181 92.557 1.00 19.71 113 GLY B O 1
ATOM 5806 N N . ARG B 1 114 ? 13.879 35.974 94.513 1.00 22.14 114 ARG B N 1
ATOM 5807 C CA . ARG B 1 114 ? 12.567 36.130 95.149 1.00 21.84 114 ARG B CA 1
ATOM 5808 C C . ARG B 1 114 ? 11.684 37.190 94.486 1.00 21.91 114 ARG B C 1
ATOM 5809 O O . ARG B 1 114 ? 10.481 36.983 94.303 1.00 29.97 114 ARG B O 1
ATOM 5817 N N . THR B 1 115 ? 12.279 38.323 94.127 1.00 22.15 115 THR B N 1
ATOM 5818 C CA . THR B 1 115 ? 11.497 39.485 93.725 1.00 25.02 115 THR B CA 1
ATOM 5819 C C . THR B 1 115 ? 10.592 39.216 92.515 1.00 24.81 115 THR B C 1
ATOM 5820 O O . THR B 1 115 ? 9.418 39.611 92.501 1.00 22.02 115 THR B O 1
ATOM 5824 N N . VAL B 1 116 ? 11.133 38.538 91.512 1.00 20.63 116 VAL B N 1
ATOM 5825 C CA . VAL B 1 116 ? 10.377 38.303 90.288 1.00 19.85 116 VAL B CA 1
ATOM 5826 C C . VAL B 1 116 ? 9.151 37.429 90.558 1.00 23.09 116 VAL B C 1
ATOM 5827 O O . VAL B 1 116 ? 8.066 37.707 90.052 1.00 22.55 116 VAL B O 1
ATOM 5831 N N . PHE B 1 117 ? 9.298 36.406 91.388 1.00 22.33 117 PHE B N 1
ATOM 5832 C CA . PHE B 1 117 ? 8.154 35.558 91.693 1.00 22.55 117 PHE B CA 1
ATOM 5833 C C . PHE B 1 117 ? 7.150 36.267 92.581 1.00 24.49 117 PHE B C 1
ATOM 5834 O O . PHE B 1 117 ? 5.945 36.099 92.405 1.00 21.01 117 PHE B O 1
ATOM 5842 N N . ASP B 1 118 ? 7.641 37.076 93.516 1.00 21.79 118 ASP B N 1
ATOM 5843 C CA . ASP B 1 118 ? 6.749 37.814 94.393 1.00 26.32 118 ASP B CA 1
ATOM 5844 C C . ASP B 1 118 ? 5.967 38.905 93.680 1.00 25.48 118 ASP B C 1
ATOM 5845 O O . ASP B 1 118 ? 4.847 39.214 94.077 1.00 28.62 118 ASP B O 1
ATOM 5850 N N . ASN B 1 119 ? 6.536 39.481 92.628 1.00 22.63 119 ASN B N 1
ATOM 5851 C CA . ASN B 1 119 ? 5.900 40.627 91.996 1.00 30.13 119 ASN B CA 1
ATOM 5852 C C . ASN B 1 119 ? 5.326 40.327 90.609 1.00 22.08 119 ASN B C 1
ATOM 5853 O O . ASN B 1 119 ? 4.254 40.818 90.262 1.00 22.45 119 ASN B O 1
ATOM 5858 N N . ASP B 1 120 ? 6.026 39.516 89.827 1.00 20.99 120 ASP B N 1
ATOM 5859 C CA . ASP B 1 120 ? 5.652 39.327 88.432 1.00 20.16 120 ASP B CA 1
ATOM 5860 C C . ASP B 1 120 ? 4.964 37.999 88.177 1.00 26.21 120 ASP B C 1
ATOM 5861 O O . ASP B 1 120 ? 4.498 37.750 87.071 1.00 24.70 120 ASP B O 1
ATOM 5866 N N . TRP B 1 121 ? 4.927 37.137 89.185 1.00 19.77 121 TRP B N 1
ATOM 5867 C CA . TRP B 1 121 ? 4.199 35.883 89.067 1.00 19.36 121 TRP B CA 1
ATOM 5868 C C . TRP B 1 121 ? 2.922 35.994 89.895 1.00 27.53 121 TRP B C 1
ATOM 5869 O O . TRP B 1 121 ? 2.892 36.725 90.892 1.00 25.95 121 TRP B O 1
ATOM 5880 N N . PRO B 1 122 ? 1.855 35.287 89.477 1.00 26.03 122 PRO B N 1
ATOM 5881 C CA . PRO B 1 122 ? 0.550 35.452 90.127 1.00 26.26 122 PRO B CA 1
ATOM 5882 C C . PRO B 1 122 ? 0.475 34.846 91.523 1.00 27.27 122 PRO B C 1
ATOM 5883 O O . PRO B 1 122 ? 1.407 34.166 91.956 1.00 26.33 122 PRO B O 1
ATOM 5887 N N . VAL B 1 123 ? -0.630 35.102 92.216 1.00 32.06 123 VAL B N 1
ATOM 5888 C CA . VAL B 1 123 ? -0.905 34.439 93.488 1.00 35.17 123 VAL B CA 1
ATOM 5889 C C . VAL B 1 123 ? -0.826 32.925 93.294 1.00 30.75 123 VAL B C 1
ATOM 5890 O O . VAL B 1 123 ? -1.271 32.384 92.265 1.00 23.48 123 VAL B O 1
ATOM 5894 N N . GLY B 1 124 ? -0.240 32.251 94.276 1.00 26.77 124 GLY B N 1
ATOM 5895 C CA . GLY B 1 124 ? -0.044 30.816 94.197 1.00 22.03 124 GLY B CA 1
ATOM 5896 C C . GLY B 1 124 ? 1.300 30.476 93.579 1.00 28.63 124 GLY B C 1
ATOM 5897 O O . GLY B 1 124 ? 1.731 29.325 93.625 1.00 21.99 124 GLY B O 1
ATOM 5898 N N . TRP B 1 125 ? 1.961 31.472 92.990 1.00 20.73 125 TRP B N 1
ATOM 5899 C CA . TRP B 1 125 ? 3.254 31.237 92.362 1.00 21.06 125 TRP B CA 1
ATOM 5900 C C . TRP B 1 125 ? 4.300 32.216 92.883 1.00 30.10 125 TRP B C 1
ATOM 5901 O O . TRP B 1 125 ? 5.342 32.422 92.249 1.00 19.58 125 TRP B O 1
ATOM 5912 N N . LYS B 1 126 ? 4.032 32.795 94.055 1.00 29.54 126 LYS B N 1
ATOM 5913 C CA . LYS B 1 126 ? 4.970 33.716 94.690 1.00 27.36 126 LYS B CA 1
ATOM 5914 C C . LYS B 1 126 ? 6.172 32.925 95.160 1.00 26.73 126 LYS B C 1
ATOM 5915 O O . LYS B 1 126 ? 6.141 31.699 95.127 1.00 24.70 126 LYS B O 1
ATOM 5921 N N . TYR B 1 127 ? 7.226 33.609 95.599 1.00 23.92 127 TYR B N 1
ATOM 5922 C CA . TYR B 1 127 ? 8.474 32.909 95.891 1.00 23.41 127 TYR B CA 1
ATOM 5923 C C . TYR B 1 127 ? 8.341 31.867 97.022 1.00 24.02 127 TYR B C 1
ATOM 5924 O O . TYR B 1 127 ? 8.884 30.759 96.910 1.00 21.86 127 TYR B O 1
ATOM 5933 N N . ASP B 1 128 ? 7.611 32.201 98.085 1.00 22.93 128 ASP B N 1
ATOM 5934 C CA . ASP B 1 128 ? 7.394 31.251 99.184 1.00 23.43 128 ASP B CA 1
ATOM 5935 C C . ASP B 1 128 ? 6.586 30.029 98.722 1.00 25.18 128 ASP B C 1
ATOM 5936 O O . ASP B 1 128 ? 6.608 28.987 99.372 1.00 26.06 128 ASP B O 1
ATOM 5941 N N . ASP B 1 129 ? 5.867 30.158 97.607 1.00 22.22 129 ASP B N 1
ATOM 5942 C CA . ASP B 1 129 ? 5.183 29.010 97.006 1.00 23.51 129 ASP B CA 1
ATOM 5943 C C . ASP B 1 129 ? 6.134 28.068 96.247 1.00 25.28 129 ASP B C 1
ATOM 5944 O O . ASP B 1 129 ? 5.900 26.864 96.155 1.00 21.40 129 ASP B O 1
ATOM 5949 N N . VAL B 1 130 ? 7.205 28.615 95.684 1.00 23.32 130 VAL B N 1
ATOM 5950 C CA . VAL B 1 130 ? 8.045 27.812 94.810 1.00 19.20 130 VAL B CA 1
ATOM 5951 C C . VAL B 1 130 ? 9.423 27.503 95.387 1.00 21.32 130 VAL B C 1
ATOM 5952 O O . VAL B 1 130 ? 10.122 26.631 94.853 1.00 23.51 130 VAL B O 1
ATOM 5956 N N . LYS B 1 131 ? 9.812 28.182 96.473 1.00 20.16 131 LYS B N 1
ATOM 5957 C CA . LYS B 1 131 ? 11.192 28.074 96.956 1.00 20.34 131 LYS B CA 1
ATOM 5958 C C . LYS B 1 131 ? 11.606 26.634 97.293 1.00 24.22 131 LYS B C 1
ATOM 5959 O O . LYS B 1 131 ? 12.746 26.256 97.013 1.00 21.54 131 LYS B O 1
ATOM 5965 N N . ASN B 1 132 ? 10.695 25.807 97.817 1.00 22.82 132 ASN B N 1
ATOM 5966 C CA . ASN B 1 132 ? 11.067 24.412 98.093 1.00 21.33 132 ASN B CA 1
ATOM 5967 C C . ASN B 1 132 ? 11.173 23.574 96.814 1.00 20.98 132 ASN B C 1
ATOM 5968 O O . ASN B 1 132 ? 11.942 22.616 96.747 1.00 21.84 132 ASN B O 1
ATOM 5973 N N . TYR B 1 133 ? 10.427 23.948 95.787 1.00 24.54 133 TYR B N 1
ATOM 5974 C CA . TYR B 1 133 ? 10.589 23.278 94.501 1.00 21.98 133 TYR B CA 1
ATOM 5975 C C . TYR B 1 133 ? 11.933 23.650 93.878 1.00 17.43 133 TYR B C 1
ATOM 5976 O O . TYR B 1 133 ? 12.634 22.789 93.337 1.00 25.04 133 TYR B O 1
ATOM 5985 N N . PHE B 1 134 ? 12.303 24.919 93.968 1.00 17.69 134 PHE B N 1
ATOM 5986 C CA . PHE B 1 134 ? 13.634 25.339 93.559 1.00 17.52 134 PHE B CA 1
ATOM 5987 C C . PHE B 1 134 ? 14.732 24.615 94.349 1.00 20.43 134 PHE B C 1
ATOM 5988 O O . PHE B 1 134 ? 15.729 24.176 93.774 1.00 20.95 134 PHE B O 1
ATOM 5996 N N . ARG B 1 135 ? 14.555 24.497 95.664 1.00 19.02 135 ARG B N 1
ATOM 5997 C CA . ARG B 1 135 ? 15.537 23.810 96.491 1.00 19.19 135 ARG B CA 1
ATOM 5998 C C . ARG B 1 135 ? 15.702 22.377 96.006 1.00 20.35 135 ARG B C 1
ATOM 5999 O O . ARG B 1 135 ? 16.825 21.892 95.857 1.00 19.62 135 ARG B O 1
ATOM 6007 N N . ARG B 1 136 ? 14.576 21.718 95.747 1.00 18.38 136 ARG B N 1
ATOM 6008 C CA . ARG B 1 136 ? 14.550 20.368 95.190 1.00 17.93 136 ARG B CA 1
ATOM 6009 C C . ARG B 1 136 ? 15.281 20.284 93.836 1.00 21.63 136 ARG B C 1
ATOM 6010 O O . ARG B 1 136 ? 16.065 19.364 93.601 1.00 17.11 136 ARG B O 1
ATOM 6018 N N . VAL B 1 137 ? 15.010 21.221 92.934 1.00 18.76 137 VAL B N 1
ATOM 6019 C CA . VAL B 1 137 ? 15.718 21.213 91.660 1.00 19.55 137 VAL B CA 1
ATOM 6020 C C . VAL B 1 137 ? 17.227 21.297 91.921 1.00 23.28 137 VAL B C 1
ATOM 6021 O O . VAL B 1 137 ? 18.012 20.524 91.354 1.00 21.04 137 VAL B O 1
ATOM 6025 N N . LEU B 1 138 ? 17.625 22.195 92.821 1.00 21.61 138 LEU B N 1
ATOM 6026 C CA . LEU B 1 138 ? 19.047 22.386 93.110 1.00 21.40 138 LEU B CA 1
ATOM 6027 C C . LEU B 1 138 ? 19.719 21.177 93.762 1.00 19.11 138 LEU B C 1
ATOM 6028 O O . LEU B 1 138 ? 20.809 20.798 93.332 1.00 19.77 138 LEU B O 1
ATOM 6033 N N . VAL B 1 139 ? 19.103 20.576 94.790 1.00 18.34 139 VAL B N 1
ATOM 6034 C CA . VAL B 1 139 ? 19.767 19.475 95.487 1.00 20.93 139 VAL B CA 1
ATOM 6035 C C . VAL B 1 139 ? 19.859 18.243 94.594 1.00 18.34 139 VAL B C 1
ATOM 6036 O O . VAL B 1 139 ? 20.809 17.477 94.698 1.00 21.20 139 VAL B O 1
ATOM 6040 N N . ASP B 1 140 ? 18.881 18.067 93.710 1.00 17.63 140 ASP B N 1
ATOM 6041 C CA . ASP B 1 140 ? 18.902 16.941 92.786 1.00 17.16 140 ASP B CA 1
ATOM 6042 C C . ASP B 1 140 ? 20.127 17.043 91.886 1.00 16.99 140 ASP B C 1
ATOM 6043 O O . ASP B 1 140 ? 20.772 16.040 91.596 1.00 22.32 140 ASP B O 1
ATOM 6048 N N . ILE B 1 141 ? 20.475 18.258 91.480 1.00 18.44 141 ILE B N 1
ATOM 6049 C CA . ILE B 1 141 ? 21.681 18.427 90.676 1.00 18.39 141 ILE B CA 1
ATOM 6050 C C . ILE B 1 141 ? 22.935 18.392 91.544 1.00 18.25 141 ILE B C 1
ATOM 6051 O O . ILE B 1 141 ? 23.861 17.630 91.252 1.00 18.99 141 ILE B O 1
ATOM 6056 N N . ASN B 1 142 ? 22.938 19.202 92.611 1.00 18.13 142 ASN B N 1
ATOM 6057 C CA . ASN B 1 142 ? 24.103 19.431 93.493 1.00 20.54 142 ASN B CA 1
ATOM 6058 C C . ASN B 1 142 ? 25.266 20.082 92.731 1.00 22.75 142 ASN B C 1
ATOM 6059 O O . ASN B 1 142 ? 26.335 19.487 92.566 1.00 24.46 142 ASN B O 1
ATOM 6064 N N . PRO B 1 143 ? 25.062 21.329 92.286 1.00 20.14 143 PRO B N 1
ATOM 6065 C CA . PRO B 1 143 ? 26.030 22.016 91.430 1.00 18.70 143 PRO B CA 1
ATOM 6066 C C . PRO B 1 143 ? 27.264 22.445 92.208 1.00 30.84 143 PRO B C 1
ATOM 6067 O O . PRO B 1 143 ? 27.232 22.473 93.442 1.00 24.62 143 PRO B O 1
ATOM 6071 N N . VAL B 1 144 ? 28.344 22.769 91.500 1.00 30.63 144 VAL B N 1
ATOM 6072 C CA . VAL B 1 144 ? 29.582 23.126 92.175 1.00 20.80 144 VAL B CA 1
ATOM 6073 C C . VAL B 1 144 ? 30.000 24.560 91.931 1.00 24.97 144 VAL B C 1
ATOM 6074 O O . VAL B 1 144 ? 29.581 25.190 90.960 1.00 23.60 144 VAL B O 1
ATOM 6078 N N . ARG B 1 145 ? 30.861 25.060 92.808 1.00 21.97 145 ARG B N 1
ATOM 6079 C CA . ARG B 1 145 ? 31.447 26.377 92.624 1.00 22.32 145 ARG B CA 1
ATOM 6080 C C . ARG B 1 145 ? 32.744 26.267 91.827 1.00 22.62 145 ARG B C 1
ATOM 6081 O O . ARG B 1 145 ? 33.329 25.188 91.728 1.00 23.39 145 ARG B O 1
ATOM 6089 N N . ASP B 1 146 ? 33.178 27.398 91.271 1.00 22.71 146 ASP B N 1
ATOM 6090 C CA . ASP B 1 146 ? 34.459 27.524 90.575 1.00 23.15 146 ASP B CA 1
ATOM 6091 C C . ASP B 1 146 ? 35.609 27.017 91.451 1.00 24.33 146 ASP B C 1
ATOM 6092 O O . ASP B 1 146 ? 35.760 27.448 92.600 1.00 25.12 146 ASP B O 1
ATOM 6097 N N . ASN B 1 147 ? 36.420 26.110 90.913 1.00 24.52 147 ASN B N 1
ATOM 6098 C CA . ASN B 1 147 ? 37.528 25.536 91.677 1.00 25.69 147 ASN B CA 1
ATOM 6099 C C . ASN B 1 147 ? 38.830 26.346 91.610 1.00 32.23 147 ASN B C 1
ATOM 6100 O O . ASN B 1 147 ? 39.868 25.898 92.102 1.00 35.92 147 ASN B O 1
ATOM 6105 N N . THR B 1 148 ? 38.777 27.523 90.987 1.00 32.04 148 THR B N 1
ATOM 6106 C CA . THR B 1 148 ? 39.977 28.330 90.750 1.00 29.45 148 THR B CA 1
ATOM 6107 C C . THR B 1 148 ? 39.760 29.826 91.024 1.00 31.65 148 THR B C 1
ATOM 6108 O O . THR B 1 148 ? 38.971 30.491 90.338 1.00 37.82 148 THR B O 1
ATOM 6112 N N . LYS B 1 149 ? 40.464 30.356 92.020 1.00 28.74 149 LYS B N 1
ATOM 6113 C CA . LYS B 1 149 ? 40.386 31.780 92.337 1.00 29.12 149 LYS B CA 1
ATOM 6114 C C . LYS B 1 149 ? 41.264 32.572 91.380 1.00 32.01 149 LYS B C 1
ATOM 6115 O O . LYS B 1 149 ? 42.424 32.234 91.179 1.00 36.27 149 LYS B O 1
ATOM 6121 N N . ALA B 1 150 ? 40.701 33.615 90.782 1.00 32.18 150 ALA B N 1
ATOM 6122 C CA . ALA B 1 150 ? 41.451 34.504 89.902 1.00 29.21 150 ALA B CA 1
ATOM 6123 C C . ALA B 1 150 ? 41.488 35.895 90.514 1.00 32.94 150 ALA B C 1
ATOM 6124 O O . ALA B 1 150 ? 40.475 36.376 91.027 1.00 36.92 150 ALA B O 1
ATOM 6126 N N . SER B 1 151 ? 42.652 36.535 90.472 1.00 33.50 151 SER B N 1
ATOM 6127 C CA . SER B 1 151 ? 42.824 37.855 91.074 1.00 31.98 151 SER B CA 1
ATOM 6128 C C . SER B 1 151 ? 41.876 38.904 90.511 1.00 31.20 151 SER B C 1
ATOM 6129 O O . SER B 1 151 ? 41.376 39.754 91.253 1.00 31.54 151 SER B O 1
ATOM 6132 N N . ILE B 1 152 ? 41.635 38.847 89.200 1.00 30.23 152 ILE B N 1
ATOM 6133 C CA . ILE B 1 152 ? 40.807 39.854 88.550 1.00 29.55 152 ILE B CA 1
ATOM 6134 C C . ILE B 1 152 ? 39.399 39.826 89.150 1.00 28.80 152 ILE B C 1
ATOM 6135 O O . ILE B 1 152 ? 38.745 40.863 89.278 1.00 28.79 152 ILE B O 1
ATOM 6140 N N . THR B 1 153 ? 38.959 38.641 89.559 1.00 28.29 153 THR B N 1
ATOM 6141 C CA . THR B 1 153 ? 37.671 38.506 90.208 1.00 27.69 153 THR B CA 1
ATOM 6142 C C . THR B 1 153 ? 37.629 39.328 91.490 1.00 28.73 153 THR B C 1
ATOM 6143 O O . THR B 1 153 ? 36.661 40.047 91.749 1.00 30.70 153 THR B O 1
ATOM 6147 N N . SER B 1 154 ? 38.706 39.259 92.261 1.00 29.94 154 SER B N 1
ATOM 6148 C CA . SER B 1 154 ? 38.786 40.000 93.511 1.00 31.09 154 SER B CA 1
ATOM 6149 C C . SER B 1 154 ? 38.862 41.498 93.239 1.00 37.33 154 SER B C 1
ATOM 6150 O O . SER B 1 154 ? 38.254 42.299 93.954 1.00 31.99 154 SER B O 1
ATOM 6153 N N . VAL B 1 155 ? 39.579 41.868 92.179 1.00 31.58 155 VAL B N 1
ATOM 6154 C CA . VAL B 1 155 ? 39.681 43.264 91.788 1.00 32.03 155 VAL B CA 1
ATOM 6155 C C . VAL B 1 155 ? 38.306 43.803 91.422 1.00 35.96 155 VAL B C 1
ATOM 6156 O O . VAL B 1 155 ? 37.920 44.897 91.851 1.00 37.25 155 VAL B O 1
ATOM 6160 N N . ALA B 1 156 ? 37.558 43.005 90.661 1.00 34.11 156 ALA B N 1
ATOM 6161 C CA . ALA B 1 156 ? 36.234 43.396 90.204 1.00 28.73 156 ALA B CA 1
ATOM 6162 C C . ALA B 1 156 ? 35.291 43.530 91.395 1.00 28.96 156 ALA B C 1
ATOM 6163 O O . ALA B 1 156 ? 34.572 44.519 91.525 1.00 32.94 156 ALA B O 1
ATOM 6165 N N . LEU B 1 157 ? 35.327 42.551 92.286 1.00 29.09 157 LEU B N 1
ATOM 6166 C CA . LEU B 1 157 ? 34.497 42.597 93.476 1.00 29.41 157 LEU B CA 1
ATOM 6167 C C . LEU B 1 157 ? 34.762 43.847 94.325 1.00 30.76 157 LEU B C 1
ATOM 6168 O O . LEU B 1 157 ? 33.819 44.522 94.745 1.00 30.88 157 LEU B O 1
ATOM 6173 N N . ASP B 1 158 ? 36.031 44.170 94.568 1.00 31.86 158 ASP B N 1
ATOM 6174 C CA . ASP B 1 158 ? 36.348 45.369 95.353 1.00 35.48 158 ASP B CA 1
ATOM 6175 C C . ASP B 1 158 ? 35.907 46.654 94.655 1.00 36.58 158 ASP B C 1
ATOM 6176 O O . ASP B 1 158 ? 35.490 47.614 95.317 1.00 33.98 158 ASP B O 1
ATOM 6181 N N . ALA B 1 159 ? 35.959 46.653 93.321 1.00 34.01 159 ALA B N 1
ATOM 6182 C CA . ALA B 1 159 ? 35.512 47.798 92.540 1.00 32.12 159 ALA B CA 1
ATOM 6183 C C . ALA B 1 159 ? 34.008 47.990 92.686 1.00 31.48 159 ALA B C 1
ATOM 6184 O O . ALA B 1 159 ? 33.526 49.106 92.849 1.00 32.02 159 ALA B O 1
ATOM 6186 N N . LEU B 1 160 ? 33.268 46.891 92.623 1.00 30.40 160 LEU B N 1
ATOM 6187 C CA . LEU B 1 160 ? 31.826 46.933 92.826 1.00 29.83 160 LEU B CA 1
ATOM 6188 C C . LEU B 1 160 ? 31.491 47.313 94.273 1.00 39.54 160 LEU B C 1
ATOM 6189 O O . LEU B 1 160 ? 30.490 47.985 94.535 1.00 31.07 160 LEU B O 1
ATOM 6194 N N . ARG B 1 161 ? 32.332 46.878 95.208 1.00 31.75 161 ARG B N 1
ATOM 6195 C CA . ARG B 1 161 ? 32.153 47.239 96.613 1.00 32.94 161 ARG B CA 1
ATOM 6196 C C . ARG B 1 161 ? 32.098 48.754 96.761 1.00 39.61 161 ARG B C 1
ATOM 6197 O O . ARG B 1 161 ? 31.173 49.298 97.373 1.00 34.38 161 ARG B O 1
ATOM 6205 N N . ILE B 1 162 ? 33.065 49.432 96.151 1.00 34.42 162 ILE B N 1
ATOM 6206 C CA . ILE B 1 162 ? 33.143 50.884 96.214 1.00 35.48 162 ILE B CA 1
ATOM 6207 C C . ILE B 1 162 ? 31.887 51.563 95.673 1.00 37.45 162 ILE B C 1
ATOM 6208 O O . ILE B 1 162 ? 31.309 52.441 96.320 1.00 35.79 162 ILE B O 1
ATOM 6213 N N . ILE B 1 163 ? 31.480 51.143 94.477 1.00 33.53 163 ILE B N 1
ATOM 6214 C CA . ILE B 1 163 ? 30.318 51.703 93.806 1.00 32.91 163 ILE B CA 1
ATOM 6215 C C . ILE B 1 163 ? 29.059 51.479 94.639 1.00 32.88 163 ILE B C 1
ATOM 6216 O O . ILE B 1 163 ? 28.257 52.399 94.826 1.00 33.39 163 ILE B O 1
ATOM 6221 N N . ALA B 1 164 ? 28.890 50.257 95.136 1.00 32.34 164 ALA B N 1
ATOM 6222 C CA . ALA B 1 164 ? 27.773 49.947 96.015 1.00 38.69 164 ALA B CA 1
ATOM 6223 C C . ALA B 1 164 ? 27.740 50.896 97.216 1.00 34.00 164 ALA B C 1
ATOM 6224 O O . ALA B 1 164 ? 26.686 51.447 97.540 1.00 34.32 164 ALA B O 1
ATOM 6226 N N . GLU B 1 165 ? 28.897 51.113 97.840 1.00 35.08 165 GLU B N 1
ATOM 6227 C CA . GLU B 1 165 ? 28.989 52.014 98.989 1.00 36.72 165 GLU B CA 1
ATOM 6228 C C . GLU B 1 165 ? 28.524 53.425 98.647 1.00 39.58 165 GLU B C 1
ATOM 6229 O O . GLU B 1 165 ? 27.785 54.048 99.410 1.00 38.23 165 GLU B O 1
ATOM 6235 N N . GLN B 1 166 ? 28.978 53.924 97.500 1.00 36.93 166 GLN B N 1
ATOM 6236 C CA . GLN B 1 166 ? 28.577 55.238 97.008 1.00 37.42 166 GLN B CA 1
ATOM 6237 C C . GLN B 1 166 ? 27.093 55.316 96.657 1.00 36.71 166 GLN B C 1
ATOM 6238 O O . GLN B 1 166 ? 26.448 56.332 96.914 1.00 38.16 166 GLN B O 1
ATOM 6244 N N . GLN B 1 167 ? 26.556 54.272 96.038 1.00 35.21 167 GLN B N 1
ATOM 6245 C CA . GLN B 1 167 ? 25.129 54.257 95.757 1.00 40.95 167 GLN B CA 1
ATOM 6246 C C . GLN B 1 167 ? 24.360 54.295 97.081 1.00 43.88 167 GLN B C 1
ATOM 6247 O O . GLN B 1 167 ? 23.479 55.137 97.269 1.00 36.17 167 GLN B O 1
ATOM 6253 N N . ILE B 1 168 ? 24.715 53.395 97.996 1.00 35.64 168 ILE B N 1
ATOM 6254 C CA . ILE B 1 168 ? 24.125 53.367 99.338 1.00 36.63 168 ILE B CA 1
ATOM 6255 C C . ILE B 1 168 ? 24.223 54.720 100.036 1.00 38.36 168 ILE B C 1
ATOM 6256 O O . ILE B 1 168 ? 23.230 55.233 100.550 1.00 39.06 168 ILE B O 1
ATOM 6261 N N . ALA B 1 169 ? 25.426 55.288 100.045 1.00 39.13 169 ALA B N 1
ATOM 6262 C CA . ALA B 1 169 ? 25.689 56.567 100.702 1.00 40.88 169 ALA B CA 1
ATOM 6263 C C . ALA B 1 169 ? 24.858 57.712 100.127 1.00 50.63 169 ALA B C 1
ATOM 6264 O O . ALA B 1 169 ? 24.460 58.626 100.849 1.00 42.57 169 ALA B O 1
ATOM 6266 N N . SER B 1 170 ? 24.593 57.660 98.824 1.00 39.90 170 SER B N 1
ATOM 6267 C CA . SER B 1 170 ? 23.916 58.758 98.153 1.00 40.16 170 SER B CA 1
ATOM 6268 C C . SER B 1 170 ? 22.447 58.866 98.567 1.00 45.20 170 SER B C 1
ATOM 6269 O O . SER B 1 170 ? 21.827 59.920 98.420 1.00 44.70 170 SER B O 1
ATOM 6272 N N . GLY B 1 171 ? 21.894 57.775 99.090 1.00 45.23 171 GLY B N 1
ATOM 6273 C CA . GLY B 1 171 ? 20.501 57.756 99.500 1.00 43.50 171 GLY B CA 1
ATOM 6274 C C . GLY B 1 171 ? 19.549 57.644 98.323 1.00 40.13 171 GLY B C 1
ATOM 6275 O O . GLY B 1 171 ? 18.331 57.758 98.485 1.00 40.78 171 GLY B O 1
ATOM 6276 N N . GLU B 1 172 ? 20.108 57.437 97.135 1.00 37.57 172 GLU B N 1
ATOM 6277 C CA . GLU B 1 172 ? 19.317 57.256 95.921 1.00 40.42 172 GLU B CA 1
ATOM 6278 C C . GLU B 1 172 ? 18.424 56.021 96.035 1.00 38.02 172 GLU B C 1
ATOM 6279 O O . GLU B 1 172 ? 18.894 54.956 96.407 1.00 38.31 172 GLU B O 1
ATOM 6285 N N . PRO B 1 173 ? 17.127 56.162 95.722 1.00 37.85 173 PRO B N 1
ATOM 6286 C CA . PRO B 1 173 ? 16.190 55.058 95.991 1.00 34.44 173 PRO B CA 1
ATOM 6287 C C . PRO B 1 173 ? 16.469 53.782 95.189 1.00 35.34 173 PRO B C 1
ATOM 6288 O O . PRO B 1 173 ? 16.342 52.688 95.745 1.00 36.15 173 PRO B O 1
ATOM 6292 N N . VAL B 1 174 ? 16.838 53.914 93.915 1.00 34.03 174 VAL B N 1
ATOM 6293 C CA . VAL B 1 174 ? 17.137 52.751 93.077 1.00 30.29 174 VAL B CA 1
ATOM 6294 C C . VAL B 1 174 ? 18.417 52.958 92.273 1.00 29.90 174 VAL B C 1
ATOM 6295 O O . VAL B 1 174 ? 18.586 53.980 91.609 1.00 36.64 174 VAL B O 1
ATOM 6299 N N . ASP B 1 175 ? 19.320 51.989 92.349 1.00 29.29 175 ASP B N 1
ATOM 6300 C CA . ASP B 1 175 ? 20.508 51.977 91.506 1.00 28.80 175 ASP B CA 1
ATOM 6301 C C . ASP B 1 175 ? 21.048 50.546 91.502 1.00 27.84 175 ASP B C 1
ATOM 6302 O O . ASP B 1 175 ? 20.675 49.737 92.358 1.00 29.07 175 ASP B O 1
ATOM 6307 N N . PHE B 1 176 ? 21.933 50.235 90.560 1.00 27.12 176 PHE B N 1
ATOM 6308 C CA . PHE B 1 176 ? 22.121 48.840 90.157 1.00 25.96 176 PHE B CA 1
ATOM 6309 C C . PHE B 1 176 ? 22.863 47.928 91.138 1.00 26.18 176 PHE B C 1
ATOM 6310 O O . PHE B 1 176 ? 22.970 46.729 90.883 1.00 26.44 176 PHE B O 1
ATOM 6318 N N . LEU B 1 177 ? 23.384 48.478 92.230 1.00 27.39 177 LEU B N 1
ATOM 6319 C CA . LEU B 1 177 ? 24.056 47.663 93.242 1.00 30.48 177 LEU B CA 1
ATOM 6320 C C . LEU B 1 177 ? 23.375 47.718 94.611 1.00 28.61 177 LEU B C 1
ATOM 6321 O O . LEU B 1 177 ? 23.910 47.203 95.590 1.00 29.13 177 LEU B O 1
ATOM 6326 N N . LEU B 1 178 ? 22.207 48.350 94.677 1.00 34.58 178 LEU B N 1
ATOM 6327 C CA . LEU B 1 178 ? 21.454 48.442 95.929 1.00 37.20 178 LEU B CA 1
ATOM 6328 C C . LEU B 1 178 ? 20.672 47.154 96.202 1.00 34.47 178 LEU B C 1
ATOM 6329 O O . LEU B 1 178 ? 20.050 46.588 95.298 1.00 27.81 178 LEU B O 1
ATOM 6334 N N . ASN B 1 179 ? 20.689 46.703 97.453 1.00 30.13 179 ASN B N 1
ATOM 6335 C CA . ASN B 1 179 ? 19.922 45.519 97.820 1.00 29.51 179 ASN B CA 1
ATOM 6336 C C . ASN B 1 179 ? 19.218 45.707 99.155 1.00 30.27 179 ASN B C 1
ATOM 6337 O O . ASN B 1 179 ? 19.856 45.847 100.196 1.00 33.29 179 ASN B O 1
ATOM 6342 N N . LYS B 1 180 ? 17.891 45.704 99.100 1.00 30.17 180 LYS B N 1
ATOM 6343 C CA . LYS B 1 180 ? 17.052 46.100 100.227 1.00 31.07 180 LYS B CA 1
ATOM 6344 C C . LYS B 1 180 ? 17.248 45.231 101.476 1.00 31.64 180 LYS B C 1
ATOM 6345 O O . LYS B 1 180 ? 17.274 45.751 102.603 1.00 32.46 180 LYS B O 1
ATOM 6351 N N . ALA B 1 181 ? 17.410 43.925 101.276 1.00 30.63 181 ALA B N 1
ATOM 6352 C CA . ALA B 1 181 ? 17.402 42.967 102.380 1.00 31.01 181 ALA B CA 1
ATOM 6353 C C . ALA B 1 181 ? 18.697 42.930 103.200 1.00 31.68 181 ALA B C 1
ATOM 6354 O O . ALA B 1 181 ? 18.738 42.288 104.244 1.00 33.93 181 ALA B O 1
ATOM 6356 N N . THR B 1 182 ? 19.750 43.603 102.740 1.00 35.79 182 THR B N 1
ATOM 6357 C CA . THR B 1 182 ? 21.051 43.503 103.408 1.00 32.40 182 THR B CA 1
ATOM 6358 C C . THR B 1 182 ? 21.515 44.794 104.114 1.00 37.54 182 THR B C 1
ATOM 6359 O O . THR B 1 182 ? 22.688 44.939 104.461 1.00 34.21 182 THR B O 1
ATOM 6363 N N . GLY B 1 183 ? 20.581 45.711 104.347 1.00 36.28 183 GLY B N 1
ATOM 6364 C CA . GLY B 1 183 ? 20.829 46.864 105.190 1.00 39.38 183 GLY B CA 1
ATOM 6365 C C . GLY B 1 183 ? 21.884 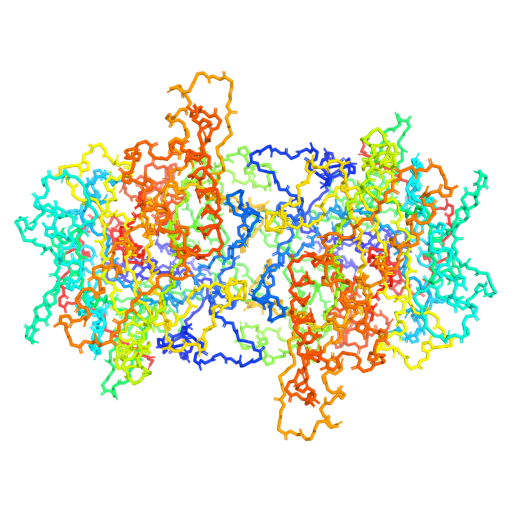47.841 104.702 1.00 35.52 183 GLY B C 1
ATOM 6366 O O . GLY B 1 183 ? 21.865 48.265 103.554 1.00 34.88 183 GLY B O 1
ATOM 6367 N N . ASN B 1 184 ? 22.802 48.190 105.599 1.00 41.94 184 ASN B N 1
ATOM 6368 C CA . ASN B 1 184 ? 23.781 49.264 105.387 1.00 41.02 184 ASN B CA 1
ATOM 6369 C C . ASN B 1 184 ? 25.012 48.876 104.588 1.00 40.14 184 ASN B C 1
ATOM 6370 O O . ASN B 1 184 ? 25.794 49.737 104.203 1.00 37.35 184 ASN B O 1
ATOM 6375 N N . VAL B 1 185 ? 25.190 47.581 104.372 1.00 36.14 185 VAL B N 1
ATOM 6376 C CA . VAL B 1 185 ? 26.444 47.052 103.863 1.00 36.04 185 VAL B CA 1
ATOM 6377 C C . VAL B 1 185 ? 26.352 46.678 102.375 1.00 35.19 185 VAL B C 1
ATOM 6378 O O . VAL B 1 185 ? 25.332 46.148 101.923 1.00 33.75 185 VAL B O 1
ATOM 6382 N N . PRO B 1 186 ? 27.412 46.978 101.603 1.00 34.91 186 PRO B N 1
ATOM 6383 C CA . PRO B 1 186 ? 27.435 46.521 100.207 1.00 38.41 186 PRO B CA 1
ATOM 6384 C C . PRO B 1 186 ? 27.225 45.013 100.144 1.00 32.94 186 PRO B C 1
ATOM 6385 O O . PRO B 1 186 ? 27.836 44.290 100.929 1.00 40.02 186 PRO B O 1
ATOM 6389 N N . ASN B 1 187 ? 26.323 44.545 99.289 1.00 36.50 187 ASN B N 1
ATOM 6390 C CA . ASN B 1 187 ? 26.102 43.104 99.201 1.00 30.94 187 ASN B CA 1
ATOM 6391 C C . ASN B 1 187 ? 27.071 42.523 98.182 1.00 30.55 187 ASN B C 1
ATOM 6392 O O . ASN B 1 187 ? 26.671 41.980 97.146 1.00 29.52 187 ASN B O 1
ATOM 6397 N N . VAL B 1 188 ? 28.354 42.692 98.483 1.00 31.52 188 VAL B N 1
ATOM 6398 C CA . VAL B 1 188 ? 29.455 42.260 97.636 1.00 31.54 188 VAL B CA 1
ATOM 6399 C C . VAL B 1 188 ? 30.339 41.324 98.419 1.00 32.24 188 VAL B C 1
ATOM 6400 O O . VAL B 1 188 ? 30.729 41.637 99.545 1.00 35.00 188 VAL B O 1
ATOM 6404 N N . GLU B 1 189 ? 30.657 40.184 97.822 1.00 31.69 189 GLU B N 1
ATOM 6405 C CA . GLU B 1 189 ? 31.480 39.170 98.465 1.00 36.12 189 GLU B CA 1
ATOM 6406 C C . GLU B 1 189 ? 32.844 39.743 98.816 1.00 39.41 189 GLU B C 1
ATOM 6407 O O . GLU B 1 189 ? 33.446 40.460 98.018 1.00 41.39 189 GLU B O 1
ATOM 6413 N N . LYS B 1 190 ? 33.330 39.422 100.010 1.00 35.06 190 LYS B N 1
ATOM 6414 C CA . LYS B 1 190 ? 34.602 39.956 100.474 1.00 36.70 190 LYS B CA 1
ATOM 6415 C C . LYS B 1 190 ? 35.768 39.215 99.828 1.00 37.18 190 LYS B C 1
ATOM 6416 O O . LYS B 1 190 ? 35.612 38.093 99.354 1.00 36.42 190 LYS B O 1
ATOM 6422 N N . THR B 1 191 ? 36.940 39.846 99.829 1.00 38.56 191 THR B N 1
ATOM 6423 C CA . THR B 1 191 ? 38.095 39.332 99.100 1.00 39.20 191 THR B CA 1
ATOM 6424 C C . THR B 1 191 ? 39.274 38.997 100.015 1.00 49.61 191 THR B C 1
ATOM 6425 O O . THR B 1 191 ? 40.394 38.803 99.549 1.00 55.72 191 THR B O 1
ATOM 6429 N N . THR B 1 192 ? 39.006 38.945 101.316 1.00 48.51 192 THR B N 1
ATOM 6430 C CA . THR B 1 192 ? 39.973 38.519 102.331 1.00 50.01 192 THR B CA 1
ATOM 6431 C C . THR B 1 192 ? 40.286 37.014 102.205 1.00 51.04 192 THR B C 1
ATOM 6432 O O . THR B 1 192 ? 39.557 36.296 101.518 1.00 49.14 192 THR B O 1
ATOM 6436 N N . PRO B 1 193 ? 41.375 36.535 102.854 1.00 58.33 193 PRO B N 1
ATOM 6437 C CA . PRO B 1 193 ? 41.783 35.123 102.742 1.00 60.04 193 PRO B CA 1
ATOM 6438 C C . PRO B 1 193 ? 40.667 34.091 102.947 1.00 60.90 193 PRO B C 1
ATOM 6439 O O . PRO B 1 193 ? 40.459 33.243 102.078 1.00 60.91 193 PRO B O 1
ATOM 6443 N N . ASP B 1 194 ? 39.967 34.169 104.075 1.00 57.68 194 ASP B N 1
ATOM 6444 C CA . ASP B 1 194 ? 38.949 33.180 104.424 1.00 57.92 194 ASP B CA 1
ATOM 6445 C C . ASP B 1 194 ? 37.527 33.664 104.135 1.00 55.51 194 ASP B C 1
ATOM 6446 O O . ASP B 1 194 ? 36.608 33.419 104.918 1.00 56.18 194 ASP B O 1
ATOM 6451 N N . ALA B 1 195 ? 37.349 34.348 103.014 1.00 50.01 195 ALA B N 1
ATOM 6452 C CA . ALA B 1 195 ? 36.077 34.982 102.708 1.00 45.04 195 ALA B CA 1
ATOM 6453 C C . ALA B 1 195 ? 34.952 33.961 102.583 1.00 45.90 195 ALA B C 1
ATOM 6454 O O . ALA B 1 195 ? 35.164 32.852 102.098 1.00 53.00 195 ALA B O 1
ATOM 6456 N N . VAL B 1 196 ? 33.765 34.327 103.057 1.00 37.16 196 VAL B N 1
ATOM 6457 C CA . VAL B 1 196 ? 32.589 33.482 102.874 1.00 35.89 196 VAL B CA 1
ATOM 6458 C C . VAL B 1 196 ? 31.955 33.763 101.511 1.00 40.18 196 VAL B C 1
ATOM 6459 O O . VAL B 1 196 ? 31.692 34.918 101.177 1.00 40.35 196 VAL B O 1
ATOM 6463 N N . PRO B 1 197 ? 31.699 32.711 100.720 1.00 33.12 197 PRO B N 1
ATOM 6464 C CA . PRO B 1 197 ? 31.063 32.942 99.419 1.00 38.00 197 PRO B CA 1
ATOM 6465 C C . PRO B 1 197 ? 29.657 33.490 99.583 1.00 37.76 197 PRO B C 1
ATOM 6466 O O . PRO B 1 197 ? 28.935 33.060 100.478 1.00 40.11 197 PRO B O 1
ATOM 6470 N N . LEU B 1 198 ? 29.277 34.444 98.745 1.00 36.61 198 LEU B N 1
ATOM 6471 C CA . LEU B 1 198 ? 27.881 34.843 98.696 1.00 31.05 198 LEU B CA 1
ATOM 6472 C C . LEU B 1 198 ? 27.170 33.977 97.667 1.00 31.68 198 LEU B C 1
ATOM 6473 O O . LEU B 1 198 ? 27.713 33.699 96.599 1.00 27.15 198 LEU B O 1
ATOM 6478 N N . ASN B 1 199 ? 25.956 33.559 98.008 1.00 27.14 199 ASN B N 1
ATOM 6479 C CA . ASN B 1 199 ? 25.198 32.596 97.225 1.00 26.01 199 ASN B CA 1
ATOM 6480 C C . ASN B 1 199 ? 23.985 33.252 96.572 1.00 25.11 199 ASN B C 1
ATOM 6481 O O . ASN B 1 199 ? 23.012 33.581 97.261 1.00 25.29 199 ASN B O 1
ATOM 6486 N N . LEU B 1 200 ? 24.034 33.437 95.247 1.00 24.30 200 LEU B N 1
ATOM 6487 C CA . LEU B 1 200 ? 22.947 34.110 94.543 1.00 23.61 200 LEU B CA 1
ATOM 6488 C C . LEU B 1 200 ? 21.650 33.295 94.570 1.00 22.98 200 LEU B C 1
ATOM 6489 O O . LEU B 1 200 ? 20.579 33.823 94.301 1.00 26.20 200 LEU B O 1
ATOM 6494 N N . ASN B 1 201 ? 21.753 32.003 94.860 1.00 22.89 201 ASN B N 1
ATOM 6495 C CA . ASN B 1 201 ? 20.576 31.153 94.970 1.00 22.46 201 ASN B CA 1
ATOM 6496 C C . ASN B 1 201 ? 20.112 30.914 96.419 1.00 28.07 201 ASN B C 1
ATOM 6497 O O . ASN B 1 201 ? 19.435 29.917 96.691 1.00 29.15 201 ASN B O 1
ATOM 6502 N N . ASP B 1 202 ? 20.459 31.815 97.337 1.00 29.77 202 ASP B N 1
ATOM 6503 C CA . ASP B 1 202 ? 20.134 31.619 98.759 1.00 28.18 202 ASP B CA 1
ATOM 6504 C C . ASP B 1 202 ? 18.638 31.352 98.950 1.00 28.67 202 ASP B C 1
ATOM 6505 O O . ASP B 1 202 ? 17.793 31.976 98.314 1.00 24.58 202 ASP B O 1
ATOM 6510 N N . TYR B 1 203 ? 18.335 30.384 99.810 1.00 27.48 203 TYR B N 1
ATOM 6511 C CA . TYR B 1 203 ? 16.993 29.833 99.950 1.00 25.63 203 TYR B CA 1
ATOM 6512 C C . TYR B 1 203 ? 15.897 30.885 100.131 1.00 25.92 203 TYR B C 1
ATOM 6513 O O . TYR B 1 203 ? 14.867 30.822 99.460 1.00 25.30 203 TYR B O 1
ATOM 6522 N N . GLU B 1 204 ? 16.120 31.857 101.014 1.00 26.79 204 GLU B N 1
ATOM 6523 C CA . GLU B 1 204 ? 15.085 32.852 101.312 1.00 27.23 204 GLU B CA 1
ATOM 6524 C C . GLU B 1 204 ? 15.109 34.057 100.367 1.00 31.44 204 GLU B C 1
ATOM 6525 O O . GLU B 1 204 ? 14.349 35.006 100.549 1.00 32.43 204 GLU B O 1
ATOM 6531 N N . GLY B 1 205 ? 15.993 34.030 99.375 1.00 30.61 205 GLY B N 1
ATOM 6532 C CA . GLY B 1 205 ? 16.047 35.082 98.373 1.00 29.76 205 GLY B CA 1
ATOM 6533 C C . GLY B 1 205 ? 16.531 36.435 98.872 1.00 26.00 205 GLY B C 1
ATOM 6534 O O . GLY B 1 205 ? 16.199 37.464 98.296 1.00 25.93 205 GLY B O 1
ATOM 6535 N N . VAL B 1 206 ? 17.303 36.441 99.954 1.00 35.01 206 VAL B N 1
ATOM 6536 C CA . VAL B 1 206 ? 17.893 37.674 100.465 1.00 27.63 206 VAL B CA 1
ATOM 6537 C C . VAL B 1 206 ? 18.744 38.361 99.391 1.00 35.74 206 VAL B C 1
ATOM 6538 O O . VAL B 1 206 ? 18.705 39.582 99.229 1.00 39.39 206 VAL B O 1
ATOM 6542 N N . ASN B 1 207 ? 19.502 37.565 98.647 1.00 26.42 207 ASN B N 1
ATOM 6543 C CA . ASN B 1 207 ? 20.453 38.101 97.689 1.00 28.88 207 ASN B CA 1
ATOM 6544 C C . ASN B 1 207 ? 19.829 38.391 96.327 1.00 31.06 207 ASN B C 1
ATOM 6545 O O . ASN B 1 207 ? 20.146 37.723 95.346 1.00 24.49 207 ASN B O 1
ATOM 6550 N N . SER B 1 208 ? 18.936 39.377 96.276 1.00 25.50 208 SER B N 1
ATOM 6551 C CA . SER B 1 208 ? 18.355 39.800 95.011 1.00 27.17 208 SER B CA 1
ATOM 6552 C C . SER B 1 208 ? 19.440 40.410 94.151 1.00 24.94 208 SER B C 1
ATOM 6553 O O . SER B 1 208 ? 19.801 39.872 93.110 1.00 32.95 208 SER B O 1
ATOM 6556 N N . VAL B 1 209 ? 19.981 41.525 94.615 1.00 25.79 209 VAL B N 1
ATOM 6557 C CA . VAL B 1 209 ? 21.177 42.081 94.008 1.00 26.04 209 VAL B CA 1
ATOM 6558 C C . VAL B 1 209 ? 22.378 41.718 94.879 1.00 39.86 209 VAL B C 1
ATOM 6559 O O . VAL B 1 209 ? 22.360 41.861 96.118 1.00 27.21 209 VAL B O 1
ATOM 6563 N N . VAL B 1 210 ? 23.413 41.218 94.217 1.00 26.32 210 VAL B N 1
ATOM 6564 C CA . VAL B 1 210 ? 24.528 40.597 94.905 1.00 26.76 210 VAL B CA 1
ATOM 6565 C C . VAL B 1 210 ? 25.709 40.392 93.954 1.00 29.31 210 VAL B C 1
ATOM 6566 O O . VAL B 1 210 ? 25.519 40.061 92.780 1.00 28.87 210 VAL B O 1
ATOM 6570 N N . ALA B 1 211 ? 26.924 40.624 94.444 1.00 27.68 211 ALA B N 1
ATOM 6571 C CA . ALA B 1 211 ? 28.124 40.321 93.665 1.00 27.88 211 ALA B CA 1
ATOM 6572 C C . ALA B 1 211 ? 28.928 39.232 94.369 1.00 28.98 211 ALA B C 1
ATOM 6573 O O . ALA B 1 211 ? 29.053 39.231 95.597 1.00 28.96 211 ALA B O 1
ATOM 6575 N N . PHE B 1 212 ? 29.476 38.320 93.572 1.00 27.88 212 PHE B N 1
ATOM 6576 C CA . PHE B 1 212 ? 30.039 37.065 94.063 1.00 28.08 212 PHE B CA 1
ATOM 6577 C C . PHE B 1 212 ? 31.184 36.611 93.174 1.00 28.35 212 PHE B C 1
ATOM 6578 O O . PHE B 1 212 ? 31.290 37.042 92.024 1.00 28.06 212 PHE B O 1
ATOM 6586 N N . SER B 1 213 ? 32.010 35.702 93.681 1.00 32.09 213 SER B N 1
ATOM 6587 C CA . SER B 1 213 ? 33.139 35.193 92.901 1.00 31.92 213 SER B CA 1
ATOM 6588 C C . SER B 1 213 ? 32.767 34.018 91.996 1.00 36.09 213 SER B C 1
ATOM 6589 O O . SER B 1 213 ? 33.454 33.761 91.002 1.00 34.20 213 SER B O 1
ATOM 6592 N N . SER B 1 214 ? 31.681 33.315 92.320 1.00 33.66 214 SER B N 1
ATOM 6593 C CA . SER B 1 214 ? 31.358 32.094 91.590 1.00 26.48 214 SER B CA 1
ATOM 6594 C C . SER B 1 214 ? 29.863 31.847 91.371 1.00 31.26 214 SER B C 1
ATOM 6595 O O . SER B 1 214 ? 29.059 32.000 92.291 1.00 27.82 214 SER B O 1
ATOM 6598 N N . PHE B 1 215 ? 29.507 31.464 90.144 1.00 24.21 215 PHE B N 1
ATOM 6599 C CA . PHE B 1 215 ? 28.198 30.872 89.864 1.00 23.03 215 PHE B CA 1
ATOM 6600 C C . PHE B 1 215 ? 28.201 29.405 90.289 1.00 25.46 215 PHE B C 1
ATOM 6601 O O . PHE B 1 215 ? 29.230 28.878 90.733 1.00 23.79 215 PHE B O 1
ATOM 6609 N N . TYR B 1 216 ? 27.062 28.733 90.125 1.00 27.47 216 TYR B N 1
ATOM 6610 C CA . TYR B 1 216 ? 26.990 27.293 90.391 1.00 24.87 216 TYR B CA 1
ATOM 6611 C C . TYR B 1 216 ? 26.749 26.544 89.084 1.00 24.90 216 TYR B C 1
ATOM 6612 O O . TYR B 1 216 ? 25.768 26.790 88.382 1.00 20.06 216 TYR B O 1
ATOM 6621 N N . MET B 1 217 ? 27.655 25.628 88.761 1.00 21.26 217 MET B N 1
ATOM 6622 C CA . MET B 1 217 ? 27.572 24.882 87.511 1.00 23.81 217 MET B CA 1
ATOM 6623 C C . MET B 1 217 ? 26.957 23.512 87.735 1.00 24.38 217 MET B C 1
ATOM 6624 O O . MET B 1 217 ? 27.310 22.840 88.689 1.00 20.81 217 MET B O 1
ATOM 6629 N N . GLY B 1 218 ? 26.067 23.093 86.836 1.00 23.82 218 GLY B N 1
ATOM 6630 C CA . GLY B 1 218 ? 25.493 21.759 86.890 1.00 18.70 218 GLY B CA 1
ATOM 6631 C C . GLY B 1 218 ? 26.464 20.681 86.453 1.00 21.23 218 GLY B C 1
ATOM 6632 O O . GLY B 1 218 ? 26.279 20.034 85.428 1.00 23.11 218 GLY B O 1
ATOM 6633 N N . VAL B 1 219 ? 27.528 20.504 87.226 1.00 20.84 219 VAL B N 1
ATOM 6634 C CA . VAL B 1 219 ? 28.441 19.387 87.012 1.00 21.61 219 VAL B CA 1
ATOM 6635 C C . VAL B 1 219 ? 28.712 18.704 88.353 1.00 21.77 219 VAL B C 1
ATOM 6636 O O . VAL B 1 219 ? 28.556 19.315 89.407 1.00 22.25 219 VAL B O 1
ATOM 6640 N N . ASN B 1 220 ? 29.066 17.423 88.305 1.00 25.17 220 ASN B N 1
ATOM 6641 C CA . ASN B 1 220 ? 29.540 16.706 89.484 1.00 27.78 220 ASN B CA 1
ATOM 6642 C C . ASN B 1 220 ? 30.926 16.159 89.220 1.00 33.26 220 ASN B C 1
ATOM 6643 O O . ASN B 1 220 ? 31.264 15.826 88.081 1.00 24.17 220 ASN B O 1
ATOM 6648 N N . GLN B 1 221 ? 31.715 16.064 90.283 1.00 26.08 221 GLN B N 1
ATOM 6649 C CA . GLN B 1 221 ? 33.017 15.434 90.214 1.00 27.46 221 GLN B CA 1
ATOM 6650 C C . GLN B 1 221 ? 32.886 13.951 90.539 1.00 27.99 221 GLN B C 1
ATOM 6651 O O . GLN B 1 221 ? 32.249 13.583 91.516 1.00 28.27 221 GLN B O 1
ATOM 6657 N N . LEU B 1 222 ? 33.495 13.101 89.724 1.00 32.05 222 LEU B N 1
ATOM 6658 C CA . LEU B 1 222 ? 33.482 11.663 89.972 1.00 34.95 222 LEU B CA 1
ATOM 6659 C C . LEU B 1 222 ? 34.651 11.271 90.873 1.00 39.15 222 LEU B C 1
ATOM 6660 O O . LEU B 1 222 ? 35.551 12.076 91.126 1.00 32.04 222 LEU B O 1
ATOM 6665 N N . SER B 1 223 ? 34.638 10.034 91.363 1.00 41.66 223 SER B N 1
ATOM 6666 C CA . SER B 1 223 ? 35.649 9.615 92.331 1.00 45.93 223 SER B CA 1
ATOM 6667 C C . SER B 1 223 ? 37.027 9.568 91.685 1.00 44.11 223 SER B C 1
ATOM 6668 O O . SER B 1 223 ? 38.041 9.618 92.380 1.00 45.86 223 SER B O 1
ATOM 6671 N N . ASP B 1 224 ? 37.070 9.498 90.356 1.00 37.38 224 ASP B N 1
ATOM 6672 C CA . ASP B 1 224 ? 38.358 9.499 89.671 1.00 43.38 224 ASP B CA 1
ATOM 6673 C C . ASP B 1 224 ? 38.857 10.919 89.399 1.00 41.40 224 ASP B C 1
ATOM 6674 O O . ASP B 1 224 ? 39.978 11.112 88.936 1.00 41.14 224 ASP B O 1
ATOM 6679 N N . GLY B 1 225 ? 38.037 11.910 89.733 1.00 39.88 225 GLY B N 1
ATOM 6680 C CA . GLY B 1 225 ? 38.438 13.303 89.627 1.00 39.86 225 GLY B CA 1
ATOM 6681 C C . GLY B 1 225 ? 37.959 13.986 88.360 1.00 39.22 225 GLY B C 1
ATOM 6682 O O . GLY B 1 225 ? 38.008 15.212 88.250 1.00 45.66 225 GLY B O 1
ATOM 6683 N N . ASN B 1 226 ? 37.482 13.199 87.403 1.00 35.15 226 ASN B N 1
ATOM 6684 C CA . ASN B 1 226 ? 36.913 13.767 86.189 1.00 36.42 226 ASN B CA 1
ATOM 6685 C C . ASN B 1 226 ? 35.559 14.376 86.494 1.00 37.69 226 ASN B C 1
ATOM 6686 O O . ASN B 1 226 ? 34.931 14.052 87.502 1.00 33.97 226 ASN B O 1
ATOM 6691 N N . TYR B 1 227 ? 35.115 15.269 85.625 1.00 34.95 227 TYR B N 1
ATOM 6692 C CA . TYR B 1 227 ? 33.826 15.897 85.807 1.00 25.32 227 TYR B CA 1
ATOM 6693 C C . TYR B 1 227 ? 32.821 15.364 84.816 1.00 27.74 227 TYR B C 1
ATOM 6694 O O . TYR B 1 227 ? 33.179 14.954 83.708 1.00 28.21 227 TYR B O 1
ATOM 6703 N N . ILE B 1 228 ? 31.563 15.326 85.242 1.00 22.84 228 ILE B N 1
ATOM 6704 C CA . ILE B 1 228 ? 30.490 14.907 84.372 1.00 21.46 228 ILE B CA 1
ATOM 6705 C C . ILE B 1 228 ? 29.403 15.988 84.344 1.00 30.99 228 ILE B C 1
ATOM 6706 O O . ILE B 1 228 ? 29.163 16.668 85.338 1.00 20.61 228 ILE B O 1
ATOM 6711 N N . ARG B 1 229 ? 28.801 16.197 83.178 1.00 19.32 229 ARG B N 1
ATOM 6712 C CA . ARG B 1 229 ? 27.620 17.038 83.089 1.00 24.00 229 ARG B CA 1
ATOM 6713 C C . ARG B 1 229 ? 26.537 16.407 83.962 1.00 27.13 229 ARG B C 1
ATOM 6714 O O . ARG B 1 229 ? 26.264 15.211 83.841 1.00 17.88 229 ARG B O 1
ATOM 6722 N N . LYS B 1 230 ? 25.958 17.198 84.863 1.00 18.02 230 LYS B N 1
ATOM 6723 C CA . LYS B 1 230 ? 24.880 16.733 85.732 1.00 17.86 230 LYS B CA 1
ATOM 6724 C C . LYS B 1 230 ? 23.637 17.494 85.345 1.00 22.38 230 LYS B C 1
ATOM 6725 O O . LYS B 1 230 ? 23.488 18.668 85.665 1.00 16.98 230 LYS B O 1
ATOM 6731 N N . TYR B 1 231 ? 22.757 16.834 84.609 1.00 16.16 231 TYR B N 1
ATOM 6732 C CA . TYR B 1 231 ? 21.655 17.539 83.979 1.00 16.74 231 TYR B CA 1
ATOM 6733 C C . TYR B 1 231 ? 20.375 16.728 84.117 1.00 19.81 231 TYR B C 1
ATOM 6734 O O . TYR B 1 231 ? 20.385 15.663 84.739 1.00 16.07 231 TYR B O 1
ATOM 6743 N N . ALA B 1 232 ? 19.270 17.221 83.561 1.00 18.47 232 ALA B N 1
ATOM 6744 C CA . ALA B 1 232 ? 17.979 16.579 83.832 1.00 24.36 232 ALA B CA 1
ATOM 6745 C C . ALA B 1 232 ? 17.929 15.164 83.250 1.00 23.20 232 ALA B C 1
ATOM 6746 O O . ALA B 1 232 ? 17.243 14.284 83.773 1.00 22.37 232 ALA B O 1
ATOM 6748 N N . GLY B 1 233 ? 18.687 14.949 82.181 1.00 18.88 233 GLY B N 1
ATOM 6749 C CA . GLY B 1 233 ? 18.717 13.669 81.502 1.00 13.42 233 GLY B CA 1
ATOM 6750 C C . GLY B 1 233 ? 19.295 12.541 82.330 1.00 19.31 233 GLY B C 1
ATOM 6751 O O . GLY B 1 233 ? 18.622 11.522 82.557 1.00 15.93 233 GLY B O 1
ATOM 6752 N N . ASN B 1 234 ? 20.539 12.696 82.780 1.00 17.01 234 ASN B N 1
ATOM 6753 C CA . ASN B 1 234 ? 21.157 11.617 83.538 1.00 19.06 234 ASN B CA 1
ATOM 6754 C C . ASN B 1 234 ? 20.750 11.654 85.015 1.00 18.33 234 ASN B C 1
ATOM 6755 O O . ASN B 1 234 ? 20.821 10.639 85.696 1.00 18.98 234 ASN B O 1
ATOM 6760 N N . THR B 1 235 ? 20.259 12.790 85.496 1.00 16.07 235 THR B N 1
ATOM 6761 C CA . THR B 1 235 ? 19.794 12.840 86.882 1.00 16.79 235 THR B CA 1
ATOM 6762 C C . THR B 1 235 ? 18.519 12.024 87.057 1.00 20.78 235 THR B C 1
ATOM 6763 O O . THR B 1 235 ? 18.418 11.238 87.991 1.00 20.29 235 THR B O 1
ATOM 6767 N N . TYR B 1 236 ? 17.572 12.155 86.129 1.00 18.03 236 TYR B N 1
ATOM 6768 C CA . TYR B 1 236 ? 16.252 11.575 86.361 1.00 18.49 236 TYR B CA 1
ATOM 6769 C C . TYR B 1 236 ? 16.001 10.312 85.558 1.00 19.12 236 TYR B C 1
ATOM 6770 O O . TYR B 1 236 ? 15.146 9.509 85.936 1.00 16.71 236 TYR B O 1
ATOM 6779 N N . LEU B 1 237 ? 16.756 10.110 84.478 1.00 17.55 237 LEU B N 1
ATOM 6780 C CA . LEU B 1 237 ? 16.469 9.003 83.562 1.00 12.23 237 LEU B CA 1
ATOM 6781 C C . LEU B 1 237 ? 17.629 8.047 83.325 1.00 23.31 237 LEU B C 1
ATOM 6782 O O . LEU B 1 237 ? 17.663 7.339 82.301 1.00 14.72 237 LEU B O 1
ATOM 6787 N N . ASN B 1 238 ? 18.572 8.014 84.260 1.00 18.07 238 ASN B N 1
ATOM 6788 C CA . ASN B 1 238 ? 19.702 7.104 84.145 1.00 18.79 238 ASN B CA 1
ATOM 6789 C C . ASN B 1 238 ? 19.299 5.649 84.417 1.00 23.07 238 ASN B C 1
ATOM 6790 O O . ASN B 1 238 ? 18.129 5.352 84.706 1.00 14.85 238 ASN B O 1
ATOM 6795 N N . ARG B 1 239 ? 20.274 4.751 84.307 1.00 16.18 239 ARG B N 1
ATOM 6796 C CA . ARG B 1 239 ? 20.016 3.318 84.335 1.00 17.15 239 ARG B CA 1
ATOM 6797 C C . ARG B 1 239 ? 19.611 2.760 85.708 1.00 27.93 239 ARG B C 1
ATOM 6798 O O . ARG B 1 239 ? 19.301 1.578 85.812 1.00 18.47 239 ARG B O 1
ATOM 6806 N N . ASN B 1 240 ? 19.632 3.579 86.757 1.00 17.01 240 ASN B N 1
ATOM 6807 C CA . ASN B 1 240 ? 19.075 3.131 88.037 1.00 20.59 240 ASN B CA 1
ATOM 6808 C C . ASN B 1 240 ? 17.552 3.188 87.997 1.00 25.73 240 ASN B C 1
ATOM 6809 O O . ASN B 1 240 ? 16.875 2.496 88.769 1.00 21.10 240 ASN B O 1
ATOM 6814 N N . TYR B 1 241 ? 17.023 4.011 87.092 1.00 20.24 241 TYR B N 1
ATOM 6815 C CA . TYR B 1 241 ? 15.589 4.307 87.056 1.00 23.63 241 TYR B CA 1
ATOM 6816 C C . TYR B 1 241 ? 14.898 3.815 85.785 1.00 20.05 241 TYR B C 1
ATOM 6817 O O . TYR B 1 241 ? 13.741 3.385 85.822 1.00 17.40 241 TYR B O 1
ATOM 6826 N N . VAL B 1 242 ? 15.605 3.880 84.665 1.00 17.72 242 VAL B N 1
ATOM 6827 C CA . VAL B 1 242 ? 15.054 3.480 83.370 1.00 17.27 242 VAL B CA 1
ATOM 6828 C C . VAL B 1 242 ? 16.030 2.530 82.706 1.00 21.68 242 VAL B C 1
ATOM 6829 O O . VAL B 1 242 ? 17.224 2.814 82.642 1.00 16.41 242 VAL B O 1
ATOM 6833 N N . ASP B 1 243 ? 15.553 1.376 82.253 1.00 20.13 243 ASP B N 1
ATOM 6834 C CA . ASP B 1 243 ? 16.484 0.418 81.661 1.00 23.44 243 ASP B CA 1
ATOM 6835 C C . ASP B 1 243 ? 16.738 0.751 80.183 1.00 18.52 243 ASP B C 1
ATOM 6836 O O . ASP B 1 243 ? 16.204 1.741 79.655 1.00 17.39 243 ASP B O 1
ATOM 6841 N N . GLU B 1 244 ? 17.559 -0.064 79.527 1.00 24.21 244 GLU B N 1
ATOM 6842 C CA . GLU B 1 244 ? 17.978 0.199 78.149 1.00 27.03 244 GLU B CA 1
ATOM 6843 C C . GLU B 1 244 ? 16.827 0.099 77.144 1.00 31.29 244 GLU B C 1
ATOM 6844 O O . GLU B 1 244 ? 16.939 0.564 76.008 1.00 35.75 244 GLU B O 1
ATOM 6850 N N . ASN B 1 245 ? 15.724 -0.512 77.556 1.00 26.04 245 ASN B N 1
ATOM 6851 C CA . ASN B 1 245 ? 14.562 -0.624 76.694 1.00 23.03 245 ASN B CA 1
ATOM 6852 C C . ASN B 1 245 ? 13.541 0.455 77.006 1.00 22.33 245 ASN B C 1
ATOM 6853 O O . ASN B 1 245 ? 12.476 0.511 76.385 1.00 27.14 245 ASN B O 1
ATOM 6858 N N . GLY B 1 246 ? 13.868 1.332 77.949 1.00 23.41 246 GLY B N 1
ATOM 6859 C CA . GLY B 1 246 ? 12.969 2.428 78.281 1.00 22.29 246 GLY B CA 1
ATOM 6860 C C . GLY B 1 246 ? 11.964 2.113 79.366 1.00 25.33 246 GLY B C 1
ATOM 6861 O O . GLY B 1 246 ? 11.081 2.908 79.659 1.00 20.43 246 GLY B O 1
ATOM 6862 N N . ARG B 1 247 ? 12.104 0.936 79.962 1.00 22.78 247 ARG B N 1
ATOM 6863 C CA . ARG B 1 247 ? 11.189 0.496 81.003 1.00 23.53 247 ARG B CA 1
ATOM 6864 C C . ARG B 1 247 ? 11.699 0.888 82.380 1.00 21.52 247 ARG B C 1
ATOM 6865 O O . ARG B 1 247 ? 12.841 0.554 82.730 1.00 19.30 247 ARG B O 1
ATOM 6873 N N . GLY B 1 248 ? 10.856 1.587 83.150 1.00 18.19 248 GLY B N 1
ATOM 6874 C CA . GLY B 1 248 ? 11.156 1.960 84.534 1.00 17.67 248 GLY B CA 1
ATOM 6875 C C . GLY B 1 248 ? 11.490 0.771 85.425 1.00 18.62 248 GLY B C 1
ATOM 6876 O O . GLY B 1 248 ? 11.020 -0.338 85.179 1.00 21.76 248 GLY B O 1
ATOM 6877 N N . ILE B 1 249 ? 12.300 0.991 86.461 1.00 20.52 249 ILE B N 1
ATOM 6878 C CA . ILE B 1 249 ? 12.833 -0.100 87.271 1.00 22.10 249 ILE B CA 1
ATOM 6879 C C . ILE B 1 249 ? 12.283 -0.075 88.699 1.00 22.21 249 ILE B C 1
ATOM 6880 O O . ILE B 1 249 ? 12.211 0.984 89.322 1.00 18.67 249 ILE B O 1
ATOM 6885 N N . GLY B 1 250 ? 11.898 -1.241 89.210 1.00 21.06 250 GLY B N 1
ATOM 6886 C CA . GLY B 1 250 ? 11.419 -1.348 90.574 1.00 21.85 250 GLY B CA 1
ATOM 6887 C C . GLY B 1 250 ? 10.261 -0.415 90.866 1.00 21.10 250 GLY B C 1
ATOM 6888 O O . GLY B 1 250 ? 9.205 -0.498 90.244 1.00 27.08 250 GLY B O 1
ATOM 6889 N N . LYS B 1 251 ? 10.484 0.484 91.817 1.00 23.31 251 LYS B N 1
ATOM 6890 C CA . LYS B 1 251 ? 9.520 1.504 92.223 1.00 26.36 251 LYS B CA 1
ATOM 6891 C C . LYS B 1 251 ? 9.091 2.433 91.069 1.00 25.18 251 LYS B C 1
ATOM 6892 O O . LYS B 1 251 ? 8.026 3.061 91.106 1.00 23.72 251 LYS B O 1
ATOM 6898 N N . PHE B 1 252 ? 9.911 2.482 90.026 1.00 17.81 252 PHE B N 1
ATOM 6899 C CA . PHE B 1 252 ? 9.663 3.352 88.879 1.00 24.92 252 PHE B CA 1
ATOM 6900 C C . PHE B 1 252 ? 9.095 2.584 87.698 1.00 23.69 252 PHE B C 1
ATOM 6901 O O . PHE B 1 252 ? 9.072 3.095 86.572 1.00 19.48 252 PHE B O 1
ATOM 6909 N N . SER B 1 253 ? 8.633 1.360 87.958 1.00 21.99 253 SER B N 1
ATOM 6910 C CA . SER B 1 253 ? 8.242 0.445 86.880 1.00 26.72 253 SER B CA 1
ATOM 6911 C C . SER B 1 253 ? 6.977 0.892 86.129 1.00 25.28 253 SER B C 1
ATOM 6912 O O . SER B 1 253 ? 6.670 0.368 85.066 1.00 18.60 253 SER B O 1
ATOM 6915 N N . GLY B 1 254 ? 6.248 1.849 86.694 1.00 22.85 254 GLY B N 1
ATOM 6916 C CA . GLY B 1 254 ? 5.124 2.467 86.012 1.00 17.23 254 GLY B CA 1
ATOM 6917 C C . GLY B 1 254 ? 5.559 3.424 84.911 1.00 23.02 254 GLY B C 1
ATOM 6918 O O . GLY B 1 254 ? 4.754 3.811 84.064 1.00 15.50 254 GLY B O 1
ATOM 6919 N N . LEU B 1 255 ? 6.839 3.791 84.904 1.00 18.56 255 LEU B N 1
ATOM 6920 C CA . LEU B 1 255 ? 7.352 4.705 83.881 1.00 14.08 255 LEU B CA 1
ATOM 6921 C C . LEU B 1 255 ? 7.766 3.962 82.615 1.00 16.95 255 LEU B C 1
ATOM 6922 O O . LEU B 1 255 ? 8.370 2.885 82.676 1.00 17.03 255 LEU B O 1
ATOM 6927 N N . ARG B 1 256 ? 7.421 4.546 81.472 1.00 16.87 256 ARG B N 1
ATOM 6928 C CA . ARG B 1 256 ? 7.904 4.075 80.187 1.00 17.08 256 ARG B CA 1
ATOM 6929 C C . ARG B 1 256 ? 8.409 5.259 79.356 1.00 18.12 256 ARG B C 1
ATOM 6930 O O . ARG B 1 256 ? 7.664 6.209 79.085 1.00 12.48 256 ARG B O 1
ATOM 6938 N N . VAL B 1 257 ? 9.681 5.215 78.974 1.00 13.16 257 VAL B N 1
ATOM 6939 C CA . VAL B 1 257 ? 10.258 6.282 78.158 1.00 12.53 257 VAL B CA 1
ATOM 6940 C C . VAL B 1 257 ? 10.447 5.801 76.722 1.00 18.18 257 VAL B C 1
ATOM 6941 O O . VAL B 1 257 ? 11.119 4.799 76.484 1.00 20.96 257 VAL B O 1
ATOM 6945 N N . VAL B 1 258 ? 9.815 6.488 75.775 1.00 12.83 258 VAL B N 1
ATOM 6946 C CA . VAL B 1 258 ? 9.972 6.147 74.358 1.00 13.52 258 VAL B CA 1
ATOM 6947 C C . VAL B 1 258 ? 10.909 7.141 73.680 1.00 13.26 258 VAL B C 1
ATOM 6948 O O . VAL B 1 258 ? 10.598 8.321 73.566 1.00 14.42 258 VAL B O 1
ATOM 6952 N N . SER B 1 259 ? 12.067 6.641 73.265 1.00 14.04 259 SER B N 1
ATOM 6953 C CA . SER B 1 259 ? 13.114 7.423 72.616 1.00 19.02 259 SER B CA 1
ATOM 6954 C C . SER B 1 259 ? 12.854 7.589 71.115 1.00 20.08 259 SER B C 1
ATOM 6955 O O . SER B 1 259 ? 12.216 6.733 70.513 1.00 17.51 259 SER B O 1
ATOM 6958 N N . ASP B 1 260 ? 13.371 8.674 70.530 1.00 17.32 260 ASP B N 1
ATOM 6959 C CA . ASP B 1 260 ? 13.254 8.951 69.087 1.00 15.46 260 ASP B CA 1
ATOM 6960 C C . ASP B 1 260 ? 11.822 8.817 68.624 1.00 15.31 260 ASP B C 1
ATOM 6961 O O . ASP B 1 260 ? 11.514 8.127 67.658 1.00 16.30 260 ASP B O 1
ATOM 6966 N N . ALA B 1 261 ? 10.962 9.477 69.376 1.00 16.79 261 ALA B N 1
ATOM 6967 C CA . ALA B 1 261 ? 9.534 9.475 69.179 1.00 15.09 261 ALA B CA 1
ATOM 6968 C C . ALA B 1 261 ? 9.132 10.912 68.937 1.00 15.66 261 ALA B C 1
ATOM 6969 O O . ALA B 1 261 ? 8.997 11.683 69.878 1.00 15.74 261 ALA B O 1
ATOM 6971 N N . VAL B 1 262 ? 8.968 11.273 67.675 1.00 14.03 262 VAL B N 1
ATOM 6972 C CA . VAL B 1 262 ? 8.638 12.633 67.317 1.00 13.78 262 VAL B CA 1
ATOM 6973 C C . VAL B 1 262 ? 7.123 12.790 67.339 1.00 13.46 262 VAL B C 1
ATOM 6974 O O . VAL B 1 262 ? 6.434 12.313 66.444 1.00 14.11 262 VAL B O 1
ATOM 6978 N N . VAL B 1 263 ? 6.616 13.451 68.373 1.00 21.86 263 VAL B N 1
ATOM 6979 C CA . VAL B 1 263 ? 5.178 13.642 68.551 1.00 19.30 263 VAL B CA 1
ATOM 6980 C C . VAL B 1 263 ? 4.645 14.676 67.565 1.00 19.07 263 VAL B C 1
ATOM 6981 O O . VAL B 1 263 ? 5.275 15.704 67.323 1.00 12.88 263 VAL B O 1
ATOM 6985 N N . ASP B 1 264 ? 3.490 14.386 66.982 1.00 13.19 264 ASP B N 1
ATOM 6986 C CA . ASP B 1 264 ? 2.850 15.322 66.080 1.00 14.32 264 ASP B CA 1
ATOM 6987 C C . ASP B 1 264 ? 1.816 16.177 66.818 1.00 16.48 264 ASP B C 1
ATOM 6988 O O . ASP B 1 264 ? 1.994 17.380 66.979 1.00 18.29 264 ASP B O 1
ATOM 6993 N N . ARG B 1 265 ? 0.716 15.560 67.220 1.00 19.77 265 ARG B N 1
ATOM 6994 C CA . ARG B 1 265 ? -0.360 16.299 67.858 1.00 20.52 265 ARG B CA 1
ATOM 6995 C C . ARG B 1 265 ? -1.113 15.466 68.901 1.00 19.52 265 ARG B C 1
ATOM 6996 O O . ARG B 1 265 ? -0.878 14.266 69.046 1.00 14.20 265 ARG B O 1
ATOM 7004 N N . ILE B 1 266 ? -2.025 16.128 69.610 1.00 15.72 266 ILE B N 1
ATOM 7005 C CA . ILE B 1 266 ? -2.866 15.500 70.609 1.00 15.22 266 ILE B CA 1
ATOM 7006 C C . ILE B 1 266 ? -4.244 15.281 69.987 1.00 18.63 266 ILE B C 1
ATOM 7007 O O . ILE B 1 266 ? -4.771 16.167 69.305 1.00 14.33 266 ILE B O 1
ATOM 7012 N N . ILE B 1 267 ? -4.795 14.088 70.188 1.00 14.29 267 ILE B N 1
ATOM 7013 C CA . ILE B 1 267 ? -6.113 13.726 69.668 1.00 15.26 267 ILE B CA 1
ATOM 7014 C C . ILE B 1 267 ? -7.191 13.939 70.728 1.00 15.66 267 ILE B C 1
ATOM 7015 O O . ILE B 1 267 ? -7.000 13.571 71.888 1.00 20.31 267 ILE B O 1
ATOM 7020 N N . PHE B 1 268 ? -8.311 14.543 70.328 1.00 21.73 268 PHE B N 1
ATOM 7021 C CA . PHE B 1 268 ? -9.379 14.905 71.259 1.00 22.00 268 PHE B CA 1
ATOM 7022 C C . PHE B 1 268 ? -10.698 14.231 70.945 1.00 20.42 268 PHE B C 1
ATOM 7023 O O . PHE B 1 268 ? -11.007 13.949 69.793 1.00 25.80 268 PHE B O 1
ATOM 7031 N N . LYS B 1 269 ? -11.470 13.989 71.995 1.00 25.12 269 LYS B N 1
ATOM 7032 C CA . LYS B 1 269 ? -12.884 13.715 71.870 1.00 24.50 269 LYS B CA 1
ATOM 7033 C C . LYS B 1 269 ? -13.568 14.858 72.608 1.00 22.81 269 LYS B C 1
ATOM 7034 O O . LYS B 1 269 ? -13.480 14.952 73.835 1.00 20.87 269 LYS B O 1
ATOM 7036 N N . GLY B 1 270 ? -14.217 15.750 71.864 1.00 25.45 270 GLY B N 1
ATOM 7037 C CA . GLY B 1 270 ? -14.667 17.012 72.432 1.00 24.98 270 GLY B CA 1
ATOM 7038 C C . GLY B 1 270 ? -13.460 17.780 72.947 1.00 25.24 270 GLY B C 1
ATOM 7039 O O . GLY B 1 270 ? -12.482 17.955 72.214 1.00 23.70 270 GLY B O 1
ATOM 7040 N N . ASN B 1 271 ? -13.485 18.216 74.206 1.00 22.67 271 ASN B N 1
ATOM 7041 C CA . ASN B 1 271 ? -12.327 18.956 74.726 1.00 27.48 271 ASN B CA 1
ATOM 7042 C C . ASN B 1 271 ? -11.485 18.110 75.670 1.00 25.30 271 ASN B C 1
ATOM 7043 O O . ASN B 1 271 ? -10.741 18.635 76.492 1.00 27.81 271 ASN B O 1
ATOM 7048 N N . ARG B 1 272 ? -11.608 16.795 75.533 1.00 22.04 272 ARG B N 1
ATOM 7049 C CA . ARG B 1 272 ? -10.819 15.862 76.317 1.00 21.77 272 ARG B CA 1
ATOM 7050 C C . ARG B 1 272 ? -9.762 15.172 75.448 1.00 23.13 272 ARG B C 1
ATOM 7051 O O . ARG B 1 272 ? -10.097 14.573 74.426 1.00 19.99 272 ARG B O 1
ATOM 7059 N N . ALA B 1 273 ? -8.500 15.251 75.860 1.00 16.34 273 ALA B N 1
ATOM 7060 C CA . ALA B 1 273 ? -7.441 14.530 75.169 1.00 15.65 273 ALA B CA 1
ATOM 7061 C C . ALA B 1 273 ? -7.583 13.043 75.423 1.00 16.97 273 ALA B C 1
ATOM 7062 O O . ALA B 1 273 ? -7.716 12.629 76.575 1.00 20.78 273 ALA B O 1
ATOM 7064 N N . VAL B 1 274 ? -7.557 12.235 74.366 1.00 18.16 274 VAL B N 1
ATOM 7065 C CA . VAL B 1 274 ? -7.685 10.781 74.528 1.00 16.63 274 VAL B CA 1
ATOM 7066 C C . VAL B 1 274 ? -6.494 10.038 73.938 1.00 16.90 274 VAL B C 1
ATOM 7067 O O . VAL B 1 274 ? -6.320 8.838 74.160 1.00 16.58 274 VAL B O 1
ATOM 7071 N N . GLY B 1 275 ? -5.670 10.757 73.190 1.00 15.25 275 GLY B N 1
ATOM 7072 C CA . GLY B 1 275 ? -4.530 10.144 72.530 1.00 27.73 275 GLY B CA 1
ATOM 7073 C C . GLY B 1 275 ? -3.451 11.125 72.099 1.00 13.96 275 GLY B C 1
ATOM 7074 O O . GLY B 1 275 ? -3.676 12.329 72.049 1.00 19.39 275 GLY B O 1
ATOM 7075 N N . VAL B 1 276 ? -2.271 10.596 71.797 1.00 13.68 276 VAL B N 1
ATOM 7076 C CA . VAL B 1 276 ? -1.168 11.377 71.246 1.00 13.05 276 VAL B CA 1
ATOM 7077 C C . VAL B 1 276 ? -0.556 10.587 70.081 1.00 16.20 276 VAL B C 1
ATOM 7078 O O . VAL B 1 276 ? -0.300 9.397 70.214 1.00 19.09 276 VAL B O 1
ATOM 7082 N N . ASN B 1 277 ? -0.320 11.241 68.945 1.00 14.62 277 ASN B N 1
ATOM 7083 C CA . ASN B 1 277 ? 0.374 10.602 67.817 1.00 14.30 277 ASN B CA 1
ATOM 7084 C C . ASN B 1 277 ? 1.868 10.918 67.790 1.00 16.23 277 ASN B C 1
ATOM 7085 O O . ASN B 1 277 ? 2.266 12.031 68.100 1.00 13.23 277 ASN B O 1
ATOM 7090 N N . TYR B 1 278 ? 2.691 9.937 67.424 1.00 16.19 278 TYR B N 1
ATOM 7091 C CA . TYR B 1 278 ? 4.100 10.211 67.150 1.00 19.10 278 TYR B CA 1
ATOM 7092 C C . TYR B 1 278 ? 4.628 9.318 66.025 1.00 22.08 278 TYR B C 1
ATOM 7093 O O . TYR B 1 278 ? 4.015 8.305 65.673 1.00 19.41 278 TYR B O 1
ATOM 7102 N N . ILE B 1 279 ? 5.789 9.690 65.497 1.00 16.05 279 ILE B N 1
ATOM 7103 C CA . ILE B 1 279 ? 6.427 8.954 64.413 1.00 13.36 279 ILE B CA 1
ATOM 7104 C C . ILE B 1 279 ? 7.796 8.456 64.832 1.00 14.61 279 ILE B C 1
ATOM 7105 O O . ILE B 1 279 ? 8.632 9.248 65.280 1.00 14.40 279 ILE B O 1
ATOM 7110 N N . ASP B 1 280 ? 8.025 7.151 64.678 1.00 14.66 280 ASP B N 1
ATOM 7111 C CA . ASP B 1 280 ? 9.258 6.539 65.144 1.00 13.77 280 ASP B CA 1
ATOM 7112 C C . ASP B 1 280 ? 10.374 6.684 64.111 1.00 13.50 280 ASP B C 1
ATOM 7113 O O . ASP B 1 280 ? 10.190 7.328 63.076 1.00 13.40 280 ASP B O 1
ATOM 7118 N N . ARG B 1 281 ? 11.531 6.083 64.374 1.00 14.35 281 ARG B N 1
ATOM 7119 C CA . ARG B 1 281 ? 12.692 6.356 63.526 1.00 18.74 281 ARG B CA 1
ATOM 7120 C C . ARG B 1 281 ? 12.598 5.686 62.142 1.00 21.26 281 ARG B C 1
ATOM 7121 O O . ARG B 1 281 ? 13.376 5.995 61.240 1.00 15.18 281 ARG B O 1
ATOM 7129 N N . GLU B 1 282 ? 11.644 4.773 61.981 1.00 17.10 282 GLU B N 1
ATOM 7130 C CA . GLU B 1 282 ? 11.383 4.144 60.685 1.00 19.71 282 GLU B CA 1
ATOM 7131 C C . GLU B 1 282 ? 10.266 4.856 59.918 1.00 18.15 282 GLU B C 1
ATOM 7132 O O . GLU B 1 282 ? 9.873 4.436 58.826 1.00 23.21 282 GLU B O 1
ATOM 7134 N N . GLY B 1 283 ? 9.744 5.932 60.491 1.00 20.32 283 GLY B N 1
ATOM 7135 C CA . GLY B 1 283 ? 8.703 6.699 59.830 1.00 14.70 283 GLY B CA 1
ATOM 7136 C C . GLY B 1 283 ? 7.341 6.072 60.036 1.00 23.68 283 GLY B C 1
ATOM 7137 O O . GLY B 1 283 ? 6.410 6.312 59.272 1.00 20.52 283 GLY B O 1
ATOM 7138 N N . ILE B 1 284 ? 7.228 5.242 61.064 1.00 21.92 284 ILE B N 1
ATOM 7139 C CA . ILE B 1 284 ? 5.971 4.560 61.330 1.00 15.57 284 ILE B CA 1
ATOM 7140 C C . ILE B 1 284 ? 5.221 5.337 62.400 1.00 15.75 284 ILE B C 1
ATOM 7141 O O . ILE B 1 284 ? 5.791 5.700 63.422 1.00 17.40 284 ILE B O 1
ATOM 7146 N N . MET B 1 285 ? 3.948 5.619 62.150 1.00 18.84 285 MET B N 1
ATOM 7147 C CA . MET B 1 285 ? 3.181 6.435 63.075 1.00 23.23 285 MET B CA 1
ATOM 7148 C C . MET B 1 285 ? 2.530 5.563 64.137 1.00 22.72 285 MET B C 1
ATOM 7149 O O . MET B 1 285 ? 2.016 4.491 63.829 1.00 20.80 285 MET B O 1
ATOM 7154 N N . HIS B 1 286 ? 2.537 6.048 65.375 1.00 20.62 286 HIS B N 1
ATOM 7155 C CA . HIS B 1 286 ? 1.952 5.328 66.500 1.00 22.79 286 HIS B CA 1
ATOM 7156 C C . HIS B 1 286 ? 0.964 6.204 67.251 1.00 21.86 286 HIS B C 1
ATOM 7157 O O . HIS B 1 286 ? 1.152 7.412 67.370 1.00 24.37 286 HIS B O 1
ATOM 7164 N N . TYR B 1 287 ? -0.072 5.577 67.786 1.00 16.82 287 TYR B N 1
ATOM 7165 C CA . TYR B 1 287 ? -1.057 6.263 68.605 1.00 20.09 287 TYR B CA 1
ATOM 7166 C C . TYR B 1 287 ? -0.864 5.814 70.050 1.00 21.83 287 TYR B C 1
ATOM 7167 O O . TYR B 1 287 ? -0.788 4.610 70.331 1.00 25.82 287 TYR B O 1
ATOM 7176 N N . VAL B 1 288 ? -0.740 6.779 70.955 1.00 19.01 288 VAL B N 1
ATOM 7177 C CA . VAL B 1 288 ? -0.625 6.481 72.378 1.00 21.39 288 VAL B CA 1
ATOM 7178 C C . VAL B 1 288 ? -1.927 6.855 73.058 1.00 15.09 288 VAL B C 1
ATOM 7179 O O . VAL B 1 288 ? -2.328 8.013 73.042 1.00 28.66 288 VAL B O 1
ATOM 7183 N N . LYS B 1 289 ? -2.586 5.871 73.649 1.00 18.46 289 LYS B N 1
ATOM 7184 C CA . LYS B 1 289 ? -3.855 6.115 74.320 1.00 17.44 289 LYS B CA 1
ATOM 7185 C C . LYS B 1 289 ? -3.621 6.800 75.659 1.00 16.66 289 LYS B C 1
ATOM 7186 O O . LYS B 1 289 ? -2.724 6.425 76.396 1.00 16.87 289 LYS B O 1
ATOM 7192 N N . VAL B 1 290 ? -4.458 7.790 75.956 1.00 17.77 290 VAL B N 1
ATOM 7193 C CA . VAL B 1 290 ? -4.382 8.569 77.181 1.00 15.84 290 VAL B CA 1
ATOM 7194 C C . VAL B 1 290 ? -5.565 8.302 78.102 1.00 18.97 290 VAL B C 1
ATOM 7195 O O . VAL B 1 290 ? -6.703 8.581 77.726 1.00 19.32 290 VAL B O 1
ATOM 7199 N N . ASN B 1 291 ? -5.314 7.802 79.314 1.00 20.88 291 ASN B N 1
ATOM 7200 C CA . ASN B 1 291 ? -6.404 7.557 80.253 1.00 25.75 291 ASN B CA 1
ATOM 7201 C C . ASN B 1 291 ? -6.777 8.791 81.071 1.00 26.64 291 ASN B C 1
ATOM 7202 O O . ASN B 1 291 ? -7.939 8.983 81.406 1.00 22.45 291 ASN B O 1
ATOM 7207 N N . LYS B 1 292 ? -5.791 9.600 81.448 1.00 17.81 292 LYS B N 1
ATOM 7208 C CA . LYS B 1 292 ? -6.090 10.687 82.373 1.00 20.12 292 LYS B CA 1
ATOM 7209 C C . LYS B 1 292 ? -5.691 12.061 81.831 1.00 16.69 292 LYS B C 1
ATOM 7210 O O . LYS B 1 292 ? -6.545 12.926 81.662 1.00 20.14 292 LYS B O 1
ATOM 7216 N N . GLU B 1 293 ? -4.403 12.261 81.562 1.00 16.29 293 GLU B N 1
ATOM 7217 C CA . GLU B 1 293 ? -3.891 13.582 81.171 1.00 16.02 293 GLU B CA 1
ATOM 7218 C C . GLU B 1 293 ? -2.743 13.530 80.173 1.00 15.46 293 GLU B C 1
ATOM 7219 O O . GLU B 1 293 ? -1.979 12.569 80.140 1.00 16.28 293 GLU B O 1
ATOM 7225 N N . VAL B 1 294 ? -2.634 14.576 79.359 1.00 16.63 294 VAL B N 1
ATOM 7226 C CA . VAL B 1 294 ? -1.425 14.823 78.579 1.00 13.50 294 VAL B CA 1
ATOM 7227 C C . VAL B 1 294 ? -0.731 16.041 79.172 1.00 13.56 294 VAL B C 1
ATOM 7228 O O . VAL B 1 294 ? -1.379 17.037 79.485 1.00 12.40 294 VAL B O 1
ATOM 7232 N N . VAL B 1 295 ? 0.582 15.977 79.318 1.00 12.18 295 VAL B N 1
ATOM 7233 C CA . VAL B 1 295 ? 1.330 17.140 79.758 1.00 11.65 295 VAL B CA 1
ATOM 7234 C C . VAL B 1 295 ? 2.351 17.509 78.665 1.00 14.57 295 VAL B C 1
ATOM 7235 O O . VAL B 1 295 ? 3.139 16.658 78.212 1.00 11.41 295 VAL B O 1
ATOM 7239 N N . VAL B 1 296 ? 2.312 18.753 78.191 1.00 13.45 296 VAL B N 1
ATOM 7240 C CA . VAL B 1 296 ? 3.217 19.140 77.100 1.00 14.17 296 VAL B CA 1
ATOM 7241 C C . VAL B 1 296 ? 4.449 19.842 77.674 1.00 14.02 296 VAL B C 1
ATOM 7242 O O . VAL B 1 296 ? 4.326 20.860 78.357 1.00 15.91 296 VAL B O 1
ATOM 7246 N N . THR B 1 297 ? 5.630 19.291 77.412 1.00 13.17 297 THR B N 1
ATOM 7247 C CA . THR B 1 297 ? 6.864 19.865 77.936 1.00 10.11 297 THR B CA 1
ATOM 7248 C C . THR B 1 297 ? 7.935 19.892 76.830 1.00 11.98 297 THR B C 1
ATOM 7249 O O . THR B 1 297 ? 9.070 19.438 77.013 1.00 10.97 297 THR B O 1
ATOM 7253 N N . SER B 1 298 ? 7.566 20.439 75.673 1.00 13.97 298 SER B N 1
ATOM 7254 C CA . SER B 1 298 ? 8.450 20.422 74.505 1.00 14.19 298 SER B CA 1
ATOM 7255 C C . SER B 1 298 ? 9.217 21.738 74.266 1.00 16.38 298 SER B C 1
ATOM 7256 O O . SER B 1 298 ? 9.801 21.954 73.194 1.00 14.98 298 SER B O 1
ATOM 7259 N N . GLY B 1 299 ? 9.201 22.622 75.256 1.00 9.38 299 GLY B N 1
ATOM 7260 C CA . GLY B 1 299 ? 9.986 23.842 75.185 1.00 15.07 299 GLY B CA 1
ATOM 7261 C C . GLY B 1 299 ? 9.200 25.010 74.633 1.00 13.05 299 GLY B C 1
ATOM 7262 O O . GLY B 1 299 ? 8.206 24.819 73.938 1.00 10.77 299 GLY B O 1
ATOM 7263 N N . ALA B 1 300 ? 9.664 26.221 74.927 1.00 9.69 300 ALA B N 1
ATOM 7264 C CA . ALA B 1 300 ? 8.956 27.445 74.568 1.00 14.44 300 ALA B CA 1
ATOM 7265 C C . ALA B 1 300 ? 8.634 27.547 73.061 1.00 16.28 300 ALA B C 1
ATOM 7266 O O . ALA B 1 300 ? 7.580 28.055 72.695 1.00 9.75 300 ALA B O 1
ATOM 7268 N N . PHE B 1 301 ? 9.531 27.077 72.197 1.00 9.29 301 PHE B N 1
ATOM 7269 C CA . PHE B 1 301 ? 9.267 27.173 70.747 1.00 11.75 301 PHE B CA 1
ATOM 7270 C C . PHE B 1 301 ? 8.223 26.170 70.285 1.00 16.29 301 PHE B C 1
ATOM 7271 O O . PHE B 1 301 ? 7.441 26.459 69.399 1.00 15.84 301 PHE B O 1
ATOM 7279 N N . TYR B 1 302 ? 8.211 24.990 70.898 1.00 12.66 302 TYR B N 1
ATOM 7280 C CA . TYR B 1 302 ? 7.530 23.855 70.287 1.00 8.77 302 TYR B CA 1
ATOM 7281 C C . TYR B 1 302 ? 6.263 23.406 70.985 1.00 16.19 302 TYR B C 1
ATOM 7282 O O . TYR B 1 302 ? 5.356 22.890 70.330 1.00 17.52 302 TYR B O 1
ATOM 7291 N N . THR B 1 303 ? 6.202 23.582 72.301 1.00 13.77 303 THR B N 1
ATOM 7292 C CA . THR B 1 303 ? 4.966 23.334 73.027 1.00 9.48 303 THR B CA 1
ATOM 7293 C C . THR B 1 303 ? 3.762 24.030 72.384 1.00 9.69 303 THR B C 1
ATOM 7294 O O . THR B 1 303 ? 2.747 23.377 72.149 1.00 13.55 303 THR B O 1
ATOM 7298 N N . PRO B 1 304 ? 3.861 25.341 72.072 1.00 14.55 304 PRO B N 1
ATOM 7299 C CA . PRO B 1 304 ? 2.692 25.934 71.413 1.00 13.63 304 PRO B CA 1
ATOM 7300 C C . PRO B 1 304 ? 2.388 25.365 70.022 1.00 13.23 304 PRO B C 1
ATOM 7301 O O . PRO B 1 304 ? 1.213 25.351 69.628 1.00 12.18 304 PRO B O 1
ATOM 7305 N N . THR B 1 305 ? 3.407 24.909 69.300 1.00 12.61 305 THR B N 1
ATOM 7306 C CA . THR B 1 305 ? 3.187 24.371 67.960 1.00 9.41 305 THR B CA 1
ATOM 7307 C C . THR B 1 305 ? 2.464 23.040 68.065 1.00 13.02 305 THR B C 1
ATOM 7308 O O . THR B 1 305 ? 1.722 22.674 67.173 1.00 12.52 305 THR B O 1
ATOM 7312 N N . ILE B 1 306 ? 2.691 22.306 69.150 1.00 9.80 306 ILE B N 1
ATOM 7313 C CA . ILE B 1 306 ? 1.962 21.056 69.346 1.00 12.41 306 ILE B CA 1
ATOM 7314 C C . ILE B 1 306 ? 0.485 21.362 69.623 1.00 18.69 306 ILE B C 1
ATOM 7315 O O . ILE B 1 306 ? -0.417 20.735 69.045 1.00 15.21 306 ILE B O 1
ATOM 7320 N N . LEU B 1 307 ? 0.240 22.348 70.483 1.00 15.34 307 LEU B N 1
ATOM 7321 C CA . LEU B 1 307 ? -1.130 22.762 70.798 1.00 16.33 307 LEU B CA 1
ATOM 7322 C C . LEU B 1 307 ? -1.864 23.237 69.543 1.00 11.03 307 LEU B C 1
ATOM 7323 O O . LEU B 1 307 ? -3.035 22.876 69.298 1.00 12.07 307 LEU B O 1
ATOM 7328 N N . GLN B 1 308 ? -1.171 24.048 68.751 1.00 13.17 308 GLN B N 1
ATOM 7329 C CA . GLN B 1 308 ? -1.744 24.596 67.522 1.00 13.17 308 GLN B CA 1
ATOM 7330 C C . GLN B 1 308 ? -2.112 23.519 66.520 1.00 11.03 308 GLN B C 1
ATOM 7331 O O . GLN B 1 308 ? -3.227 23.515 66.028 1.00 12.33 308 GLN B O 1
ATOM 7337 N N . ARG B 1 309 ? -1.196 22.597 66.235 1.00 12.50 309 ARG B N 1
ATOM 7338 C CA . ARG B 1 309 ? -1.508 21.511 65.310 1.00 14.26 309 ARG B CA 1
ATOM 7339 C C . ARG B 1 309 ? -2.662 20.685 65.849 1.00 20.19 309 ARG B C 1
ATOM 7340 O O . ARG B 1 309 ? -3.448 20.126 65.087 1.00 19.47 309 ARG B O 1
ATOM 7348 N N . SER B 1 310 ? -2.764 20.633 67.175 1.00 21.30 310 SER B N 1
ATOM 7349 C CA . SER B 1 310 ? -3.820 19.891 67.856 1.00 17.88 310 SER B CA 1
ATOM 7350 C C . SER B 1 310 ? -5.175 20.607 67.842 1.00 19.13 310 SER B C 1
ATOM 7351 O O . SER B 1 310 ? -6.166 20.050 68.295 1.00 22.03 310 SER B O 1
ATOM 7354 N N . GLY B 1 311 ? -5.221 21.842 67.346 1.00 19.17 311 GLY B N 1
ATOM 7355 C CA . GLY B 1 311 ? -6.482 22.568 67.252 1.00 13.04 311 GLY B CA 1
ATOM 7356 C C . GLY B 1 311 ? -6.740 23.561 68.377 1.00 16.74 311 GLY B C 1
ATOM 7357 O O . GLY B 1 311 ? -7.876 24.017 68.575 1.00 16.03 311 GLY B O 1
ATOM 7358 N N . ILE B 1 312 ? -5.690 23.886 69.130 1.00 12.87 312 ILE B N 1
ATOM 7359 C CA . ILE B 1 312 ? -5.800 24.858 70.212 1.00 21.65 312 ILE B CA 1
ATOM 7360 C C . ILE B 1 312 ? -4.931 26.075 69.920 1.00 20.67 312 ILE B C 1
ATOM 7361 O O . ILE B 1 312 ? -3.689 25.999 69.934 1.00 12.92 312 ILE B O 1
ATOM 7366 N N . GLY B 1 313 ? -5.599 27.195 69.670 1.00 13.52 313 GLY B N 1
ATOM 7367 C CA . GLY B 1 313 ? -4.934 28.414 69.244 1.00 17.75 313 GLY B CA 1
ATOM 7368 C C . GLY B 1 313 ? -5.900 29.334 68.520 1.00 18.58 313 GLY B C 1
ATOM 7369 O O . GLY B 1 313 ? -7.114 29.272 68.736 1.00 19.23 313 GLY B O 1
ATOM 7370 N N . ASP B 1 314 ? -5.365 30.190 67.656 1.00 14.40 314 ASP B N 1
ATOM 7371 C CA . ASP B 1 314 ? -6.182 31.139 66.906 1.00 17.13 314 ASP B CA 1
ATOM 7372 C C . ASP B 1 314 ? -6.911 30.433 65.759 1.00 21.57 314 ASP B C 1
ATOM 7373 O O . ASP B 1 314 ? -6.291 30.102 64.740 1.00 19.09 314 ASP B O 1
ATOM 7378 N N . PHE B 1 315 ? -8.215 30.196 65.924 1.00 18.10 315 PHE B N 1
ATOM 7379 C CA . PHE B 1 315 ? -8.999 29.470 64.929 1.00 16.00 315 PHE B CA 1
ATOM 7380 C C . PHE B 1 315 ? -8.896 30.073 63.524 1.00 19.59 315 PHE B C 1
ATOM 7381 O O . PHE B 1 315 ? -8.766 29.350 62.536 1.00 19.14 315 PHE B O 1
ATOM 7389 N N . THR B 1 316 ? -8.980 31.393 63.433 1.00 17.89 316 THR B N 1
ATOM 7390 C CA . THR B 1 316 ? -8.934 32.040 62.135 1.00 24.65 316 THR B CA 1
ATOM 7391 C C . THR B 1 316 ? -7.571 31.791 61.476 1.00 25.65 316 THR B C 1
ATOM 7392 O O . THR B 1 316 ? -7.518 31.459 60.297 1.00 28.40 316 THR B O 1
ATOM 7396 N N . TYR B 1 317 ? -6.478 31.896 62.231 1.00 20.36 317 TYR B N 1
ATOM 7397 C CA . TYR B 1 317 ? -5.178 31.618 61.637 1.00 16.54 317 TYR B CA 1
ATOM 7398 C C . TYR B 1 317 ? -5.005 30.131 61.325 1.00 20.71 317 TYR B C 1
ATOM 7399 O O . TYR B 1 317 ? -4.586 29.770 60.211 1.00 20.62 317 TYR B O 1
ATOM 7408 N N . LEU B 1 318 ? -5.327 29.272 62.292 1.00 13.81 318 LEU B N 1
ATOM 7409 C CA . LEU B 1 318 ? -5.132 27.837 62.115 1.00 14.28 318 LEU B CA 1
ATOM 7410 C C . LEU B 1 318 ? -5.885 27.302 60.893 1.00 13.76 318 LEU B C 1
ATOM 7411 O O . LEU B 1 318 ? -5.338 26.494 60.134 1.00 13.39 318 LEU B O 1
ATOM 7416 N N . SER B 1 319 ? -7.135 27.728 60.708 1.00 14.60 319 SER B N 1
ATOM 7417 C CA . SER B 1 319 ? -7.881 27.316 59.515 1.00 17.99 319 SER B CA 1
ATOM 7418 C C . SER B 1 319 ? -7.197 27.816 58.249 1.00 15.00 319 SER B C 1
ATOM 7419 O O . SER B 1 319 ? -7.201 27.127 57.240 1.00 16.38 319 SER B O 1
ATOM 7422 N N . SER B 1 320 ? -6.625 29.017 58.307 1.00 19.57 320 SER B N 1
ATOM 7423 C CA . SER B 1 320 ? -6.040 29.629 57.118 1.00 25.47 320 SER B CA 1
ATOM 7424 C C . SER B 1 320 ? -4.831 28.843 56.630 1.00 19.19 320 SER B C 1
ATOM 7425 O O . SER B 1 320 ? -4.444 28.963 55.473 1.00 15.03 320 SER B O 1
ATOM 7428 N N . ILE B 1 321 ? -4.224 28.050 57.500 1.00 15.44 321 ILE B N 1
ATOM 7429 C CA . ILE B 1 321 ? -3.083 27.248 57.069 1.00 15.76 321 ILE B CA 1
ATOM 7430 C C . ILE B 1 321 ? -3.368 25.766 57.045 1.00 13.92 321 ILE B C 1
ATOM 7431 O O . ILE B 1 321 ? -2.450 24.965 56.930 1.00 17.31 321 ILE B O 1
ATOM 7436 N N . GLY B 1 322 ? -4.639 25.404 57.160 1.00 13.34 322 GLY B N 1
ATOM 7437 C CA . GLY B 1 322 ? -5.053 24.029 56.959 1.00 13.44 322 GLY B CA 1
ATOM 7438 C C . GLY B 1 322 ? -5.146 23.095 58.154 1.00 19.06 322 GLY B C 1
ATOM 7439 O O . GLY B 1 322 ? -5.173 21.871 57.972 1.00 14.39 322 GLY B O 1
ATOM 7440 N N . VAL B 1 323 ? -5.210 23.639 59.368 1.00 13.65 323 VAL B N 1
ATOM 7441 C CA . VAL B 1 323 ? -5.491 22.775 60.513 1.00 13.62 323 VAL B CA 1
ATOM 7442 C C . VAL B 1 323 ? -6.973 22.392 60.499 1.00 13.72 323 VAL B C 1
ATOM 7443 O O . VAL B 1 323 ? -7.846 23.241 60.583 1.00 15.13 323 VAL B O 1
ATOM 7447 N N . LYS B 1 324 ? -7.231 21.100 60.402 1.00 13.81 324 LYS B N 1
ATOM 7448 C CA . LYS B 1 324 ? -8.570 20.591 60.126 1.00 34.68 324 LYS B CA 1
ATOM 7449 C C . LYS B 1 324 ? -9.418 20.442 61.376 1.00 29.17 324 LYS B C 1
ATOM 7450 O O . LYS B 1 324 ? -10.576 20.842 61.390 1.00 35.44 324 LYS B O 1
ATOM 7456 N N . ASN B 1 325 ? -8.853 19.859 62.422 1.00 23.38 325 ASN B N 1
ATOM 7457 C CA . ASN B 1 325 ? -9.623 19.616 63.633 1.00 27.23 325 ASN B CA 1
ATOM 7458 C C . ASN B 1 325 ? -9.372 20.701 64.667 1.00 25.97 325 ASN B C 1
ATOM 7459 O O . ASN B 1 325 ? -8.286 20.788 65.235 1.00 26.13 325 ASN B O 1
ATOM 7464 N N . LEU B 1 326 ? -10.361 21.567 64.850 1.00 15.34 326 LEU B N 1
ATOM 7465 C CA . LEU B 1 326 ? -10.253 22.681 65.777 1.00 20.35 326 LEU B CA 1
ATOM 7466 C C . LEU B 1 326 ? -10.918 22.322 67.101 1.00 23.02 326 LEU B C 1
ATOM 7467 O O . LEU B 1 326 ? -12.052 21.827 67.124 1.00 23.77 326 LEU B O 1
ATOM 7472 N N . VAL B 1 327 ? -10.218 22.596 68.199 1.00 20.67 327 VAL B N 1
ATOM 7473 C CA . VAL B 1 327 ? -10.670 22.162 69.518 1.00 18.20 327 VAL B CA 1
ATOM 7474 C C . VAL B 1 327 ? -11.048 23.333 70.432 1.00 22.99 327 VAL B C 1
ATOM 7475 O O . VAL B 1 327 ? -12.163 23.384 70.957 1.00 17.00 327 VAL B O 1
ATOM 7479 N N . TYR B 1 328 ? -10.142 24.285 70.616 1.00 15.72 328 TYR B N 1
ATOM 7480 C CA . TYR B 1 328 ? -10.473 25.430 71.452 1.00 16.28 328 TYR B CA 1
ATOM 7481 C C . TYR B 1 328 ? -9.840 26.712 70.942 1.00 16.10 328 TYR B C 1
ATOM 7482 O O . TYR B 1 328 ? -8.647 26.754 70.674 1.00 23.84 328 TYR B O 1
ATOM 7491 N N . ASN B 1 329 ? -10.650 27.755 70.797 1.00 16.93 329 ASN B N 1
ATOM 7492 C CA . ASN B 1 329 ? -10.152 29.035 70.311 1.00 23.32 329 ASN B CA 1
ATOM 7493 C C . ASN B 1 329 ? -9.484 29.888 71.391 1.00 24.91 329 ASN B C 1
ATOM 7494 O O . ASN B 1 329 ? -10.155 30.551 72.187 1.00 21.65 329 ASN B O 1
ATOM 7499 N N . ASN B 1 330 ? -8.158 29.916 71.370 1.00 20.50 330 ASN B N 1
ATOM 7500 C CA . ASN B 1 330 ? -7.402 30.803 72.238 1.00 23.40 330 ASN B CA 1
ATOM 7501 C C . ASN B 1 330 ? -6.242 31.427 71.482 1.00 20.56 330 ASN B C 1
ATOM 7502 O O . ASN B 1 330 ? -5.190 30.812 71.308 1.00 17.46 330 ASN B O 1
ATOM 7507 N N . PRO B 1 331 ? -6.431 32.663 71.023 1.00 24.38 331 PRO B N 1
ATOM 7508 C CA . PRO B 1 331 ? -5.410 33.326 70.204 1.00 23.62 331 PRO B CA 1
ATOM 7509 C C . PRO B 1 331 ? -4.121 33.642 70.955 1.00 27.47 331 PRO B C 1
ATOM 7510 O O . PRO B 1 331 ? -3.137 34.023 70.315 1.00 19.94 331 PRO B O 1
ATOM 7514 N N . LEU B 1 332 ? -4.103 33.442 72.271 1.00 21.70 332 LEU B N 1
ATOM 7515 C CA . LEU B 1 332 ? -2.914 33.758 73.058 1.00 18.23 332 LEU B CA 1
ATOM 7516 C C . LEU B 1 332 ? -1.869 32.662 72.979 1.00 18.67 332 LEU B C 1
ATOM 7517 O O . LEU B 1 332 ? -0.719 32.873 73.368 1.00 19.07 332 LEU B O 1
ATOM 7522 N N . VAL B 1 333 ? -2.271 31.492 72.500 1.00 17.55 333 VAL B N 1
ATOM 7523 C CA . VAL B 1 333 ? -1.347 30.363 72.400 1.00 12.76 333 VAL B CA 1
ATOM 7524 C C . VAL B 1 333 ? -0.146 30.723 71.536 1.00 18.42 333 VAL B C 1
ATOM 7525 O O . VAL B 1 333 ? -0.279 31.058 70.343 1.00 15.96 333 VAL B O 1
ATOM 7529 N N . GLY B 1 334 ? 1.032 30.653 72.141 1.00 17.16 334 GLY B N 1
ATOM 7530 C CA . GLY B 1 334 ? 2.259 30.945 71.424 1.00 11.47 334 GLY B CA 1
ATOM 7531 C C . GLY B 1 334 ? 2.651 32.402 71.470 1.00 15.11 334 GLY B C 1
ATOM 7532 O O . GLY B 1 334 ? 3.718 32.754 70.983 1.00 13.30 334 GLY B O 1
ATOM 7533 N N . THR B 1 335 ? 1.806 33.261 72.045 1.00 14.99 335 THR B N 1
ATOM 7534 C CA . THR B 1 335 ? 2.175 34.672 72.170 1.00 22.10 335 THR B CA 1
ATOM 7535 C C . THR B 1 335 ? 2.888 34.901 73.497 1.00 20.79 335 THR B C 1
ATOM 7536 O O . THR B 1 335 ? 2.876 34.033 74.370 1.00 13.04 335 THR B O 1
ATOM 7540 N N . GLY B 1 336 ? 3.487 36.074 73.658 1.00 17.13 336 GLY B N 1
ATOM 7541 C CA . GLY B 1 336 ? 4.149 36.404 74.902 1.00 17.68 336 GLY B CA 1
ATOM 7542 C C . GLY B 1 336 ? 5.506 35.741 75.057 1.00 23.59 336 GLY B C 1
ATOM 7543 O O . GLY B 1 336 ? 5.993 35.589 76.179 1.00 20.66 336 GLY B O 1
ATOM 7544 N N . LEU B 1 337 ? 6.100 35.323 73.939 1.00 12.67 337 LEU B N 1
ATOM 7545 C CA . LEU B 1 337 ? 7.464 34.798 73.937 1.00 12.19 337 LEU B CA 1
ATOM 7546 C C . LEU B 1 337 ? 8.437 35.814 74.511 1.00 12.63 337 LEU B C 1
ATOM 7547 O O . LEU B 1 337 ? 8.465 36.974 74.083 1.00 13.05 337 LEU B O 1
ATOM 7552 N N . LYS B 1 338 ? 9.252 35.373 75.460 1.00 18.51 338 LYS B N 1
ATOM 7553 C CA . LYS B 1 338 ? 10.254 36.228 76.089 1.00 14.73 338 LYS B CA 1
ATOM 7554 C C . LYS B 1 338 ? 11.607 35.535 76.026 1.00 15.66 338 LYS B C 1
ATOM 7555 O O . LYS B 1 338 ? 11.675 34.323 75.827 1.00 13.39 338 LYS B O 1
ATOM 7561 N N . ASN B 1 339 ? 12.680 36.299 76.211 1.00 13.04 339 ASN B N 1
ATOM 7562 C CA . ASN B 1 339 ? 14.034 35.738 76.280 1.00 13.05 339 ASN B CA 1
ATOM 7563 C C . ASN B 1 339 ? 14.924 36.682 77.074 1.00 13.56 339 ASN B C 1
ATOM 7564 O O . ASN B 1 339 ? 14.480 37.748 77.468 1.00 18.77 339 ASN B O 1
ATOM 7569 N N . HIS B 1 340 ? 16.171 36.306 77.311 1.00 13.58 340 HIS B N 1
ATOM 7570 C CA . HIS B 1 340 ? 17.149 37.261 77.827 1.00 14.31 340 HIS B CA 1
ATOM 7571 C C . HIS B 1 340 ? 18.043 37.717 76.661 1.00 14.25 340 HIS B C 1
ATOM 7572 O O . HIS B 1 340 ? 17.973 37.161 75.569 1.00 20.77 340 HIS B O 1
ATOM 7579 N N . TYR B 1 341 ? 18.900 38.704 76.892 1.00 18.39 341 TYR B N 1
ATOM 7580 C CA . TYR B 1 341 ? 19.730 39.208 75.808 1.00 21.44 341 TYR B CA 1
ATOM 7581 C C . TYR B 1 341 ? 21.046 39.813 76.314 1.00 15.76 341 TYR B C 1
ATOM 7582 O O . TYR B 1 341 ? 21.058 40.666 77.216 1.00 17.00 341 TYR B O 1
ATOM 7591 N N . SER B 1 342 ? 22.136 39.398 75.679 1.00 15.64 342 SER B N 1
ATOM 7592 C CA . SER B 1 342 ? 23.490 39.656 76.152 1.00 16.32 342 SER B CA 1
ATOM 7593 C C . SER B 1 342 ? 24.349 40.486 75.184 1.00 18.81 342 SER B C 1
ATOM 7594 O O . SER B 1 342 ? 25.035 39.925 74.329 1.00 18.06 342 SER B O 1
ATOM 7597 N N . PRO B 1 343 ? 24.315 41.821 75.314 1.00 19.18 343 PRO B N 1
ATOM 7598 C CA . PRO B 1 343 ? 25.327 42.620 74.609 1.00 18.02 343 PRO B CA 1
ATOM 7599 C C . PRO B 1 343 ? 26.703 42.321 75.190 1.00 21.09 343 PRO B C 1
ATOM 7600 O O . PRO B 1 343 ? 26.819 42.023 76.387 1.00 24.65 343 PRO B O 1
ATOM 7604 N N . VAL B 1 344 ? 27.732 42.384 74.361 1.00 20.15 344 VAL B N 1
ATOM 7605 C CA . VAL B 1 344 ? 29.074 42.041 74.810 1.00 24.18 344 VAL B CA 1
ATOM 7606 C C . VAL B 1 344 ? 29.970 43.281 74.879 1.00 23.93 344 VAL B C 1
ATOM 7607 O O . VAL B 1 344 ? 29.917 44.143 73.998 1.00 20.68 344 VAL B O 1
ATOM 7611 N N . THR B 1 345 ? 30.797 43.366 75.919 1.00 21.33 345 THR B N 1
ATOM 7612 C CA . THR B 1 345 ? 31.830 44.391 75.963 1.00 22.49 345 THR B CA 1
ATOM 7613 C C . THR B 1 345 ? 33.207 43.761 76.045 1.00 22.97 345 THR B C 1
ATOM 7614 O O . THR B 1 345 ? 33.366 42.657 76.562 1.00 22.65 345 THR B O 1
ATOM 7618 N N . ILE B 1 346 ? 34.194 44.454 75.489 1.00 26.41 346 ILE B N 1
ATOM 7619 C CA . ILE B 1 346 ? 35.578 44.000 75.552 1.00 30.36 346 ILE B CA 1
ATOM 7620 C C . ILE B 1 346 ? 36.458 45.073 76.190 1.00 31.45 346 ILE B C 1
ATOM 7621 O O . ILE B 1 346 ? 36.352 46.262 75.867 1.00 26.43 346 ILE B O 1
ATOM 7626 N N . THR B 1 347 ? 37.337 44.643 77.085 1.00 26.64 347 THR B N 1
ATOM 7627 C CA . THR B 1 347 ? 38.252 45.544 77.755 1.00 28.11 347 THR B CA 1
ATOM 7628 C C . THR B 1 347 ? 39.684 45.187 77.378 1.00 28.87 347 THR B C 1
ATOM 7629 O O . THR B 1 347 ? 40.009 44.004 77.246 1.00 28.43 347 THR B O 1
ATOM 7633 N N . ARG B 1 348 ? 40.526 46.200 77.171 1.00 30.07 348 ARG B N 1
ATOM 7634 C CA . ARG B 1 348 ? 41.955 45.965 76.954 1.00 35.85 348 ARG B CA 1
ATOM 7635 C C . ARG B 1 348 ? 42.724 46.264 78.250 1.00 32.46 348 ARG B C 1
ATOM 7636 O O . ARG B 1 348 ? 42.483 47.287 78.899 1.00 33.16 348 ARG B O 1
ATOM 7644 N N . VAL B 1 349 ? 43.633 45.372 78.635 1.00 32.95 349 VAL B N 1
ATOM 7645 C CA . VAL B 1 349 ? 44.442 45.587 79.835 1.00 40.82 349 VAL B CA 1
ATOM 7646 C C . VAL B 1 349 ? 45.835 46.106 79.462 1.00 40.56 349 VAL B C 1
ATOM 7647 O O . VAL B 1 349 ? 46.615 45.401 78.820 1.00 44.97 349 VAL B O 1
ATOM 7651 N N . HIS B 1 350 ? 46.136 47.337 79.877 1.00 38.80 350 HIS B N 1
ATOM 7652 C CA . HIS B 1 350 ? 47.425 47.985 79.599 1.00 41.56 350 HIS B CA 1
ATOM 7653 C C . HIS B 1 350 ? 48.446 47.783 80.713 1.00 40.18 350 HIS B C 1
ATOM 7654 O O . HIS B 1 350 ? 48.089 47.644 81.881 1.00 40.32 350 HIS B O 1
ATOM 7661 N N . GLY B 1 351 ? 49.722 47.817 80.346 1.00 42.20 351 GLY B N 1
ATOM 7662 C CA . GLY B 1 351 ? 50.810 47.653 81.296 1.00 46.21 351 GLY B CA 1
ATOM 7663 C C . GLY B 1 351 ? 51.889 46.747 80.724 1.00 48.21 351 GLY B C 1
ATOM 7664 O O . GLY B 1 351 ? 51.785 46.295 79.588 1.00 42.54 351 GLY B O 1
ATOM 7665 N N . GLU B 1 352 ? 52.929 46.481 81.506 1.00 50.90 352 GLU B N 1
ATOM 7666 C CA . GLU B 1 352 ? 53.960 45.530 81.093 1.00 52.06 352 GLU B CA 1
ATOM 7667 C C . GLU B 1 352 ? 53.341 44.147 80.914 1.00 49.14 352 GLU B C 1
ATOM 7668 O O . GLU B 1 352 ? 52.459 43.767 81.680 1.00 46.97 352 GLU B O 1
ATOM 7674 N N . PRO B 1 353 ? 53.790 43.402 79.892 1.00 50.62 353 PRO B N 1
ATOM 7675 C CA . PRO B 1 353 ? 53.262 42.071 79.566 1.00 45.89 353 PRO B CA 1
ATOM 7676 C C . PRO B 1 353 ? 53.174 41.099 80.757 1.00 47.53 353 PRO B C 1
ATOM 7677 O O . PRO B 1 353 ? 52.100 40.537 80.980 1.00 50.01 353 PRO B O 1
ATOM 7681 N N . SER B 1 354 ? 54.248 40.927 81.520 1.00 49.25 354 SER B N 1
ATOM 7682 C CA . SER B 1 354 ? 54.213 40.009 82.656 1.00 50.61 354 SER B CA 1
ATOM 7683 C C . SER B 1 354 ? 53.158 40.451 83.675 1.00 49.16 354 SER B C 1
ATOM 7684 O O . SER B 1 354 ? 52.563 39.631 84.375 1.00 48.09 354 SER B O 1
ATOM 7687 N N . GLU B 1 355 ? 52.928 41.757 83.745 1.00 43.83 355 GLU B N 1
ATOM 7688 C CA . GLU B 1 355 ? 51.964 42.318 84.678 1.00 43.41 355 GLU B CA 1
ATOM 7689 C C . GLU B 1 355 ? 50.522 42.197 84.161 1.00 46.45 355 GLU B C 1
ATOM 7690 O O . GLU B 1 355 ? 49.614 41.871 84.932 1.00 42.42 355 GLU B O 1
ATOM 7696 N N . VAL B 1 356 ? 50.300 42.449 82.871 1.00 40.49 356 VAL B N 1
ATOM 7697 C CA . VAL B 1 356 ? 48.980 42.195 82.294 1.00 43.01 356 VAL B CA 1
ATOM 7698 C C . VAL B 1 356 ? 48.636 40.702 82.416 1.00 37.58 356 VAL B C 1
ATOM 7699 O O . VAL B 1 356 ? 47.514 40.346 82.776 1.00 36.38 356 VAL B O 1
ATOM 7703 N N . SER B 1 357 ? 49.607 39.846 82.102 1.00 38.19 357 SER B N 1
ATOM 7704 C CA . SER B 1 357 ? 49.455 38.391 82.166 1.00 40.09 357 SER B CA 1
ATOM 7705 C C . SER B 1 357 ? 49.147 37.898 83.584 1.00 43.61 357 SER B C 1
ATOM 7706 O O . SER B 1 357 ? 48.282 37.040 83.779 1.00 43.23 357 SER B O 1
ATOM 7709 N N . ARG B 1 358 ? 49.866 38.431 84.568 1.00 44.99 358 ARG B N 1
ATOM 7710 C CA . ARG B 1 358 ? 49.625 38.064 85.957 1.00 43.35 358 ARG B CA 1
ATOM 7711 C C . ARG B 1 358 ? 48.191 38.427 86.324 1.00 42.35 358 ARG B C 1
ATOM 7712 O O . ARG B 1 358 ? 47.489 37.657 86.971 1.00 39.08 358 ARG B O 1
ATOM 7720 N N . PHE B 1 359 ? 47.760 39.597 85.862 1.00 38.04 359 PHE B N 1
ATOM 7721 C CA . PHE B 1 359 ? 46.437 40.139 86.158 1.00 37.01 359 PHE B CA 1
ATOM 7722 C C . PHE B 1 359 ? 45.295 39.346 85.502 1.00 39.88 359 PHE B C 1
ATOM 7723 O O . PHE B 1 359 ? 44.197 39.263 86.052 1.00 38.58 359 PHE B O 1
ATOM 7731 N N . LEU B 1 360 ? 45.552 38.774 84.327 1.00 34.49 360 LEU B N 1
ATOM 7732 C CA . LEU B 1 360 ? 44.527 38.023 83.611 1.00 45.14 360 LEU B CA 1
ATOM 7733 C C . LEU B 1 360 ? 44.656 36.512 83.799 1.00 39.17 360 LEU B C 1
ATOM 7734 O O . LEU B 1 360 ? 44.014 35.733 83.089 1.00 36.12 360 LEU B O 1
ATOM 7739 N N . SER B 1 361 ? 45.468 36.098 84.759 1.00 34.75 361 SER B N 1
ATOM 7740 C CA . SER B 1 361 ? 45.702 34.675 84.972 1.00 33.66 361 SER B CA 1
ATOM 7741 C C . SER B 1 361 ? 44.515 33.995 85.651 1.00 32.61 361 SER B C 1
ATOM 7742 O O . SER B 1 361 ? 43.674 34.657 86.258 1.00 32.48 361 SER B O 1
ATOM 7745 N N . ASN B 1 362 ? 44.473 32.671 85.539 1.00 32.19 362 ASN B N 1
ATOM 7746 C CA . ASN B 1 362 ? 43.467 31.833 86.190 1.00 31.34 362 ASN B CA 1
ATOM 7747 C C . ASN B 1 362 ? 42.046 32.090 85.718 1.00 34.49 362 ASN B C 1
ATOM 7748 O O . ASN B 1 362 ? 41.105 31.981 86.503 1.00 34.02 362 ASN B O 1
ATOM 7753 N N . MET B 1 363 ? 41.884 32.431 84.441 1.00 28.99 363 MET B N 1
ATOM 7754 C CA . MET B 1 363 ? 40.555 32.694 83.921 1.00 27.55 363 MET B CA 1
ATOM 7755 C C . MET B 1 363 ? 40.033 31.585 83.002 1.00 29.94 363 MET B C 1
ATOM 7756 O O . MET B 1 363 ? 38.866 31.590 82.651 1.00 25.20 363 MET B O 1
ATOM 7761 N N . ALA B 1 364 ? 40.893 30.641 82.625 1.00 26.83 364 ALA B N 1
ATOM 7762 C CA . ALA B 1 364 ? 40.531 29.603 81.662 1.00 25.91 364 ALA B CA 1
ATOM 7763 C C . ALA B 1 364 ? 39.318 28.792 82.110 1.00 30.22 364 ALA B C 1
ATOM 7764 O O . ALA B 1 364 ? 39.162 28.484 83.295 1.00 27.74 364 ALA B O 1
ATOM 7766 N N . ALA B 1 365 ? 38.461 28.463 81.150 1.00 23.71 365 ALA B N 1
ATOM 7767 C CA . ALA B 1 365 ? 37.263 27.674 81.407 1.00 26.11 365 ALA B CA 1
ATOM 7768 C C . ALA B 1 365 ? 37.600 26.247 81.821 1.00 28.14 365 ALA B C 1
ATOM 7769 O O . ALA B 1 365 ? 38.469 25.615 81.223 1.00 27.30 365 ALA B O 1
ATOM 7771 N N . ASN B 1 366 ? 36.912 25.748 82.848 1.00 26.65 366 ASN B N 1
ATOM 7772 C CA . ASN B 1 366 ? 36.954 24.325 83.176 1.00 23.07 366 ASN B CA 1
ATOM 7773 C C . ASN B 1 366 ? 35.543 23.935 83.611 1.00 22.12 366 ASN B C 1
ATOM 7774 O O . ASN B 1 366 ? 34.688 24.817 83.765 1.00 22.49 366 ASN B O 1
ATOM 7779 N N . PRO B 1 367 ? 35.271 22.625 83.778 1.00 22.70 367 PRO B N 1
ATOM 7780 C CA . PRO B 1 367 ? 33.895 22.221 84.108 1.00 21.10 367 PRO B CA 1
ATOM 7781 C C . PRO B 1 367 ? 33.275 22.932 85.325 1.00 22.28 367 PRO B C 1
ATOM 7782 O O . PRO B 1 367 ? 32.042 23.083 85.356 1.00 20.33 367 PRO B O 1
ATOM 7786 N N . THR B 1 368 ? 34.086 23.344 86.302 1.00 22.28 368 THR B N 1
ATOM 7787 C CA . THR B 1 368 ? 33.528 23.898 87.540 1.00 23.04 368 THR B CA 1
ATOM 7788 C C . THR B 1 368 ? 33.057 25.347 87.404 1.00 27.55 368 THR B C 1
ATOM 7789 O O . THR B 1 368 ? 32.387 25.873 88.304 1.00 23.48 368 THR B O 1
ATOM 7793 N N . ASN B 1 369 ? 33.395 25.988 86.290 1.00 21.88 369 ASN B N 1
ATOM 7794 C CA . ASN B 1 369 ? 33.015 27.382 86.093 1.00 24.63 369 ASN B CA 1
ATOM 7795 C C . ASN B 1 369 ? 32.449 27.672 84.700 1.00 25.19 369 ASN B C 1
ATOM 7796 O O . ASN B 1 369 ? 31.817 28.704 84.502 1.00 20.23 369 ASN B O 1
ATOM 7801 N N . MET B 1 370 ? 32.646 26.748 83.761 1.00 20.18 370 MET B N 1
ATOM 7802 C CA . MET B 1 370 ? 32.232 26.935 82.356 1.00 19.29 370 MET B CA 1
ATOM 7803 C C . MET B 1 370 ? 32.625 28.315 81.795 1.00 22.52 370 MET B C 1
ATOM 7804 O O . MET B 1 370 ? 31.894 28.904 80.989 1.00 20.17 370 MET B O 1
ATOM 7809 N N . GLY B 1 371 ? 33.793 28.809 82.205 1.00 24.36 371 GLY B N 1
ATOM 7810 C CA . GLY B 1 371 ? 34.308 30.082 81.726 1.00 20.90 371 GLY B CA 1
ATOM 7811 C C . GLY B 1 371 ? 33.927 31.275 82.590 1.00 27.13 371 GLY B C 1
ATOM 7812 O O . GLY B 1 371 ? 34.519 32.346 82.461 1.00 27.24 371 GLY B O 1
ATOM 7813 N N . PHE B 1 372 ? 32.969 31.103 83.499 1.00 24.52 372 PHE B N 1
ATOM 7814 C CA . PHE B 1 372 ? 32.492 32.249 84.280 1.00 30.95 372 PHE B CA 1
ATOM 7815 C C . PHE B 1 372 ? 33.327 32.521 85.526 1.00 30.83 372 PHE B C 1
ATOM 7816 O O . PHE B 1 372 ? 33.504 31.658 86.381 1.00 22.94 372 PHE B O 1
ATOM 7824 N N . LYS B 1 373 ? 33.841 33.742 85.615 1.00 34.98 373 LYS B N 1
ATOM 7825 C CA . LYS B 1 373 ? 34.695 34.129 86.728 1.00 24.68 373 LYS B CA 1
ATOM 7826 C C . LYS B 1 373 ? 34.030 35.195 87.600 1.00 27.52 373 LYS B C 1
ATOM 7827 O O . LYS B 1 373 ? 34.709 36.028 88.198 1.00 26.21 373 LYS B O 1
ATOM 7833 N N . GLY B 1 374 ? 32.701 35.140 87.685 1.00 24.21 374 GLY B N 1
ATOM 7834 C CA . GLY B 1 374 ? 31.901 36.180 88.309 1.00 24.47 374 GLY B CA 1
ATOM 7835 C C . GLY B 1 374 ? 30.826 36.638 87.336 1.00 28.23 374 GLY B C 1
ATOM 7836 O O . GLY B 1 374 ? 30.776 36.155 86.200 1.00 22.55 374 GLY B O 1
ATOM 7837 N N . LEU B 1 375 ? 30.010 37.612 87.735 1.00 23.62 375 LEU B N 1
ATOM 7838 C CA . LEU B 1 375 ? 30.307 38.467 88.873 1.00 28.37 375 LEU B CA 1
ATOM 7839 C C . LEU B 1 375 ? 29.106 38.831 89.745 1.00 28.94 375 LEU B C 1
ATOM 7840 O O . LEU B 1 375 ? 29.245 38.958 90.963 1.00 25.91 375 LEU B O 1
ATOM 7845 N N . ALA B 1 376 ? 27.939 39.033 89.139 1.00 24.09 376 ALA B N 1
ATOM 7846 C CA . ALA B 1 376 ? 26.844 39.626 89.905 1.00 32.14 376 ALA B CA 1
ATOM 7847 C C . ALA B 1 376 ? 25.449 39.457 89.317 1.00 26.50 376 ALA B C 1
ATOM 7848 O O . ALA B 1 376 ? 25.275 39.174 88.131 1.00 25.87 376 ALA B O 1
ATOM 7850 N N . GLU B 1 377 ? 24.456 39.614 90.182 1.00 23.60 377 GLU B N 1
ATOM 7851 C CA . GLU B 1 377 ? 23.109 39.948 89.755 1.00 23.04 377 GLU B CA 1
ATOM 7852 C C . GLU B 1 377 ? 22.861 41.414 90.132 1.00 26.49 377 GLU B C 1
ATOM 7853 O O . GLU B 1 377 ? 22.841 41.766 91.313 1.00 25.07 377 GLU B O 1
ATOM 7859 N N . LEU B 1 378 ? 22.678 42.270 89.128 1.00 27.24 378 LEU B N 1
ATOM 7860 C CA . LEU B 1 378 ? 22.568 43.706 89.374 1.00 24.94 378 LEU B CA 1
ATOM 7861 C C . LEU B 1 378 ? 21.134 44.196 89.197 1.00 27.49 378 LEU B C 1
ATOM 7862 O O . LEU B 1 378 ? 20.338 43.556 88.513 1.00 25.25 378 LEU B O 1
ATOM 7867 N N . GLY B 1 379 ? 20.817 45.340 89.800 1.00 29.70 379 GLY B N 1
ATOM 7868 C CA . GLY B 1 379 ? 19.502 45.940 89.661 1.00 30.20 379 GLY B CA 1
ATOM 7869 C C . GLY B 1 379 ? 19.440 46.972 88.546 1.00 26.05 379 GLY B C 1
ATOM 7870 O O . GLY B 1 379 ? 20.339 47.055 87.715 1.00 25.75 379 GLY B O 1
ATOM 7871 N N . PHE B 1 380 ? 18.365 47.752 88.530 1.00 26.50 380 PHE B N 1
ATOM 7872 C CA . PHE B 1 380 ? 18.200 48.845 87.577 1.00 28.35 380 PHE B CA 1
ATOM 7873 C C . PHE B 1 380 ? 19.235 49.949 87.743 1.00 31.41 380 PHE B C 1
ATOM 7874 O O . PHE B 1 380 ? 19.570 50.347 88.863 1.00 29.09 380 PHE B O 1
ATOM 7882 N N . HIS B 1 381 ? 19.723 50.442 86.615 1.00 27.74 381 HIS B N 1
ATOM 7883 C CA . HIS B 1 381 ? 20.478 51.680 86.566 1.00 30.51 381 HIS B CA 1
ATOM 7884 C C . HIS B 1 381 ? 19.537 52.826 86.979 1.00 33.80 381 HIS B C 1
ATOM 7885 O O . HIS B 1 381 ? 18.370 52.827 86.594 1.00 29.72 381 HIS B O 1
ATOM 7892 N N . ARG B 1 382 ? 20.028 53.787 87.764 1.00 31.61 382 ARG B N 1
ATOM 7893 C CA . ARG B 1 382 ? 19.178 54.882 88.258 1.00 35.73 382 ARG B CA 1
ATOM 7894 C C . ARG B 1 382 ? 18.500 55.656 87.120 1.00 39.89 382 ARG B C 1
ATOM 7895 O O . ARG B 1 382 ? 17.390 56.167 87.280 1.00 36.68 382 ARG B O 1
ATOM 7903 N N . LEU B 1 383 ? 19.156 55.706 85.965 1.00 41.17 383 LEU B N 1
ATOM 7904 C CA . LEU B 1 383 ? 18.661 56.484 84.838 1.00 32.32 383 LEU B CA 1
ATOM 7905 C C . LEU B 1 383 ? 17.833 55.655 83.856 1.00 30.81 383 LEU B C 1
ATOM 7906 O O . LEU B 1 383 ? 17.567 56.096 82.736 1.00 31.35 383 LEU B O 1
ATOM 7911 N N . ASP B 1 384 ? 17.427 54.455 84.269 1.00 29.82 384 ASP B N 1
ATOM 7912 C CA . ASP B 1 384 ? 16.467 53.673 83.487 1.00 33.00 384 ASP B CA 1
ATOM 7913 C C . ASP B 1 384 ? 15.058 54.158 83.819 1.00 35.21 384 ASP B C 1
ATOM 7914 O O . ASP B 1 384 ? 14.609 54.040 84.954 1.00 34.24 384 ASP B O 1
ATOM 7919 N N . PRO B 1 385 ? 14.364 54.728 82.819 1.00 34.04 385 PRO B N 1
ATOM 7920 C CA . PRO B 1 385 ? 13.029 55.301 83.030 1.00 33.11 385 PRO B CA 1
ATOM 7921 C C . PRO B 1 385 ? 11.931 54.248 83.188 1.00 34.61 385 PRO B C 1
ATOM 7922 O O . PRO B 1 385 ? 10.801 54.607 83.522 1.00 32.61 385 PRO B O 1
ATOM 7926 N N . ASN B 1 386 ? 12.252 52.980 82.941 1.00 27.72 386 ASN B N 1
ATOM 7927 C CA . ASN B 1 386 ? 11.238 51.928 82.946 1.00 30.85 386 ASN B CA 1
ATOM 7928 C C . ASN B 1 386 ? 11.316 50.974 84.126 1.00 26.57 386 ASN B C 1
ATOM 7929 O O . ASN B 1 386 ? 11.311 49.765 83.950 1.00 31.29 386 ASN B O 1
ATOM 7934 N N . LYS B 1 387 ? 11.370 51.512 85.333 1.00 34.09 387 LYS B N 1
ATOM 7935 C CA . LYS B 1 387 ? 11.356 50.665 86.521 1.00 35.02 387 LYS B CA 1
ATOM 7936 C C . LYS B 1 387 ? 9.921 50.307 86.897 1.00 27.76 387 LYS B C 1
ATOM 7937 O O . LYS B 1 387 ? 9.002 51.078 86.637 1.00 28.47 387 LYS B O 1
ATOM 7943 N N . PRO B 1 388 ? 9.719 49.127 87.500 1.00 30.56 388 PRO B N 1
ATOM 7944 C CA . PRO B 1 388 ? 8.401 48.829 88.078 1.00 34.24 388 PRO B CA 1
ATOM 7945 C C . PRO B 1 388 ? 8.012 49.899 89.090 1.00 34.82 388 PRO B C 1
ATOM 7946 O O . PRO B 1 388 ? 8.894 50.570 89.627 1.00 29.94 388 PRO B O 1
ATOM 7950 N N . ALA B 1 389 ? 6.717 50.046 89.350 1.00 37.12 389 ALA B N 1
ATOM 7951 C CA . ALA B 1 389 ? 6.224 51.111 90.214 1.00 34.38 389 ALA B CA 1
ATOM 7952 C C . ALA B 1 389 ? 6.791 51.001 91.625 1.00 32.21 389 ALA B C 1
ATOM 7953 O O . ALA B 1 389 ? 7.046 52.008 92.276 1.00 36.93 389 ALA B O 1
ATOM 7955 N N . ASN B 1 390 ? 7.012 49.779 92.086 1.00 32.21 390 ASN B N 1
ATOM 7956 C CA . ASN B 1 390 ? 7.489 49.573 93.448 1.00 35.11 390 ASN B CA 1
ATOM 7957 C C . ASN B 1 390 ? 8.976 49.239 93.502 1.00 33.95 390 ASN B C 1
ATOM 7958 O O . ASN B 1 390 ? 9.443 48.601 94.447 1.00 34.30 390 ASN B O 1
ATOM 7963 N N . ALA B 1 391 ? 9.719 49.666 92.487 1.00 30.99 391 ALA B N 1
ATOM 7964 C CA . ALA B 1 391 ? 11.143 49.350 92.424 1.00 39.22 391 ALA B CA 1
ATOM 7965 C C . ALA B 1 391 ? 11.959 49.985 93.568 1.00 31.85 391 ALA B C 1
ATOM 7966 O O . ALA B 1 391 ? 13.061 49.524 93.874 1.00 31.60 391 ALA B O 1
ATOM 7968 N N . ASN B 1 392 ? 11.425 51.033 94.194 1.00 33.38 392 ASN B N 1
ATOM 7969 C CA . ASN B 1 392 ? 12.113 51.675 95.323 1.00 34.85 392 ASN B CA 1
ATOM 7970 C C . ASN B 1 392 ? 11.861 50.992 96.674 1.00 39.93 392 ASN B C 1
ATOM 7971 O O . ASN B 1 392 ? 12.510 51.317 97.669 1.00 36.46 392 ASN B O 1
ATOM 7976 N N . THR B 1 393 ? 10.928 50.044 96.714 1.00 36.06 393 THR B N 1
ATOM 7977 C CA . THR B 1 393 ? 10.582 49.408 97.981 1.00 38.74 393 THR B CA 1
ATOM 7978 C C . THR B 1 393 ? 10.946 47.919 98.006 1.00 37.07 393 THR B C 1
ATOM 7979 O O . THR B 1 393 ? 10.988 47.301 99.067 1.00 36.50 393 THR B O 1
ATOM 7983 N N . VAL B 1 394 ? 11.231 47.354 96.836 1.00 32.17 394 VAL B N 1
ATOM 7984 C CA . VAL B 1 394 ? 11.697 45.971 96.736 1.00 34.76 394 VAL B CA 1
ATOM 7985 C C . VAL B 1 394 ? 12.737 45.904 95.616 1.00 36.66 394 VAL B C 1
ATOM 7986 O O . VAL B 1 394 ? 12.643 46.649 94.643 1.00 29.71 394 VAL B O 1
ATOM 7990 N N . THR B 1 395 ? 13.734 45.036 95.750 1.00 29.26 395 THR B N 1
ATOM 7991 C CA . THR B 1 395 ? 14.873 45.083 94.831 1.00 28.60 395 THR B CA 1
ATOM 7992 C C . THR B 1 395 ? 14.734 44.120 93.642 1.00 26.95 395 THR B C 1
ATOM 7993 O O . THR B 1 395 ? 14.786 42.900 93.819 1.00 26.20 395 THR B O 1
ATOM 7997 N N . TYR B 1 396 ? 14.559 44.678 92.439 1.00 26.48 396 TYR B N 1
ATOM 7998 C CA . TYR B 1 396 ? 14.433 43.883 91.205 1.00 25.01 396 TYR B CA 1
ATOM 7999 C C . TYR B 1 396 ? 15.792 43.557 90.599 1.00 26.16 396 TYR B C 1
ATOM 8000 O O . TYR B 1 396 ? 16.695 44.393 90.592 1.00 25.10 396 TYR B O 1
ATOM 8009 N N . ARG B 1 397 ? 15.929 42.341 90.085 1.00 23.26 397 ARG B N 1
ATOM 8010 C CA . ARG B 1 397 ? 17.074 41.992 89.245 1.00 22.60 397 ARG B CA 1
ATOM 8011 C C . ARG B 1 397 ? 16.860 42.507 87.817 1.00 22.02 397 ARG B C 1
ATOM 8012 O O . ARG B 1 397 ? 15.795 42.302 87.240 1.00 22.97 397 ARG B O 1
ATOM 8020 N N . LYS B 1 398 ? 17.868 43.167 87.250 1.00 22.99 398 LYS B N 1
ATOM 8021 C CA . LYS B 1 398 ? 17.772 43.703 85.882 1.00 22.10 398 LYS B CA 1
ATOM 8022 C C . LYS B 1 398 ? 18.907 43.189 84.968 1.00 21.11 398 LYS B C 1
ATOM 8023 O O . LYS B 1 398 ? 18.706 42.975 83.761 1.00 20.29 398 LYS B O 1
ATOM 8029 N N . TYR B 1 399 ? 20.095 42.989 85.541 1.00 21.52 399 TYR B N 1
ATOM 8030 C CA . TYR B 1 399 ? 21.223 42.467 84.767 1.00 24.71 399 TYR B CA 1
ATOM 8031 C C . TYR B 1 399 ? 21.931 41.295 85.448 1.00 23.10 399 TYR B C 1
ATOM 8032 O O . TYR B 1 399 ? 22.095 41.264 86.674 1.00 22.09 399 TYR B O 1
ATOM 8041 N N . GLN B 1 400 ? 22.370 40.337 84.642 1.00 20.00 400 GLN B N 1
ATOM 8042 C CA . GLN B 1 400 ? 23.293 39.324 85.132 1.00 20.01 400 GLN B CA 1
ATOM 8043 C C . GLN B 1 400 ? 24.678 39.655 84.573 1.00 20.37 400 GLN B C 1
ATOM 8044 O O . GLN B 1 400 ? 24.893 39.633 83.364 1.00 26.71 400 GLN B O 1
ATOM 8050 N N . LEU B 1 401 ? 25.605 40.004 85.461 1.00 24.59 401 LEU B N 1
ATOM 8051 C CA . LEU B 1 401 ? 26.934 40.444 85.038 1.00 22.48 401 LEU B CA 1
ATOM 8052 C C . LEU B 1 401 ? 27.912 39.285 85.013 1.00 23.07 401 LEU B C 1
ATOM 8053 O O . LEU B 1 401 ? 28.189 38.682 86.046 1.00 24.63 401 LEU B O 1
ATOM 8058 N N . MET B 1 402 ? 28.416 38.968 83.823 1.00 28.31 402 MET B N 1
ATOM 8059 C CA . MET B 1 402 ? 29.345 37.859 83.645 1.00 21.11 402 MET B CA 1
ATOM 8060 C C . MET B 1 402 ? 30.685 38.323 83.094 1.00 25.80 402 MET B C 1
ATOM 8061 O O . MET B 1 402 ? 30.743 39.155 82.173 1.00 24.17 402 MET B O 1
ATOM 8066 N N . MET B 1 403 ? 31.748 37.765 83.666 1.00 24.60 403 MET B N 1
ATOM 8067 C CA . MET B 1 403 ? 33.124 38.005 83.239 1.00 25.33 403 MET B CA 1
ATOM 8068 C C . MET B 1 403 ? 33.690 36.683 82.719 1.00 27.19 403 MET B C 1
ATOM 8069 O O . MET B 1 403 ? 33.561 35.649 83.375 1.00 26.78 403 MET B O 1
ATOM 8074 N N . THR B 1 404 ? 34.247 36.700 81.512 1.00 27.24 404 THR B N 1
ATOM 8075 C CA . THR B 1 404 ? 34.927 35.524 80.971 1.00 22.40 404 THR B CA 1
ATOM 8076 C C . THR B 1 404 ? 36.252 35.938 80.351 1.00 30.12 404 THR B C 1
ATOM 8077 O O . THR B 1 404 ? 36.441 37.104 79.986 1.00 29.23 404 THR B O 1
ATOM 8081 N N . ALA B 1 405 ? 37.167 34.990 80.216 1.00 23.58 405 ALA B N 1
ATOM 8082 C CA . ALA B 1 405 ? 38.355 35.233 79.420 1.00 25.07 405 ALA B CA 1
ATOM 8083 C C . ALA B 1 405 ? 37.956 35.371 77.946 1.00 23.43 405 ALA B C 1
ATOM 8084 O O . ALA B 1 405 ? 36.827 35.054 77.571 1.00 23.04 405 ALA B O 1
ATOM 8086 N N . GLY B 1 406 ? 38.880 35.857 77.124 1.00 24.03 406 GLY B N 1
ATOM 8087 C CA . GLY B 1 406 ? 38.682 35.898 75.685 1.00 23.39 406 GLY B CA 1
ATOM 8088 C C . GLY B 1 406 ? 37.840 37.045 75.151 1.00 28.68 406 GLY B C 1
ATOM 8089 O O . GLY B 1 406 ? 37.604 38.054 75.825 1.00 24.17 406 GLY B O 1
ATOM 8090 N N . VAL B 1 407 ? 37.387 36.876 73.913 1.00 28.37 407 VAL B N 1
ATOM 8091 C CA . VAL B 1 407 ? 36.745 37.942 73.161 1.00 27.99 407 VAL B CA 1
ATOM 8092 C C . VAL B 1 407 ? 35.412 37.450 72.638 1.00 27.42 407 VAL B C 1
ATOM 8093 O O . VAL B 1 407 ? 35.343 36.852 71.569 1.00 28.94 407 VAL B O 1
ATOM 8097 N N . GLY B 1 408 ? 34.358 37.693 73.410 1.00 22.51 408 GLY B N 1
ATOM 8098 C CA . GLY B 1 408 ? 33.071 37.060 73.180 1.00 18.95 408 GLY B CA 1
ATOM 8099 C C . GLY B 1 408 ? 32.180 37.712 72.149 1.00 24.75 408 GLY B C 1
ATOM 8100 O O . GLY B 1 408 ? 31.015 37.368 72.049 1.00 23.45 408 GLY B O 1
ATOM 8101 N N . ILE B 1 409 ? 32.697 38.665 71.389 1.00 27.65 409 ILE B N 1
ATOM 8102 C CA . ILE B 1 409 ? 31.887 39.243 70.325 1.00 27.04 409 ILE B CA 1
ATOM 8103 C C . ILE B 1 409 ? 31.928 38.319 69.110 1.00 23.94 409 ILE B C 1
ATOM 8104 O O . ILE B 1 409 ? 32.876 37.544 68.958 1.00 18.09 409 ILE B O 1
ATOM 8109 N N . PRO B 1 410 ? 30.890 38.377 68.259 1.00 20.65 410 PRO B N 1
ATOM 8110 C CA . PRO B 1 410 ? 30.865 37.583 67.021 1.00 21.45 410 PRO B CA 1
ATOM 8111 C C . PRO B 1 410 ? 32.055 37.854 66.101 1.00 22.81 410 PRO B C 1
ATOM 8112 O O . PRO B 1 410 ? 32.573 38.979 66.067 1.00 19.73 410 PRO B O 1
ATOM 8116 N N . ALA B 1 411 ? 32.420 36.845 65.311 1.00 17.14 411 ALA B N 1
ATOM 8117 C CA . ALA B 1 411 ? 33.588 36.897 64.442 1.00 17.82 411 ALA B CA 1
ATOM 8118 C C . ALA B 1 411 ? 33.618 38.109 63.515 1.00 18.19 411 ALA B C 1
ATOM 8119 O O . ALA B 1 411 ? 34.689 38.682 63.283 1.00 21.50 411 ALA B O 1
ATOM 8121 N N . GLU B 1 412 ? 32.466 38.517 62.989 1.00 18.68 412 GLU B N 1
ATOM 8122 C CA . GLU B 1 412 ? 32.439 39.674 62.099 1.00 19.74 412 GLU B CA 1
ATOM 8123 C C . GLU B 1 412 ? 32.795 40.922 62.885 1.00 18.72 412 GLU B C 1
ATOM 8124 O O . GLU B 1 412 ? 33.485 41.810 62.385 1.00 19.50 412 GLU B O 1
ATOM 8130 N N . GLN B 1 413 ? 32.339 40.984 64.132 1.00 22.52 413 GLN B N 1
ATOM 8131 C CA . GLN B 1 413 ? 32.644 42.140 64.966 1.00 21.72 413 GLN B CA 1
ATOM 8132 C C . GLN B 1 413 ? 34.104 42.142 65.404 1.00 28.40 413 GLN B C 1
ATOM 8133 O O . GLN B 1 413 ? 34.712 43.210 65.529 1.00 23.51 413 GLN B O 1
ATOM 8139 N N . GLN B 1 414 ? 34.677 40.958 65.602 1.00 26.12 414 GLN B N 1
ATOM 8140 C CA . GLN B 1 414 ? 36.103 40.871 65.889 1.00 21.07 414 GLN B CA 1
ATOM 8141 C C . GLN B 1 414 ? 36.885 41.486 64.751 1.00 21.78 414 GLN B C 1
ATOM 8142 O O . GLN B 1 414 ? 37.821 42.245 64.978 1.00 22.82 414 GLN B O 1
ATOM 8148 N N . TYR B 1 415 ? 36.482 41.184 63.522 1.00 21.27 415 TYR B N 1
ATOM 8149 C CA . TYR B 1 415 ? 37.165 41.743 62.378 1.00 21.94 415 TYR B CA 1
ATOM 8150 C C . TYR B 1 415 ? 37.002 43.259 62.300 1.00 22.49 415 TYR B C 1
ATOM 8151 O O . TYR B 1 415 ? 37.981 43.992 62.212 1.00 23.55 415 TYR B O 1
ATOM 8160 N N . LEU B 1 416 ? 35.763 43.721 62.334 1.00 21.85 416 LEU B N 1
ATOM 8161 C CA . LEU B 1 416 ? 35.479 45.144 62.220 1.00 22.37 416 LEU B CA 1
ATOM 8162 C C . LEU B 1 416 ? 36.165 45.952 63.307 1.00 31.16 416 LEU B C 1
ATOM 8163 O O . LEU B 1 416 ? 36.659 47.054 63.053 1.00 24.28 416 LEU B O 1
ATOM 8168 N N . SER B 1 417 ? 36.217 45.387 64.511 1.00 23.16 417 SER B N 1
ATOM 8169 C CA . SER B 1 417 ? 36.769 46.095 65.656 1.00 29.15 417 SER B CA 1
ATOM 8170 C C . SER B 1 417 ? 38.286 45.985 65.747 1.00 33.33 417 SER B C 1
ATOM 8171 O O . SER B 1 417 ? 38.921 46.784 66.431 1.00 26.15 417 SER B O 1
ATOM 8174 N N . GLY B 1 418 ? 38.863 44.991 65.077 1.00 24.94 418 GLY B N 1
ATOM 8175 C CA . GLY B 1 418 ? 40.290 44.755 65.191 1.00 25.96 418 GLY B CA 1
ATOM 8176 C C . GLY B 1 418 ? 40.665 44.131 66.522 1.00 28.33 418 GLY B C 1
ATOM 8177 O O . GLY B 1 418 ? 41.822 44.200 66.941 1.00 31.56 418 GLY B O 1
ATOM 8178 N N . LEU B 1 419 ? 39.679 43.545 67.201 1.00 27.43 419 LEU B N 1
ATOM 8179 C CA . LEU B 1 419 ? 39.913 42.865 68.476 1.00 31.13 419 LEU B CA 1
ATOM 8180 C C . LEU B 1 419 ? 39.986 41.356 68.261 1.00 29.67 419 LEU B C 1
ATOM 8181 O O . LEU B 1 419 ? 38.977 40.714 68.004 1.00 27.38 419 LEU B O 1
ATOM 8186 N N . SER B 1 420 ? 41.189 40.803 68.350 1.00 34.32 420 SER B N 1
ATOM 8187 C CA . SER B 1 420 ? 41.419 39.406 67.999 1.00 35.89 420 SER B CA 1
ATOM 8188 C C . SER B 1 420 ? 41.268 38.482 69.186 1.00 37.23 420 SER B C 1
ATOM 8189 O O . SER B 1 420 ? 41.760 38.780 70.277 1.00 38.47 420 SER B O 1
ATOM 8192 N N . PRO B 1 421 ? 40.634 37.323 68.962 1.00 38.23 421 PRO B N 1
ATOM 8193 C CA . PRO B 1 421 ? 40.464 36.318 70.017 1.00 40.04 421 PRO B CA 1
ATOM 8194 C C . PRO B 1 421 ? 41.803 35.781 70.520 1.00 44.94 421 PRO B C 1
ATOM 8195 O O . PRO B 1 421 ? 41.839 35.122 71.556 1.00 44.71 421 PRO B O 1
ATOM 8199 N N . SER B 1 422 ? 42.879 36.064 69.789 1.00 43.47 422 SER B N 1
ATOM 8200 C CA . SER B 1 422 ? 44.214 35.595 70.144 1.00 46.40 422 SER B CA 1
ATOM 8201 C C . SER B 1 422 ? 45.052 36.647 70.884 1.00 46.17 422 SER B C 1
ATOM 8202 O O . SER B 1 422 ? 46.253 36.462 71.080 1.00 45.03 422 SER B O 1
ATOM 8205 N N . SER B 1 423 ? 44.433 37.764 71.256 1.00 48.34 423 SER B N 1
ATOM 8206 C CA . SER B 1 423 ? 45.126 38.799 72.029 1.00 45.04 423 SER B CA 1
ATOM 8207 C C . SER B 1 423 ? 44.967 38.534 73.524 1.00 46.02 423 SER B C 1
ATOM 8208 O O . SER B 1 423 ? 43.848 38.578 74.052 1.00 40.67 423 SER B O 1
ATOM 8211 N N . ASN B 1 424 ? 46.070 38.261 74.216 1.00 38.71 424 ASN B N 1
ATOM 8212 C CA . ASN B 1 424 ? 45.954 37.862 75.615 1.00 43.31 424 ASN B CA 1
ATOM 8213 C C . ASN B 1 424 ? 45.884 39.041 76.578 1.00 42.91 424 ASN B C 1
ATOM 8214 O O . ASN B 1 424 ? 46.094 38.871 77.776 1.00 44.75 424 ASN B O 1
ATOM 8219 N N . ASN B 1 425 ? 45.571 40.227 76.066 1.00 31.78 425 ASN B N 1
ATOM 8220 C CA . ASN B 1 425 ? 45.403 41.389 76.930 1.00 32.38 425 ASN B CA 1
ATOM 8221 C C . ASN B 1 425 ? 43.970 41.907 76.896 1.00 31.06 425 ASN B C 1
ATOM 8222 O O . ASN B 1 425 ? 43.697 43.056 77.265 1.00 31.25 425 ASN B O 1
ATOM 8227 N N . LEU B 1 426 ? 43.065 41.039 76.450 1.00 29.36 426 LEU B N 1
ATOM 8228 C CA . LEU B 1 426 ? 41.645 41.364 76.328 1.00 27.92 426 LEU B CA 1
ATOM 8229 C C . LEU B 1 426 ? 40.771 40.408 77.128 1.00 29.15 426 LEU B C 1
ATOM 8230 O O . LEU B 1 426 ? 41.084 39.221 77.235 1.00 27.08 426 LEU B O 1
ATOM 8235 N N . PHE B 1 427 ? 39.658 40.908 77.654 1.00 26.46 427 PHE B N 1
ATOM 8236 C CA . PHE B 1 427 ? 38.684 40.021 78.274 1.00 26.43 427 PHE B CA 1
ATOM 8237 C C . PHE B 1 427 ? 37.269 40.585 78.156 1.00 27.72 427 PHE B C 1
ATOM 8238 O O . PHE B 1 427 ? 37.064 41.749 77.784 1.00 26.05 427 PHE B O 1
ATOM 8246 N N . THR B 1 428 ? 36.300 39.749 78.505 1.00 23.52 428 THR B N 1
ATOM 8247 C CA . THR B 1 428 ? 34.903 40.015 78.217 1.00 25.69 428 THR B CA 1
ATOM 8248 C C . THR B 1 428 ? 34.092 40.285 79.475 1.00 26.58 428 THR B C 1
ATOM 8249 O O . THR B 1 428 ? 34.250 39.599 80.477 1.00 27.75 428 THR B O 1
ATOM 8253 N N . LEU B 1 429 ? 33.246 41.309 79.416 1.00 25.16 429 LEU B N 1
ATOM 8254 C CA . LEU B 1 429 ? 32.224 41.524 80.427 1.00 25.23 429 LEU B CA 1
ATOM 8255 C C . LEU B 1 429 ? 30.886 41.657 79.720 1.00 25.70 429 LEU B C 1
ATOM 8256 O O . LEU B 1 429 ? 30.780 42.356 78.709 1.00 24.21 429 LEU B O 1
ATOM 8261 N N . ILE B 1 430 ? 29.877 40.980 80.264 1.00 21.38 430 ILE B N 1
ATOM 8262 C CA . ILE B 1 430 ? 28.526 40.984 79.717 1.00 21.62 430 ILE B CA 1
ATOM 8263 C C . ILE B 1 430 ? 27.484 41.366 80.766 1.00 24.44 430 ILE B C 1
ATOM 8264 O O . ILE B 1 430 ? 27.372 40.695 81.787 1.00 20.30 430 ILE B O 1
ATOM 8269 N N . ALA B 1 431 ? 26.728 42.432 80.513 1.00 20.11 431 ALA B N 1
ATOM 8270 C CA . ALA B 1 431 ? 25.539 42.739 81.311 1.00 23.79 431 ALA B CA 1
ATOM 8271 C C . ALA B 1 431 ? 24.298 42.213 80.595 1.00 22.86 431 ALA B C 1
ATOM 8272 O O . ALA B 1 431 ? 23.720 42.887 79.745 1.00 21.10 431 ALA B O 1
ATOM 8274 N N . ASP B 1 432 ? 23.916 40.989 80.932 1.00 21.64 432 ASP B N 1
ATOM 8275 C CA . ASP B 1 432 ? 22.779 40.317 80.321 1.00 22.51 432 ASP B CA 1
ATOM 8276 C C . ASP B 1 432 ? 21.471 40.938 80.826 1.00 23.45 432 ASP B C 1
ATOM 8277 O O . ASP B 1 432 ? 21.230 40.940 82.027 1.00 26.72 432 ASP B O 1
ATOM 8282 N N . ASP B 1 433 ? 20.633 41.461 79.927 1.00 22.51 433 ASP B N 1
ATOM 8283 C CA . ASP B 1 433 ? 19.338 42.025 80.333 1.00 22.45 433 ASP B CA 1
ATOM 8284 C C . ASP B 1 433 ? 18.388 40.868 80.647 1.00 17.57 433 ASP B C 1
ATOM 8285 O O . ASP B 1 433 ? 17.976 40.127 79.753 1.00 16.37 433 ASP B O 1
ATOM 8290 N N . ILE B 1 434 ? 18.073 40.689 81.932 1.00 18.06 434 ILE B N 1
ATOM 8291 C CA . ILE B 1 434 ? 17.227 39.577 82.330 1.00 17.67 434 ILE B CA 1
ATOM 8292 C C . ILE B 1 434 ? 15.809 40.023 82.675 1.00 18.15 434 ILE B C 1
ATOM 8293 O O . ILE B 1 434 ? 14.999 39.221 83.121 1.00 18.05 434 ILE B O 1
ATOM 8298 N N . ARG B 1 435 ? 15.525 41.302 82.451 1.00 18.77 435 ARG B N 1
ATOM 8299 C CA . ARG B 1 435 ? 14.163 41.813 82.340 1.00 19.13 435 ARG B CA 1
ATOM 8300 C C . ARG B 1 435 ? 14.003 42.409 80.955 1.00 18.63 435 ARG B C 1
ATOM 8301 O O . ARG B 1 435 ? 13.614 43.575 80.816 1.00 19.42 435 ARG B O 1
ATOM 8309 N N . PHE B 1 436 ? 14.349 41.610 79.946 1.00 17.45 436 PHE B N 1
ATOM 8310 C CA . PHE B 1 436 ? 14.366 42.030 78.539 1.00 24.62 436 PHE B CA 1
ATOM 8311 C C . PHE B 1 436 ? 12.947 42.326 78.019 1.00 22.50 436 PHE B C 1
ATOM 8312 O O . PHE B 1 436 ? 12.093 41.435 77.939 1.00 16.59 436 PHE B O 1
ATOM 8320 N N . ALA B 1 437 ? 12.706 43.584 77.669 1.00 22.21 437 ALA B N 1
ATOM 8321 C CA . ALA B 1 437 ? 11.361 44.060 77.332 1.00 24.23 437 ALA B CA 1
ATOM 8322 C C . ALA B 1 437 ? 10.669 43.451 76.080 1.00 26.29 437 ALA B C 1
ATOM 8323 O O . ALA B 1 437 ? 9.448 43.267 76.104 1.00 19.51 437 ALA B O 1
ATOM 8325 N N . PRO B 1 438 ? 11.415 43.166 74.985 1.00 23.11 438 PRO B N 1
ATOM 8326 C CA . PRO B 1 438 ? 10.717 42.664 73.788 1.00 19.59 438 PRO B CA 1
ATOM 8327 C C . PRO B 1 438 ? 9.860 41.430 74.018 1.00 19.50 438 PRO B C 1
ATOM 8328 O O . PRO B 1 438 ? 10.171 40.568 74.849 1.00 21.14 438 PRO B O 1
ATOM 8332 N N . GLU B 1 439 ? 8.781 41.367 73.257 1.00 15.54 439 GLU B N 1
ATOM 8333 C CA . GLU B 1 439 ? 7.824 40.277 73.318 1.00 15.19 439 GLU B CA 1
ATOM 8334 C C . GLU B 1 439 ? 7.546 39.761 71.893 1.00 18.40 439 GLU B C 1
ATOM 8335 O O . GLU B 1 439 ? 7.309 40.550 70.978 1.00 19.87 439 GLU B O 1
ATOM 8341 N N . GLY B 1 440 ? 7.544 38.444 71.711 1.00 13.76 440 GLY B N 1
ATOM 8342 C CA . GLY B 1 440 ? 7.276 37.873 70.405 1.00 13.26 440 GLY B CA 1
ATOM 8343 C C . GLY B 1 440 ? 6.187 36.825 70.428 1.00 18.78 440 GLY B C 1
ATOM 8344 O O . GLY B 1 440 ? 5.398 36.765 71.377 1.00 17.40 440 GLY B O 1
ATOM 8345 N N . TYR B 1 441 ? 6.131 36.016 69.368 1.00 14.37 441 TYR B N 1
ATOM 8346 C CA . TYR B 1 441 ? 5.138 34.958 69.269 1.00 17.33 441 TYR B CA 1
ATOM 8347 C C . TYR B 1 441 ? 5.535 33.901 68.254 1.00 18.27 441 TYR B C 1
ATOM 8348 O O . TYR B 1 441 ? 6.379 34.149 67.394 1.00 14.74 441 TYR B O 1
ATOM 8357 N N . ILE B 1 442 ? 4.913 32.728 68.379 1.00 11.64 442 ILE B N 1
ATOM 8358 C CA . ILE B 1 442 ? 5.191 31.550 67.554 1.00 14.37 442 ILE B CA 1
ATOM 8359 C C . ILE B 1 442 ? 3.896 31.078 66.867 1.00 17.01 442 ILE B C 1
ATOM 8360 O O . ILE B 1 442 ? 2.851 30.985 67.525 1.00 12.32 442 ILE B O 1
ATOM 8365 N N . LYS B 1 443 ? 3.954 30.804 65.560 1.00 11.37 443 LYS B N 1
ATOM 8366 C CA . LYS B 1 443 ? 2.794 30.292 64.811 1.00 13.63 443 LYS B CA 1
ATOM 8367 C C . LYS B 1 443 ? 3.260 29.231 63.842 1.00 18.19 443 LYS B C 1
ATOM 8368 O O . LYS B 1 443 ? 4.176 29.498 63.076 1.00 20.61 443 LYS B O 1
ATOM 8374 N N . ILE B 1 444 ? 2.653 28.041 63.860 1.00 13.41 444 ILE B N 1
ATOM 8375 C CA . ILE B 1 444 ? 3.000 27.022 62.862 1.00 11.25 444 ILE B CA 1
ATOM 8376 C C . ILE B 1 444 ? 2.736 27.568 61.463 1.00 11.70 444 ILE B C 1
ATOM 8377 O O . ILE B 1 444 ? 1.786 28.324 61.265 1.00 14.23 444 ILE B O 1
ATOM 8382 N N . GLY B 1 445 ? 3.592 27.219 60.502 1.00 11.46 445 GLY B N 1
ATOM 8383 C CA . GLY B 1 445 ? 3.405 27.651 59.118 1.00 11.97 445 GLY B CA 1
ATOM 8384 C C . GLY B 1 445 ? 2.573 26.699 58.286 1.00 12.50 445 GLY B C 1
ATOM 8385 O O . GLY B 1 445 ? 1.932 27.090 57.307 1.00 13.21 445 GLY B O 1
ATOM 8386 N N . THR B 1 446 ? 2.600 25.433 58.687 1.00 12.24 446 THR B N 1
ATOM 8387 C CA . THR B 1 446 ? 1.920 24.354 57.998 1.00 12.74 446 THR B CA 1
ATOM 8388 C C . THR B 1 446 ? 1.315 23.410 59.047 1.00 12.69 446 THR B C 1
ATOM 8389 O O . THR B 1 446 ? 1.729 23.435 60.215 1.00 12.16 446 THR B O 1
ATOM 8393 N N . PRO B 1 447 ? 0.311 22.608 58.646 1.00 13.36 447 PRO B N 1
ATOM 8394 C CA . PRO B 1 447 ? -0.433 21.759 59.588 1.00 13.52 447 PRO B CA 1
ATOM 8395 C C . PRO B 1 447 ? 0.071 20.316 59.726 1.00 20.81 447 PRO B C 1
ATOM 8396 O O . PRO B 1 447 ? -0.271 19.669 60.716 1.00 13.85 447 PRO B O 1
ATOM 8400 N N . ASN B 1 448 ? 0.878 19.828 58.786 1.00 13.25 448 ASN B N 1
ATOM 8401 C CA . ASN B 1 448 ? 1.098 18.387 58.663 1.00 13.43 448 ASN B CA 1
ATOM 8402 C C . ASN B 1 448 ? 1.910 17.756 59.782 1.00 17.84 448 ASN B C 1
ATOM 8403 O O . ASN B 1 448 ? 1.519 16.741 60.331 1.00 22.81 448 ASN B O 1
ATOM 8408 N N . ILE B 1 449 ? 3.055 18.349 60.096 1.00 18.18 449 ILE B N 1
ATOM 8409 C CA . ILE B 1 449 ? 4.054 17.709 60.943 1.00 12.29 449 ILE B CA 1
ATOM 8410 C C . ILE B 1 449 ? 4.758 18.747 61.776 1.00 14.65 449 ILE B C 1
ATOM 8411 O O . ILE B 1 449 ? 4.723 19.937 61.441 1.00 10.93 449 ILE B O 1
ATOM 8416 N N . PRO B 1 450 ? 5.391 18.310 62.879 1.00 18.28 450 PRO B N 1
ATOM 8417 C CA . PRO B 1 450 ? 6.270 19.234 63.600 1.00 16.22 450 PRO B CA 1
ATOM 8418 C C . PRO B 1 450 ? 7.376 19.716 62.676 1.00 14.93 450 PRO B C 1
ATOM 8419 O O . PRO B 1 450 ? 7.837 18.938 61.839 1.00 13.00 450 PRO B O 1
ATOM 8423 N N . ARG B 1 451 ? 7.755 20.980 62.801 1.00 14.09 451 ARG B N 1
ATOM 8424 C CA . ARG B 1 451 ? 8.861 21.537 62.022 1.00 13.90 451 ARG B CA 1
ATOM 8425 C C . ARG B 1 451 ? 9.838 22.278 62.926 1.00 10.19 451 ARG B C 1
ATOM 8426 O O . ARG B 1 451 ? 9.427 22.899 63.914 1.00 9.00 451 ARG B O 1
ATOM 8434 N N . ASP B 1 452 ? 11.124 22.214 62.590 1.00 9.54 452 ASP B N 1
ATOM 8435 C CA . ASP B 1 452 ? 12.130 23.056 63.237 1.00 8.77 452 ASP B CA 1
ATOM 8436 C C . ASP B 1 452 ? 11.712 24.519 63.212 1.00 8.69 452 ASP B C 1
ATOM 8437 O O . ASP B 1 452 ? 12.001 25.262 64.145 1.00 8.55 452 ASP B O 1
ATOM 8442 N N . VAL B 1 453 ? 11.065 24.925 62.114 1.00 9.36 453 VAL B N 1
ATOM 8443 C CA . VAL B 1 453 ? 10.824 26.330 61.821 1.00 8.99 453 VAL B CA 1
ATOM 8444 C C . VAL B 1 453 ? 9.343 26.681 61.696 1.00 9.28 453 VAL B C 1
ATOM 8445 O O . VAL B 1 453 ? 8.809 26.810 60.591 1.00 11.27 453 VAL B O 1
ATOM 8449 N N . PRO B 1 454 ? 8.673 26.841 62.836 1.00 9.25 454 PRO B N 1
ATOM 8450 C CA . PRO B 1 454 ? 7.419 27.585 62.801 1.00 13.06 454 PRO B CA 1
ATOM 8451 C C . PRO B 1 454 ? 7.753 29.047 62.534 1.00 15.36 454 PRO B C 1
ATOM 8452 O O . PRO B 1 454 ? 8.940 29.396 62.522 1.00 9.55 454 PRO B O 1
ATOM 8456 N N . LYS B 1 455 ? 6.756 29.906 62.371 1.00 10.31 455 LYS B N 1
ATOM 8457 C CA . LYS B 1 455 ? 7.050 31.337 62.395 1.00 17.95 455 LYS B CA 1
ATOM 8458 C C . LYS B 1 455 ? 7.397 31.760 63.827 1.00 17.39 455 LYS B C 1
ATOM 8459 O O . LYS B 1 455 ? 6.581 31.605 64.727 1.00 12.86 455 LYS B O 1
ATOM 8465 N N . ILE B 1 456 ? 8.605 32.291 64.027 1.00 14.33 456 ILE B N 1
ATOM 8466 C CA . ILE B 1 456 ? 9.002 32.863 65.314 1.00 10.15 456 ILE B CA 1
ATOM 8467 C C . ILE B 1 456 ? 9.343 34.331 65.120 1.00 18.40 456 ILE B C 1
ATOM 8468 O O . ILE B 1 456 ? 10.423 34.655 64.626 1.00 11.82 456 ILE B O 1
ATOM 8473 N N . PHE B 1 457 ? 8.435 35.212 65.538 1.00 15.52 457 PHE B N 1
ATOM 8474 C CA . PHE B 1 457 ? 8.655 36.645 65.463 1.00 11.74 457 PHE B CA 1
ATOM 8475 C C . PHE B 1 457 ? 9.186 37.159 66.803 1.00 16.64 457 PHE B C 1
ATOM 8476 O O . PHE B 1 457 ? 8.562 36.948 67.837 1.00 13.68 457 PHE B O 1
ATOM 8484 N N . PHE B 1 458 ? 10.365 37.779 66.785 1.00 14.51 458 PHE B N 1
ATOM 8485 C CA . PHE B 1 458 ? 10.979 38.325 67.995 1.00 19.47 458 PHE B CA 1
ATOM 8486 C C . PHE B 1 458 ? 11.842 39.506 67.584 1.00 12.44 458 PHE B C 1
ATOM 8487 O O . PHE B 1 458 ? 13.021 39.357 67.297 1.00 13.68 458 PHE B O 1
ATOM 8495 N N . ASN B 1 459 ? 11.240 40.685 67.563 1.00 18.36 459 ASN B N 1
ATOM 8496 C CA . ASN B 1 459 ? 11.947 41.890 67.163 1.00 21.39 459 ASN B CA 1
ATOM 8497 C C . ASN B 1 459 ? 12.476 42.614 68.391 1.00 20.04 459 ASN B C 1
ATOM 8498 O O . ASN B 1 459 ? 11.729 42.850 69.341 1.00 18.32 459 ASN B O 1
ATOM 8503 N N . THR B 1 460 ? 13.755 42.977 68.382 1.00 20.01 460 THR B N 1
ATOM 8504 C CA . THR B 1 460 ? 14.355 43.510 69.606 1.00 20.76 460 THR B CA 1
ATOM 8505 C C . THR B 1 460 ? 14.468 45.037 69.594 1.00 20.94 460 THR B C 1
ATOM 8506 O O . THR B 1 460 ? 13.517 45.737 69.969 1.00 17.80 460 THR B O 1
ATOM 8510 N N . PHE B 1 461 ? 15.618 45.558 69.172 1.00 17.44 461 PHE B N 1
ATOM 8511 C CA . PHE B 1 461 ? 15.884 46.986 69.304 1.00 19.68 461 PHE B CA 1
ATOM 8512 C C . PHE B 1 461 ? 15.274 47.800 68.174 1.00 21.83 461 PHE B C 1
ATOM 8513 O O . PHE B 1 461 ? 15.981 48.444 67.387 1.00 20.05 461 PHE B O 1
ATOM 8521 N N . VAL B 1 462 ? 13.949 47.780 68.106 1.00 21.02 462 VAL B N 1
ATOM 8522 C CA . VAL B 1 462 ? 13.240 48.464 67.037 1.00 21.34 462 VAL B CA 1
ATOM 8523 C C . VAL B 1 462 ? 13.368 49.969 67.185 1.00 24.38 462 VAL B C 1
ATOM 8524 O O . VAL B 1 462 ? 13.654 50.474 68.263 1.00 25.53 462 VAL B O 1
ATOM 8528 N N . THR B 1 463 ? 13.143 50.689 66.098 1.00 20.73 463 THR B N 1
ATOM 8529 C CA . THR B 1 463 ? 13.236 52.135 66.125 1.00 27.51 463 THR B CA 1
ATOM 8530 C C . THR B 1 463 ? 11.907 52.756 66.524 1.00 27.78 463 THR B C 1
ATOM 8531 O O . THR B 1 463 ? 10.848 52.145 66.355 1.00 26.58 463 THR B O 1
ATOM 8535 N N . TYR B 1 464 ? 11.970 53.967 67.068 1.00 29.39 464 TYR B N 1
ATOM 8536 C CA . TYR B 1 464 ? 10.779 54.775 67.258 1.00 29.29 464 TYR B CA 1
ATOM 8537 C C . TYR B 1 464 ? 10.670 55.815 66.146 1.00 32.04 464 TYR B C 1
ATOM 8538 O O . TYR B 1 464 ? 11.608 56.584 65.902 1.00 34.48 464 TYR B O 1
ATOM 8547 N N . THR B 1 465 ? 9.521 55.837 65.481 1.00 30.93 465 THR B N 1
ATOM 8548 C CA . THR B 1 465 ? 9.265 56.803 64.422 1.00 32.56 465 THR B CA 1
ATOM 8549 C C . THR B 1 465 ? 8.407 57.966 64.900 1.00 34.76 465 THR B C 1
ATOM 8550 O O . THR B 1 465 ? 7.245 57.773 65.262 1.00 35.34 465 THR B O 1
ATOM 8554 N N . PRO B 1 466 ? 8.973 59.185 64.883 1.00 32.33 466 PRO B N 1
ATOM 8555 C CA . PRO B 1 466 ? 8.235 60.366 65.341 1.00 43.29 466 PRO B CA 1
ATOM 8556 C C . PRO B 1 466 ? 6.972 60.596 64.518 1.00 47.40 466 PRO B C 1
ATOM 8557 O O . PRO B 1 466 ? 6.971 60.362 63.310 1.00 45.79 466 PRO B O 1
ATOM 8561 N N . THR B 1 467 ? 5.904 61.021 65.183 1.00 44.70 467 THR B N 1
ATOM 8562 C CA . THR B 1 467 ? 4.672 61.404 64.509 1.00 43.36 467 THR B CA 1
ATOM 8563 C C . THR B 1 467 ? 4.545 62.927 64.526 1.00 40.55 467 THR B C 1
ATOM 8564 O O . THR B 1 467 ? 5.510 63.629 64.825 1.00 46.31 467 THR B O 1
ATOM 8568 N N . SER B 1 468 ? 3.360 63.440 64.218 1.00 47.28 468 SER B N 1
ATOM 8569 C CA . SER B 1 468 ? 3.159 64.887 64.177 1.00 51.55 468 SER B CA 1
ATOM 8570 C C . SER B 1 468 ? 2.500 65.397 65.457 1.00 51.58 468 SER B C 1
ATOM 8571 O O . SER B 1 468 ? 2.273 66.598 65.619 1.00 48.38 468 SER B O 1
ATOM 8574 N N . ALA B 1 469 ? 2.206 64.467 66.362 1.00 48.05 469 ALA B N 1
ATOM 8575 C CA . ALA B 1 469 ? 1.635 64.782 67.667 1.00 49.30 469 ALA B CA 1
ATOM 8576 C C . ALA B 1 469 ? 2.660 65.494 68.545 1.00 50.75 469 ALA B C 1
ATOM 8577 O O . ALA B 1 469 ? 3.863 65.326 68.344 1.00 51.08 469 ALA B O 1
ATOM 8579 N N . PRO B 1 470 ? 2.184 66.298 69.515 1.00 52.02 470 PRO B N 1
ATOM 8580 C CA . PRO B 1 470 ? 3.039 66.976 70.501 1.00 51.73 470 PRO B CA 1
ATOM 8581 C C . PRO B 1 470 ? 4.055 66.040 71.161 1.00 49.36 470 PRO B C 1
ATOM 8582 O O . PRO B 1 470 ? 3.748 64.866 71.389 1.00 48.48 470 PRO B O 1
ATOM 8586 N N . ALA B 1 471 ? 5.254 66.557 71.427 1.00 48.42 471 ALA B N 1
ATOM 8587 C CA . ALA B 1 471 ? 6.336 65.786 72.049 1.00 44.96 471 ALA B CA 1
ATOM 8588 C C . ALA B 1 471 ? 5.921 65.058 73.332 1.00 49.95 471 ALA B C 1
ATOM 8589 O O . ALA B 1 471 ? 6.097 63.843 73.442 1.00 51.23 471 ALA B O 1
ATOM 8591 N N . ASP B 1 472 ? 5.348 65.795 74.284 1.00 49.32 472 ASP B N 1
ATOM 8592 C CA . ASP B 1 472 ? 4.988 65.229 75.586 1.00 52.16 472 ASP B CA 1
ATOM 8593 C C . ASP B 1 472 ? 4.049 64.037 75.450 1.00 52.01 472 ASP B C 1
ATOM 8594 O O . ASP B 1 472 ? 4.021 63.149 76.300 1.00 53.68 472 ASP B O 1
ATOM 8599 N N . GLN B 1 473 ? 3.279 64.031 74.372 1.00 45.08 473 GLN B N 1
ATOM 8600 C CA . GLN B 1 473 ? 2.335 62.964 74.107 1.00 49.90 473 GLN B CA 1
ATOM 8601 C C . GLN B 1 473 ? 3.034 61.762 73.462 1.00 46.25 473 GLN B C 1
ATOM 8602 O O . GLN B 1 473 ? 2.568 60.629 73.572 1.00 47.11 473 GLN B O 1
ATOM 8608 N N . GLN B 1 474 ? 4.155 62.017 72.792 1.00 46.53 474 GLN B N 1
ATOM 8609 C CA . GLN B 1 474 ? 4.896 60.961 72.105 1.00 43.89 474 GLN B CA 1
ATOM 8610 C C . GLN B 1 474 ? 5.870 60.229 73.027 1.00 36.91 474 GLN B C 1
ATOM 8611 O O . GLN B 1 474 ? 6.106 59.035 72.854 1.00 39.18 474 GLN B O 1
ATOM 8617 N N . TRP B 1 475 ? 6.461 60.962 73.972 1.00 37.94 475 TRP B N 1
ATOM 8618 C CA . TRP B 1 475 ? 7.511 60.429 74.855 1.00 38.10 475 TRP B CA 1
ATOM 8619 C C . TRP B 1 475 ? 7.181 59.137 75.622 1.00 35.55 475 TRP B C 1
ATOM 8620 O O . TRP B 1 475 ? 8.035 58.248 75.720 1.00 33.90 475 TRP B O 1
ATOM 8631 N N . PRO B 1 476 ? 5.963 59.025 76.188 1.00 36.37 476 PRO B N 1
ATOM 8632 C CA . PRO B 1 476 ? 5.693 57.758 76.878 1.00 38.63 476 PRO B CA 1
ATOM 8633 C C . PRO B 1 476 ? 5.675 56.573 75.922 1.00 37.77 476 PRO B C 1
ATOM 8634 O O . PRO B 1 476 ? 5.973 55.454 76.337 1.00 36.76 476 PRO B O 1
ATOM 8638 N N . ILE B 1 477 ? 5.337 56.817 74.659 1.00 33.10 477 ILE B N 1
ATOM 8639 C CA . ILE B 1 477 ? 5.364 55.758 73.660 1.00 31.34 477 ILE B CA 1
ATOM 8640 C C . ILE B 1 477 ? 6.798 55.388 73.304 1.00 29.91 477 ILE B C 1
ATOM 8641 O O . ILE B 1 477 ? 7.175 54.215 73.325 1.00 28.97 477 ILE B O 1
ATOM 8646 N N . ALA B 1 478 ? 7.594 56.399 72.983 1.00 34.90 478 ALA B N 1
ATOM 8647 C CA . ALA B 1 478 ? 8.996 56.194 72.672 1.00 29.59 478 ALA B CA 1
ATOM 8648 C C . ALA B 1 478 ? 9.693 55.545 73.858 1.00 30.90 478 ALA B C 1
ATOM 8649 O O . ALA B 1 478 ? 10.592 54.724 73.680 1.00 28.90 478 ALA B O 1
ATOM 8651 N N . GLN B 1 479 ? 9.274 55.911 75.070 1.00 29.97 479 GLN B N 1
ATOM 8652 C CA . GLN B 1 479 ? 9.865 55.348 76.280 1.00 32.25 479 GLN B CA 1
ATOM 8653 C C . GLN B 1 479 ? 9.724 53.835 76.284 1.00 29.45 479 GLN B C 1
ATOM 8654 O O . GLN B 1 479 ? 10.670 53.124 76.631 1.00 30.50 479 GLN B O 1
ATOM 8660 N N . LYS B 1 480 ? 8.552 53.343 75.889 1.00 27.56 480 LYS B N 1
ATOM 8661 C CA . LYS B 1 480 ? 8.333 51.901 75.809 1.00 25.99 480 LYS B CA 1
ATOM 8662 C C . LYS B 1 480 ? 9.061 51.274 74.618 1.00 28.70 480 LYS B C 1
ATOM 8663 O O . LYS B 1 480 ? 9.743 50.258 74.761 1.00 23.23 480 LYS B O 1
ATOM 8669 N N . THR B 1 481 ? 8.916 51.886 73.444 1.00 29.29 481 THR B N 1
ATOM 8670 C CA . THR B 1 481 ? 9.531 51.364 72.223 1.00 23.62 481 THR B CA 1
ATOM 8671 C C . THR B 1 481 ? 11.038 51.221 72.384 1.00 22.95 481 THR B C 1
ATOM 8672 O O . THR B 1 481 ? 11.630 50.218 71.982 1.00 21.62 481 THR B O 1
ATOM 8676 N N . LEU B 1 482 ? 11.646 52.235 72.987 1.00 24.01 482 LEU B N 1
ATOM 8677 C CA . LEU B 1 482 ? 13.093 52.292 73.161 1.00 30.23 482 LEU B CA 1
ATOM 8678 C C . LEU B 1 482 ? 13.615 51.567 74.405 1.00 28.09 482 LEU B C 1
ATOM 8679 O O . LEU B 1 482 ? 14.821 51.547 74.648 1.00 23.06 482 LEU B O 1
ATOM 8684 N N . ALA B 1 483 ? 12.715 50.982 75.193 1.00 24.83 483 ALA B N 1
ATOM 8685 C CA . ALA B 1 483 ? 13.116 50.337 76.448 1.00 22.97 483 ALA B CA 1
ATOM 8686 C C . ALA B 1 483 ? 14.322 49.399 76.309 1.00 22.09 483 ALA B C 1
ATOM 8687 O O . ALA B 1 483 ? 15.224 49.451 77.136 1.00 22.03 483 ALA B O 1
ATOM 8689 N N . PRO B 1 484 ? 14.353 48.541 75.269 1.00 23.93 484 PRO B N 1
ATOM 8690 C CA . PRO B 1 484 ? 15.514 47.644 75.235 1.00 19.51 484 PRO B CA 1
ATOM 8691 C C . PRO B 1 484 ? 16.840 48.327 74.901 1.00 19.84 484 PRO B C 1
ATOM 8692 O O . PRO B 1 484 ? 17.868 47.886 75.417 1.00 20.11 484 PRO B O 1
ATOM 8696 N N . LEU B 1 485 ? 16.838 49.343 74.039 1.00 20.42 485 LEU B N 1
ATOM 8697 C CA . LEU B 1 485 ? 18.071 50.084 73.771 1.00 20.94 485 LEU B CA 1
ATOM 8698 C C . LEU B 1 485 ? 18.515 50.861 74.998 1.00 22.13 485 LEU B C 1
ATOM 8699 O O . LEU B 1 485 ? 19.700 50.951 75.296 1.00 27.99 485 LEU B O 1
ATOM 8704 N N . ILE B 1 486 ? 17.550 51.484 75.660 1.00 23.07 486 ILE B N 1
ATOM 8705 C CA . ILE B 1 486 ? 17.826 52.251 76.849 1.00 24.38 486 ILE B CA 1
ATOM 8706 C C . ILE B 1 486 ? 18.551 51.371 77.863 1.00 26.47 486 ILE B C 1
ATOM 8707 O O . ILE B 1 486 ? 19.629 51.723 78.345 1.00 24.57 486 ILE B O 1
ATOM 8712 N N . SER B 1 487 ? 17.976 50.200 78.133 1.00 23.00 487 SER B N 1
ATOM 8713 C CA . SER B 1 487 ? 18.517 49.296 79.148 1.00 23.06 487 SER B CA 1
ATOM 8714 C C . SER B 1 487 ? 19.879 48.747 78.733 1.00 22.02 487 SER B C 1
ATOM 8715 O O . SER B 1 487 ? 20.753 48.528 79.574 1.00 25.80 487 SER B O 1
ATOM 8718 N N . ALA B 1 488 ? 20.059 48.520 77.436 1.00 21.14 488 ALA B N 1
ATOM 8719 C CA . ALA B 1 488 ? 21.307 47.953 76.951 1.00 20.54 488 ALA B CA 1
ATOM 8720 C C . ALA B 1 488 ? 22.442 48.960 77.045 1.00 21.59 488 ALA B C 1
ATOM 8721 O O . ALA B 1 488 ? 23.561 48.599 77.385 1.00 21.66 488 ALA B O 1
ATOM 8723 N N . LEU B 1 489 ? 22.163 50.220 76.730 1.00 22.51 489 LEU B N 1
ATOM 8724 C CA . LEU B 1 489 ? 23.197 51.242 76.820 1.00 23.65 489 LEU B CA 1
ATOM 8725 C C . LEU B 1 489 ? 23.540 51.504 78.294 1.00 30.14 489 LEU B C 1
ATOM 8726 O O . LEU B 1 489 ? 24.696 51.749 78.643 1.00 27.29 489 LEU B O 1
ATOM 8731 N N . LEU B 1 490 ? 22.541 51.437 79.162 1.00 24.99 490 LEU B N 1
ATOM 8732 C CA . LEU B 1 490 ? 22.805 51.592 80.596 1.00 26.06 490 LEU B CA 1
ATOM 8733 C C . LEU B 1 490 ? 23.613 50.410 81.131 1.00 25.44 490 LEU B C 1
ATOM 8734 O O . LEU B 1 490 ? 24.385 50.556 82.075 1.00 31.04 490 LEU B O 1
ATOM 8739 N N . GLY B 1 491 ? 23.440 49.241 80.522 1.00 24.67 491 GLY B N 1
ATOM 8740 C CA . GLY B 1 491 ? 24.300 48.110 80.816 1.00 23.41 491 GLY B CA 1
ATOM 8741 C C . GLY B 1 491 ? 25.753 48.457 80.526 1.00 27.23 491 GLY B C 1
ATOM 8742 O O . GLY B 1 491 ? 26.649 48.148 81.310 1.00 24.47 491 GLY B O 1
ATOM 8743 N N . TYR B 1 492 ? 25.988 49.112 79.393 1.00 30.02 492 TYR B N 1
ATOM 8744 C CA . TYR B 1 492 ? 27.324 49.603 79.053 1.00 29.08 492 TYR B CA 1
ATOM 8745 C C . TYR B 1 492 ? 27.887 50.542 80.120 1.00 26.14 492 TYR B C 1
ATOM 8746 O O . TYR B 1 492 ? 29.060 50.467 80.458 1.00 26.75 492 TYR B O 1
ATOM 8755 N N . ASP B 1 493 ? 27.053 51.435 80.638 1.00 26.97 493 ASP B N 1
ATOM 8756 C CA . ASP B 1 493 ? 27.543 52.415 81.596 1.00 29.48 493 ASP B CA 1
ATOM 8757 C C . ASP B 1 493 ? 27.915 51.736 82.896 1.00 31.73 493 ASP B C 1
ATOM 8758 O O . ASP B 1 493 ? 28.915 52.090 83.515 1.00 30.31 493 ASP B O 1
ATOM 8763 N N . ILE B 1 494 ? 27.108 50.751 83.286 1.00 28.23 494 ILE B N 1
ATOM 8764 C CA . ILE B 1 494 ? 27.381 49.918 84.449 1.00 37.60 494 ILE B CA 1
ATOM 8765 C C . ILE B 1 494 ? 28.783 49.334 84.371 1.00 28.51 494 ILE B C 1
ATOM 8766 O O . ILE B 1 494 ? 29.549 49.413 85.324 1.00 34.39 494 ILE B O 1
ATOM 8771 N N . ILE B 1 495 ? 29.113 48.764 83.221 1.00 27.30 495 ILE B N 1
ATOM 8772 C CA . ILE B 1 495 ? 30.414 48.148 83.016 1.00 32.87 495 ILE B CA 1
ATOM 8773 C C . ILE B 1 495 ? 31.506 49.219 82.966 1.00 32.87 495 ILE B C 1
ATOM 8774 O O . ILE B 1 495 ? 32.585 49.048 83.536 1.00 31.21 495 ILE B O 1
ATOM 8779 N N . TYR B 1 496 ? 31.213 50.331 82.300 1.00 32.71 496 TYR B N 1
ATOM 8780 C CA . TYR B 1 496 ? 32.140 51.464 82.262 1.00 32.51 496 TYR B CA 1
ATOM 8781 C C . TYR B 1 496 ? 32.471 51.945 83.670 1.00 33.70 496 TYR B C 1
ATOM 8782 O O . TYR B 1 496 ? 33.645 52.114 84.022 1.00 33.12 496 TYR B O 1
ATOM 8791 N N . GLN B 1 497 ? 31.430 52.183 84.462 1.00 32.30 497 GLN B N 1
ATOM 8792 C CA . GLN B 1 497 ? 31.614 52.509 85.871 1.00 35.42 497 GLN B CA 1
ATOM 8793 C C . GLN B 1 497 ? 32.478 51.467 86.547 1.00 34.01 497 GLN B C 1
ATOM 8794 O O . GLN B 1 497 ? 33.463 51.799 87.201 1.00 39.22 497 GLN B O 1
ATOM 8800 N N . THR B 1 498 ? 32.125 50.201 86.352 1.00 32.55 498 THR B N 1
ATOM 8801 C CA . THR B 1 498 ? 32.843 49.108 86.995 1.00 33.32 498 THR B CA 1
ATOM 8802 C C . THR B 1 498 ? 34.332 49.107 86.644 1.00 36.56 498 THR B C 1
ATOM 8803 O O . THR B 1 498 ? 35.183 48.932 87.519 1.00 34.54 498 THR B O 1
ATOM 8807 N N . LEU B 1 499 ? 34.648 49.303 85.371 1.00 32.54 499 LEU B N 1
ATOM 8808 C CA . LEU B 1 499 ? 36.048 49.309 84.948 1.00 39.23 499 LEU B CA 1
ATOM 8809 C C . LEU B 1 499 ? 36.836 50.494 85.519 1.00 35.16 499 LEU B C 1
ATOM 8810 O O . LEU B 1 499 ? 38.011 50.368 85.859 1.00 36.27 499 LEU B O 1
ATOM 8815 N N . MET B 1 500 ? 36.193 51.653 85.586 1.00 45.83 500 MET B N 1
ATOM 8816 C CA . MET B 1 500 ? 36.821 52.843 86.142 1.00 37.69 500 MET B CA 1
ATOM 8817 C C . MET B 1 500 ? 37.219 52.624 87.600 1.00 46.47 500 MET B C 1
ATOM 8818 O O . MET B 1 500 ? 38.306 53.020 88.029 1.00 44.91 500 MET B O 1
ATOM 8823 N N . SER B 1 501 ? 36.330 52.001 88.366 1.00 38.66 501 SER B N 1
ATOM 8824 C CA . SER B 1 501 ? 36.650 51.679 89.746 1.00 40.00 501 SER B CA 1
ATOM 8825 C C . SER B 1 501 ? 37.694 50.562 89.795 1.00 39.93 501 SER B C 1
ATOM 8826 O O . SER B 1 501 ? 38.519 50.534 90.702 1.00 41.54 501 SER B O 1
ATOM 8829 N N . MET B 1 502 ? 37.685 49.665 88.808 1.00 38.22 502 MET B N 1
ATOM 8830 C CA . MET B 1 502 ? 38.682 48.595 88.769 1.00 38.22 502 MET B CA 1
ATOM 8831 C C . MET B 1 502 ? 40.081 49.156 88.543 1.00 45.67 502 MET B C 1
ATOM 8832 O O . MET B 1 502 ? 41.062 48.542 88.942 1.00 42.43 502 MET B O 1
ATOM 8837 N N . ASN B 1 503 ? 40.173 50.311 87.888 1.00 39.93 503 ASN B N 1
ATOM 8838 C CA . ASN B 1 503 ? 41.458 50.976 87.705 1.00 41.45 503 ASN B CA 1
ATOM 8839 C C . ASN B 1 503 ? 42.057 51.386 89.044 1.00 43.66 503 ASN B C 1
ATOM 8840 O O . ASN B 1 503 ? 43.273 51.421 89.208 1.00 45.07 503 ASN B O 1
ATOM 8845 N N . GLN B 1 504 ? 41.194 51.702 90.000 1.00 44.08 504 GLN B N 1
ATOM 8846 C CA . GLN B 1 504 ? 41.654 52.049 91.338 1.00 46.24 504 GLN B CA 1
ATOM 8847 C C . GLN B 1 504 ? 41.979 50.793 92.158 1.00 46.47 504 GLN B C 1
ATOM 8848 O O . GLN B 1 504 ? 43.024 50.721 92.798 1.00 48.19 504 GLN B O 1
ATOM 8854 N N . THR B 1 505 ? 41.088 49.806 92.140 1.00 44.84 505 THR B N 1
ATOM 8855 C CA . THR B 1 505 ? 41.264 48.610 92.966 1.00 45.30 505 THR B CA 1
ATOM 8856 C C . THR B 1 505 ? 42.346 47.672 92.426 1.00 44.92 505 THR B C 1
ATOM 8857 O O . THR B 1 505 ? 42.931 46.904 93.182 1.00 45.91 505 THR B O 1
ATOM 8861 N N . ALA B 1 506 ? 42.618 47.730 91.129 1.00 43.79 506 ALA B N 1
ATOM 8862 C CA . ALA B 1 506 ? 43.708 46.932 90.576 1.00 43.84 506 ALA B CA 1
ATOM 8863 C C . ALA B 1 506 ? 45.034 47.407 91.146 1.00 46.21 506 ALA B C 1
ATOM 8864 O O . ALA B 1 506 ? 45.909 46.602 91.463 1.00 48.62 506 ALA B O 1
ATOM 8866 N N . ARG B 1 507 ? 45.179 48.722 91.260 1.00 47.33 507 ARG B N 1
ATOM 8867 C CA . ARG B 1 507 ? 46.379 49.313 91.842 1.00 53.70 507 ARG B CA 1
ATOM 8868 C C . ARG B 1 507 ? 46.457 49.036 93.340 1.00 51.39 507 ARG B C 1
ATOM 8869 O O . ARG B 1 507 ? 47.517 48.681 93.843 1.00 60.87 507 ARG B O 1
ATOM 8877 N N . ASP B 1 508 ? 45.337 49.197 94.044 1.00 51.05 508 ASP B N 1
ATOM 8878 C CA . ASP B 1 508 ? 45.290 48.925 95.478 1.00 52.60 508 ASP B CA 1
ATOM 8879 C C . ASP B 1 508 ? 45.680 47.482 95.772 1.00 54.27 508 ASP B C 1
ATOM 8880 O O . ASP B 1 508 ? 46.244 47.185 96.826 1.00 58.05 508 ASP B O 1
ATOM 8885 N N . SER B 1 509 ? 45.396 46.598 94.822 1.00 50.99 509 SER B N 1
ATOM 8886 C CA . SER B 1 509 ? 45.681 45.177 94.968 1.00 51.59 509 SER B CA 1
ATOM 8887 C C . SER B 1 509 ? 47.046 44.821 94.388 1.00 50.92 509 SER B C 1
ATOM 8888 O O . SER B 1 509 ? 47.361 43.646 94.200 1.00 50.54 509 SER B O 1
ATOM 8891 N N . GLY B 1 510 ? 47.839 45.845 94.087 1.00 52.07 510 GLY B N 1
ATOM 8892 C CA . GLY B 1 510 ? 49.217 45.652 93.675 1.00 53.26 510 GLY B CA 1
ATOM 8893 C C . GLY B 1 510 ? 49.474 45.315 92.220 1.00 54.48 510 GLY B C 1
ATOM 8894 O O . GLY B 1 510 ? 50.543 44.815 91.883 1.00 55.34 510 GLY B O 1
ATOM 8895 N N . PHE B 1 511 ? 48.503 45.565 91.350 1.00 49.60 511 PHE B N 1
ATOM 8896 C CA . PHE B 1 511 ? 48.712 45.327 89.926 1.00 49.35 511 PHE B CA 1
ATOM 8897 C C . PHE B 1 511 ? 49.043 46.618 89.179 1.00 48.55 511 PHE B C 1
ATOM 8898 O O . PHE B 1 511 ? 48.301 47.597 89.244 1.00 48.22 511 PHE B O 1
ATOM 8906 N N . GLN B 1 512 ? 50.186 46.623 88.503 1.00 49.39 512 GLN B N 1
ATOM 8907 C CA . GLN B 1 512 ? 50.595 47.769 87.702 1.00 49.79 512 GLN B CA 1
ATOM 8908 C C . GLN B 1 512 ? 49.958 47.689 86.322 1.00 47.60 512 GLN B C 1
ATOM 8909 O O . GLN B 1 512 ? 50.644 47.461 85.325 1.00 50.17 512 GLN B O 1
ATOM 8915 N N . VAL B 1 513 ? 48.636 47.828 86.268 1.00 47.40 513 VAL B N 1
ATOM 8916 C CA . VAL B 1 513 ? 47.924 47.780 84.999 1.00 43.88 513 VAL B CA 1
ATOM 8917 C C . VAL B 1 513 ? 46.889 48.890 84.916 1.00 43.24 513 VAL B C 1
ATOM 8918 O O . VAL B 1 513 ? 46.551 49.527 85.922 1.00 44.13 513 VAL B O 1
ATOM 8922 N N . SER B 1 514 ? 46.415 49.126 83.698 1.00 41.84 514 SER B N 1
ATOM 8923 C CA . SER B 1 514 ? 45.288 50.009 83.449 1.00 40.96 514 SER B CA 1
ATOM 8924 C C . SER B 1 514 ? 44.247 49.277 82.579 1.00 43.30 514 SER B C 1
ATOM 8925 O O . SER B 1 514 ? 44.591 48.380 81.805 1.00 37.87 514 SER B O 1
ATOM 8928 N N . LEU B 1 515 ? 42.977 49.646 82.718 1.00 41.12 515 LEU B N 1
ATOM 8929 C CA . LEU B 1 515 ? 41.915 48.958 81.984 1.00 39.82 515 LEU B CA 1
ATOM 8930 C C . LEU B 1 515 ? 41.183 49.925 81.054 1.00 39.54 515 LEU B C 1
ATOM 8931 O O . LEU B 1 515 ? 40.824 51.041 81.447 1.00 39.14 515 LEU B O 1
ATOM 8936 N N . GLU B 1 516 ? 40.964 49.496 79.819 1.00 33.63 516 GLU B N 1
ATOM 8937 C CA . GLU B 1 516 ? 40.287 50.340 78.854 1.00 33.04 516 GLU B CA 1
ATOM 8938 C C . GLU B 1 516 ? 39.208 49.565 78.120 1.00 31.10 516 GLU B C 1
ATOM 8939 O O . GLU B 1 516 ? 39.482 48.560 77.464 1.00 30.27 516 GLU B O 1
ATOM 8945 N N . MET B 1 517 ? 37.976 50.039 78.249 1.00 30.51 517 MET B N 1
ATOM 8946 C CA . MET B 1 517 ? 36.861 49.486 77.500 1.00 32.72 517 MET B CA 1
ATOM 8947 C C . MET B 1 517 ? 37.077 49.804 76.021 1.00 35.23 517 MET B C 1
ATOM 8948 O O . MET B 1 517 ? 37.177 50.974 75.655 1.00 29.29 517 MET B O 1
ATOM 8953 N N . VAL B 1 518 ? 37.182 48.782 75.173 1.00 27.42 518 VAL B N 1
ATOM 8954 C CA . VAL B 1 518 ? 37.474 49.029 73.756 1.00 28.64 518 VAL B CA 1
ATOM 8955 C C . VAL B 1 518 ? 36.393 48.492 72.796 1.00 27.04 518 VAL B C 1
ATOM 8956 O O . VAL B 1 518 ? 36.462 48.703 71.579 1.00 25.52 518 VAL B O 1
ATOM 8960 N N . TYR B 1 519 ? 35.412 47.785 73.347 1.00 26.18 519 TYR B N 1
ATOM 8961 C CA . TYR B 1 519 ? 34.202 47.417 72.607 1.00 23.37 519 TYR B CA 1
ATOM 8962 C C . TYR B 1 519 ? 33.030 47.512 73.573 1.00 25.55 519 TYR B C 1
ATOM 8963 O O . TYR B 1 519 ? 33.050 46.871 74.614 1.00 30.25 519 TYR B O 1
ATOM 8972 N N . PRO B 1 520 ? 32.025 48.345 73.264 1.00 25.43 520 PRO B N 1
ATOM 8973 C CA . PRO B 1 520 ? 31.963 49.306 72.154 1.00 26.67 520 PRO B CA 1
ATOM 8974 C C . PRO B 1 520 ? 33.059 50.374 72.263 1.00 29.51 520 PRO B C 1
ATOM 8975 O O . PRO B 1 520 ? 33.696 50.477 73.319 1.00 28.90 520 PRO B O 1
ATOM 8979 N N . LEU B 1 521 ? 33.273 51.131 71.188 1.00 26.75 521 LEU B N 1
ATOM 8980 C CA . LEU B 1 521 ? 34.328 52.137 71.127 1.00 32.89 521 LEU B CA 1
ATOM 8981 C C . LEU B 1 521 ? 34.413 52.947 72.412 1.00 35.50 521 LEU B C 1
ATOM 8982 O O . LEU B 1 521 ? 33.407 53.454 72.913 1.00 34.02 521 LEU B O 1
ATOM 8987 N N . ASN B 1 522 ? 35.628 53.042 72.939 1.00 33.30 522 ASN B N 1
ATOM 8988 C CA . ASN B 1 522 ? 35.893 53.756 74.172 1.00 30.13 522 ASN B CA 1
ATOM 8989 C C . ASN B 1 522 ? 35.369 55.193 74.161 1.00 37.01 522 ASN B C 1
ATOM 8990 O O . ASN B 1 522 ? 34.803 55.672 75.154 1.00 33.50 522 ASN B O 1
ATOM 8995 N N . ASP B 1 523 ? 35.583 55.875 73.039 1.00 37.17 523 ASP B N 1
ATOM 8996 C CA . ASP B 1 523 ? 35.140 57.250 72.863 1.00 37.06 523 ASP B CA 1
ATOM 8997 C C . ASP B 1 523 ? 33.622 57.396 72.998 1.00 35.02 523 ASP B C 1
ATOM 8998 O O . ASP B 1 523 ? 33.132 58.346 73.617 1.00 37.28 523 ASP B O 1
ATOM 9003 N N . LEU B 1 524 ? 32.885 56.456 72.414 1.00 31.71 524 LEU B N 1
ATOM 9004 C CA . LEU B 1 524 ? 31.426 56.472 72.489 1.00 29.69 524 LEU B CA 1
ATOM 9005 C C . LEU B 1 524 ? 30.916 56.212 73.901 1.00 29.70 524 LEU B C 1
ATOM 9006 O O . LEU B 1 524 ? 29.963 56.848 74.348 1.00 35.83 524 LEU B O 1
ATOM 9011 N N . ILE B 1 525 ? 31.535 55.277 74.605 1.00 29.29 525 ILE B N 1
ATOM 9012 C CA . ILE B 1 525 ? 31.120 54.998 75.981 1.00 31.13 525 ILE B CA 1
ATOM 9013 C C . ILE B 1 525 ? 31.458 56.184 76.898 1.00 37.01 525 ILE B C 1
ATOM 9014 O O . ILE B 1 525 ? 30.672 56.556 77.783 1.00 31.78 525 ILE B O 1
ATOM 9019 N N . TYR B 1 526 ? 32.628 56.777 76.678 1.00 37.54 526 TYR B N 1
ATOM 9020 C CA . TYR B 1 526 ? 33.006 58.001 77.378 1.00 34.26 526 TYR B CA 1
ATOM 9021 C C . TYR B 1 526 ? 31.928 59.069 77.173 1.00 37.28 526 TYR B C 1
ATOM 9022 O O . TYR B 1 526 ? 31.430 59.643 78.139 1.00 35.84 526 TYR B O 1
ATOM 9031 N N . LYS B 1 527 ? 31.531 59.292 75.919 1.00 34.30 527 LYS B N 1
ATOM 9032 C CA . LYS B 1 527 ? 30.501 60.284 75.619 1.00 34.93 527 LYS B CA 1
ATOM 9033 C C . LYS B 1 527 ? 29.150 59.920 76.234 1.00 34.29 527 LYS B C 1
ATOM 9034 O O . LYS B 1 527 ? 28.426 60.803 76.700 1.00 36.22 527 LYS B O 1
ATOM 9040 N N . LEU B 1 528 ? 28.808 58.636 76.237 1.00 32.63 528 LEU B N 1
ATOM 9041 C CA . LEU B 1 528 ? 27.570 58.195 76.866 1.00 32.03 528 LEU B CA 1
ATOM 9042 C C . LEU B 1 528 ? 27.551 58.557 78.348 1.00 33.26 528 LEU B C 1
ATOM 9043 O O . LEU B 1 528 ? 26.594 59.162 78.833 1.00 34.02 528 LEU B O 1
ATOM 9048 N N . HIS B 1 529 ? 28.621 58.213 79.057 1.00 33.59 529 HIS B N 1
ATOM 9049 C CA . HIS B 1 529 ? 28.692 58.467 80.499 1.00 34.82 529 HIS B CA 1
ATOM 9050 C C . HIS B 1 529 ? 28.505 59.955 80.802 1.00 47.60 529 HIS B C 1
ATOM 9051 O O . HIS B 1 529 ? 27.753 60.326 81.706 1.00 37.64 529 HIS B O 1
ATOM 9058 N N . ASN B 1 530 ? 29.167 60.806 80.023 1.00 49.41 530 ASN B N 1
ATOM 9059 C CA . ASN B 1 530 ? 29.073 62.248 80.228 1.00 39.53 530 ASN B CA 1
ATOM 9060 C C . ASN B 1 530 ? 27.673 62.794 79.964 1.00 39.69 530 ASN B C 1
ATOM 9061 O O . ASN B 1 530 ? 27.173 63.627 80.721 1.00 41.22 530 ASN B O 1
ATOM 9066 N N . GLY B 1 531 ? 27.041 62.300 78.903 1.00 38.21 531 GLY B N 1
ATOM 9067 C CA . GLY B 1 531 ? 25.686 62.691 78.558 1.00 38.27 531 GLY B CA 1
ATOM 9068 C C . GLY B 1 531 ? 24.702 62.315 79.650 1.00 38.26 531 GLY B C 1
ATOM 9069 O O . GLY B 1 531 ? 23.757 63.050 79.929 1.00 39.35 531 GLY B O 1
ATOM 9070 N N . LEU B 1 532 ? 24.913 61.152 80.255 1.00 37.11 532 LEU B N 1
ATOM 9071 C CA . LEU B 1 532 ? 24.066 60.694 81.348 1.00 37.11 532 LEU B CA 1
ATOM 9072 C C . LEU B 1 532 ? 24.102 61.680 82.507 1.00 39.27 532 LEU B C 1
ATOM 9073 O O . LEU B 1 532 ? 23.066 62.032 83.072 1.00 40.07 532 LEU B O 1
ATOM 9078 N N . ALA B 1 533 ? 25.305 62.142 82.830 1.00 40.31 533 ALA B N 1
ATOM 9079 C CA . ALA B 1 533 ? 25.506 63.098 83.918 1.00 46.27 533 ALA B CA 1
ATOM 9080 C C . ALA B 1 533 ? 24.920 64.457 83.556 1.00 46.61 533 ALA B C 1
ATOM 9081 O O . ALA B 1 533 ? 24.363 65.159 84.401 1.00 45.74 533 ALA B O 1
ATOM 9083 N N . THR B 1 534 ? 25.052 64.819 82.286 1.00 47.22 534 THR B N 1
ATOM 9084 C CA . THR B 1 534 ? 24.608 66.119 81.802 1.00 45.21 534 THR B CA 1
ATOM 9085 C C . THR B 1 534 ? 23.090 66.197 81.685 1.00 45.15 534 THR B C 1
ATOM 9086 O O . THR B 1 534 ? 22.483 67.170 82.120 1.00 46.98 534 THR B O 1
ATOM 9090 N N . TYR B 1 535 ? 22.476 65.175 81.096 1.00 43.16 535 TYR B N 1
ATOM 9091 C CA . TYR B 1 535 ? 21.054 65.241 80.770 1.00 43.68 535 TYR B CA 1
ATOM 9092 C C . TYR B 1 535 ? 20.165 64.500 81.775 1.00 47.00 535 TYR B C 1
ATOM 9093 O O . TYR B 1 535 ? 18.945 64.666 81.763 1.00 50.17 535 TYR B O 1
ATOM 9102 N N . GLY B 1 536 ? 20.769 63.693 82.644 1.00 42.08 536 GLY B N 1
ATOM 9103 C CA . GLY B 1 536 ? 20.014 62.994 83.672 1.00 41.88 536 GLY B CA 1
ATOM 9104 C C . GLY B 1 536 ? 18.905 62.082 83.167 1.00 40.90 536 GLY B C 1
ATOM 9105 O O . GLY B 1 536 ? 19.063 61.386 82.160 1.00 38.53 536 GLY B O 1
ATOM 9106 N N . ALA B 1 537 ? 17.770 62.118 83.861 1.00 41.00 537 ALA B N 1
ATOM 9107 C CA . ALA B 1 537 ? 16.660 61.198 83.621 1.00 39.68 537 ALA B CA 1
ATOM 9108 C C . ALA B 1 537 ? 16.188 61.179 82.169 1.00 41.65 537 ALA B C 1
ATOM 9109 O O . ALA B 1 537 ? 15.867 60.119 81.640 1.00 36.89 537 ALA B O 1
ATOM 9111 N N . ASN B 1 538 ? 16.127 62.347 81.537 1.00 42.37 538 ASN B N 1
ATOM 9112 C CA . ASN B 1 538 ? 15.633 62.439 80.161 1.00 43.64 538 ASN B CA 1
ATOM 9113 C C . ASN B 1 538 ? 16.713 62.332 79.090 1.00 42.49 538 ASN B C 1
ATOM 9114 O O . ASN B 1 538 ? 16.507 62.783 77.968 1.00 39.93 538 ASN B O 1
ATOM 9119 N N . TRP B 1 539 ? 17.864 61.770 79.441 1.00 42.72 539 TRP B N 1
ATOM 9120 C CA . TRP B 1 539 ? 18.937 61.547 78.477 1.00 36.40 539 TRP B CA 1
ATOM 9121 C C . TRP B 1 539 ? 18.450 60.760 77.252 1.00 34.70 539 TRP B C 1
ATOM 9122 O O . TRP B 1 539 ? 18.925 60.972 76.132 1.00 34.68 539 TRP B O 1
ATOM 9133 N N . TRP B 1 540 ? 17.512 59.843 77.474 1.00 33.70 540 TRP B N 1
ATOM 9134 C CA . TRP B 1 540 ? 17.087 58.927 76.425 1.00 32.03 540 TRP B CA 1
ATOM 9135 C C . TRP B 1 540 ? 16.212 59.621 75.386 1.00 32.63 540 TRP B C 1
ATOM 9136 O O . TRP B 1 540 ? 15.897 59.050 74.346 1.00 31.51 540 TRP B O 1
ATOM 9147 N N . HIS B 1 541 ? 15.809 60.853 75.676 1.00 43.38 541 HIS B N 1
ATOM 9148 C CA . HIS B 1 541 ? 15.076 61.655 74.703 1.00 42.16 541 HIS B CA 1
ATOM 9149 C C . HIS B 1 541 ? 15.905 61.855 73.432 1.00 40.86 541 HIS B C 1
ATOM 9150 O O . HIS B 1 541 ? 15.360 62.021 72.336 1.00 36.34 541 HIS B O 1
ATOM 9157 N N . TYR B 1 542 ? 17.226 61.853 73.589 1.00 34.78 542 TYR B N 1
ATOM 9158 C CA . TYR B 1 542 ? 18.127 62.112 72.473 1.00 39.68 542 TYR B CA 1
ATOM 9159 C C . TYR B 1 542 ? 18.206 60.937 71.489 1.00 37.71 542 TYR B C 1
ATOM 9160 O O . TYR B 1 542 ? 18.870 61.032 70.455 1.00 32.45 542 TYR B O 1
ATOM 9169 N N . PHE B 1 543 ? 17.510 59.843 71.797 1.00 34.28 543 PHE B N 1
ATOM 9170 C CA . PHE B 1 543 ? 17.321 58.783 70.812 1.00 35.28 543 PHE B CA 1
ATOM 9171 C C . PHE B 1 543 ? 16.421 59.289 69.694 1.00 37.66 543 PHE B C 1
ATOM 9172 O O . PHE B 1 543 ? 16.450 58.774 68.580 1.00 36.03 543 PHE B O 1
ATOM 9180 N N . VAL B 1 544 ? 15.619 60.304 70.011 1.00 31.92 544 VAL B N 1
ATOM 9181 C CA . VAL B 1 544 ? 14.699 60.895 69.050 1.00 34.52 544 VAL B CA 1
ATOM 9182 C C . VAL B 1 544 ? 14.951 62.399 68.986 1.00 34.84 544 VAL B C 1
ATOM 9183 O O . VAL B 1 544 ? 14.129 63.190 69.449 1.00 36.34 544 VAL B O 1
ATOM 9187 N N . PRO B 1 545 ? 16.097 62.796 68.410 1.00 37.88 545 PRO B N 1
ATOM 9188 C CA . PRO B 1 545 ? 16.539 64.196 68.384 1.00 39.50 545 PRO B CA 1
ATOM 9189 C C . PRO B 1 545 ? 15.514 65.181 67.819 1.00 41.08 545 PRO B C 1
ATOM 9190 O O . PRO B 1 545 ? 15.453 66.304 68.312 1.00 46.22 545 PRO B O 1
ATOM 9194 N N . THR B 1 546 ? 14.722 64.786 66.824 1.00 41.97 546 THR B N 1
ATOM 9195 C CA . THR B 1 546 ? 13.780 65.732 66.223 1.00 43.52 546 THR B CA 1
ATOM 9196 C C . THR B 1 546 ? 12.715 66.181 67.227 1.00 47.38 546 THR B C 1
ATOM 9197 O O . THR B 1 546 ? 12.133 67.259 67.087 1.00 49.49 546 THR B O 1
ATOM 9201 N N . LEU B 1 547 ? 12.491 65.380 68.263 1.00 50.47 547 LEU B N 1
ATOM 9202 C CA . LEU B 1 547 ? 11.501 65.724 69.279 1.00 50.03 547 LEU B CA 1
ATOM 9203 C C . LEU B 1 547 ? 12.077 66.586 70.407 1.00 51.39 547 LEU B C 1
ATOM 9204 O O . LEU B 1 547 ? 11.330 67.189 71.180 1.00 53.42 547 LEU B O 1
ATOM 9209 N N . VAL B 1 548 ? 13.401 66.644 70.500 1.00 42.22 548 VAL B N 1
ATOM 9210 C CA . VAL B 1 548 ? 14.058 67.361 71.588 1.00 46.66 548 VAL B CA 1
ATOM 9211 C C . VAL B 1 548 ? 14.165 68.843 71.260 1.00 50.26 548 VAL B C 1
ATOM 9212 O O . VAL B 1 548 ? 13.900 69.699 72.104 1.00 54.94 548 VAL B O 1
ATOM 9216 N N . GLY B 1 549 ? 14.557 69.136 70.025 1.00 51.71 549 GLY B N 1
ATOM 9217 C CA . GLY B 1 549 ? 14.716 70.507 69.579 1.00 55.20 549 GLY B CA 1
ATOM 9218 C C . GLY B 1 549 ? 15.872 71.186 70.285 1.00 56.54 549 GLY B C 1
ATOM 9219 O O . GLY B 1 549 ? 15.755 72.322 70.737 1.00 61.00 549 GLY B O 1
ATOM 9220 N N . ASP B 1 550 ? 16.994 70.480 70.377 1.00 55.65 550 ASP B N 1
ATOM 9221 C CA . ASP B 1 550 ? 18.229 71.039 70.915 1.00 54.15 550 ASP B CA 1
ATOM 9222 C C . ASP B 1 550 ? 19.246 71.103 69.786 1.00 51.53 550 ASP B C 1
ATOM 9223 O O . ASP B 1 550 ? 19.998 70.155 69.561 1.00 51.15 550 ASP B O 1
ATOM 9228 N N . ASP B 1 551 ? 19.248 72.216 69.063 1.00 49.76 551 ASP B N 1
ATOM 9229 C CA . ASP B 1 551 ? 20.103 72.346 67.891 1.00 60.44 551 ASP B CA 1
ATOM 9230 C C . ASP B 1 551 ? 21.448 72.958 68.253 1.00 59.76 551 ASP B C 1
ATOM 9231 O O . ASP B 1 551 ? 21.987 73.786 67.513 1.00 62.84 551 ASP B O 1
ATOM 9236 N N . THR B 1 552 ? 21.979 72.560 69.402 1.00 55.62 552 THR B N 1
ATOM 9237 C CA . THR B 1 552 ? 23.320 72.961 69.795 1.00 53.06 552 THR B CA 1
ATOM 9238 C C . THR B 1 552 ? 24.294 71.872 69.344 1.00 51.99 552 THR B C 1
ATOM 9239 O O . THR B 1 552 ? 23.885 70.724 69.144 1.00 46.73 552 THR B O 1
ATOM 9243 N N . PRO B 1 553 ? 25.575 72.232 69.142 1.00 53.39 553 PRO B N 1
ATOM 9244 C CA . PRO B 1 553 ? 26.591 71.227 68.803 1.00 52.63 553 PRO B CA 1
ATOM 9245 C C . PRO B 1 553 ? 26.683 70.108 69.844 1.00 53.67 553 PRO B C 1
ATOM 9246 O O . PRO B 1 553 ? 26.873 68.947 69.478 1.00 44.11 553 PRO B O 1
ATOM 9250 N N . ALA B 1 554 ? 26.536 70.463 71.120 1.00 46.97 554 ALA B N 1
ATOM 9251 C CA . ALA B 1 554 ? 26.583 69.496 72.212 1.00 45.73 554 ALA B CA 1
ATOM 9252 C C . ALA B 1 554 ? 25.420 68.513 72.125 1.00 45.49 554 ALA B C 1
ATOM 9253 O O . ALA B 1 554 ? 25.596 67.304 72.295 1.00 42.93 554 ALA B O 1
ATOM 9255 N N . GLY B 1 555 ? 24.225 69.048 71.892 1.00 44.68 555 GLY B N 1
ATOM 9256 C CA . GLY B 1 555 ? 23.031 68.242 71.720 1.00 43.29 555 GLY B CA 1
ATOM 9257 C C . GLY B 1 555 ? 23.130 67.312 70.524 1.00 49.86 555 GLY B C 1
ATOM 9258 O O . GLY B 1 555 ? 22.841 66.122 70.632 1.00 39.65 555 GLY B O 1
ATOM 9259 N N . ARG B 1 556 ? 23.540 67.857 69.380 1.00 48.87 556 ARG B N 1
ATOM 9260 C CA . ARG B 1 556 ? 23.665 67.075 68.154 1.00 40.61 556 ARG B CA 1
ATOM 9261 C C . ARG B 1 556 ? 24.676 65.937 68.303 1.00 38.96 556 ARG B C 1
ATOM 9262 O O . ARG B 1 556 ? 24.448 64.837 67.811 1.00 43.16 556 ARG B O 1
ATOM 9270 N N . GLU B 1 557 ? 25.790 66.204 68.977 1.00 39.60 557 GLU B N 1
ATOM 9271 C CA . GLU B 1 557 ? 26.819 65.191 69.194 1.00 38.31 557 GLU B CA 1
ATOM 9272 C C . GLU B 1 557 ? 26.314 64.044 70.068 1.00 36.77 557 GLU B C 1
ATOM 9273 O O . GLU B 1 557 ? 26.666 62.885 69.852 1.00 36.60 557 GLU B O 1
ATOM 9279 N N . PHE B 1 558 ? 25.496 64.365 71.063 1.00 37.36 558 PHE B N 1
ATOM 9280 C CA . PHE B 1 558 ? 24.980 63.332 71.953 1.00 44.82 558 PHE B CA 1
ATOM 9281 C C . PHE B 1 558 ? 23.944 62.475 71.219 1.00 34.58 558 PHE B C 1
ATOM 9282 O O . PHE B 1 558 ? 23.853 61.265 71.449 1.00 35.81 558 PHE B O 1
ATOM 9290 N N . ALA B 1 559 ? 23.173 63.106 70.335 1.00 36.84 559 ALA B N 1
ATOM 9291 C CA . ALA B 1 559 ? 22.219 62.390 69.483 1.00 37.68 559 ALA B CA 1
ATOM 9292 C C . ALA B 1 559 ? 22.969 61.421 68.574 1.00 36.60 559 ALA B C 1
ATOM 9293 O O . ALA B 1 559 ? 22.566 60.263 68.398 1.00 30.91 559 ALA B O 1
ATOM 9295 N N . ASP B 1 560 ? 24.055 61.922 67.989 1.00 33.14 560 ASP B N 1
ATOM 9296 C CA . ASP B 1 560 ? 24.963 61.111 67.181 1.00 36.56 560 ASP B CA 1
ATOM 9297 C C . ASP B 1 560 ? 25.566 59.953 67.977 1.00 35.09 560 ASP B C 1
ATOM 9298 O O . ASP B 1 560 ? 25.692 58.836 67.479 1.00 33.22 560 ASP B O 1
ATOM 9303 N N . THR B 1 561 ? 25.941 60.230 69.221 1.00 31.42 561 THR B N 1
ATOM 9304 C CA . THR B 1 561 ? 26.547 59.225 70.084 1.00 34.15 561 THR B CA 1
ATOM 9305 C C . THR B 1 561 ? 25.588 58.074 70.353 1.00 28.97 561 THR B C 1
ATOM 9306 O O . THR B 1 561 ? 25.970 56.914 70.254 1.00 27.69 561 THR B O 1
ATOM 9310 N N . LEU B 1 562 ? 24.347 58.407 70.689 1.00 29.24 562 LEU B N 1
ATOM 9311 C CA . LEU B 1 562 ? 23.315 57.400 70.901 1.00 27.96 562 LEU B CA 1
ATOM 9312 C C . LEU B 1 562 ? 22.989 56.640 69.616 1.00 26.75 562 LEU B C 1
ATOM 9313 O O . LEU B 1 562 ? 22.736 55.436 69.652 1.00 34.90 562 LEU B O 1
ATOM 9318 N N . SER B 1 563 ? 22.994 57.346 68.486 1.00 27.36 563 SER B N 1
ATOM 9319 C CA . SER B 1 563 ? 22.743 56.719 67.187 1.00 26.44 563 SER B CA 1
ATOM 9320 C C . SER B 1 563 ? 23.775 55.634 66.892 1.00 25.31 563 SER B C 1
ATOM 9321 O O . SER B 1 563 ? 23.427 54.489 66.640 1.00 24.01 563 SER B O 1
ATOM 9324 N N . LYS B 1 564 ? 25.050 56.004 66.974 1.00 27.93 564 LYS B N 1
ATOM 9325 C CA . LYS B 1 564 ? 26.153 55.087 66.727 1.00 25.16 564 LYS B CA 1
ATOM 9326 C C . LYS B 1 564 ? 26.167 53.918 67.711 1.00 30.64 564 LYS B C 1
ATOM 9327 O O . LYS B 1 564 ? 26.475 52.779 67.338 1.00 22.99 564 LYS B O 1
ATOM 9333 N N . LEU B 1 565 ? 25.833 54.201 68.968 1.00 24.47 565 LEU B N 1
ATOM 9334 C CA . LEU B 1 565 ? 25.862 53.164 69.998 1.00 23.64 565 LEU B CA 1
ATOM 9335 C C . LEU B 1 565 ? 24.746 52.149 69.812 1.00 26.64 565 LEU B C 1
ATOM 9336 O O . LEU B 1 565 ? 24.889 50.991 70.209 1.00 22.56 565 LEU B O 1
ATOM 9341 N N . SER B 1 566 ? 23.641 52.575 69.204 1.00 27.76 566 SER B N 1
ATOM 9342 C CA . SER B 1 566 ? 22.488 51.687 69.018 1.00 25.96 566 SER B CA 1
ATOM 9343 C C . SER B 1 566 ? 22.838 50.473 68.149 1.00 26.10 566 SER B C 1
ATOM 9344 O O . SER B 1 566 ? 22.125 49.465 68.149 1.00 22.66 566 SER B O 1
ATOM 9347 N N . TYR B 1 567 ? 23.942 50.588 67.414 1.00 28.93 567 TYR B N 1
ATOM 9348 C CA . TYR B 1 567 ? 24.446 49.524 66.559 1.00 19.48 567 TYR B CA 1
ATOM 9349 C C . TYR B 1 567 ? 24.904 48.322 67.362 1.00 22.01 567 TYR B C 1
ATOM 9350 O O . TYR B 1 567 ? 24.686 47.174 66.969 1.00 21.93 567 TYR B O 1
ATOM 9359 N N . TYR B 1 568 ? 25.554 48.603 68.485 1.00 21.39 568 TYR B N 1
ATOM 9360 C CA . TYR B 1 568 ? 26.244 47.571 69.247 1.00 18.75 568 TYR B CA 1
ATOM 9361 C C . TYR B 1 568 ? 25.336 46.559 69.945 1.00 17.86 568 TYR B C 1
ATOM 9362 O O . TYR B 1 568 ? 25.613 45.371 69.867 1.00 17.10 568 TYR B O 1
ATOM 9371 N N . PRO B 1 569 ? 24.238 46.992 70.589 1.00 18.03 569 PRO B N 1
ATOM 9372 C CA . PRO B 1 569 ? 23.397 45.914 71.142 1.00 17.18 569 PRO B CA 1
ATOM 9373 C C . PRO B 1 569 ? 22.730 45.082 70.045 1.00 19.00 569 PRO B C 1
ATOM 9374 O O . PRO B 1 569 ? 22.365 43.924 70.274 1.00 20.69 569 PRO B O 1
ATOM 9378 N N . ARG B 1 570 ? 22.614 45.645 68.847 1.00 16.36 570 ARG B N 1
ATOM 9379 C CA . ARG B 1 570 ? 21.991 44.923 67.739 1.00 15.60 570 ARG B CA 1
ATOM 9380 C C . ARG B 1 570 ? 22.843 43.754 67.254 1.00 19.82 570 ARG B C 1
ATOM 9381 O O . ARG B 1 570 ? 22.326 42.659 67.028 1.00 18.75 570 ARG B O 1
ATOM 9389 N N . VAL B 1 571 ? 24.148 43.969 67.107 1.00 18.48 571 VAL B N 1
ATOM 9390 C CA . VAL B 1 571 ? 25.007 42.938 66.529 1.00 14.96 571 VAL B CA 1
ATOM 9391 C C . VAL B 1 571 ? 26.234 42.581 67.352 1.00 19.70 571 VAL B C 1
ATOM 9392 O O . VAL B 1 571 ? 26.871 41.568 67.083 1.00 20.20 571 VAL B O 1
ATOM 9396 N N . GLY B 1 572 ? 26.575 43.395 68.351 1.00 22.90 572 GLY B N 1
ATOM 9397 C CA . GLY B 1 572 ? 27.699 43.084 69.213 1.00 16.34 572 GLY B CA 1
ATOM 9398 C C . GLY B 1 572 ? 27.215 42.307 70.419 1.00 20.94 572 GLY B C 1
ATOM 9399 O O . GLY B 1 572 ? 27.437 42.694 71.564 1.00 24.47 572 GLY B O 1
ATOM 9400 N N . ALA B 1 573 ? 26.568 41.185 70.153 1.00 21.93 573 ALA B N 1
ATOM 9401 C CA . ALA B 1 573 ? 25.752 40.543 71.164 1.00 19.16 573 ALA B CA 1
ATOM 9402 C C . ALA B 1 573 ? 25.373 39.135 70.781 1.00 20.64 573 ALA B C 1
ATOM 9403 O O . ALA B 1 573 ? 25.612 38.701 69.647 1.00 19.38 573 ALA B O 1
ATOM 9405 N N . HIS B 1 574 ? 24.769 38.427 71.732 1.00 28.73 574 HIS B N 1
ATOM 9406 C CA . HIS B 1 574 ? 24.086 37.173 71.423 1.00 28.76 574 HIS B CA 1
ATOM 9407 C C . HIS B 1 574 ? 22.709 37.161 72.056 1.00 26.50 574 HIS B C 1
ATOM 9408 O O . HIS B 1 574 ? 22.539 37.600 73.190 1.00 25.54 574 HIS B O 1
ATOM 9415 N N . LEU B 1 575 ? 21.723 36.715 71.284 1.00 24.21 575 LEU B N 1
ATOM 9416 C CA . LEU B 1 575 ? 20.426 36.377 71.824 1.00 22.78 575 LEU B CA 1
ATOM 9417 C C . LEU B 1 575 ? 20.599 35.145 72.716 1.00 32.27 575 LEU B C 1
ATOM 9418 O O . LEU B 1 575 ? 21.229 34.156 72.320 1.00 21.42 575 LEU B O 1
ATOM 9423 N N . ASP B 1 576 ? 20.062 35.209 73.927 1.00 25.46 576 ASP B N 1
ATOM 9424 C CA . ASP B 1 576 ? 20.165 34.082 74.840 1.00 28.31 576 ASP B CA 1
ATOM 9425 C C . ASP B 1 576 ? 19.319 32.912 74.331 1.00 27.60 576 ASP B C 1
ATOM 9426 O O . ASP B 1 576 ? 18.368 33.102 73.556 1.00 18.42 576 ASP B O 1
ATOM 9431 N N . SER B 1 577 ? 19.659 31.707 74.782 1.00 18.73 577 SER B N 1
ATOM 9432 C CA . SER B 1 577 ? 18.808 30.541 74.569 1.00 18.99 577 SER B CA 1
ATOM 9433 C C . SER B 1 577 ? 17.892 30.303 75.782 1.00 17.05 577 SER B C 1
ATOM 9434 O O . SER B 1 577 ? 17.741 29.174 76.262 1.00 16.99 577 SER B O 1
ATOM 9437 N N . HIS B 1 578 ? 17.275 31.383 76.258 1.00 19.38 578 HIS B N 1
ATOM 9438 C CA . HIS B 1 578 ? 16.435 31.349 77.461 1.00 16.43 578 HIS B CA 1
ATOM 9439 C C . HIS B 1 578 ? 14.998 31.630 77.102 1.00 15.58 578 HIS B C 1
ATOM 9440 O O . HIS B 1 578 ? 14.263 32.241 77.881 1.00 15.65 578 HIS B O 1
ATOM 9447 N N . GLN B 1 579 ? 14.604 31.219 75.903 1.00 15.18 579 GLN B N 1
ATOM 9448 C CA . GLN B 1 579 ? 13.253 31.492 75.423 1.00 14.86 579 GLN B CA 1
ATOM 9449 C C . GLN B 1 579 ? 12.199 30.866 76.338 1.00 14.16 579 GLN B C 1
ATOM 9450 O O . GLN B 1 579 ? 12.343 29.726 76.774 1.00 13.84 579 GLN B O 1
ATOM 9456 N N . GLY B 1 580 ? 11.125 31.601 76.604 1.00 17.65 580 GLY B N 1
ATOM 9457 C CA . GLY B 1 580 ? 10.088 31.105 77.496 1.00 18.46 580 GLY B CA 1
ATOM 9458 C C . GLY B 1 580 ? 8.801 31.898 77.391 1.00 20.84 580 GLY B C 1
ATOM 9459 O O . GLY B 1 580 ? 8.710 32.828 76.591 1.00 16.47 580 GLY B O 1
ATOM 9460 N N . CYS B 1 581 ? 7.800 31.483 78.166 1.00 22.94 581 CYS B N 1
ATOM 9461 C CA . CYS B 1 581 ? 6.562 32.240 78.401 1.00 21.00 581 CYS B CA 1
ATOM 9462 C C . CYS B 1 581 ? 5.537 32.237 77.257 1.00 16.92 581 CYS B C 1
ATOM 9463 O O . CYS B 1 581 ? 4.579 33.010 77.290 1.00 18.46 581 CYS B O 1
ATOM 9466 N N . SER B 1 582 ? 5.708 31.367 76.267 1.00 14.99 582 SER B N 1
ATOM 9467 C CA . SER B 1 582 ? 4.833 31.363 75.094 1.00 16.06 582 SER B CA 1
ATOM 9468 C C . SER B 1 582 ? 3.479 30.686 75.325 1.00 16.26 582 SER B C 1
ATOM 9469 O O . SER B 1 582 ? 2.624 30.714 74.449 1.00 17.58 582 SER B O 1
ATOM 9472 N N . CYS B 1 583 ? 3.302 30.062 76.486 1.00 15.27 583 CYS B N 1
ATOM 9473 C CA . CYS B 1 583 ? 2.038 29.418 76.862 1.00 18.72 583 CYS B CA 1
ATOM 9474 C C . CYS B 1 583 ? 1.792 29.676 78.339 1.00 17.93 583 CYS B C 1
ATOM 9475 O O . CYS B 1 583 ? 1.550 28.755 79.122 1.00 14.63 583 CYS B O 1
ATOM 9478 N N . SER B 1 584 ? 1.897 30.935 78.727 1.00 15.83 584 SER B N 1
ATOM 9479 C CA . SER B 1 584 ? 2.131 31.235 80.131 1.00 15.73 584 SER B CA 1
ATOM 9480 C C . SER B 1 584 ? 0.880 31.131 80.990 1.00 18.44 584 SER B C 1
ATOM 9481 O O . SER B 1 584 ? -0.248 31.191 80.495 1.00 20.93 584 SER B O 1
ATOM 9484 N N . ILE B 1 585 ? 1.099 30.936 82.290 1.00 18.96 585 ILE B N 1
ATOM 9485 C CA . ILE B 1 585 ? 0.021 30.984 83.266 1.00 17.22 585 ILE B CA 1
ATOM 9486 C C . ILE B 1 585 ? -0.780 32.276 83.112 1.00 33.89 585 ILE B C 1
ATOM 9487 O O . ILE B 1 585 ? -0.201 33.357 83.002 1.00 20.01 585 ILE B O 1
ATOM 9492 N N . GLY B 1 586 ? -2.106 32.155 83.083 1.00 20.03 586 GLY B N 1
ATOM 9493 C CA . GLY B 1 586 ? -2.973 33.310 82.943 1.00 22.37 586 GLY B CA 1
ATOM 9494 C C . GLY B 1 586 ? -3.290 33.656 81.499 1.00 24.15 586 GLY B C 1
ATOM 9495 O O . GLY B 1 586 ? -4.078 34.560 81.224 1.00 25.70 586 GLY B O 1
ATOM 9496 N N . ARG B 1 587 ? -2.647 32.976 80.557 1.00 21.91 587 ARG B N 1
ATOM 9497 C CA . ARG B 1 587 ? -2.913 33.272 79.150 1.00 22.69 587 ARG B CA 1
ATOM 9498 C C . ARG B 1 587 ? -3.259 32.012 78.369 1.00 21.87 587 ARG B C 1
ATOM 9499 O O . ARG B 1 587 ? -4.349 31.918 77.817 1.00 23.50 587 ARG B O 1
ATOM 9507 N N . THR B 1 588 ? -2.354 31.043 78.329 1.00 15.11 588 THR B N 1
ATOM 9508 C CA . THR B 1 588 ? -2.656 29.744 77.707 1.00 16.45 588 THR B CA 1
ATOM 9509 C C . THR B 1 588 ? -3.074 28.669 78.738 1.00 19.86 588 THR B C 1
ATOM 9510 O O . THR B 1 588 ? -3.961 27.860 78.457 1.00 23.18 588 THR B O 1
ATOM 9514 N N . VAL B 1 589 ? -2.451 28.659 79.921 1.00 14.67 589 VAL B N 1
ATOM 9515 C CA . VAL B 1 589 ? -2.853 27.720 80.978 1.00 14.91 589 VAL B CA 1
ATOM 9516 C C . VAL B 1 589 ? -3.249 28.473 82.244 1.00 15.83 589 VAL B C 1
ATOM 9517 O O . VAL B 1 589 ? -2.892 29.645 82.400 1.00 18.20 589 VAL B O 1
ATOM 9521 N N . ASP B 1 590 ? -4.010 27.821 83.129 1.00 16.39 590 ASP B N 1
ATOM 9522 C CA . ASP B 1 590 ? -4.368 28.449 84.403 1.00 17.40 590 ASP B CA 1
ATOM 9523 C C . ASP B 1 590 ? -3.255 28.244 85.418 1.00 19.59 590 ASP B C 1
ATOM 9524 O O . ASP B 1 590 ? -2.191 27.718 85.086 1.00 18.43 590 ASP B O 1
ATOM 9529 N N . SER B 1 591 ? -3.508 28.636 86.661 1.00 18.18 591 SER B N 1
ATOM 9530 C CA . SER B 1 591 ? -2.487 28.565 87.699 1.00 23.03 591 SER B CA 1
ATOM 9531 C C . SER B 1 591 ? -2.249 27.132 88.166 1.00 22.07 591 SER B C 1
ATOM 9532 O O . SER B 1 591 ? -1.308 26.857 88.909 1.00 23.33 591 SER B O 1
ATOM 9535 N N . ASN B 1 592 ? -3.099 26.220 87.725 1.00 17.73 592 ASN B N 1
ATOM 9536 C CA . ASN B 1 592 ? -2.839 24.799 87.925 1.00 17.34 592 ASN B CA 1
ATOM 9537 C C . ASN B 1 592 ? -2.176 24.143 86.726 1.00 21.11 592 ASN B C 1
ATOM 9538 O O . ASN B 1 592 ? -2.079 22.914 86.665 1.00 22.22 592 ASN B O 1
ATOM 9543 N N . LEU B 1 593 ? -1.750 24.982 85.778 1.00 15.64 593 LEU B N 1
ATOM 9544 C CA . LEU B 1 593 ? -1.047 24.576 84.555 1.00 15.44 593 LEU B CA 1
ATOM 9545 C C . LEU B 1 593 ? -1.941 23.839 83.563 1.00 14.52 593 LEU B C 1
ATOM 9546 O O . LEU B 1 593 ? -1.454 23.326 82.561 1.00 19.48 593 LEU B O 1
ATOM 9551 N N . LYS B 1 594 ? -3.245 23.800 83.826 1.00 15.30 594 LYS B N 1
ATOM 9552 C CA . LYS B 1 594 ? -4.178 23.188 82.884 1.00 15.39 594 LYS B CA 1
ATOM 9553 C C . LYS B 1 594 ? -4.386 24.103 81.665 1.00 15.20 594 LYS B C 1
ATOM 9554 O O . LYS B 1 594 ? -4.656 25.302 81.810 1.00 15.61 594 LYS B O 1
ATOM 9560 N N . VAL B 1 595 ? -4.255 23.534 80.470 1.00 14.69 595 VAL B N 1
ATOM 9561 C CA . VAL B 1 595 ? -4.542 24.280 79.252 1.00 14.64 595 VAL B CA 1
ATOM 9562 C C . VAL B 1 595 ? -5.995 24.738 79.266 1.00 16.15 595 VAL B C 1
ATOM 9563 O O . VAL B 1 595 ? -6.928 23.913 79.302 1.00 18.20 595 VAL B O 1
ATOM 9567 N N . ILE B 1 596 ? -6.190 26.048 79.240 1.00 15.98 596 ILE B N 1
ATOM 9568 C CA . ILE B 1 596 ? -7.542 26.588 79.258 1.00 17.04 596 ILE B CA 1
ATOM 9569 C C . ILE B 1 596 ? -8.361 26.060 78.078 1.00 23.22 596 ILE B C 1
ATOM 9570 O O . ILE B 1 596 ? -7.882 26.016 76.936 1.00 21.26 596 ILE B O 1
ATOM 9575 N N . GLY B 1 597 ? -9.577 25.612 78.371 1.00 21.79 597 GLY B N 1
ATOM 9576 C CA . GLY B 1 597 ? -10.439 25.055 77.349 1.00 25.36 597 GLY B CA 1
ATOM 9577 C C . GLY B 1 597 ? -10.354 23.544 77.231 1.00 26.34 597 GLY B C 1
ATOM 9578 O O . GLY B 1 597 ? -11.119 22.938 76.477 1.00 22.48 597 GLY B O 1
ATOM 9579 N N . THR B 1 598 ? -9.429 22.924 77.963 1.00 21.98 598 THR B N 1
ATOM 9580 C CA . THR B 1 598 ? -9.309 21.466 77.908 1.00 22.19 598 THR B CA 1
ATOM 9581 C C . THR B 1 598 ? -9.634 20.832 79.254 1.00 25.54 598 THR B C 1
ATOM 9582 O O . THR B 1 598 ? -9.470 21.460 80.297 1.00 27.62 598 THR B O 1
ATOM 9586 N N . GLN B 1 599 ? -10.075 19.580 79.225 1.00 21.73 599 GLN B N 1
ATOM 9587 C CA . GLN B 1 599 ? -10.387 18.864 80.454 1.00 21.25 599 GLN B CA 1
ATOM 9588 C C . GLN B 1 599 ? -9.135 18.392 81.155 1.00 20.20 599 GLN B C 1
ATOM 9589 O O . GLN B 1 599 ? -9.106 18.292 82.372 1.00 18.73 599 GLN B O 1
ATOM 9595 N N . ASN B 1 600 ? -8.102 18.081 80.379 1.00 20.72 600 ASN B N 1
ATOM 9596 C CA . ASN B 1 600 ? -7.053 17.224 80.891 1.00 16.95 600 ASN B CA 1
ATOM 9597 C C . ASN B 1 600 ? -5.714 17.354 80.179 1.00 16.38 600 ASN B C 1
ATOM 9598 O O . ASN B 1 600 ? -4.958 16.390 80.089 1.00 19.96 600 ASN B O 1
ATOM 9603 N N . VAL B 1 601 ? -5.412 18.543 79.680 1.00 15.35 601 VAL B N 1
ATOM 9604 C CA . VAL B 1 601 ? -4.079 18.799 79.150 1.00 14.40 601 VAL B CA 1
ATOM 9605 C C . VAL B 1 601 ? -3.387 19.860 79.979 1.00 14.04 601 VAL B C 1
ATOM 9606 O O . VAL B 1 601 ? -4.000 20.851 80.388 1.00 14.43 601 VAL B O 1
ATOM 9610 N N . ARG B 1 602 ? -2.106 19.656 80.227 1.00 13.44 602 ARG B N 1
ATOM 9611 C CA . ARG B 1 602 ? -1.324 20.656 80.933 1.00 13.17 602 ARG B CA 1
ATOM 9612 C C . ARG B 1 602 ? -0.066 21.037 80.159 1.00 15.06 602 ARG B C 1
ATOM 9613 O O . ARG B 1 602 ? 0.448 20.274 79.329 1.00 15.44 602 ARG B O 1
ATOM 9621 N N . VAL B 1 603 ? 0.429 22.232 80.434 1.00 14.69 603 VAL B N 1
ATOM 9622 C CA . VAL B 1 603 ? 1.764 22.600 80.000 1.00 17.86 603 VAL B CA 1
ATOM 9623 C C . VAL B 1 603 ? 2.607 22.798 81.252 1.00 11.81 603 VAL B C 1
ATOM 9624 O O . VAL B 1 603 ? 2.205 23.523 82.157 1.00 12.29 603 VAL B O 1
ATOM 9628 N N . ALA B 1 604 ? 3.759 22.143 81.332 1.00 15.63 604 ALA B N 1
ATOM 9629 C CA . ALA B 1 604 ? 4.530 22.183 82.568 1.00 16.87 604 ALA B CA 1
ATOM 9630 C C . ALA B 1 604 ? 6.002 22.522 82.334 1.00 21.85 604 ALA B C 1
ATOM 9631 O O . ALA B 1 604 ? 6.859 22.189 83.152 1.00 14.19 604 ALA B O 1
ATOM 9633 N N . ASP B 1 605 ? 6.299 23.183 81.220 1.00 18.64 605 ASP B N 1
ATOM 9634 C CA . ASP B 1 605 ? 7.682 23.545 80.923 1.00 16.28 605 ASP B CA 1
ATOM 9635 C C . ASP B 1 605 ? 7.854 25.045 81.008 1.00 14.58 605 ASP B C 1
ATOM 9636 O O . ASP B 1 605 ? 6.947 25.748 81.458 1.00 13.67 605 ASP B O 1
ATOM 9641 N N . LEU B 1 606 ? 8.995 25.545 80.539 1.00 11.02 606 LEU B N 1
ATOM 9642 C CA . LEU B 1 606 ? 9.255 26.978 80.601 1.00 14.10 606 LEU B CA 1
ATOM 9643 C C . LEU B 1 606 ? 8.250 27.803 79.799 1.00 13.62 606 LEU B C 1
ATOM 9644 O O . LEU B 1 606 ? 8.159 29.006 79.994 1.00 12.59 606 LEU B O 1
ATOM 9649 N N . SER B 1 607 ? 7.491 27.185 78.894 1.00 15.86 607 SER B N 1
ATOM 9650 C CA . SER B 1 607 ? 6.523 27.989 78.138 1.00 16.89 607 SER B CA 1
ATOM 9651 C C . SER B 1 607 ? 5.386 28.452 79.060 1.00 16.45 607 SER B C 1
ATOM 9652 O O . SER B 1 607 ? 4.687 29.424 78.747 1.00 15.03 607 SER B O 1
ATOM 9655 N N . ALA B 1 608 ? 5.236 27.787 80.210 1.00 13.55 608 ALA B N 1
ATOM 9656 C CA . ALA B 1 608 ? 4.209 28.146 81.190 1.00 16.15 608 ALA B CA 1
ATOM 9657 C C . ALA B 1 608 ? 4.606 29.315 82.085 1.00 16.97 608 ALA B C 1
ATOM 9658 O O . ALA B 1 608 ? 3.742 29.951 82.723 1.00 14.64 608 ALA B O 1
ATOM 9660 N N . ALA B 1 609 ? 5.904 29.618 82.110 1.00 13.70 609 ALA B N 1
ATOM 9661 C CA . ALA B 1 609 ? 6.441 30.643 82.992 1.00 16.17 609 ALA B CA 1
ATOM 9662 C C . ALA B 1 609 ? 5.692 31.951 82.789 1.00 17.40 609 ALA B C 1
ATOM 9663 O O . ALA B 1 609 ? 5.428 32.352 81.646 1.00 18.19 609 ALA B O 1
ATOM 9665 N N . ALA B 1 610 ? 5.329 32.588 83.902 1.00 15.39 610 ALA B N 1
ATOM 9666 C CA . ALA B 1 610 ? 4.540 33.809 83.875 1.00 17.61 610 ALA B CA 1
ATOM 9667 C C . ALA B 1 610 ? 5.413 34.989 83.492 1.00 19.55 610 ALA B C 1
ATOM 9668 O O . ALA B 1 610 ? 4.943 35.968 82.921 1.00 19.16 610 ALA B O 1
ATOM 9670 N N . PHE B 1 611 ? 6.693 34.886 83.823 1.00 16.60 611 PHE B N 1
ATOM 9671 C CA . PHE B 1 611 ? 7.633 35.979 83.625 1.00 20.66 611 PHE B CA 1
ATOM 9672 C C . PHE B 1 611 ? 9.029 35.400 83.759 1.00 26.15 611 PHE B C 1
ATOM 9673 O O . PHE B 1 611 ? 9.264 34.547 84.626 1.00 23.88 611 PHE B O 1
ATOM 9681 N N . PRO B 1 612 ? 9.956 35.841 82.894 1.00 21.99 612 PRO B N 1
ATOM 9682 C CA . PRO B 1 612 ? 11.316 35.296 82.947 1.00 24.68 612 PRO B CA 1
ATOM 9683 C C . PRO B 1 612 ? 11.963 35.471 84.312 1.00 17.29 612 PRO B C 1
ATOM 9684 O O . PRO B 1 612 ? 11.877 36.548 84.903 1.00 20.30 612 PRO B O 1
ATOM 9688 N N . PRO B 1 613 ? 12.604 34.409 84.813 1.00 21.36 613 PRO B N 1
ATOM 9689 C CA . PRO B 1 613 ? 13.365 34.479 86.068 1.00 23.19 613 PRO B CA 1
ATOM 9690 C C . PRO B 1 613 ? 14.537 35.440 85.916 1.00 24.84 613 PRO B C 1
ATOM 9691 O O . PRO B 1 613 ? 14.945 35.729 84.776 1.00 18.27 613 PRO B O 1
ATOM 9695 N N . GLY B 1 614 ? 15.056 35.926 87.039 1.00 19.80 614 GLY B N 1
ATOM 9696 C CA . GLY B 1 614 ? 16.166 36.860 87.031 1.00 20.84 614 GLY B CA 1
ATOM 9697 C C . GLY B 1 614 ? 17.484 36.121 86.931 1.00 20.61 614 GLY B C 1
ATOM 9698 O O . GLY B 1 614 ? 18.266 36.095 87.877 1.00 24.33 614 GLY B O 1
ATOM 9699 N N . GLY B 1 615 ? 17.746 35.548 85.759 1.00 25.67 615 GLY B N 1
ATOM 9700 C CA . GLY B 1 615 ? 18.917 34.717 85.553 1.00 19.30 615 GLY B CA 1
ATOM 9701 C C . GLY B 1 615 ? 18.581 33.578 84.609 1.00 19.63 615 GLY B C 1
ATOM 9702 O O . GLY B 1 615 ? 17.489 33.541 84.031 1.00 21.51 615 GLY B O 1
ATOM 9703 N N . ASN B 1 616 ? 19.529 32.659 84.434 1.00 20.15 616 ASN B N 1
ATOM 9704 C CA . ASN B 1 616 ? 19.362 31.533 83.526 1.00 21.72 616 ASN B CA 1
ATOM 9705 C C . ASN B 1 616 ? 18.142 30.688 83.909 1.00 15.75 616 ASN B C 1
ATOM 9706 O O . ASN B 1 616 ? 17.749 30.635 85.074 1.00 16.13 616 ASN B O 1
ATOM 9711 N N . THR B 1 617 ? 17.567 30.018 82.921 1.00 17.02 617 THR B N 1
ATOM 9712 C CA . THR B 1 617 ? 16.188 29.566 83.013 1.00 17.49 617 THR B CA 1
ATOM 9713 C C . THR B 1 617 ? 15.985 28.073 83.304 1.00 13.64 617 THR B C 1
ATOM 9714 O O . THR B 1 617 ? 14.855 27.659 83.501 1.00 16.97 617 THR B O 1
ATOM 9718 N N . TRP B 1 618 ? 17.052 27.274 83.288 1.00 13.70 618 TRP B N 1
ATOM 9719 C CA . TRP B 1 618 ? 16.951 25.838 83.567 1.00 17.92 618 TRP B CA 1
ATOM 9720 C C . TRP B 1 618 ? 16.216 25.569 84.892 1.00 13.62 618 TRP B C 1
ATOM 9721 O O . TRP B 1 618 ? 15.266 24.780 84.921 1.00 16.20 618 TRP B O 1
ATOM 9732 N N . ALA B 1 619 ? 16.631 26.245 85.963 1.00 14.45 619 ALA B N 1
ATOM 9733 C CA . ALA B 1 619 ? 16.038 26.025 87.288 1.00 14.90 619 ALA B CA 1
ATOM 9734 C C . ALA B 1 619 ? 14.517 26.235 87.263 1.00 20.63 619 ALA B C 1
ATOM 9735 O O . ALA B 1 619 ? 13.754 25.375 87.708 1.00 14.42 619 ALA B O 1
ATOM 9737 N N . THR B 1 620 ? 14.076 27.364 86.720 1.00 14.56 620 THR B N 1
ATOM 9738 C CA . THR B 1 620 ? 12.637 27.649 86.639 1.00 17.88 620 THR B CA 1
ATOM 9739 C C . THR B 1 620 ? 11.887 26.603 85.816 1.00 17.47 620 THR B C 1
ATOM 9740 O O . THR B 1 620 ? 10.786 26.189 86.183 1.00 21.42 620 THR B O 1
ATOM 9744 N N . ALA B 1 621 ? 12.493 26.161 84.718 1.00 12.91 621 ALA B N 1
ATOM 9745 C CA . ALA B 1 621 ? 11.865 25.153 83.885 1.00 13.82 621 ALA B CA 1
ATOM 9746 C C . ALA B 1 621 ? 11.664 23.873 84.687 1.00 14.15 621 ALA B C 1
ATOM 9747 O O . ALA B 1 621 ? 10.577 23.311 84.691 1.00 15.23 621 ALA B O 1
ATOM 9749 N N . SER B 1 622 ? 12.703 23.418 85.377 1.00 19.62 622 SER B N 1
ATOM 9750 C CA . SER B 1 622 ? 12.556 22.221 86.198 1.00 12.84 622 SER B CA 1
ATOM 9751 C C . SER B 1 622 ? 11.608 22.470 87.370 1.00 18.93 622 SER B C 1
ATOM 9752 O O . SER B 1 622 ? 10.873 21.569 87.780 1.00 18.95 622 SER B O 1
ATOM 9755 N N . MET B 1 623 ? 11.605 23.697 87.887 1.00 15.79 623 MET B N 1
ATOM 9756 C CA . MET B 1 623 ? 10.741 24.046 89.015 1.00 20.24 623 MET B CA 1
ATOM 9757 C C . MET B 1 623 ? 9.281 23.858 88.633 1.00 20.52 623 MET B C 1
ATOM 9758 O O . MET B 1 623 ? 8.498 23.322 89.414 1.00 14.62 623 MET B O 1
ATOM 9763 N N . ILE B 1 624 ? 8.925 24.288 87.419 1.00 17.44 624 ILE B N 1
ATOM 9764 C CA . ILE B 1 624 ? 7.547 24.171 86.946 1.00 17.73 624 ILE B CA 1
ATOM 9765 C C . ILE B 1 624 ? 7.141 22.706 86.822 1.00 19.80 624 ILE B C 1
ATOM 9766 O O . ILE B 1 624 ? 6.047 22.320 87.231 1.00 18.09 624 ILE B O 1
ATOM 9771 N N . GLY B 1 625 ? 8.022 21.896 86.249 1.00 12.69 625 GLY B N 1
ATOM 9772 C CA . GLY B 1 625 ? 7.805 20.464 86.205 1.00 12.61 625 GLY B CA 1
ATOM 9773 C C . GLY B 1 625 ? 7.652 19.852 87.586 1.00 13.29 625 GLY B C 1
ATOM 9774 O O . GLY B 1 625 ? 6.782 19.005 87.804 1.00 17.22 625 GLY B O 1
ATOM 9775 N N . ALA B 1 626 ? 8.487 20.290 88.522 1.00 13.75 626 ALA B N 1
ATOM 9776 C CA . ALA B 1 626 ? 8.422 19.805 89.896 1.00 14.55 626 ALA B CA 1
ATOM 9777 C C . ALA B 1 626 ? 7.040 20.058 90.491 1.00 24.78 626 ALA B C 1
ATOM 9778 O O . ALA B 1 626 ? 6.405 19.142 91.025 1.00 19.83 626 ALA B O 1
ATOM 9780 N N . ARG B 1 627 ? 6.561 21.292 90.359 1.00 15.11 627 ARG B N 1
ATOM 9781 C CA . ARG B 1 627 ? 5.251 21.650 90.881 1.00 18.54 627 ARG B CA 1
ATOM 9782 C C . ARG B 1 627 ? 4.134 20.863 90.209 1.00 20.83 627 ARG B C 1
ATOM 9783 O O . ARG B 1 627 ? 3.151 20.486 90.872 1.00 19.21 627 ARG B O 1
ATOM 9791 N N . ALA B 1 628 ? 4.287 20.628 88.904 1.00 14.58 628 ALA B N 1
ATOM 9792 C CA . ALA B 1 628 ? 3.309 19.876 88.146 1.00 14.38 628 ALA B CA 1
ATOM 9793 C C . ALA B 1 628 ? 3.104 18.473 88.725 1.00 14.79 628 ALA B C 1
ATOM 9794 O O . ALA B 1 628 ? 1.994 17.961 88.708 1.00 23.30 628 ALA B O 1
ATOM 9796 N N . VAL B 1 629 ? 4.182 17.844 89.192 1.00 19.56 629 VAL B N 1
ATOM 9797 C CA . VAL B 1 629 ? 4.074 16.567 89.899 1.00 18.52 629 VAL B CA 1
ATOM 9798 C C . VAL B 1 629 ? 3.001 16.639 90.989 1.00 23.85 629 VAL B C 1
ATOM 9799 O O . VAL B 1 629 ? 2.094 15.793 91.069 1.00 16.79 629 VAL B O 1
ATOM 9803 N N . ASP B 1 630 ? 3.113 17.667 91.822 1.00 16.75 630 ASP B N 1
ATOM 9804 C CA . ASP B 1 630 ? 2.248 17.796 92.985 1.00 24.36 630 ASP B CA 1
ATOM 9805 C C . ASP B 1 630 ? 0.855 18.267 92.599 1.00 20.15 630 ASP B C 1
ATOM 9806 O O . ASP B 1 630 ? -0.122 17.948 93.279 1.00 18.95 630 ASP B O 1
ATOM 9811 N N . LEU B 1 631 ? 0.765 19.028 91.513 1.00 22.54 631 LEU B N 1
ATOM 9812 C CA . LEU B 1 631 ? -0.527 19.479 91.010 1.00 17.50 631 LEU B CA 1
ATOM 9813 C C . LEU B 1 631 ? -1.327 18.298 90.454 1.00 18.74 631 LEU B C 1
ATOM 9814 O O . LEU B 1 631 ? -2.524 18.184 90.682 1.00 25.22 631 LEU B O 1
ATOM 9819 N N . ILE B 1 632 ? -0.660 17.441 89.692 1.00 16.81 632 ILE B N 1
ATOM 9820 C CA . ILE B 1 632 ? -1.311 16.284 89.097 1.00 18.82 632 ILE B CA 1
ATOM 9821 C C . ILE B 1 632 ? -1.714 15.254 90.153 1.00 24.99 632 ILE B C 1
ATOM 9822 O O . ILE B 1 632 ? -2.847 14.764 90.140 1.00 26.35 632 ILE B O 1
ATOM 9827 N N . LEU B 1 633 ? -0.797 14.953 91.074 1.00 23.19 633 LEU B N 1
ATOM 9828 C CA . LEU B 1 633 ? -1.046 13.976 92.135 1.00 23.74 633 LEU B CA 1
ATOM 9829 C C . LEU B 1 633 ? -1.936 14.506 93.263 1.00 30.14 633 LEU B C 1
ATOM 9830 O O . LEU B 1 633 ? -2.476 13.713 94.050 1.00 26.28 633 LEU B O 1
ATOM 9835 N N . GLY B 1 634 ? -2.070 15.833 93.363 1.00 20.13 634 GLY B N 1
ATOM 9836 C CA . GLY B 1 634 ? -3.044 16.429 94.274 1.00 21.99 634 GLY B CA 1
ATOM 9837 C C . GLY B 1 634 ? -2.607 16.593 95.718 1.00 24.98 634 GLY B C 1
ATOM 9838 O O . GLY B 1 634 ? -3.433 16.755 96.629 1.00 29.78 634 GLY B O 1
ATOM 9839 N N . PHE B 1 635 ? -1.303 16.543 95.937 1.00 27.11 635 PHE B N 1
ATOM 9840 C CA . PHE B 1 635 ? -0.756 16.687 97.279 1.00 25.54 635 PHE B CA 1
ATOM 9841 C C . PHE B 1 635 ? 0.719 17.043 97.133 1.00 27.98 635 PHE B C 1
ATOM 9842 O O . PHE B 1 635 ? 1.351 16.653 96.145 1.00 30.38 635 PHE B O 1
ATOM 9850 N N . PRO B 1 636 ? 1.272 17.794 98.099 1.00 22.48 636 PRO B N 1
ATOM 9851 C CA . PRO B 1 636 ? 2.664 18.252 97.975 1.00 25.12 636 PRO B CA 1
ATOM 9852 C C . PRO B 1 636 ? 3.703 17.156 98.236 1.00 26.63 636 PRO B C 1
ATOM 9853 O O . PRO B 1 636 ? 4.556 17.300 99.119 1.00 23.98 636 PRO B O 1
ATOM 9857 N N . TYR B 1 637 ? 3.619 16.071 97.472 1.00 26.44 637 TYR B N 1
ATOM 9858 C CA . TYR B 1 637 ? 4.533 14.942 97.616 1.00 26.05 637 TYR B CA 1
ATOM 9859 C C . TYR B 1 637 ? 5.977 15.368 97.384 1.00 22.61 637 TYR B C 1
ATOM 9860 O O . TYR B 1 637 ? 6.849 15.130 98.213 1.00 21.61 637 TYR B O 1
ATOM 9869 N N . LEU B 1 638 ? 6.230 15.993 96.243 1.00 21.18 638 LEU B N 1
ATOM 9870 C CA . LEU B 1 638 ? 7.592 16.385 95.904 1.00 23.35 638 LEU B CA 1
ATOM 9871 C C . LEU B 1 638 ? 8.078 17.528 96.784 1.00 19.71 638 LEU B C 1
ATOM 9872 O O . LEU B 1 638 ? 9.242 17.546 97.180 1.00 23.66 638 LEU B O 1
ATOM 9877 N N . ARG B 1 639 ? 7.189 18.464 97.103 1.00 20.09 639 ARG B N 1
ATOM 9878 C CA . ARG B 1 639 ? 7.536 19.563 97.991 1.00 20.94 639 ARG B CA 1
ATOM 9879 C C . ARG B 1 639 ? 7.982 19.069 99.364 1.00 26.43 639 ARG B C 1
ATOM 9880 O O . ARG B 1 639 ? 8.877 19.644 99.972 1.00 29.21 639 ARG B O 1
ATOM 9888 N N . ASP B 1 640 ? 7.383 17.980 99.827 1.00 31.59 640 ASP B N 1
ATOM 9889 C CA . ASP B 1 640 ? 7.668 17.463 101.169 1.00 41.36 640 ASP B CA 1
ATOM 9890 C C . ASP B 1 640 ? 8.851 16.487 101.241 1.00 43.73 640 ASP B C 1
ATOM 9891 O O . ASP B 1 640 ? 9.229 16.062 102.339 1.00 45.68 640 ASP B O 1
ATOM 9896 N N . LEU B 1 641 ? 9.434 16.125 100.097 1.00 28.84 641 LEU B N 1
ATOM 9897 C CA . LEU B 1 641 ? 10.514 15.139 100.096 1.00 22.88 641 LEU B CA 1
ATOM 9898 C C . LEU B 1 641 ? 11.754 15.736 100.751 1.00 27.33 641 LEU B C 1
ATOM 9899 O O . LEU B 1 641 ? 12.166 16.838 100.399 1.00 26.74 641 LEU B O 1
ATOM 9904 N N . PRO B 1 642 ? 12.344 15.015 101.725 1.00 26.84 642 PRO B N 1
ATOM 9905 C CA . PRO B 1 642 ? 13.512 15.566 102.428 1.00 29.49 642 PRO B CA 1
ATOM 9906 C C . PRO B 1 642 ? 14.682 15.799 101.481 1.00 28.27 642 PRO B C 1
ATOM 9907 O O . PRO B 1 642 ? 14.907 14.983 100.594 1.00 26.84 642 PRO B O 1
ATOM 9911 N N . VAL B 1 643 ? 15.423 16.882 101.687 1.00 25.05 643 VAL B N 1
ATOM 9912 C CA . VAL B 1 643 ? 16.456 17.290 100.741 1.00 35.98 643 VAL B CA 1
ATOM 9913 C C . VAL B 1 643 ? 17.623 16.313 100.677 1.00 32.13 643 VAL B C 1
ATOM 9914 O O . VAL B 1 643 ? 18.405 16.351 99.738 1.00 34.67 643 VAL B O 1
ATOM 9918 N N . ASN B 1 644 ? 17.739 15.429 101.660 1.00 25.71 644 ASN B N 1
ATOM 9919 C CA . ASN B 1 644 ? 18.851 14.475 101.672 1.00 26.19 644 ASN B CA 1
ATOM 9920 C C . ASN B 1 644 ? 18.539 13.244 100.818 1.00 29.99 644 ASN B C 1
ATOM 9921 O O . ASN B 1 644 ? 19.397 12.395 100.597 1.00 30.46 644 ASN B O 1
ATOM 9926 N N . ASP B 1 645 ? 17.296 13.159 100.357 1.00 24.52 645 ASP B N 1
ATOM 9927 C CA . ASP B 1 645 ? 16.870 12.105 99.449 1.00 23.75 645 ASP B CA 1
ATOM 9928 C C . ASP B 1 645 ? 16.929 12.635 98.020 1.00 22.35 645 ASP B C 1
ATOM 9929 O O . ASP B 1 645 ? 16.066 13.413 97.633 1.00 22.90 645 ASP B O 1
ATOM 9934 N N . VAL B 1 646 ? 17.938 12.217 97.253 1.00 22.85 646 VAL B N 1
ATOM 9935 C CA . VAL B 1 646 ? 18.140 12.694 95.875 1.00 24.76 646 VAL B CA 1
ATOM 9936 C C . VAL B 1 646 ? 18.316 11.537 94.891 1.00 20.59 646 VAL B C 1
ATOM 9937 O O . VAL B 1 646 ? 18.705 10.436 95.298 1.00 21.40 646 VAL B O 1
ATOM 9941 N N . PRO B 1 647 ? 18.034 11.775 93.586 1.00 20.15 647 PRO B N 1
ATOM 9942 C CA . PRO B 1 647 ? 18.219 10.685 92.621 1.00 19.31 647 PRO B CA 1
ATOM 9943 C C . PRO B 1 647 ? 19.653 10.173 92.635 1.00 20.07 647 PRO B C 1
ATOM 9944 O O . PRO B 1 647 ? 20.582 10.963 92.739 1.00 20.88 647 PRO B O 1
ATOM 9948 N N . ILE B 1 648 ? 19.820 8.861 92.562 1.00 20.66 648 ILE B N 1
ATOM 9949 C CA . ILE B 1 648 ? 21.150 8.264 92.574 1.00 21.55 648 ILE B CA 1
ATOM 9950 C C . ILE B 1 648 ? 21.672 8.179 91.141 1.00 26.10 648 ILE B C 1
ATOM 9951 O O . ILE B 1 648 ? 21.010 7.613 90.260 1.00 22.84 648 ILE B O 1
ATOM 9956 N N . LEU B 1 649 ? 22.853 8.756 90.921 1.00 22.96 649 LEU B N 1
ATOM 9957 C CA . LEU B 1 649 ? 23.436 8.856 89.592 1.00 24.57 649 LEU B CA 1
ATOM 9958 C C . LEU B 1 649 ? 24.116 7.570 89.148 1.00 29.45 649 LEU B C 1
ATOM 9959 O O . LEU B 1 649 ? 24.890 6.965 89.889 1.00 32.05 649 LEU B O 1
ATOM 9964 N N . ASN B 1 650 ? 23.774 7.157 87.932 1.00 33.13 650 ASN B N 1
ATOM 9965 C CA . ASN B 1 650 ? 24.376 6.027 87.240 1.00 31.94 650 ASN B CA 1
ATOM 9966 C C . ASN B 1 650 ? 24.928 6.515 85.895 1.00 39.67 650 ASN B C 1
ATOM 9967 O O . ASN B 1 650 ? 24.195 7.136 85.119 1.00 31.21 650 ASN B O 1
ATOM 9972 N N . VAL B 1 651 ? 26.207 6.258 85.621 1.00 48.14 651 VAL B N 1
ATOM 9973 C CA . VAL B 1 651 ? 26.820 6.739 84.381 1.00 53.64 651 VAL B CA 1
ATOM 9974 C C . VAL B 1 651 ? 26.642 5.757 83.215 1.00 60.61 651 VAL B C 1
ATOM 9975 O O . VAL B 1 651 ? 26.842 6.141 82.058 1.00 51.46 651 VAL B O 1
ATOM 9979 N N . ASN B 1 652 ? 26.226 4.528 83.552 1.00 53.83 652 ASN B N 1
ATOM 9980 C CA . ASN B 1 652 ? 25.928 3.397 82.643 1.00 61.21 652 ASN B CA 1
ATOM 9981 C C . ASN B 1 652 ? 26.228 2.071 83.331 1.00 56.70 652 ASN B C 1
ATOM 9982 O O . ASN B 1 652 ? 27.350 1.835 83.780 1.00 55.01 652 ASN B O 1
#

Secondary structure (DSSP, 8-state):
-EEEEEEEE--SHHHHHHHHHHHHH-SS-EEEE-SSB--TT-HHHHSGGGGGTTT--GGG---GGG-TTTEEEEE---BTTTTTB--EEEEE-BTTGGGGTS--B-----HHHHHHHS-TT-SHHHHHHHHHHHHHHH--EE-S---HHHHHHHHHHHHHHHHHHHHT-S--TT--GGGTTS--B---STTPPPP-TT-TT---SSEEES--EESEEE-TTS-EEE--HHHHHSSTTTB-TTSBB-GGGTTEEEETT-EEEEEEEETTEEEEEEEE-TTS-EEEEEEEEEEEE-S-TTTHHHHHHHTTEE-HHHHHHTT-----EE-TTTTEEEB--EEEEEEEEEEE-HHHHHHHTTT----TTTTT---EEEE---TT-S---TTTTTS----EEEEEEES--S-HHHHHHHT--TT-TTEEEEEEEETT----EEEE-S-SSS--S--EEE---SPPPPP-SS-HHHHHHHHHHHTHHHHHHHHHHHHHHHHHHHHHHHHHHTT--EEEEEEES-HHHHHHHHHHHHHHGGGGGGGGSHHHH---SHHHHHHHHHHHHHTHHHHHSEEE-S--B-TT-BTTTB-TT-BBTT-SSEEE-SGGG-SS--SS-SHHHHHHHHHHHHHHHHTS-HHHHS-TT--PPP---/--EEEEEEE--SHHHHHHHHHHHHH-SS-EEEE-SSB--TT-HHHHSGGGGGTTT--TTS---GGG-TTTEEEEE----TTTTT---EEEEE-BTTGGGGTS--B-----HHHHHHHS-TT-SHHHHHHHHHHHHHHH--B--S---HHHHHHHHHHHHHHHHHHHHT-S--TT--GGGTTS--B---STTPPPP-TT-TT---SSEEES---BSEEE-TTS-EEE--HHHHHHSTTTB-TTSBB-GGGTTEEEESS-EEEEEEEETTEEEEEEEE-TTS-EEEEEEEEEEEE-S-TTTHHHHHHHTTEE-HHHHHHTT-----EE-TTTTEEEB--EEEEEEEEEEE-HHHHHHHT-S----TTTTT---EEEE---TT-S---TTTTTS----EEEEEEES--S-HHHHHHHT--TT-TTEEEEEEEESS----EEEE-S-SSS--S--EEE---SPPPPP-SS-HHHHHHHHHHHTHHHHHHHHHHHHHHHHHHHHHHHHHHTT--EEEEEEES-HHHHHHHHHHHHHHGGGGGGGGSHHHH---SHHHHHHHHHHHHHTHHHHHSEEE-S--B-TT-BTTTB-TT-BBTT-SSEEE-SGGG-SS--SS-SHHHHHHHHHHHHHHHHTS-TTTTS-TT--PPP---

Solvent-accessible surface area: 43909 Å² total; per-residue (Å²): 151,74,69,0,12,2,0,0,6,9,0,13,14,3,0,0,0,0,0,2,1,0,2,66,50,24,161,41,120,0,4,0,1,10,14,4,71,43,17,30,120,27,58,22,0,28,25,0,39,3,52,83,21,127,83,31,76,125,137,30,105,14,38,9,42,53,18,0,21,31,0,30,0,0,0,5,2,20,8,100,2,4,48,34,63,38,40,25,16,7,22,7,7,0,11,0,6,41,2,0,10,36,80,2,6,0,0,6,1,8,57,8,8,0,46,55,38,3,48,129,30,4,62,6,86,52,0,33,36,8,2,83,5,2,29,44,1,2,100,27,38,82,21,90,44,173,4,48,0,7,41,1,0,2,34,0,0,60,69,3,0,82,102,11,51,79,75,62,61,96,21,12,1,4,30,15,70,69,40,57,134,97,20,16,7,12,133,47,76,128,126,30,114,56,45,55,4,13,26,84,78,10,61,15,6,0,0,0,0,26,4,2,28,1,0,0,25,105,59,133,100,35,88,48,15,0,12,1,0,0,7,1,3,2,0,87,54,24,4,39,122,105,8,160,11,72,56,148,12,77,18,3,28,5,29,47,20,1,9,10,0,14,3,54,33,143,66,61,82,0,27,0,0,16,16,0,31,93,45,0,81,45,64,74,0,28,12,68,100,25,0,0,0,5,24,13,0,8,11,0,0,5,8,0,8,4,5,0,0,0,53,57,113,35,1,60,86,22,26,5,70,104,62,37,77,73,13,71,70,7,0,33,8,4,26,5,1,12,10,5,0,0,0,0,67,2,73,47,122,105,86,23,8,67,110,0,25,42,86,7,80,41,35,20,1,2,0,5,14,2,0,0,0,0,0,2,6,4,97,11,1,42,49,63,34,112,54,9,93,104,43,20,11,11,9,0,2,1,12,0,17,45,29,13,31,6,40,44,21,5,35,84,71,42,59,8,41,88,95,41,127,42,8,0,1,0,25,6,4,5,2,38,4,48,12,108,7,59,1,46,6,3,19,4,2,5,10,21,1,1,4,14,2,12,4,53,3,1,41,97,26,103,50,87,120,34,96,35,123,122,4,31,84,102,0,50,68,38,3,10,7,4,0,4,6,0,0,2,2,1,0,1,25,37,1,4,83,17,0,35,97,7,0,135,103,55,47,11,138,7,39,11,58,3,18,5,0,100,48,81,12,0,116,55,0,54,61,5,9,89,98,60,21,68,85,0,7,28,21,32,5,70,118,34,40,74,41,117,64,102,65,1,122,90,11,13,64,2,0,64,90,0,7,10,23,0,31,16,0,10,88,27,15,67,32,8,2,4,0,0,6,12,59,86,0,0,45,50,81,0,65,0,61,20,3,97,8,0,31,0,0,7,15,0,0,0,29,48,7,0,3,0,22,10,16,0,0,10,2,0,0,0,0,38,0,0,10,50,25,38,62,112,34,91,1,105,85,24,81,70,131,45,47,10,111,48,42,76,84,186,40,62,0,16,2,0,0,5,9,0,12,13,3,0,0,0,0,0,2,1,0,2,62,48,25,155,34,115,0,4,0,1,9,15,4,68,44,18,28,120,25,59,21,0,26,23,0,38,3,52,82,21,125,85,29,72,127,122,23,105,15,36,8,42,54,18,0,21,31,0,30,0,0,1,6,2,18,7,98,2,4,48,32,62,37,41,24,17,6,20,7,7,0,12,0,6,42,2,0,11,36,78,2,7,0,1,6,1,7,56,6,10,0,44,54,40,2,47,124,38,3,59,5,87,51,0,34,26,9,2,82,5,2,29,42,1,3,100,26,38,84,20,94,45,180,5,48,0,7,43,1,0,3,35,0,0,56,55,13,0,103,114,12,56,81,74,62,60,94,21,14,0,4,29,16,132,68,38,57,137,93,29,14,7,10,133,50,76,126,125,32,114,56,45,55,4,14,28,79,78,10,60,15,7,1,0,0,0,26,4,3,29,1,0,0,23,108,52,130,103,37,98,48,14,0,12,0,0,0,7,1,4,2,0,88,56,25,4,36,121,91,8,132,9,72,56,147,14,79,20,2,80,5,21,35,16,1,8,10,0,13,3,54,34,62,68,59,84,0,44,0,0,17,13,0,30,100,24,0,95,43,59,100,0,109,7,64,97,24,0,0,0,5,26,13,0,7,12,0,0,5,9,0,6,4,5,0,0,0,48,58,113,32,1,63,83,20,17,5,119,77,64,38,79,76,13,67,68,6,0,38,8,4,28,4,1,12,10,6,0,1,0,0,62,2,79,46,126,106,90,25,10,67,116,0,24,44,83,7,80,40,34,22,2,2,0,5,14,2,0,0,0,0,0,3,6,2,95,11,1,41,48,65,34,112,54,10,82,78,42,20,10,12,8,1,1,0,12,0,16,46,30,14,31,5,40,44,22,7,30,79,72,43,58,7,42,85,101,37,132,41,7,0,1,1,25,7,4,4,2,37,4,49,12,110,5,58,1,44,5,3,19,5,2,4,9,17,0,1,4,13,2,12,5,46,4,1,44,99,28,102,56,89,123,40,92,33,123,120,3,25,84,102,0,47,165,33,7,9,7,5,0,4,5,0,0,3,3,2,0,1,26,41,0,5,81,15,0,37,104,6,0,122,104,54,48,12,136,3,41,12,57,3,24,4,0,103,48,74,11,0,116,54,0,52,63,5,5,87,98,59,19,68,82,0,7,27,19,33,6,65,110,32,45,69,44,116,65,99,67,1,116,90,10,14,64,1,0,62,91,0,7,12,24,0,33,16,0,10,90,27,14,68,31,8,2,5,0,0,7,15,60,101,1,0,44,54,80,0,65,0,59,19,3,100,6,0,30,0,0,6,17,0,0,0,28,46,9,1,4,0,23,10,16,0,0,9,2,0,0,0,0,37,0,0,11,51,26,36,61,116,44,90,1,96,77,25,83,66,132,46,49,10,109,49,39,76,87

Radius of gyration: 31.79 Å; Cα contacts (8 Å, |Δi|>4): 3285; chains: 2; bounding box: 73×78×90 Å

CATH classification: 3.50.50.60

Sequence (1298 aa):
NLTGDIVIIGAGAAGSLLAHYLARFSNMKIILLEAGHSHFNDPVVTDPMGFFGKYNPPNENISMSQNPSYSWQGAQEPNTGAYGNRPIIAHGMGFGGSTMINRLNLVVGGRTVFDNDWPVGWKYDDVKNYFRRVLVDINPVRDNTKASITSVALDALRIIAEQQIASGEPVDFLLNKATGNVPNVEKTTPDAVPLNLNDYEGVNSVVAFSSFYMGVNQLSDGNYIRKYAGNTYLNRNYVDENGRGIGKFSGLRVVSDAVVDRIIFKGNRAVGVNYIDREGIMHYVKVNKEVVVTSGAFYTPTILQRSGIGDFTYLSSIGVKNLVYNNPLVGTGLKNHYSPVTITRVHGEPSEVSRFLSNMAANPTNMGFKGLAELGFHRLDPNKPANANTVTYRKYQLMMTAGVGIPAEQQYLSGLSPSSNNLFTLIADDIRFAPEGYIKIGTPNIPRDVPKIFFNTFVTYTPTSAPADQQWPIAQKTLAPLISALLGYDIIYQTLMSMNQTARDSGFQVSLEMVYPLNDLIYKLHNGLATYGANWWHYFVPTLVGDDTPAGREFADTLSKLSYYPRVGAHLDSHQGCSCSIGRTVDSNLKVIGTQNVRVADLSAAAFPPGGNTWATASMIGARAVDLILGFPYLRDLPVNDVPILNVNNLTGDIVIIGAGAAGSLLAHYLARFSNMKIILLEAGHSHFNDPVVTDPMGFFGKYNPPNENISMSQNPSYSWQGAQEPNTGAYGNRPIIAHGMGFGGSTMINRLNLVVGGRTVFDNDWPVGWKYDDVKNYFRRVLVDINPVRDNTKASITSVALDALRIIAEQQIASGEPVDFLLNKATGNVPNVEKTTPDAVPLNLNDYEGVNSVVAFSSFYMGVNQLSDGNYIRKYAGNTYLNRNYVDENGRGIGKFSGLRVVSDAVVDRIIFKGNRAVGVNYIDREGIMHYVKVNKEVVVTSGAFYTPTILQRSGIGDFTYLSSIGVKNLVYNNPLVGTGLKNHYSPVTITRVHGEPSEVSRFLSNMAANPTNMGFKGLAELGFHRLDPNKPANANTVTYRKYQLMMTAGVGIPAEQQYLSGLSPSSNNLFTLIADDIRFAPEGYIKIGTPNIPRDVPKIFFNTFVTYTPTSAPADQQWPIAQKTLAPLISALLGYDIIYQTLMSMNQTARDSGFQVSLEMVYPLNDLIYKLHNGLATYGANWWHYFVPTLVGDDTPAGREFADTLSKLSYYPRVGAHLDSHQGCSCSIGRTVDSNLKVIGTQNVRVADLSAAAFPPGGNTWATASMIGARAVDLILGFPYLRDLPVNDVPILNVN

Nearest PDB structures (foldseek):
  4z24-assembly1_A  TM=1.001E+00  e=0.000E+00  Acanthamoeba polyphaga mimivirus
  8ors-assembly1_A  TM=9.921E-01  e=0.000E+00  Mimivirus reunion
  7yx4-assembly1_A  TM=9.926E-01  e=0.000E+00  Acanthamoeba polyphaga mimivirus
  7vkd-assembly1_A  TM=6.694E-01  e=2.830E-28  Aspergillus oryzae
  7vzp-assembly1_A  TM=6.887E-01  e=5.832E-27  Aspergillus oryzae

B-factor: mean 25.07, std 11.54, range [4.37, 85.56]

GO terms:
  GO:0042802 identical protein binding (F, IPI)

Foldseek 3Di:
DAEWAEEEEAQALQNLLLQQLLLLPDPTQYEYEFQAEDCLPPCLQWALCVLVQPPPDPVRRDGLQRDPNFWQFAFAFQFQQFRGDTHTFTWTGYNHTNLSRDNQQDAQFFQPCQQPLNDPCRHLVNQLLLLLLSCLQLVFFKDPFAAVLAQLLLVLLQVVLLVVLVVPQLDAWQDFPLPPSGRQTWHDDDVTDFDACSPSVRRPQWHKGQTTTGSWDADPVRGITRRGSRLSRDNCVAANPQQAGDDSSRSGGYDRSWAWFEFDDDQQATFWTWTAHPVRRIDIYGHNFFYAYAHDLQPSLVRCLLHAEAANVVSVVQPSDDHHYYAPLFFWFKDFKWKFKWKKFKDDDPVLLDSNLPRQDAHRNGSFWRITIFIFDHSQQPDDPPCCSPHPHGFWGKTWGAFQPFDPVVCVVLVPDRPDRRMIMIITMGQQAQWIWGFAANHNDGDHSYTHTHTHHQHADDDDPDQLVVCVVVRSSNRNNLSRRLVSLLVVVSSQVSSQVSCVVVPRPIHMATPVVHRVLNVLVNVLCVVVPNCSCCLSPVVSVPDPDPSSVVSNVSSVVVSNRSSRSIDTDSQIAQSCADPRQAHPLQHGPSHDHYGYQARNHHSGGRSDHCSSVRNSSSQVNSCSVVVHNPSSPDDSVDYRDGDSD/DAEWAEEEEAQALQQLLLLQVLLLPDPTQYEYEFQAEDCLVPCLQWALCVLVQPPPDPVRRDGLQVDPNFWQWAFAFQFQQFRGDTDTFTFTGYNHTNLSRDNFQDAQFFQPCQQPLNDPCRHLVNQLLLLLLSCLQQVFFKDPFAAVLQQLLLVLLQVVQLVVLVVVQLDAWQDFDLPPNGGQTWHDDDVTDFDACSDSVRSPQWHKGQTTTGRWDADPVGGITRRGSRQSRDNCVAANPQQAGDDSSRSYGYDRSWAWFEFEDDQQATQWTWTAHPVRDIDIYGHNFFYAYAHDLQFSLVRCLLHQEAANVVSVVQPNDDHHYYAPLFFWFKDFKWKFKWKKFKDDDPVLLDSNLPRQDAHNNGSFWRITIFIFDHSLQPDDPPCCSPHPHGFWGKTWGAFDPFDPVVCVVLVPDRPDRRMIMIITMGQQAQWIWGFAANHNDGDHSYTHTHTHHQHADDDDPDALVVCVVVNSSSRNRLSRRLVSLLVVVSSQVSSQVSCVVVPRPIHMATPVVNRVLNVLVNVLCVVVPNCSCVLCPVVNVPDPDPNSVVSNVSSVVSSNRSSRRIDTDSQIEQSCADPRQAHPLQHGPSHDHYGYQARNHHSGGRSDHCSSVRNSSSLVNSCSVVVHNPSSPDDSVDYRDGDSD

InterPro domains:
  IPR000172 Glucose-methanol-choline oxidoreductase, N-terminal [PF00732] (304-391)
  IPR000172 Glucose-methanol-choline oxidoreductase, N-terminal [PS00624] (349-363)
  IPR007867 Glucose-methanol-choline oxidoreductase, C-terminal [PF05199] (627-675)
  IPR012132 Glucose-methanol-choline oxidoreductase [PIRSF000137] (57-683)
  IPR012132 Glucose-methanol-choline oxidoreductase [PTHR11552] (44-512)
  IPR036188 FAD/NAD(P)-binding domain superfamily [G3DSA:3.50.50.60] (51-243)
  IPR036188 FAD/NAD(P)-binding domain superfamily [G3DSA:3.50.50.60] (249-433)
  IPR036188 FAD/NAD(P)-binding domain superfamily [G3DSA:3.50.50.60] (592-702)
  IPR036188 FAD/NAD(P)-binding domain superfamily [SSF51905] (57-685)

Organism: Acanthamoeba polyphaga mimivirus (NCBI:txid212035)